Protein AF-A0A8H7P934-F1 (afdb_monomer)

Organism: NCBI:txid104341

pLDDT: mean 78.45, std 16.66, range [23.8, 97.62]

InterPro domains:
  IPR001025 Bromo adjacent homology (BAH) domain [PF01426] (246-354)
  IPR001025 Bromo adjacent homology (BAH) domain [PS51038] (231-356)
  IPR001025 Bromo adjacent homology (BAH) domain [PS51038] (382-522)
  IPR001025 Bromo adjacent homology (BAH) domain [SM00439] (231-356)
  IPR001025 Bromo adjacent homology (BAH) domain [SM00439] (382-523)
  IPR001525 C-5 cytosine methyltransferase [PF00145] (662-718)
  IPR001525 C-5 cytosine methyltransferase [PF00145] (911-978)
  IPR029063 S-adenosyl-L-methionine-dependent methyltransferase superfamily [G3DSA:3.40.50.150] (537-647)
  IPR029063 S-adenosyl-L-methionine-dependent methyltransferase superfamily [G3DSA:3.40.50.150] (651-765)
  IPR029063 S-adenosyl-L-methionine-dependent methyltransferase superfamily [SSF53335] (556-977)
  IPR031303 DNA methylase, C-5 cytosine-specific, conserved site [PS00095] (959-977)
  IPR043151 Bromo adjacent homology (BAH) domain superfamily [G3DSA:2.30.30.490] (206-373)
  IPR043151 Bromo adjacent homology (BAH) domain superfamily [G3DSA:2.30.30.490] (374-521)
  IPR050390 DNA Cytosine-5 Methyltransferase [PTHR10629] (658-986)

Structure (mmCIF, N/CA/C/O backbone):
data_AF-A0A8H7P934-F1
#
_entry.id   AF-A0A8H7P934-F1
#
loop_
_atom_site.group_PDB
_atom_site.id
_atom_site.type_symbol
_atom_site.label_atom_id
_atom_site.label_alt_id
_atom_site.label_comp_id
_atom_site.label_asym_id
_atom_site.label_entity_id
_atom_site.label_seq_id
_atom_site.pdbx_PDB_ins_code
_atom_site.Cartn_x
_atom_site.Cartn_y
_atom_site.Cartn_z
_atom_site.occupancy
_atom_site.B_iso_or_equiv
_atom_site.auth_seq_id
_atom_site.auth_comp_id
_atom_site.auth_asym_id
_atom_site.auth_atom_id
_atom_site.pdbx_PDB_model_num
ATOM 1 N N . MET A 1 1 ? 6.318 -33.810 -23.248 1.00 28.17 1 MET A N 1
ATOM 2 C CA . MET A 1 1 ? 6.642 -35.016 -24.042 1.00 28.17 1 MET A CA 1
ATOM 3 C C . MET A 1 1 ? 5.684 -35.023 -25.215 1.00 28.17 1 MET A C 1
ATOM 5 O O . MET A 1 1 ? 4.488 -34.927 -24.981 1.00 28.17 1 MET A O 1
ATOM 9 N N . VAL A 1 2 ? 6.210 -35.033 -26.439 1.00 37.25 2 VAL A N 1
ATOM 10 C CA . VAL A 1 2 ? 5.444 -35.041 -27.696 1.00 37.25 2 VAL A CA 1
ATOM 11 C C . VAL A 1 2 ? 4.522 -36.267 -27.716 1.00 37.25 2 VAL A C 1
ATOM 13 O O . VAL A 1 2 ? 4.937 -37.351 -27.306 1.00 37.25 2 VAL A O 1
ATOM 16 N N . SER A 1 3 ? 3.264 -36.100 -28.128 1.00 50.22 3 SER A N 1
ATOM 17 C CA . SER A 1 3 ? 2.286 -37.188 -28.241 1.00 50.22 3 SER A CA 1
ATOM 18 C C . SER A 1 3 ? 2.658 -38.105 -29.410 1.00 50.22 3 SER A C 1
ATOM 20 O O . SER A 1 3 ? 2.125 -37.976 -30.510 1.00 50.22 3 SER A O 1
ATOM 22 N N . ASN A 1 4 ? 3.627 -38.986 -29.189 1.00 62.03 4 ASN A N 1
ATOM 23 C CA . ASN A 1 4 ? 4.003 -40.010 -30.149 1.00 62.03 4 ASN A CA 1
ATOM 24 C C . ASN A 1 4 ? 2.803 -40.936 -30.406 1.00 62.03 4 ASN A C 1
ATOM 26 O O . ASN A 1 4 ? 2.186 -41.420 -29.456 1.00 62.03 4 ASN A O 1
ATOM 30 N N . ILE A 1 5 ? 2.478 -41.193 -31.674 1.00 67.19 5 ILE A N 1
ATOM 31 C CA . ILE A 1 5 ? 1.472 -42.195 -32.047 1.00 67.19 5 ILE A CA 1
ATOM 32 C C . ILE A 1 5 ? 2.174 -43.548 -32.109 1.00 67.19 5 ILE A C 1
ATOM 34 O O . ILE A 1 5 ? 3.213 -43.683 -32.755 1.00 67.19 5 ILE A O 1
ATOM 38 N N . TYR A 1 6 ? 1.606 -44.550 -31.441 1.00 76.50 6 TYR A N 1
ATOM 39 C CA . TYR A 1 6 ? 2.177 -45.890 -31.388 1.00 76.50 6 TYR A CA 1
ATOM 40 C C . TYR A 1 6 ? 1.323 -46.875 -32.185 1.00 76.50 6 TYR A C 1
ATOM 42 O O . TYR A 1 6 ? 0.117 -46.963 -31.968 1.00 76.50 6 TYR A O 1
ATOM 50 N N . ILE A 1 7 ? 1.950 -47.668 -33.054 1.00 78.62 7 ILE A N 1
ATOM 51 C CA . ILE A 1 7 ? 1.313 -48.840 -33.664 1.00 78.62 7 ILE A CA 1
ATOM 52 C C . ILE A 1 7 ? 1.815 -50.083 -32.947 1.00 78.62 7 ILE A C 1
ATOM 54 O O . ILE A 1 7 ? 3.015 -50.353 -32.916 1.00 78.62 7 ILE A O 1
ATOM 58 N N . ARG A 1 8 ? 0.889 -50.875 -32.408 1.00 81.06 8 ARG A N 1
ATOM 59 C CA . ARG A 1 8 ? 1.196 -52.205 -31.886 1.00 81.06 8 ARG A CA 1
ATOM 60 C C . ARG A 1 8 ? 0.871 -53.252 -32.939 1.00 81.06 8 ARG A C 1
ATOM 62 O O . ARG A 1 8 ? -0.267 -53.367 -33.379 1.00 81.06 8 ARG A O 1
ATOM 69 N N . THR A 1 9 ? 1.862 -54.056 -33.287 1.00 87.44 9 THR A N 1
ATOM 70 C CA . THR A 1 9 ? 1.672 -55.282 -34.070 1.00 87.44 9 THR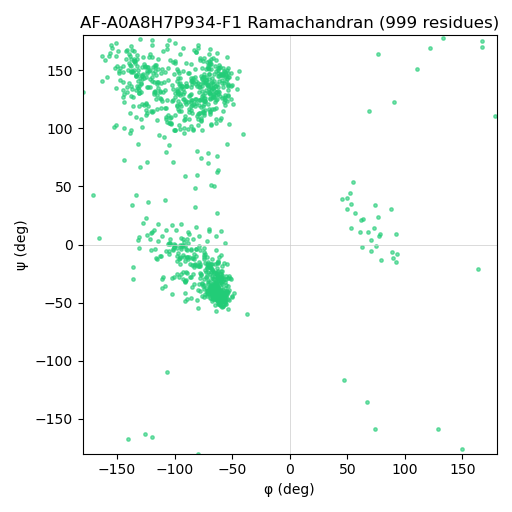 A CA 1
ATOM 71 C C . THR A 1 9 ? 1.795 -56.501 -33.159 1.00 87.44 9 THR A C 1
ATOM 73 O O . THR A 1 9 ? 2.134 -56.379 -31.981 1.00 87.44 9 THR A O 1
ATOM 76 N N . GLN A 1 10 ? 1.562 -57.696 -33.704 1.00 82.50 10 GLN A N 1
ATOM 77 C CA . GLN A 1 10 ? 1.815 -58.947 -32.981 1.00 82.50 10 GLN A CA 1
ATOM 78 C C . GLN A 1 10 ? 3.288 -59.095 -32.548 1.00 82.50 10 GLN A C 1
ATOM 80 O O . GLN A 1 10 ? 3.557 -59.783 -31.569 1.00 82.50 10 GLN A O 1
ATOM 85 N N . ASN A 1 11 ? 4.222 -58.409 -33.224 1.00 83.31 11 ASN A N 1
ATOM 86 C CA . ASN A 1 11 ? 5.663 -58.602 -33.044 1.00 83.31 11 ASN A CA 1
ATOM 87 C C . ASN A 1 11 ? 6.374 -57.430 -32.350 1.00 83.31 11 ASN A C 1
ATOM 89 O O . ASN A 1 11 ? 7.423 -57.632 -31.744 1.00 83.31 11 ASN A O 1
ATOM 93 N N . SER A 1 12 ? 5.876 -56.194 -32.464 1.00 88.00 12 SER A N 1
ATOM 94 C CA . SER A 1 12 ? 6.582 -54.991 -31.983 1.00 88.00 12 SER A CA 1
ATOM 95 C C . SER A 1 12 ? 5.675 -53.766 -31.845 1.00 88.00 12 SER A C 1
ATOM 97 O O . SER A 1 12 ? 4.592 -53.704 -32.435 1.00 88.00 12 SER A O 1
ATOM 99 N N . TRP A 1 13 ? 6.162 -52.781 -31.087 1.00 81.38 13 TRP A N 1
ATOM 100 C CA . TRP A 1 13 ? 5.625 -51.423 -31.031 1.00 81.38 13 TRP A CA 1
ATOM 101 C C . TRP A 1 13 ? 6.431 -50.508 -31.954 1.00 81.38 13 TRP A C 1
ATOM 103 O O . TRP A 1 13 ? 7.658 -50.499 -31.896 1.00 81.38 13 TRP A O 1
ATOM 113 N N . TYR A 1 14 ? 5.740 -49.719 -32.767 1.00 77.88 14 TYR A N 1
ATOM 114 C CA . TYR A 1 14 ? 6.329 -48.723 -33.654 1.00 77.88 14 TYR A CA 1
ATOM 115 C C . TYR A 1 14 ? 5.928 -47.336 -33.178 1.00 77.88 14 TYR A C 1
ATOM 117 O O . TYR A 1 14 ? 4.750 -47.096 -32.928 1.00 77.88 14 TYR A O 1
ATOM 125 N N . ILE A 1 15 ? 6.899 -46.436 -33.069 1.00 80.69 15 ILE A N 1
ATOM 126 C CA . ILE A 1 15 ? 6.669 -45.020 -32.784 1.00 80.69 15 ILE A CA 1
ATOM 127 C C . ILE A 1 15 ? 6.630 -44.304 -34.131 1.00 80.69 15 ILE A C 1
ATOM 129 O O . ILE A 1 15 ? 7.625 -44.318 -34.853 1.00 80.69 15 ILE A O 1
ATOM 133 N N . LEU A 1 16 ? 5.480 -43.743 -34.495 1.00 72.56 16 LEU A N 1
ATOM 134 C CA . LEU A 1 16 ? 5.329 -43.021 -35.754 1.00 72.56 16 LEU A CA 1
ATOM 135 C C . LEU A 1 16 ? 5.943 -41.624 -35.643 1.00 72.56 16 LEU A C 1
ATOM 137 O O . LEU A 1 16 ? 5.705 -40.922 -34.660 1.00 72.56 16 LEU A O 1
ATOM 141 N N . ASP A 1 17 ? 6.697 -41.242 -36.672 1.00 73.44 17 ASP A N 1
ATOM 142 C CA . ASP A 1 17 ? 7.262 -39.901 -36.833 1.00 73.44 17 ASP A CA 1
ATOM 143 C C . ASP A 1 17 ? 6.498 -39.144 -37.936 1.00 73.44 17 ASP A C 1
ATOM 145 O O . ASP A 1 17 ? 5.324 -38.818 -37.750 1.00 73.44 17 ASP A O 1
ATOM 149 N N . GLN A 1 18 ? 7.101 -38.898 -39.103 1.00 72.44 18 GLN A N 1
ATOM 150 C CA . GLN A 1 18 ? 6.441 -38.180 -40.196 1.00 72.44 18 GLN A CA 1
ATOM 151 C C . GLN A 1 18 ? 5.680 -39.118 -41.150 1.00 72.44 18 GLN A C 1
ATOM 153 O O . GLN A 1 18 ? 6.216 -40.159 -41.543 1.00 72.44 18 GLN A O 1
ATOM 158 N N . PRO A 1 19 ? 4.445 -38.765 -41.559 1.00 80.75 19 PRO A N 1
ATOM 159 C CA . PRO A 1 19 ? 3.729 -39.496 -42.598 1.00 80.75 19 PRO A CA 1
ATOM 160 C C . PRO A 1 19 ? 4.378 -39.267 -43.973 1.00 80.75 19 PRO A C 1
ATOM 162 O O . PRO A 1 19 ? 4.864 -38.178 -44.266 1.00 80.75 19 PRO A O 1
ATOM 165 N N . LEU A 1 20 ? 4.337 -40.283 -44.838 1.00 80.94 20 LEU A N 1
ATOM 166 C CA . LEU A 1 20 ? 4.658 -40.138 -46.264 1.00 80.94 20 LEU A CA 1
ATOM 167 C C . LEU A 1 20 ? 3.676 -39.172 -46.943 1.00 80.94 20 LEU A C 1
ATOM 169 O O . LEU A 1 20 ? 2.490 -39.196 -46.620 1.00 80.94 20 LEU A O 1
ATOM 173 N N . ASP A 1 21 ? 4.130 -38.418 -47.948 1.00 78.88 21 ASP A N 1
ATOM 174 C CA . ASP A 1 21 ? 3.297 -37.453 -48.692 1.00 78.88 21 ASP A CA 1
ATOM 175 C C . ASP A 1 21 ? 2.014 -38.079 -49.260 1.00 78.88 21 ASP A C 1
ATOM 177 O O . ASP A 1 21 ? 0.948 -37.467 -49.246 1.00 78.88 21 ASP A O 1
ATOM 181 N N . SER A 1 22 ? 2.087 -39.338 -49.702 1.00 85.19 22 SER A N 1
ATOM 182 C CA . SER A 1 22 ? 0.932 -40.091 -50.206 1.00 85.19 22 SER A CA 1
ATOM 183 C C . SER A 1 22 ? -0.086 -40.462 -49.121 1.00 85.19 22 SER A C 1
ATOM 185 O O . SER A 1 22 ? -1.262 -40.649 -49.426 1.00 85.19 22 SER A O 1
ATOM 187 N N . TYR A 1 23 ? 0.345 -40.565 -47.861 1.00 83.88 23 TYR A N 1
ATOM 188 C CA . TYR A 1 23 ? -0.508 -40.866 -46.708 1.0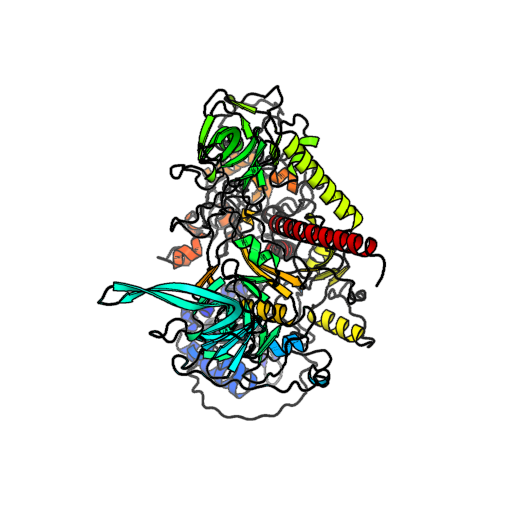0 83.88 23 TYR A CA 1
ATOM 189 C C . TYR A 1 23 ? -0.930 -39.608 -45.933 1.00 83.88 23 TYR A C 1
ATOM 191 O O . TYR A 1 23 ? -1.868 -39.648 -45.137 1.00 83.88 23 TYR A O 1
ATOM 199 N N . TYR A 1 24 ? -0.267 -38.479 -46.189 1.00 81.81 24 TYR A N 1
ATOM 200 C CA . TYR A 1 24 ? -0.495 -37.201 -45.523 1.00 81.81 24 TYR A CA 1
ATOM 201 C C . TYR A 1 24 ? -1.974 -36.771 -45.479 1.00 81.81 24 TYR A C 1
ATOM 203 O O . TYR A 1 24 ? -2.438 -36.417 -44.393 1.00 81.81 24 TYR A O 1
ATOM 211 N N . PRO A 1 25 ? -2.762 -36.868 -46.576 1.00 80.81 25 PRO A N 1
ATOM 212 C CA . PRO A 1 25 ? -4.171 -36.463 -46.560 1.00 80.81 25 PRO A CA 1
ATOM 213 C C . PRO A 1 25 ? -5.052 -37.322 -45.641 1.00 80.81 25 PRO A C 1
ATOM 215 O O . PRO A 1 25 ? -6.055 -36.840 -45.130 1.00 80.81 25 PRO A O 1
ATOM 218 N N . PHE A 1 26 ? -4.677 -38.582 -45.408 1.00 81.56 26 PHE A N 1
ATOM 219 C CA . PHE A 1 26 ? -5.401 -39.488 -44.512 1.00 81.56 26 PHE A CA 1
ATOM 220 C C . PHE A 1 26 ? -4.962 -39.305 -43.056 1.00 81.56 26 PHE A C 1
ATOM 222 O O . PHE A 1 26 ? -5.773 -39.386 -42.135 1.00 81.56 26 PHE A O 1
ATOM 229 N N . PHE A 1 27 ? -3.672 -39.035 -42.841 1.00 83.31 27 PHE A N 1
ATOM 230 C CA . PHE A 1 27 ? -3.119 -38.788 -41.513 1.00 83.31 27 PHE A CA 1
ATOM 231 C C . PHE A 1 27 ? -3.628 -37.480 -40.904 1.00 83.31 27 PHE A C 1
ATOM 233 O O . PHE A 1 27 ? -3.909 -37.441 -39.708 1.00 83.31 27 PHE A O 1
ATOM 240 N N . ILE A 1 28 ? -3.745 -36.417 -41.708 1.00 84.38 28 ILE A N 1
ATOM 241 C CA . ILE A 1 28 ? -4.070 -35.084 -41.193 1.00 84.38 28 ILE A CA 1
ATOM 242 C C . ILE A 1 28 ? -5.469 -35.023 -40.575 1.00 84.38 28 ILE A C 1
ATOM 244 O O . ILE A 1 28 ? -5.639 -34.441 -39.506 1.00 84.38 28 ILE A O 1
ATOM 248 N N . ASP A 1 29 ? -6.438 -35.692 -41.199 1.00 83.94 29 ASP A N 1
ATOM 249 C CA . ASP A 1 29 ? -7.815 -35.770 -40.714 1.00 83.94 29 ASP A CA 1
ATOM 250 C C . ASP A 1 29 ? -7.890 -36.492 -39.358 1.00 83.94 29 ASP A C 1
ATOM 252 O O . ASP A 1 29 ? -8.440 -35.975 -38.383 1.00 83.94 29 ASP A O 1
ATOM 256 N N . PHE A 1 30 ? -7.223 -37.646 -39.246 1.00 86.00 30 PHE A N 1
ATOM 257 C CA . PHE A 1 30 ? -7.081 -38.359 -37.976 1.00 86.00 30 PHE A CA 1
ATOM 258 C C . PHE A 1 30 ? -6.385 -37.502 -36.906 1.00 86.00 30 PHE A C 1
ATOM 260 O O . PHE A 1 30 ? -6.827 -37.450 -35.755 1.00 86.00 30 PHE A O 1
ATOM 267 N N . TRP A 1 31 ? -5.296 -36.825 -37.276 1.00 84.88 31 TRP A N 1
ATOM 268 C CA . TRP A 1 31 ? -4.484 -36.045 -36.348 1.00 84.88 31 TRP A CA 1
ATOM 269 C C . TRP A 1 31 ? -5.262 -34.872 -35.740 1.00 84.88 31 TRP A C 1
ATOM 271 O O . TRP A 1 31 ? -5.191 -34.680 -34.525 1.00 84.88 31 TRP A O 1
ATOM 281 N N . ILE A 1 32 ? -6.040 -34.131 -36.542 1.00 85.94 32 ILE A N 1
ATOM 282 C CA . ILE A 1 32 ? -6.879 -33.016 -36.063 1.00 85.94 32 ILE A CA 1
ATOM 283 C C . ILE A 1 32 ? -7.857 -33.512 -34.994 1.00 85.94 32 ILE A C 1
ATOM 285 O O . ILE A 1 32 ? -7.874 -32.991 -33.875 1.00 85.94 32 ILE A O 1
ATOM 289 N N . LYS A 1 33 ? -8.614 -34.568 -35.315 1.00 89.50 33 LYS A N 1
ATOM 290 C CA . LYS A 1 33 ? -9.627 -35.164 -34.433 1.00 89.50 33 LYS A CA 1
ATOM 291 C C . LYS A 1 33 ? -9.016 -35.636 -33.116 1.00 89.50 33 LYS A C 1
ATOM 293 O O . LYS A 1 33 ? -9.496 -35.298 -32.032 1.00 89.50 33 LYS A O 1
ATOM 298 N N . HIS A 1 34 ? -7.905 -36.365 -33.198 1.00 85.31 34 HIS A N 1
ATOM 299 C CA . HIS A 1 34 ? -7.230 -36.917 -32.028 1.00 85.31 34 HIS A CA 1
ATOM 300 C C . HIS A 1 34 ? -6.564 -35.838 -31.161 1.00 85.31 34 HIS A C 1
ATOM 302 O O . HIS A 1 34 ? -6.584 -35.913 -29.929 1.00 85.31 34 HIS A O 1
ATOM 308 N N . ARG A 1 35 ? -6.006 -34.791 -31.780 1.00 82.94 35 ARG A N 1
ATOM 309 C CA . ARG A 1 35 ? -5.394 -33.675 -31.054 1.00 82.94 35 ARG A CA 1
ATOM 310 C C . ARG A 1 35 ? -6.441 -32.829 -30.335 1.00 82.94 35 ARG A C 1
ATOM 312 O O . ARG A 1 35 ? -6.218 -32.480 -29.176 1.00 82.94 35 ARG A O 1
ATOM 319 N N . LEU A 1 36 ? -7.569 -32.529 -30.980 1.00 87.06 36 LEU A N 1
ATOM 320 C CA . LEU A 1 36 ? -8.668 -31.787 -30.357 1.00 87.06 36 LEU A CA 1
ATOM 321 C C . LEU A 1 36 ? -9.284 -32.557 -29.189 1.00 87.06 36 LEU A C 1
ATOM 323 O O . LEU A 1 36 ? -9.526 -31.953 -28.146 1.00 87.06 36 LEU A O 1
ATOM 327 N N . LEU A 1 37 ? -9.442 -33.880 -29.299 1.00 87.81 37 LEU A N 1
ATOM 328 C CA . LEU A 1 37 ? -9.846 -34.736 -28.178 1.00 87.81 37 LEU A CA 1
ATOM 329 C C . LEU A 1 37 ? -8.895 -34.592 -26.980 1.00 87.81 37 LEU A C 1
ATOM 331 O O . LEU A 1 37 ? -9.336 -34.332 -25.860 1.00 87.81 37 LEU A O 1
ATOM 335 N N . HIS A 1 38 ? -7.585 -34.725 -27.214 1.00 83.06 38 HIS A N 1
ATOM 336 C CA . HIS A 1 38 ? -6.583 -34.599 -26.155 1.00 83.06 38 HIS A CA 1
ATOM 337 C C . HIS A 1 38 ? -6.629 -33.218 -25.491 1.00 83.06 38 HIS A C 1
ATOM 339 O O . HIS A 1 38 ? -6.643 -33.125 -24.264 1.00 83.06 38 HIS A O 1
ATOM 345 N N . LEU A 1 39 ? -6.670 -32.145 -26.289 1.00 83.06 39 LEU A N 1
ATOM 346 C CA . LEU A 1 39 ? -6.760 -30.777 -25.779 1.00 83.06 39 LEU A CA 1
ATOM 347 C C . LEU A 1 39 ? -8.034 -30.585 -24.954 1.00 83.06 39 LEU A C 1
ATOM 349 O O . LEU A 1 39 ? -7.942 -30.135 -23.819 1.00 83.06 39 LEU A O 1
ATOM 353 N N . THR A 1 40 ? -9.179 -31.040 -25.459 1.00 85.94 40 THR A N 1
ATOM 354 C CA . THR A 1 40 ? -10.476 -30.956 -24.773 1.00 85.94 40 THR A CA 1
ATOM 355 C C . THR A 1 40 ? -10.430 -31.616 -23.394 1.00 85.94 40 THR A C 1
ATOM 357 O O . THR A 1 40 ? -10.803 -30.990 -22.401 1.00 85.94 40 THR A O 1
ATOM 360 N N . ILE A 1 41 ? -9.920 -32.850 -23.297 1.00 84.31 41 ILE A N 1
ATOM 361 C CA . ILE A 1 41 ? -9.810 -33.570 -22.018 1.00 84.31 41 ILE A CA 1
ATOM 362 C C . ILE A 1 41 ? -8.797 -32.885 -21.096 1.00 84.31 41 ILE A C 1
ATOM 364 O O . ILE A 1 41 ? -9.090 -32.649 -19.927 1.00 84.31 41 ILE A O 1
ATOM 368 N N . SER A 1 42 ? -7.616 -32.536 -21.610 1.00 79.19 42 SER A N 1
ATOM 369 C CA . SER A 1 42 ? -6.556 -31.919 -20.805 1.00 79.19 42 SER A CA 1
ATOM 370 C C . SER A 1 42 ? -6.964 -30.554 -20.239 1.00 79.19 42 SER A C 1
ATOM 372 O O . SER A 1 42 ? -6.759 -30.313 -19.051 1.00 79.19 42 SER A O 1
ATOM 374 N N . SER A 1 43 ? -7.619 -29.705 -21.038 1.00 77.81 43 SER A N 1
ATOM 375 C CA . SER A 1 43 ? -8.171 -28.421 -20.600 1.00 77.81 43 SER A CA 1
ATOM 376 C C . SER A 1 43 ? -9.292 -28.611 -19.583 1.00 77.81 43 SER A C 1
ATOM 378 O O . SER A 1 43 ? -9.285 -27.941 -18.558 1.00 77.81 43 SER A O 1
ATOM 380 N N . SER A 1 44 ? -10.186 -29.579 -19.802 1.00 82.75 44 SER A N 1
ATOM 381 C CA . SER A 1 44 ? -11.279 -29.891 -18.866 1.00 82.75 44 SER A CA 1
ATOM 382 C C . SER A 1 44 ? -10.780 -30.394 -17.508 1.00 82.75 44 SER A C 1
ATOM 384 O O . SER A 1 44 ? -11.366 -30.084 -16.475 1.00 82.75 44 SER A O 1
ATOM 386 N N . LEU A 1 45 ? -9.691 -31.169 -17.491 1.00 78.88 45 LEU A N 1
ATOM 387 C CA . LEU A 1 45 ? -9.068 -31.644 -16.253 1.00 78.88 45 LEU A CA 1
ATOM 388 C C . LEU A 1 45 ? -8.251 -30.552 -15.551 1.00 78.88 45 LEU A C 1
ATOM 390 O O . LEU A 1 45 ? -8.185 -30.536 -14.322 1.00 78.88 45 LEU A O 1
ATOM 394 N N . ALA A 1 46 ? -7.625 -29.653 -16.312 1.00 71.44 46 ALA A N 1
ATOM 395 C CA . ALA A 1 46 ? -6.864 -28.532 -15.768 1.00 71.44 46 ALA A CA 1
ATOM 396 C C . ALA A 1 46 ? -7.779 -27.452 -15.163 1.00 71.44 46 ALA A C 1
ATOM 398 O O . ALA A 1 46 ? -7.480 -26.918 -14.091 1.00 71.44 46 ALA A O 1
ATOM 399 N N . ASP A 1 47 ? -8.900 -27.162 -15.825 1.00 74.56 47 ASP A N 1
ATOM 400 C CA . ASP A 1 47 ? -9.921 -26.220 -15.381 1.00 74.56 47 ASP A CA 1
ATOM 401 C C . ASP A 1 47 ? -11.341 -26.780 -15.620 1.00 74.56 47 ASP A C 1
ATOM 403 O O . ASP A 1 47 ? -11.909 -26.640 -16.707 1.00 74.56 47 ASP A O 1
ATOM 407 N N . PRO A 1 48 ? -11.970 -27.349 -14.573 1.00 80.12 48 PRO A N 1
ATOM 408 C CA . PRO A 1 48 ? -13.328 -27.889 -14.651 1.00 80.12 48 PRO A CA 1
ATOM 409 C C . PRO A 1 48 ? -14.427 -26.854 -14.935 1.00 80.12 48 PRO A C 1
ATOM 411 O O . PRO A 1 48 ? -15.588 -27.229 -15.079 1.00 80.12 48 PRO A O 1
ATOM 414 N N . THR A 1 49 ? -14.098 -25.559 -14.985 1.00 70.62 49 THR A N 1
ATOM 415 C CA . THR A 1 49 ? -15.045 -24.481 -15.313 1.00 70.62 49 THR A CA 1
ATOM 416 C C . THR A 1 49 ? -14.938 -23.996 -16.757 1.00 70.62 49 THR A C 1
ATOM 418 O O . THR A 1 49 ? -15.736 -23.153 -17.167 1.00 70.62 49 THR A O 1
ATOM 421 N N . THR A 1 50 ? -13.996 -24.542 -17.537 1.00 76.94 50 THR A N 1
ATOM 422 C CA . THR A 1 50 ? -13.774 -24.140 -18.927 1.00 76.94 50 THR A CA 1
ATOM 423 C C . THR A 1 50 ? -15.054 -24.282 -19.753 1.00 76.94 50 THR A C 1
ATOM 425 O O . THR A 1 50 ? -15.701 -25.331 -19.778 1.00 76.94 50 THR A O 1
ATOM 428 N N . THR A 1 51 ? -15.401 -23.200 -20.444 1.00 83.25 51 THR A N 1
ATOM 429 C CA . THR A 1 51 ? -16.500 -23.119 -21.418 1.00 83.25 51 THR A CA 1
ATOM 430 C C . THR A 1 51 ? -15.994 -23.335 -22.844 1.00 83.25 51 THR A C 1
ATOM 432 O O . THR A 1 51 ? -14.796 -23.225 -23.111 1.00 83.25 51 THR A O 1
ATOM 435 N N . THR A 1 52 ? -16.901 -23.610 -23.784 1.00 78.94 52 THR A N 1
ATOM 436 C CA . THR A 1 52 ? -16.584 -23.763 -25.215 1.00 78.94 52 THR A CA 1
ATOM 437 C C . THR A 1 52 ? -15.877 -22.532 -25.775 1.00 78.94 52 THR A C 1
ATOM 439 O O . THR A 1 52 ? -14.838 -22.670 -26.412 1.00 78.94 52 THR A O 1
ATOM 442 N N . ASP A 1 53 ? -16.362 -21.333 -25.448 1.00 75.94 53 ASP A N 1
ATOM 443 C CA . ASP A 1 53 ? -15.778 -20.071 -25.917 1.00 75.94 53 ASP A CA 1
ATOM 444 C C . ASP A 1 53 ? -14.352 -19.867 -25.386 1.00 75.94 53 ASP A C 1
ATOM 446 O O . ASP A 1 53 ? -13.443 -19.506 -26.134 1.00 75.94 53 ASP A O 1
ATOM 450 N N . GLN A 1 54 ? -14.121 -20.157 -24.100 1.00 72.56 54 GLN A N 1
ATOM 451 C CA . GLN A 1 54 ? -12.784 -20.091 -23.498 1.00 72.56 54 GLN A CA 1
ATOM 452 C C . GLN A 1 54 ? -11.832 -21.123 -24.105 1.00 72.56 54 GLN A C 1
ATOM 454 O O . GLN A 1 54 ? -10.656 -20.829 -24.316 1.00 72.56 54 GLN A O 1
ATOM 459 N N . PHE A 1 55 ? -12.330 -22.320 -24.410 1.00 82.75 55 PHE A N 1
ATOM 460 C CA . PHE A 1 55 ? -11.544 -23.356 -25.068 1.00 82.75 55 PHE A CA 1
ATOM 461 C C . PHE A 1 55 ? -11.182 -22.972 -26.507 1.00 82.75 55 PHE A C 1
ATOM 463 O O . PHE A 1 55 ? -10.035 -23.135 -26.916 1.00 82.75 55 PHE A O 1
ATOM 470 N N . VAL A 1 56 ? -12.111 -22.380 -27.257 1.00 79.19 56 VAL A N 1
ATOM 471 C CA . VAL A 1 56 ? -11.842 -21.832 -28.594 1.00 79.19 56 VAL A CA 1
ATOM 472 C C . VAL A 1 56 ? -10.821 -20.688 -28.533 1.00 79.19 56 VAL A C 1
ATOM 474 O O . VAL A 1 56 ? -9.940 -20.609 -29.393 1.00 79.19 56 VAL A O 1
ATOM 477 N N . GLU A 1 57 ? -10.873 -19.831 -27.506 1.00 68.56 57 GLU A N 1
ATOM 478 C CA . GLU A 1 57 ? -9.824 -18.831 -27.262 1.00 68.56 57 GLU A CA 1
ATOM 479 C C . GLU A 1 57 ? -8.464 -19.487 -26.974 1.00 68.56 57 GLU A C 1
ATOM 481 O O . GLU A 1 57 ? -7.450 -19.022 -27.495 1.00 68.56 57 GLU A O 1
ATOM 486 N N . LEU A 1 58 ? -8.425 -20.581 -26.204 1.00 69.56 58 LEU A N 1
ATOM 487 C CA . LEU A 1 58 ? -7.197 -21.339 -25.941 1.00 69.56 58 LEU A CA 1
ATOM 488 C C . LEU A 1 58 ? -6.612 -21.940 -27.224 1.00 69.56 58 LEU A C 1
ATOM 490 O O . LEU A 1 58 ? -5.408 -21.821 -27.438 1.00 69.56 58 LEU A O 1
ATOM 494 N N . LEU A 1 59 ? -7.441 -22.494 -28.117 1.00 70.38 59 LEU A N 1
ATOM 495 C CA . LEU A 1 59 ? -6.990 -23.012 -29.420 1.00 70.38 59 LEU A CA 1
ATOM 496 C C . LEU A 1 59 ? -6.295 -21.935 -30.273 1.00 70.38 59 LEU A C 1
ATOM 498 O O . LEU A 1 59 ? -5.363 -22.243 -31.012 1.00 70.38 59 LEU A O 1
ATOM 502 N N . ALA A 1 60 ? -6.713 -20.673 -30.131 1.00 56.03 60 ALA A N 1
ATOM 503 C CA . ALA A 1 60 ? -6.155 -19.529 -30.851 1.00 56.03 60 ALA A CA 1
ATOM 504 C C . ALA A 1 60 ? -4.969 -18.841 -30.139 1.00 56.03 60 ALA A C 1
ATOM 506 O O . ALA A 1 60 ? -4.346 -17.947 -30.714 1.00 56.03 60 ALA A O 1
ATOM 507 N N . VAL A 1 61 ? -4.686 -19.174 -28.870 1.00 48.19 61 VAL A N 1
ATOM 508 C CA . VAL A 1 61 ? -3.718 -18.453 -28.018 1.00 48.19 61 VAL A CA 1
ATOM 509 C C . VAL A 1 61 ? -2.830 -19.410 -27.214 1.00 48.19 61 VAL A C 1
ATOM 511 O O . VAL A 1 61 ? -2.415 -19.080 -26.113 1.00 48.19 61 VAL A O 1
ATOM 514 N N . THR A 1 62 ? -2.457 -20.584 -27.723 1.00 41.12 62 THR A N 1
ATOM 515 C CA . THR A 1 62 ? -1.444 -21.424 -27.049 1.00 41.12 62 THR A CA 1
ATOM 516 C C . THR A 1 62 ? -0.010 -21.037 -27.443 1.00 41.12 62 THR A C 1
ATOM 518 O O . THR A 1 62 ? 0.442 -21.470 -28.499 1.00 41.12 62 THR A O 1
ATOM 521 N N . PRO A 1 63 ? 0.755 -20.296 -26.607 1.00 43.28 63 PRO A N 1
ATOM 522 C CA . PRO A 1 63 ? 2.217 -20.317 -26.652 1.00 43.28 63 PRO A CA 1
ATOM 523 C C . PRO A 1 63 ? 2.840 -20.714 -25.299 1.00 43.28 63 PRO A C 1
ATOM 525 O O . PRO A 1 63 ? 3.862 -20.152 -24.911 1.00 43.28 63 PRO A O 1
ATOM 528 N N . GLU A 1 64 ? 2.235 -21.640 -24.548 1.00 38.62 64 GLU A N 1
ATOM 529 C CA . GLU A 1 64 ? 2.726 -21.977 -23.197 1.00 38.62 64 GLU A CA 1
ATOM 530 C C . GLU A 1 64 ? 3.715 -23.146 -23.139 1.00 38.62 64 GLU A C 1
ATOM 532 O O . GLU A 1 64 ? 4.398 -23.320 -22.130 1.00 38.62 64 GLU A O 1
ATOM 537 N N . SER A 1 65 ? 3.925 -23.876 -24.235 1.00 40.81 65 SER A N 1
ATOM 538 C CA . SER A 1 65 ? 5.107 -24.723 -24.366 1.00 40.81 65 SER A CA 1
ATOM 539 C C . SER A 1 65 ? 5.785 -24.471 -25.710 1.00 40.81 65 SER A C 1
ATOM 541 O O . SER A 1 65 ? 5.156 -24.456 -26.770 1.00 40.81 65 SER A O 1
ATOM 543 N N . SER A 1 66 ? 7.099 -24.240 -25.667 1.00 40.88 66 SER A N 1
ATOM 544 C CA . SER A 1 66 ? 7.943 -24.047 -26.855 1.00 40.88 66 SER A CA 1
ATOM 545 C C . SER A 1 66 ? 7.885 -25.228 -27.832 1.00 40.88 66 SER A C 1
ATOM 547 O O . SER A 1 66 ? 8.263 -25.069 -28.988 1.00 40.88 66 SER A O 1
ATOM 549 N N . ASP A 1 67 ? 7.386 -26.383 -27.380 1.00 46.16 67 ASP A N 1
ATOM 550 C CA . ASP A 1 67 ? 7.275 -27.609 -28.166 1.00 46.16 67 ASP A CA 1
ATOM 551 C C . ASP A 1 67 ? 5.910 -27.761 -28.872 1.00 46.16 67 ASP A C 1
ATOM 553 O O . ASP A 1 67 ? 5.836 -28.454 -29.883 1.00 46.16 67 ASP A O 1
ATOM 557 N N . GLU A 1 68 ? 4.825 -27.125 -28.403 1.00 47.41 68 GLU A N 1
ATOM 558 C CA . GLU A 1 68 ? 3.464 -27.388 -28.920 1.00 47.41 68 GLU A CA 1
ATOM 559 C C . GLU A 1 68 ? 3.039 -26.480 -30.078 1.00 47.41 68 GLU A C 1
ATOM 561 O O . GLU A 1 68 ? 2.347 -26.942 -30.989 1.00 47.41 68 GLU A O 1
ATOM 566 N N . VAL A 1 69 ? 3.526 -25.234 -30.112 1.00 42.62 69 VAL A N 1
ATOM 567 C CA . VAL A 1 69 ? 3.320 -24.299 -31.240 1.00 42.62 69 VAL A CA 1
ATOM 568 C C . VAL A 1 69 ? 3.885 -24.875 -32.543 1.00 42.62 69 VAL A C 1
ATOM 570 O O . VAL A 1 69 ? 3.316 -24.684 -33.617 1.00 42.62 69 VAL A O 1
ATOM 573 N N . GLY A 1 70 ? 4.974 -25.643 -32.453 1.00 51.38 70 GLY A N 1
ATOM 574 C CA . GLY A 1 70 ? 5.614 -26.262 -33.609 1.00 51.38 70 GLY A CA 1
ATOM 575 C C . GLY A 1 70 ? 4.775 -27.349 -34.280 1.00 51.38 70 GLY A C 1
ATOM 576 O O . GLY A 1 70 ? 4.926 -27.552 -35.476 1.00 51.38 70 GLY A O 1
ATOM 577 N N . ILE A 1 71 ? 3.878 -28.040 -33.568 1.00 58.22 71 ILE A N 1
ATOM 578 C CA . ILE A 1 71 ? 3.249 -29.263 -34.093 1.00 58.22 71 ILE A CA 1
ATOM 579 C C . ILE A 1 71 ? 2.086 -28.934 -35.042 1.00 58.22 71 ILE A C 1
ATOM 581 O O . ILE A 1 71 ? 2.052 -29.451 -36.155 1.00 58.22 71 ILE A O 1
ATOM 585 N N . ALA A 1 72 ? 1.174 -28.034 -34.659 1.00 57.78 72 ALA A N 1
ATOM 586 C CA . ALA A 1 72 ? 0.069 -27.628 -35.538 1.00 57.78 72 ALA A CA 1
ATOM 587 C C . ALA A 1 72 ? 0.575 -26.858 -36.770 1.00 57.78 72 ALA A C 1
ATOM 589 O O . ALA A 1 72 ? 0.157 -27.145 -37.889 1.00 57.78 72 ALA A O 1
ATOM 590 N N . LEU A 1 73 ? 1.554 -25.959 -36.596 1.00 56.19 73 LEU A N 1
ATOM 591 C CA . LEU A 1 73 ? 2.198 -25.264 -37.717 1.00 56.19 73 LEU A CA 1
ATOM 592 C C . LEU A 1 73 ? 2.951 -26.229 -38.648 1.00 56.19 73 LEU A C 1
ATOM 594 O O . LEU A 1 73 ? 2.919 -26.029 -39.859 1.00 56.19 73 LEU A O 1
ATOM 598 N N . ARG A 1 74 ? 3.573 -27.295 -38.120 1.00 62.06 74 ARG A N 1
ATOM 599 C CA . ARG A 1 74 ? 4.277 -28.317 -38.919 1.00 62.06 74 ARG A CA 1
ATOM 600 C C . ARG A 1 74 ? 3.335 -29.159 -39.783 1.00 62.06 74 ARG A C 1
ATOM 602 O O . ARG A 1 74 ? 3.742 -29.536 -40.874 1.00 62.06 74 ARG A O 1
ATOM 609 N N . PHE A 1 75 ? 2.113 -29.439 -39.323 1.00 67.50 75 PHE A N 1
ATOM 610 C CA . PHE A 1 75 ? 1.157 -30.291 -40.047 1.00 67.50 75 PHE A CA 1
ATOM 611 C C . PHE A 1 75 ? 0.069 -29.524 -40.825 1.00 67.50 75 PHE A C 1
ATOM 613 O O . PHE A 1 75 ? -0.438 -30.007 -41.833 1.00 67.50 75 PHE A O 1
ATOM 620 N N . LEU A 1 76 ? -0.318 -28.323 -40.402 1.00 68.75 76 LEU A N 1
ATOM 621 C CA . LEU A 1 76 ? -1.409 -27.575 -41.042 1.00 68.75 76 LEU A CA 1
ATOM 622 C C . LEU A 1 76 ? -0.944 -26.277 -41.695 1.00 68.75 76 LEU A C 1
ATOM 624 O O . LEU A 1 76 ? -1.712 -25.667 -42.433 1.00 68.75 76 LEU A O 1
ATOM 628 N N . SER A 1 77 ? 0.284 -25.819 -41.414 1.00 67.31 77 SER A N 1
ATOM 629 C CA . SER A 1 77 ? 0.748 -24.465 -41.769 1.00 67.31 77 SER A CA 1
ATOM 630 C C . SER A 1 77 ? -0.188 -23.339 -41.273 1.00 67.31 77 SER A C 1
ATOM 632 O O . SER A 1 77 ? -0.063 -22.191 -41.691 1.00 67.31 77 SER A O 1
ATOM 634 N N . ARG A 1 78 ? -1.117 -23.662 -40.359 1.00 76.00 78 ARG A N 1
ATOM 635 C CA . ARG A 1 78 ? -2.084 -22.785 -39.684 1.00 76.00 78 ARG A CA 1
ATOM 636 C C . ARG A 1 78 ? -2.379 -23.324 -38.280 1.00 76.00 78 ARG A C 1
ATOM 638 O O . ARG A 1 78 ? -2.055 -24.468 -37.970 1.00 76.00 78 ARG A O 1
ATOM 645 N N . GLU A 1 79 ? -3.005 -22.506 -37.443 1.00 71.31 79 GLU A N 1
ATOM 646 C CA . GLU A 1 79 ? -3.476 -22.910 -36.112 1.00 71.31 79 GLU A CA 1
ATOM 647 C C . GLU A 1 79 ? -4.786 -23.716 -36.199 1.00 71.31 79 GLU A C 1
ATOM 649 O O . GLU A 1 79 ? -5.517 -23.631 -37.196 1.00 71.31 79 GLU A O 1
ATOM 654 N N . LEU A 1 80 ? -5.072 -24.491 -35.147 1.00 79.12 80 LEU A N 1
ATOM 655 C CA . LEU A 1 80 ? -6.386 -25.105 -34.946 1.00 79.12 80 LEU A CA 1
ATOM 656 C C . LEU A 1 80 ? -7.388 -24.016 -34.560 1.00 79.12 80 LEU A C 1
ATOM 658 O O . LEU A 1 80 ? -7.084 -23.128 -33.764 1.00 79.12 80 LEU A O 1
ATOM 662 N N . GLY A 1 81 ? -8.581 -24.078 -35.134 1.00 79.75 81 GLY A N 1
ATOM 663 C CA . GLY A 1 81 ? -9.619 -23.083 -34.916 1.00 79.75 81 GLY A CA 1
ATOM 664 C C . GLY A 1 81 ? -10.961 -23.690 -34.545 1.00 79.75 81 GLY A C 1
ATOM 665 O O . GLY A 1 81 ? -11.162 -24.901 -34.546 1.00 79.75 81 GLY A O 1
ATOM 666 N N . GLU A 1 82 ? -11.913 -22.803 -34.282 1.00 82.62 82 GLU A N 1
ATOM 667 C CA . GLU A 1 82 ? -13.306 -23.155 -34.008 1.00 82.62 82 GLU A CA 1
ATOM 668 C C . GLU A 1 82 ? -13.933 -24.009 -35.121 1.00 82.62 82 GLU A C 1
ATOM 670 O O . GLU A 1 82 ? -14.705 -24.918 -34.844 1.00 82.62 82 GLU A O 1
ATOM 675 N N . GLN A 1 83 ? -13.553 -23.759 -36.378 1.00 82.31 83 GLN A N 1
ATOM 676 C CA . GLN A 1 83 ? -14.023 -24.526 -37.535 1.00 82.31 83 GLN A CA 1
ATOM 677 C C . GLN A 1 83 ? -13.612 -26.002 -37.465 1.00 82.31 83 GLN A C 1
ATOM 679 O O . GLN A 1 83 ? -14.399 -26.862 -37.844 1.00 82.31 83 GLN A O 1
ATOM 684 N N . ASP A 1 84 ? -12.415 -26.300 -36.947 1.00 86.81 84 ASP A N 1
ATOM 685 C CA . ASP A 1 84 ? -11.932 -27.677 -36.805 1.00 86.81 84 ASP A CA 1
ATOM 686 C C . ASP A 1 84 ? -12.681 -28.406 -35.676 1.00 86.81 84 ASP A C 1
ATOM 688 O O . ASP A 1 84 ? -13.010 -29.583 -35.808 1.00 86.81 84 ASP A O 1
ATOM 692 N N . LEU A 1 85 ? -12.988 -27.693 -34.582 1.00 86.06 85 LEU A N 1
ATOM 693 C CA . LEU A 1 85 ? -13.763 -28.213 -33.449 1.00 86.06 85 LEU A CA 1
ATOM 694 C C . LEU A 1 85 ? -15.232 -28.460 -33.812 1.00 86.06 85 LEU A C 1
ATOM 696 O O . LEU A 1 85 ? -15.821 -29.430 -33.342 1.00 86.06 85 LEU A O 1
ATOM 700 N N . ASN A 1 86 ? -15.817 -27.586 -34.633 1.00 83.12 86 ASN A N 1
ATOM 701 C CA . ASN A 1 86 ? -17.228 -27.635 -35.010 1.00 83.12 86 ASN A CA 1
ATOM 702 C C . ASN A 1 86 ? -17.521 -28.498 -36.245 1.00 83.12 86 ASN A C 1
ATOM 704 O O . ASN A 1 86 ? -18.682 -28.587 -36.632 1.00 83.12 86 ASN A O 1
ATOM 708 N N . ALA A 1 87 ? -16.520 -29.138 -36.852 1.00 87.62 87 ALA A N 1
ATOM 709 C CA . ALA A 1 87 ? -16.756 -30.108 -37.916 1.00 87.62 87 ALA A CA 1
ATOM 710 C C . ALA A 1 87 ? -17.542 -31.322 -37.375 1.00 87.62 87 ALA A C 1
ATOM 712 O O . ALA A 1 87 ? -17.191 -31.875 -36.328 1.00 87.62 87 ALA A O 1
ATOM 713 N N . ASP A 1 88 ? -18.609 -31.724 -38.075 1.00 82.56 88 ASP A N 1
ATOM 714 C CA . ASP A 1 88 ? -19.559 -32.754 -37.617 1.00 82.56 88 ASP A CA 1
ATOM 715 C C . ASP A 1 88 ? -18.871 -34.091 -37.296 1.00 82.56 88 ASP A C 1
ATOM 717 O O . ASP A 1 88 ? -19.152 -34.738 -36.285 1.00 82.56 88 ASP A O 1
ATOM 721 N N . ASP A 1 89 ? -17.917 -34.488 -38.134 1.00 85.81 89 ASP A N 1
ATOM 722 C CA . ASP A 1 89 ? -17.128 -35.705 -37.977 1.00 85.81 89 ASP A CA 1
ATOM 723 C C . ASP A 1 89 ? -16.128 -35.619 -36.812 1.00 85.81 89 ASP A C 1
ATOM 725 O O . ASP A 1 89 ? -15.893 -36.615 -36.124 1.00 85.81 89 ASP A O 1
ATOM 729 N N . THR A 1 90 ? -15.577 -34.434 -36.543 1.00 88.25 90 THR A N 1
ATOM 730 C CA . THR A 1 90 ? -14.734 -34.175 -35.370 1.00 88.25 90 THR A CA 1
ATOM 731 C C . THR A 1 90 ? -15.532 -34.235 -34.075 1.00 88.25 90 THR A C 1
ATOM 733 O O . THR A 1 90 ? -15.091 -34.897 -33.132 1.00 88.25 90 THR A O 1
ATOM 736 N N . ARG A 1 91 ? -16.712 -33.601 -34.010 1.00 87.50 91 ARG A N 1
ATOM 737 C CA . ARG A 1 91 ? -17.567 -33.657 -32.810 1.00 87.50 91 ARG A CA 1
ATOM 738 C C . ARG A 1 91 ? -17.998 -35.087 -32.515 1.00 87.50 91 ARG A C 1
ATOM 740 O O . ARG A 1 91 ? -17.805 -35.540 -31.392 1.00 87.50 91 ARG A O 1
ATOM 747 N N . ALA A 1 92 ? -18.463 -35.821 -33.527 1.00 85.31 92 ALA A N 1
ATOM 748 C CA . ALA A 1 92 ? -18.840 -37.226 -33.377 1.00 85.31 92 ALA A CA 1
ATOM 749 C C . ALA A 1 92 ? -17.663 -38.102 -32.902 1.00 85.31 92 ALA A C 1
ATOM 751 O O . ALA A 1 92 ? -17.823 -38.964 -32.032 1.00 85.31 92 ALA A O 1
ATOM 752 N N . TYR A 1 93 ? -16.452 -37.864 -33.424 1.00 90.06 93 TYR A N 1
ATOM 753 C CA . TYR A 1 93 ? -15.250 -38.559 -32.962 1.00 90.06 93 TYR A CA 1
ATOM 754 C C . TYR A 1 93 ? -14.953 -38.260 -31.486 1.00 90.06 93 TYR A C 1
ATOM 756 O O . TYR A 1 93 ? -14.771 -39.191 -30.702 1.00 90.06 93 TYR A O 1
ATOM 764 N N . ILE A 1 94 ? -14.944 -36.982 -31.091 1.00 89.94 94 ILE A N 1
ATOM 765 C CA . ILE A 1 94 ? -14.682 -36.563 -29.707 1.00 89.94 94 ILE A CA 1
ATOM 766 C C . ILE A 1 94 ? -15.724 -37.158 -28.757 1.00 89.94 94 ILE A C 1
ATOM 768 O O . ILE A 1 94 ? -15.361 -37.726 -27.728 1.00 89.94 94 ILE A O 1
ATOM 772 N N . GLU A 1 95 ? -17.000 -37.083 -29.127 1.00 87.62 95 GLU A N 1
ATOM 773 C CA . GLU A 1 95 ? -18.113 -37.618 -28.351 1.00 87.62 95 GLU A CA 1
ATOM 774 C C . GLU A 1 95 ? -17.951 -39.122 -28.096 1.00 87.62 95 GLU A C 1
ATOM 776 O O . GLU A 1 95 ? -17.938 -39.566 -26.945 1.00 87.62 95 GLU A O 1
ATOM 781 N N . SER A 1 96 ? -17.740 -39.900 -29.164 1.00 87.25 96 SER A N 1
ATOM 782 C CA . SER A 1 96 ? -17.592 -41.357 -29.074 1.00 87.25 96 SER A CA 1
ATOM 783 C C . SER A 1 96 ? -16.382 -41.777 -28.232 1.00 87.25 96 SER A C 1
ATOM 785 O O . SER A 1 96 ? -16.469 -42.715 -27.436 1.00 87.25 96 SER A O 1
ATOM 787 N N . MET A 1 97 ? -15.257 -41.064 -28.355 1.00 89.69 97 MET A N 1
ATOM 788 C CA . MET A 1 97 ? -14.046 -41.356 -27.590 1.00 89.69 97 MET A CA 1
ATOM 789 C C . MET A 1 97 ? -14.194 -40.979 -26.119 1.00 89.69 97 MET A C 1
ATOM 791 O O . MET A 1 97 ? -13.757 -41.739 -25.260 1.00 89.69 97 MET A O 1
ATOM 795 N N . ILE A 1 98 ? -14.836 -39.852 -25.798 1.00 87.69 98 ILE A N 1
ATOM 796 C CA . ILE A 1 98 ? -15.112 -39.478 -24.405 1.00 87.69 98 ILE A CA 1
ATOM 797 C C . ILE A 1 98 ? -16.042 -40.504 -23.760 1.00 87.69 98 ILE A C 1
ATOM 799 O O . ILE A 1 98 ? -15.769 -40.946 -22.647 1.00 87.69 98 ILE A O 1
ATOM 803 N N . GLN A 1 99 ? -17.100 -40.933 -24.454 1.00 85.25 99 GLN A N 1
ATOM 804 C CA . GLN A 1 99 ? -18.002 -41.970 -23.947 1.00 85.25 99 GLN A CA 1
ATOM 805 C C . GLN A 1 99 ? -17.261 -43.288 -23.678 1.00 85.25 99 GLN A C 1
ATOM 807 O O . GLN A 1 99 ? -17.443 -43.871 -22.610 1.00 85.25 99 GLN A O 1
ATOM 812 N N . MET A 1 100 ? -16.385 -43.719 -24.594 1.00 86.06 100 MET A N 1
ATOM 813 C CA . MET A 1 100 ? -15.542 -44.908 -24.416 1.00 86.06 100 MET A CA 1
ATOM 814 C C . MET A 1 100 ? -14.606 -44.765 -23.207 1.00 86.06 100 MET A C 1
ATOM 816 O O . MET A 1 100 ? -14.606 -45.612 -22.318 1.00 86.06 100 MET A O 1
ATOM 820 N N . LEU A 1 101 ? -13.865 -43.657 -23.119 1.00 84.06 101 LEU A N 1
ATOM 821 C CA . LEU A 1 101 ? -12.929 -43.399 -22.020 1.00 84.06 101 LEU A CA 1
ATOM 822 C C . LEU A 1 101 ? -13.642 -43.304 -20.662 1.00 84.06 101 LEU A C 1
ATOM 824 O O . LEU A 1 101 ? -13.138 -43.799 -19.658 1.00 84.06 101 LEU A O 1
ATOM 828 N N . CYS A 1 102 ? -14.830 -42.696 -20.613 1.00 84.06 102 CYS A N 1
ATOM 829 C CA . CYS A 1 102 ? -15.651 -42.618 -19.404 1.00 84.06 102 CYS A CA 1
ATOM 830 C C . CYS A 1 102 ? -16.322 -43.949 -19.028 1.00 84.06 102 CYS A C 1
ATOM 832 O O . CYS A 1 102 ? -16.716 -44.112 -17.870 1.00 84.06 102 CYS A O 1
ATOM 834 N N . ALA A 1 103 ? -16.497 -44.875 -19.976 1.00 80.94 103 ALA A N 1
ATOM 835 C CA . ALA A 1 103 ? -16.954 -46.233 -19.689 1.00 80.94 103 ALA A CA 1
ATOM 836 C C . ALA A 1 103 ? -15.837 -47.067 -19.042 1.00 80.94 103 ALA A C 1
ATOM 838 O O . ALA A 1 103 ? -16.107 -47.805 -18.093 1.00 80.94 103 ALA A O 1
ATOM 839 N N . ASP A 1 104 ? -14.597 -46.885 -19.501 1.00 79.19 104 ASP A N 1
ATOM 840 C CA . ASP A 1 104 ? -13.419 -47.586 -18.983 1.00 79.19 104 ASP A CA 1
ATOM 841 C C . ASP A 1 104 ? -12.908 -47.004 -17.645 1.00 79.19 104 ASP A C 1
ATOM 843 O O . ASP A 1 104 ? -12.363 -47.744 -16.823 1.00 79.19 104 ASP A O 1
ATOM 847 N N . ASP A 1 105 ? -13.114 -45.702 -17.385 1.00 80.75 105 ASP A N 1
ATOM 848 C CA . ASP A 1 105 ? -12.683 -45.015 -16.156 1.00 80.75 105 ASP A CA 1
ATOM 849 C C . ASP A 1 105 ? -13.824 -44.216 -15.470 1.00 80.75 105 ASP A C 1
ATOM 851 O O . ASP A 1 105 ? -14.132 -43.070 -15.835 1.00 80.75 105 ASP A O 1
ATOM 855 N N . PRO A 1 106 ? -14.426 -44.769 -14.394 1.00 77.69 106 PRO A N 1
ATOM 856 C CA . PRO A 1 106 ? -15.467 -44.094 -13.618 1.00 77.69 106 PRO A CA 1
ATOM 857 C C . PRO A 1 106 ? -15.015 -42.805 -12.906 1.00 77.69 106 PRO A C 1
ATOM 859 O O . PRO A 1 106 ? -15.861 -41.963 -12.585 1.00 77.69 106 PRO A O 1
ATOM 862 N N . GLN A 1 107 ? -13.719 -42.636 -12.613 1.00 71.31 107 GLN A N 1
ATOM 863 C CA . GLN A 1 107 ? -13.194 -41.412 -11.994 1.00 71.31 107 GLN A CA 1
ATOM 864 C C . GLN A 1 107 ? -13.106 -40.291 -13.023 1.00 71.31 107 GLN A C 1
ATOM 866 O O . GLN A 1 107 ? -13.561 -39.178 -12.749 1.00 71.31 107 GLN A O 1
ATOM 871 N N . LEU A 1 108 ? -12.607 -40.607 -14.221 1.00 79.00 108 LEU A N 1
ATOM 872 C CA . LEU A 1 108 ? -12.594 -39.682 -15.350 1.00 79.00 108 LEU A CA 1
ATOM 873 C C . LEU A 1 108 ? -14.017 -39.225 -15.696 1.00 79.00 108 LEU A C 1
ATOM 875 O O . LEU A 1 108 ? -14.257 -38.033 -15.880 1.00 79.00 108 LEU A O 1
ATOM 879 N N . ARG A 1 109 ? -14.989 -40.148 -15.671 1.00 81.75 109 ARG A N 1
ATOM 880 C CA . ARG A 1 109 ? -16.410 -39.821 -15.855 1.00 81.75 109 ARG A CA 1
ATOM 881 C C . ARG A 1 109 ? -16.913 -38.784 -14.852 1.00 81.75 109 ARG A C 1
ATOM 883 O O . ARG A 1 109 ? -17.543 -37.815 -15.262 1.00 81.75 109 ARG A O 1
ATOM 890 N N . ARG A 1 110 ? -16.633 -38.947 -13.551 1.00 75.94 110 ARG A N 1
ATOM 891 C CA . ARG A 1 110 ? -17.034 -37.947 -12.538 1.00 75.94 110 ARG A CA 1
ATOM 892 C C . ARG A 1 110 ? -16.355 -36.602 -12.767 1.00 75.94 110 ARG A C 1
ATOM 894 O O . ARG A 1 110 ? -17.025 -35.579 -12.674 1.00 75.94 110 ARG A O 1
ATOM 901 N N . ALA A 1 111 ? -15.060 -36.609 -13.082 1.00 76.81 111 ALA A N 1
ATOM 902 C CA . ALA A 1 111 ? -14.291 -35.390 -13.303 1.00 76.81 111 ALA A CA 1
ATOM 903 C C . ALA A 1 111 ? -14.811 -34.576 -14.500 1.00 76.81 111 ALA A C 1
ATOM 905 O O . ALA A 1 111 ? -14.875 -33.355 -14.413 1.00 76.81 111 ALA A O 1
ATOM 906 N N . LEU A 1 112 ? -15.220 -35.242 -15.585 1.00 83.00 112 LEU A N 1
ATOM 907 C CA . LEU A 1 112 ? -15.664 -34.584 -16.818 1.00 83.00 112 LEU A CA 1
ATOM 908 C C . LEU A 1 112 ? -17.172 -34.271 -16.852 1.00 83.00 112 LEU A C 1
ATOM 910 O O . LEU A 1 112 ? -17.576 -33.335 -17.534 1.00 83.00 112 LEU A O 1
ATOM 914 N N . SER A 1 113 ? -18.003 -35.001 -16.096 1.00 78.06 113 SER A N 1
ATOM 915 C CA . SER A 1 113 ? -19.479 -34.918 -16.163 1.00 78.06 113 SER A CA 1
ATOM 916 C C . SER A 1 113 ? -20.109 -33.568 -15.798 1.00 78.06 113 SER A C 1
ATOM 918 O O . SER A 1 113 ? -21.281 -33.349 -16.091 1.00 78.06 113 SER A O 1
ATOM 920 N N . HIS A 1 114 ? -19.360 -32.675 -15.151 1.00 75.56 114 HIS A N 1
ATOM 921 C CA . HIS A 1 114 ? -19.838 -31.352 -14.738 1.00 75.56 114 HIS A CA 1
ATOM 922 C C . HIS A 1 114 ? -19.121 -30.203 -15.457 1.00 75.56 114 HIS A C 1
ATOM 924 O O . HIS A 1 114 ? -19.382 -29.042 -15.149 1.00 75.56 114 HIS A O 1
ATOM 930 N N . VAL A 1 115 ? -18.217 -30.509 -16.394 1.00 81.56 115 VAL A N 1
ATOM 931 C CA . VAL A 1 115 ? -17.417 -29.494 -17.084 1.00 81.56 115 VAL A CA 1
ATOM 932 C C . VAL A 1 115 ? -18.239 -28.878 -18.220 1.00 81.56 115 VAL A C 1
ATOM 934 O O . VAL A 1 115 ? -18.637 -29.617 -19.124 1.00 81.56 115 VAL A O 1
ATOM 937 N N . PRO A 1 116 ? -18.465 -27.548 -18.244 1.00 81.12 116 PRO A N 1
ATOM 938 C CA . PRO A 1 116 ? -19.296 -26.897 -19.260 1.00 81.12 116 PRO A CA 1
ATOM 939 C C . PRO A 1 116 ? -18.861 -27.191 -20.703 1.00 81.12 116 PRO A C 1
ATOM 941 O O . PRO A 1 116 ? -19.711 -27.459 -21.549 1.00 81.12 116 PRO A O 1
ATOM 944 N N . LEU A 1 117 ? -17.550 -27.210 -20.977 1.00 84.50 117 LEU A N 1
ATOM 945 C CA . LEU A 1 117 ? -16.987 -27.602 -22.273 1.00 84.50 117 LEU A CA 1
ATOM 946 C C . LEU A 1 117 ? -17.435 -29.009 -22.692 1.00 84.50 117 LEU A C 1
ATOM 948 O O . LEU A 1 117 ? -17.932 -29.183 -23.801 1.00 84.50 117 LEU A O 1
ATOM 952 N N . ILE A 1 118 ? -17.312 -30.001 -21.806 1.00 87.06 118 ILE A N 1
ATOM 953 C CA . ILE A 1 118 ? -17.699 -31.387 -22.101 1.00 87.06 118 ILE A CA 1
ATOM 954 C C . ILE A 1 118 ? -19.209 -31.497 -22.282 1.00 87.06 118 ILE A C 1
ATOM 956 O O . ILE A 1 118 ? -19.652 -32.083 -23.262 1.00 87.06 118 ILE A O 1
ATOM 960 N N . CYS A 1 119 ? -19.994 -30.876 -21.401 1.00 80.69 119 CYS A N 1
ATOM 961 C CA . CYS A 1 119 ? -21.454 -30.866 -21.504 1.00 80.69 119 CYS A CA 1
ATOM 962 C C . CYS A 1 119 ? -21.953 -30.192 -22.792 1.00 80.69 119 CYS A C 1
ATOM 964 O O . CYS A 1 119 ? -23.005 -30.554 -23.303 1.00 80.69 119 CYS A O 1
ATOM 966 N N . SER A 1 120 ? -21.211 -29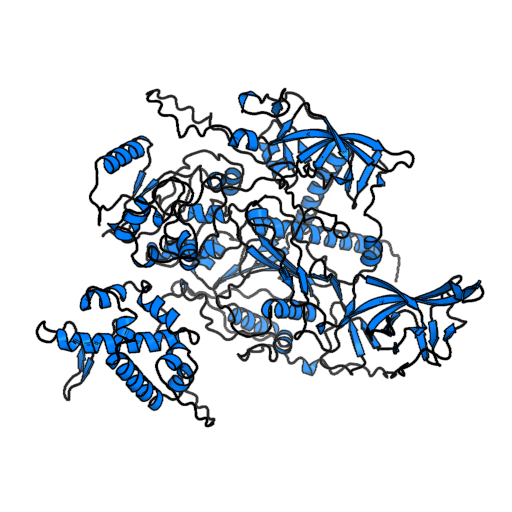.219 -23.331 1.00 79.44 120 SER A N 1
ATOM 967 C CA . SER A 1 120 ? -21.533 -28.586 -24.618 1.00 79.44 120 SER A CA 1
ATOM 968 C C . SER A 1 120 ? -21.172 -29.447 -25.835 1.00 79.44 120 SER A C 1
ATOM 970 O O . SER A 1 120 ? -21.732 -29.268 -26.917 1.00 79.44 120 SER A O 1
ATOM 972 N N . LEU A 1 121 ? -20.197 -30.346 -25.677 1.00 76.19 121 LEU A N 1
ATOM 973 C CA . LEU A 1 121 ? -19.679 -31.202 -26.744 1.00 76.19 121 LEU A CA 1
ATOM 974 C C . LEU A 1 121 ? -20.355 -32.575 -26.768 1.00 76.19 121 LEU A C 1
ATOM 976 O O . LEU A 1 121 ? -20.391 -33.197 -27.823 1.00 76.19 121 LEU A O 1
ATOM 980 N N . VAL A 1 122 ? -20.877 -33.031 -25.629 1.00 71.75 122 VAL A N 1
ATOM 981 C CA . VAL A 1 122 ? -21.468 -34.355 -25.433 1.00 71.75 122 VAL A CA 1
ATOM 982 C C . VAL A 1 122 ? -22.821 -34.175 -24.746 1.00 71.75 122 VAL A C 1
ATOM 984 O O . VAL A 1 122 ? -22.876 -33.687 -23.617 1.00 71.75 122 VAL A O 1
ATOM 987 N N . GLU A 1 123 ? -23.912 -34.605 -25.386 1.00 54.72 123 GLU A N 1
ATOM 988 C CA . GLU A 1 123 ? -25.245 -34.675 -24.767 1.00 54.72 123 GLU A CA 1
ATOM 989 C C . GLU A 1 123 ? -25.284 -35.806 -23.717 1.00 54.72 123 GLU A C 1
ATOM 991 O O . GLU A 1 123 ? -25.883 -36.866 -23.898 1.00 54.72 123 GLU A O 1
ATOM 996 N N . LEU A 1 124 ? -24.585 -35.626 -22.593 1.00 47.25 124 LEU A N 1
ATOM 997 C CA . LEU A 1 124 ? -24.561 -36.612 -21.515 1.00 47.25 124 LEU A CA 1
ATOM 998 C C . LEU A 1 124 ? -25.869 -36.551 -20.721 1.00 47.25 124 LEU A C 1
ATOM 1000 O O . LEU A 1 124 ? -26.022 -35.751 -19.799 1.00 47.25 124 LEU A O 1
ATOM 1004 N N . ASN A 1 125 ? -26.800 -37.453 -21.032 1.00 33.31 125 ASN A N 1
ATOM 1005 C CA . ASN A 1 125 ? -27.954 -37.740 -20.181 1.00 33.31 125 ASN A CA 1
ATOM 1006 C C . ASN A 1 125 ? -27.486 -38.228 -18.795 1.00 33.31 125 ASN A C 1
ATOM 1008 O O . ASN A 1 125 ? -26.973 -39.339 -18.634 1.00 33.31 125 ASN A O 1
ATOM 1012 N N . VAL A 1 126 ? -27.661 -37.387 -17.773 1.00 31.72 126 VAL A N 1
ATOM 1013 C CA . VAL A 1 126 ? -27.316 -37.698 -16.380 1.00 31.72 126 VAL A CA 1
ATOM 1014 C C . VAL A 1 126 ? -28.461 -38.478 -15.732 1.00 31.72 126 VAL A C 1
ATOM 1016 O O . VAL A 1 126 ? -29.428 -37.896 -15.252 1.00 31.72 126 VAL A O 1
ATOM 1019 N N . SER A 1 127 ? -28.334 -39.804 -15.656 1.00 27.80 127 SER A N 1
ATOM 1020 C CA . SER A 1 127 ? -29.078 -40.615 -14.686 1.00 27.80 127 SER A CA 1
ATOM 1021 C C . SER A 1 127 ? -28.138 -41.111 -13.587 1.00 27.80 127 SER A C 1
ATOM 1023 O O . SER A 1 127 ? -27.181 -41.846 -13.838 1.00 27.80 127 SER A O 1
ATOM 1025 N N . SER A 1 128 ? -28.438 -40.678 -12.366 1.00 29.78 128 SER A N 1
ATOM 1026 C CA . SER A 1 128 ? -27.874 -41.089 -11.079 1.00 29.78 128 SER A CA 1
ATOM 1027 C C . SER A 1 128 ? -27.750 -42.606 -10.914 1.00 29.78 128 SER A C 1
ATOM 1029 O O . SER A 1 128 ? -28.697 -43.299 -11.261 1.00 29.78 128 SER A O 1
ATOM 1031 N N . GLN A 1 129 ? -26.690 -43.092 -10.254 1.00 26.67 129 GLN A N 1
ATOM 1032 C CA . GLN A 1 129 ? -26.807 -44.023 -9.120 1.00 26.67 129 GLN A CA 1
ATOM 1033 C C . GLN A 1 129 ? -25.506 -44.103 -8.295 1.00 26.67 129 GLN A C 1
ATOM 1035 O O . GLN A 1 129 ? -24.385 -44.045 -8.796 1.00 26.67 129 GLN A O 1
ATOM 1040 N N . SER A 1 130 ? -25.725 -44.183 -6.987 1.00 27.44 130 SER A N 1
ATOM 1041 C CA . SER A 1 130 ? -24.803 -44.227 -5.854 1.00 27.44 130 SER A CA 1
ATOM 1042 C C . SER A 1 130 ? -24.019 -45.536 -5.718 1.00 27.44 130 SER A C 1
ATOM 1044 O O . SER A 1 130 ? -24.558 -46.605 -5.986 1.00 27.44 130 SER A O 1
ATOM 1046 N N . GLY A 1 131 ? -22.819 -45.476 -5.128 1.00 23.80 131 GLY A N 1
ATOM 1047 C CA . GLY A 1 131 ? -22.146 -46.659 -4.579 1.00 23.80 131 GLY A CA 1
ATOM 1048 C C . GLY A 1 131 ? -20.762 -46.362 -3.997 1.00 23.80 131 GLY A C 1
ATOM 1049 O O . GLY A 1 131 ? -19.829 -46.045 -4.730 1.00 23.80 131 GLY A O 1
ATOM 1050 N N . LYS A 1 132 ? -20.638 -46.452 -2.668 1.00 25.14 132 LYS A N 1
ATOM 1051 C CA . LYS A 1 132 ? -19.382 -46.378 -1.900 1.00 25.14 132 LYS A CA 1
ATOM 1052 C C . LYS A 1 132 ? -18.554 -47.662 -2.077 1.00 25.14 132 LYS A C 1
ATOM 1054 O O . LYS A 1 132 ? -19.124 -48.744 -1.978 1.00 25.14 132 LYS A O 1
ATOM 1059 N N . LYS A 1 133 ? -17.223 -47.534 -2.169 1.00 24.20 133 LYS A N 1
ATOM 1060 C CA . LYS A 1 133 ? -16.227 -48.166 -1.270 1.00 24.20 133 LYS A CA 1
ATOM 1061 C C . LYS A 1 133 ? -14.803 -47.784 -1.689 1.00 24.20 133 LYS A C 1
ATOM 1063 O O . LYS A 1 133 ? -14.449 -47.856 -2.860 1.00 24.20 133 LYS A O 1
ATOM 1068 N N . GLU A 1 134 ? -14.019 -47.357 -0.705 1.00 25.17 134 GLU A N 1
ATOM 1069 C CA . GLU A 1 134 ? -12.590 -47.070 -0.811 1.00 25.17 134 GLU A CA 1
ATOM 1070 C C . GLU A 1 134 ? -11.770 -48.363 -0.887 1.00 25.17 134 GLU A C 1
ATOM 1072 O O . GLU A 1 134 ? -12.090 -49.359 -0.236 1.00 25.17 134 GLU A O 1
ATOM 1077 N N . SER A 1 135 ? -10.662 -48.315 -1.624 1.00 24.36 135 SER A N 1
ATOM 1078 C CA . SER A 1 135 ? -9.519 -49.202 -1.424 1.00 24.36 135 SER A CA 1
ATOM 1079 C C . SER A 1 135 ? -8.236 -48.423 -1.719 1.00 24.36 135 SER A C 1
ATOM 1081 O O . SER A 1 135 ? -8.090 -47.744 -2.737 1.00 24.36 135 SER A O 1
ATOM 1083 N N . ALA A 1 136 ? -7.339 -48.476 -0.741 1.00 30.64 136 ALA A N 1
ATOM 1084 C CA . ALA A 1 136 ? -6.036 -47.849 -0.720 1.00 30.64 136 ALA A CA 1
ATOM 1085 C C . ALA A 1 136 ? -5.059 -48.584 -1.646 1.00 30.64 136 ALA A C 1
ATOM 1087 O O . ALA A 1 136 ? -4.824 -49.760 -1.422 1.00 30.64 136 ALA A O 1
ATOM 1088 N N . THR A 1 137 ? -4.457 -47.877 -2.612 1.00 27.25 137 THR A N 1
ATOM 1089 C CA . THR A 1 137 ? -3.155 -48.241 -3.237 1.00 27.25 137 THR A CA 1
ATOM 1090 C C . THR A 1 137 ? -2.508 -47.110 -4.064 1.00 27.25 137 THR A C 1
ATOM 1092 O O . THR A 1 137 ? -1.471 -47.313 -4.686 1.00 27.25 137 THR A O 1
ATOM 1095 N N . HIS A 1 138 ? -3.050 -45.885 -4.092 1.00 31.69 138 HIS A N 1
ATOM 1096 C CA . HIS A 1 138 ? -2.595 -44.850 -5.040 1.00 31.69 138 HIS A CA 1
ATOM 1097 C C . HIS A 1 138 ? -1.527 -43.871 -4.506 1.00 31.69 138 HIS A C 1
ATOM 1099 O O . HIS A 1 138 ? -1.328 -42.801 -5.077 1.00 31.69 138 HIS A O 1
ATOM 1105 N N . LYS A 1 139 ? -0.829 -44.206 -3.409 1.00 26.92 139 LYS A N 1
ATOM 1106 C CA . LYS A 1 139 ? 0.158 -43.303 -2.780 1.00 26.92 139 LYS A CA 1
ATOM 1107 C C . LYS A 1 139 ? 1.585 -43.391 -3.337 1.00 26.92 139 LYS A C 1
ATOM 1109 O O . LYS A 1 139 ? 2.378 -42.502 -3.051 1.00 26.92 139 LYS A O 1
ATOM 1114 N N . GLU A 1 140 ? 1.924 -44.377 -4.170 1.00 27.47 140 GLU A N 1
ATOM 1115 C CA . GLU A 1 140 ? 3.328 -44.576 -4.587 1.00 27.47 140 GLU A CA 1
ATOM 1116 C C . GLU A 1 140 ? 3.673 -44.135 -6.017 1.00 27.47 140 GLU A C 1
ATOM 1118 O O . GLU A 1 140 ? 4.850 -44.064 -6.363 1.00 27.47 140 GLU A O 1
ATOM 1123 N N . ARG A 1 141 ? 2.698 -43.755 -6.854 1.00 25.95 141 ARG A N 1
ATOM 1124 C CA . ARG A 1 141 ? 2.953 -43.519 -8.291 1.00 25.95 141 ARG A CA 1
ATOM 1125 C C . ARG A 1 141 ? 3.081 -42.052 -8.732 1.00 25.95 141 ARG A C 1
ATOM 1127 O O . ARG A 1 141 ? 3.423 -41.811 -9.884 1.00 25.95 141 ARG A O 1
ATOM 1134 N N . ILE A 1 142 ? 2.888 -41.078 -7.834 1.00 27.56 142 ILE A N 1
ATOM 1135 C CA . ILE A 1 142 ? 2.869 -39.627 -8.156 1.00 27.56 142 ILE A CA 1
ATOM 1136 C C . ILE A 1 142 ? 4.235 -38.931 -7.937 1.00 27.56 142 ILE A C 1
ATOM 1138 O O . ILE A 1 142 ? 4.407 -37.752 -8.225 1.00 27.56 142 ILE A O 1
ATOM 1142 N N . LYS A 1 143 ? 5.276 -39.645 -7.493 1.00 28.22 143 LYS A N 1
ATOM 1143 C CA . LYS A 1 143 ? 6.563 -39.025 -7.111 1.00 28.22 143 LYS A CA 1
ATOM 1144 C C . LYS A 1 143 ? 7.522 -38.638 -8.255 1.00 28.22 143 LYS A C 1
ATOM 1146 O O . LYS A 1 143 ? 8.649 -38.267 -7.954 1.00 28.22 143 LYS A O 1
ATOM 1151 N N . LYS A 1 144 ? 7.153 -38.710 -9.544 1.00 29.59 144 LYS A N 1
ATOM 1152 C CA . LYS A 1 144 ? 8.154 -38.590 -10.636 1.00 29.59 144 LYS A CA 1
ATOM 1153 C C . LYS A 1 144 ? 7.924 -37.568 -11.756 1.00 29.59 144 LYS A C 1
ATOM 1155 O O . LYS A 1 144 ? 8.625 -37.644 -12.762 1.00 29.59 144 LYS A O 1
ATOM 1160 N N . THR A 1 145 ? 7.068 -36.557 -11.579 1.00 35.06 145 THR A N 1
ATOM 1161 C CA . THR A 1 145 ? 6.890 -35.538 -12.636 1.00 35.06 145 THR A CA 1
ATOM 1162 C C . THR A 1 145 ? 6.652 -34.120 -12.105 1.00 35.06 145 THR A C 1
ATOM 1164 O O . THR A 1 145 ? 5.555 -33.597 -12.235 1.00 35.06 145 THR A O 1
ATOM 1167 N N . PHE A 1 146 ? 7.668 -33.446 -11.554 1.00 43.25 146 PHE A N 1
ATOM 1168 C CA . PHE A 1 146 ? 7.576 -32.001 -11.280 1.00 43.25 146 PHE A CA 1
ATOM 1169 C C . PHE A 1 146 ? 8.890 -31.305 -11.645 1.00 43.25 146 PHE A C 1
ATOM 1171 O O . PHE A 1 146 ? 9.841 -31.332 -10.880 1.00 43.25 146 PHE A O 1
ATOM 1178 N N . LYS A 1 147 ? 8.959 -30.730 -12.854 1.00 45.78 147 LYS A N 1
ATOM 1179 C CA . LYS A 1 147 ? 10.211 -30.219 -13.446 1.00 45.78 147 LYS A CA 1
ATOM 1180 C C . LYS A 1 147 ? 10.487 -28.722 -13.224 1.00 45.78 147 LYS A C 1
ATOM 1182 O O . LYS A 1 147 ? 11.537 -28.266 -13.649 1.00 45.78 147 LYS A O 1
ATOM 1187 N N . ASP A 1 148 ? 9.579 -27.964 -12.603 1.00 58.16 148 ASP A N 1
ATOM 1188 C CA . ASP A 1 148 ? 9.778 -26.524 -12.355 1.00 58.16 148 ASP A CA 1
ATOM 1189 C C . ASP A 1 148 ? 8.992 -26.077 -11.105 1.00 58.16 148 ASP A C 1
ATOM 1191 O O . ASP A 1 148 ? 7.765 -25.962 -11.132 1.00 58.16 148 ASP A O 1
ATOM 1195 N N . ILE A 1 149 ? 9.670 -25.923 -9.963 1.00 65.12 149 ILE A N 1
ATOM 1196 C CA . ILE A 1 149 ? 9.041 -25.538 -8.684 1.00 65.12 149 ILE A CA 1
ATOM 1197 C C . ILE A 1 149 ? 8.596 -24.064 -8.719 1.00 65.12 149 ILE A C 1
ATOM 1199 O O . ILE A 1 149 ? 7.531 -23.746 -8.187 1.00 65.12 149 ILE A O 1
ATOM 1203 N N . GLU A 1 150 ? 9.319 -23.205 -9.445 1.00 68.94 150 GLU A N 1
ATOM 1204 C CA . GLU A 1 150 ? 9.076 -21.756 -9.551 1.00 68.94 150 GLU A CA 1
ATOM 1205 C C . GLU A 1 150 ? 7.732 -21.413 -10.203 1.00 68.94 150 GLU A C 1
ATOM 1207 O O . GLU A 1 150 ? 7.069 -20.432 -9.859 1.00 68.94 150 GLU A O 1
ATOM 1212 N N . LYS A 1 151 ? 7.274 -22.246 -11.142 1.00 57.06 151 LYS A N 1
ATOM 1213 C CA . LYS A 1 151 ? 5.995 -22.033 -11.845 1.00 57.06 151 LYS A CA 1
ATOM 1214 C C . LYS A 1 151 ? 4.783 -22.569 -11.082 1.00 57.06 151 LYS A C 1
ATOM 1216 O O . LYS A 1 151 ? 3.652 -22.242 -11.431 1.00 57.06 151 LYS A O 1
ATOM 1221 N N . ASN A 1 152 ? 5.006 -23.348 -10.024 1.00 61.22 152 ASN A N 1
ATOM 1222 C CA . ASN A 1 152 ? 3.969 -24.114 -9.334 1.00 61.22 152 ASN A CA 1
ATOM 1223 C C . ASN A 1 152 ? 3.585 -23.560 -7.953 1.00 61.22 152 ASN A C 1
ATOM 1225 O O . ASN A 1 152 ? 2.861 -24.235 -7.227 1.00 61.22 152 ASN A O 1
ATOM 1229 N N . VAL A 1 153 ? 4.002 -22.334 -7.611 1.00 55.56 153 VAL A N 1
ATOM 1230 C CA . VAL A 1 153 ? 3.705 -21.661 -6.324 1.00 55.56 153 VAL A CA 1
ATOM 1231 C C . VAL A 1 153 ? 2.199 -21.620 -6.004 1.00 55.56 153 VAL A C 1
ATOM 1233 O O . VAL A 1 153 ? 1.796 -21.634 -4.845 1.00 55.56 153 VAL A O 1
ATOM 1236 N N . LEU A 1 154 ? 1.336 -21.606 -7.028 1.00 49.19 154 LEU A N 1
ATOM 1237 C CA . LEU A 1 154 ? -0.123 -21.537 -6.862 1.00 49.19 154 LEU A CA 1
ATOM 1238 C C . LEU A 1 154 ? -0.816 -22.909 -6.790 1.00 49.19 154 LEU A C 1
ATOM 1240 O O . LEU A 1 154 ? -1.979 -22.986 -6.380 1.00 49.19 154 LEU A O 1
ATOM 1244 N N . LEU A 1 155 ? -0.137 -23.995 -7.168 1.00 52.03 155 LEU A N 1
ATOM 1245 C CA . LEU A 1 155 ? -0.702 -25.342 -7.109 1.00 52.03 155 LEU A CA 1
ATOM 1246 C C . LEU A 1 155 ? -0.612 -25.838 -5.666 1.00 52.03 155 LEU A C 1
ATOM 1248 O O . LEU A 1 155 ? 0.459 -26.206 -5.197 1.00 52.03 155 LEU A O 1
ATOM 1252 N N . HIS A 1 156 ? -1.736 -25.815 -4.949 1.00 49.44 156 HIS A N 1
ATOM 1253 C CA . HIS A 1 156 ? -1.806 -26.282 -3.564 1.00 49.44 156 HIS A CA 1
ATOM 1254 C C . HIS A 1 156 ? -1.506 -27.782 -3.535 1.00 49.44 156 HIS A C 1
ATOM 1256 O O . HIS A 1 156 ? -2.315 -28.583 -4.007 1.00 49.44 156 HIS A O 1
ATOM 1262 N N . ARG A 1 157 ? -0.325 -28.150 -3.032 1.00 55.56 157 ARG A N 1
ATOM 1263 C CA . ARG A 1 157 ? 0.122 -29.548 -2.979 1.00 55.56 157 ARG A CA 1
ATOM 1264 C C . ARG A 1 157 ? -0.437 -30.269 -1.754 1.00 55.56 157 ARG A C 1
ATOM 1266 O O . ARG A 1 157 ? -0.783 -31.441 -1.854 1.00 55.56 157 ARG A O 1
ATOM 1273 N N . GLU A 1 158 ? -0.597 -29.546 -0.645 1.00 64.00 158 GLU A N 1
ATOM 1274 C CA . GLU A 1 158 ? -1.144 -30.051 0.615 1.00 64.00 158 GLU A CA 1
ATOM 1275 C C . GLU A 1 158 ? -2.524 -29.451 0.927 1.00 64.00 158 GLU A C 1
ATOM 1277 O O . GLU A 1 158 ? -2.851 -28.328 0.530 1.00 64.00 158 GLU A O 1
ATOM 1282 N N . ARG A 1 159 ? -3.361 -30.212 1.646 1.00 68.25 159 ARG A N 1
ATOM 1283 C CA . ARG A 1 159 ? -4.642 -29.694 2.156 1.00 68.25 159 ARG A CA 1
ATOM 1284 C C . ARG A 1 159 ? -4.376 -28.631 3.219 1.00 68.25 159 ARG A C 1
ATOM 1286 O O . ARG A 1 159 ? -3.516 -28.833 4.072 1.00 68.25 159 ARG A O 1
ATOM 1293 N N . THR A 1 160 ? -5.160 -27.552 3.204 1.00 75.81 160 THR A N 1
ATOM 1294 C CA . THR A 1 160 ? -5.062 -26.480 4.200 1.00 75.81 160 THR A CA 1
ATOM 1295 C C . THR A 1 160 ? -5.229 -27.030 5.614 1.00 75.81 160 THR A C 1
ATOM 1297 O O . THR A 1 160 ? -6.209 -27.725 5.907 1.00 75.81 160 THR A O 1
ATOM 1300 N N . ILE A 1 161 ? -4.255 -26.713 6.468 1.00 77.81 161 ILE A N 1
ATOM 1301 C CA . ILE A 1 161 ? -4.239 -27.082 7.882 1.00 77.81 161 ILE A CA 1
ATOM 1302 C C . ILE A 1 161 ? -4.748 -25.899 8.704 1.00 77.81 161 ILE A C 1
ATOM 1304 O O . ILE A 1 161 ? -4.319 -24.767 8.498 1.00 77.81 161 ILE A O 1
ATOM 1308 N N . VAL A 1 162 ? -5.677 -26.164 9.619 1.00 80.88 162 VAL A N 1
ATOM 1309 C CA . VAL A 1 162 ? -6.313 -25.154 10.473 1.00 80.88 162 VAL A CA 1
ATOM 1310 C C . VAL A 1 162 ? -6.364 -25.614 11.928 1.00 80.88 162 VAL A C 1
ATOM 1312 O O . VAL A 1 162 ? -6.353 -26.814 12.214 1.00 80.88 162 VAL A O 1
ATOM 1315 N N . THR A 1 163 ? -6.453 -24.652 12.845 1.00 81.44 163 THR A N 1
ATOM 1316 C CA . THR A 1 163 ? -6.734 -24.916 14.261 1.00 81.44 163 THR A CA 1
ATOM 1317 C C . THR A 1 163 ? -8.215 -25.278 14.463 1.00 81.44 163 THR A C 1
ATOM 1319 O O . THR A 1 163 ? -9.045 -24.932 13.613 1.00 81.44 163 THR A O 1
ATOM 1322 N N . PRO A 1 164 ? -8.590 -25.920 15.584 1.00 79.25 164 PRO A N 1
ATOM 1323 C CA . PRO A 1 164 ? -9.978 -26.281 15.889 1.00 79.25 164 PRO A CA 1
ATOM 1324 C C . PRO A 1 164 ? -10.944 -25.087 15.861 1.00 79.25 164 PRO A C 1
ATOM 1326 O O . PRO A 1 164 ? -12.030 -25.179 15.291 1.00 79.25 164 PRO A O 1
ATOM 1329 N N . THR A 1 165 ? -10.526 -23.928 16.380 1.00 77.31 165 THR A N 1
ATOM 1330 C CA . THR A 1 165 ? -11.335 -22.697 16.370 1.00 77.31 165 THR A CA 1
ATOM 1331 C C . THR A 1 165 ? -11.649 -22.230 14.951 1.00 77.31 165 THR A C 1
ATOM 1333 O O . THR A 1 165 ? -12.800 -21.930 14.637 1.00 77.31 165 THR A O 1
ATOM 1336 N N . VAL A 1 166 ? -10.644 -22.201 14.070 1.00 81.81 166 VAL A N 1
ATOM 1337 C CA . VAL A 1 166 ? -10.826 -21.795 12.668 1.00 81.81 166 VAL A CA 1
ATOM 1338 C C . VAL A 1 166 ? -11.634 -22.843 11.903 1.00 81.81 166 VAL A C 1
ATOM 1340 O O . VAL A 1 166 ? -12.480 -22.478 11.090 1.00 81.81 166 VAL A O 1
ATOM 1343 N N . ALA A 1 167 ? -11.427 -24.131 12.189 1.00 79.88 167 ALA A N 1
ATOM 1344 C CA . ALA A 1 167 ? -12.201 -25.223 11.604 1.00 79.88 167 ALA A CA 1
ATOM 1345 C C . ALA A 1 167 ? -13.696 -25.112 11.927 1.00 79.88 167 ALA A C 1
ATOM 1347 O O . ALA A 1 167 ? -14.517 -25.267 11.027 1.00 79.88 167 ALA A O 1
ATOM 1348 N N . ARG A 1 168 ? -14.042 -24.778 13.179 1.00 77.31 168 ARG A N 1
ATOM 1349 C CA . ARG A 1 168 ? -15.426 -24.544 13.617 1.00 77.31 168 ARG A CA 1
ATOM 1350 C C . ARG A 1 168 ? -16.084 -23.419 12.821 1.00 77.31 168 ARG A C 1
ATOM 1352 O O . ARG A 1 168 ? -17.182 -23.588 12.313 1.00 77.31 168 ARG A O 1
ATOM 1359 N N . ILE A 1 169 ? -15.393 -22.288 12.675 1.00 75.44 169 ILE A N 1
ATOM 1360 C CA . ILE A 1 169 ? -15.897 -21.130 11.916 1.00 75.44 169 ILE A CA 1
ATOM 1361 C C . ILE A 1 169 ? -16.040 -21.465 10.430 1.00 75.44 169 ILE A C 1
ATOM 1363 O O . ILE A 1 169 ? -16.959 -20.992 9.771 1.00 75.44 169 ILE A O 1
ATOM 1367 N N . ALA A 1 170 ? -15.114 -22.258 9.897 1.00 74.50 170 ALA A N 1
ATOM 1368 C CA . ALA A 1 170 ? -15.125 -22.703 8.513 1.00 74.50 170 ALA A CA 1
ATOM 1369 C C . ALA A 1 170 ? -16.182 -23.786 8.224 1.00 74.50 170 ALA A C 1
ATOM 1371 O O . ALA A 1 170 ? -16.394 -24.094 7.048 1.00 74.50 170 ALA A O 1
ATOM 1372 N N . GLY A 1 171 ? -16.813 -24.359 9.258 1.00 62.91 171 GLY A N 1
ATOM 1373 C CA . GLY A 1 171 ? -17.837 -25.397 9.144 1.00 62.91 171 GLY A CA 1
ATOM 1374 C C . GLY A 1 171 ? -18.934 -24.985 8.164 1.00 62.91 171 GLY A C 1
ATOM 1375 O O . GLY A 1 171 ? -19.480 -23.892 8.265 1.00 62.91 171 GLY A O 1
ATOM 1376 N N . ASP A 1 172 ? -19.177 -25.833 7.163 1.00 60.75 172 ASP A N 1
ATOM 1377 C CA . ASP A 1 172 ? -20.120 -25.647 6.048 1.00 60.75 172 ASP A CA 1
ATOM 1378 C C . ASP A 1 172 ? -19.849 -24.470 5.080 1.00 60.75 172 ASP A C 1
ATOM 1380 O O . ASP A 1 172 ? -20.531 -24.344 4.061 1.00 60.75 172 ASP A O 1
ATOM 1384 N N . LEU A 1 173 ? -18.811 -23.650 5.306 1.00 67.69 173 LEU A N 1
ATOM 1385 C CA . LEU A 1 173 ? -18.440 -22.539 4.409 1.00 67.69 173 LEU A CA 1
ATOM 1386 C C . LEU A 1 173 ? -17.583 -22.971 3.206 1.00 67.69 173 LEU A C 1
ATOM 1388 O O . LEU A 1 173 ? -17.491 -22.236 2.218 1.00 67.69 173 LEU A O 1
ATOM 1392 N N . PHE A 1 174 ? -16.942 -24.143 3.270 1.00 65.81 174 PHE A N 1
ATOM 1393 C CA . PHE A 1 174 ? -16.031 -24.638 2.235 1.00 65.81 174 PHE A CA 1
ATOM 1394 C C . PHE A 1 174 ? -16.455 -26.010 1.701 1.00 65.81 174 PHE A C 1
ATOM 1396 O O . PHE A 1 174 ? -16.728 -26.935 2.456 1.00 65.81 174 PHE A O 1
ATOM 1403 N N . VAL A 1 175 ? -16.422 -26.165 0.371 1.00 58.41 175 VAL A N 1
ATOM 1404 C CA . VAL A 1 175 ? -16.728 -27.436 -0.320 1.00 58.41 175 VAL A CA 1
ATOM 1405 C C . VAL A 1 175 ? -15.691 -28.524 -0.003 1.00 58.41 175 VAL A C 1
ATOM 1407 O O . VAL A 1 175 ? -15.999 -29.713 -0.017 1.00 58.41 175 VAL A O 1
ATOM 1410 N N . GLN A 1 176 ? -14.442 -28.131 0.262 1.00 60.25 176 GLN A N 1
ATOM 1411 C CA . GLN A 1 176 ? -13.367 -29.057 0.612 1.00 60.25 176 GLN A CA 1
ATOM 1412 C C . GLN A 1 176 ? -13.235 -29.200 2.126 1.00 60.25 176 GLN A C 1
ATOM 1414 O O . GLN A 1 176 ? -13.207 -28.213 2.855 1.00 60.25 176 GLN A O 1
ATOM 1419 N N . THR A 1 177 ? -13.059 -30.438 2.584 1.00 60.72 177 THR A N 1
ATOM 1420 C CA . THR A 1 177 ? -12.813 -30.742 3.995 1.00 60.72 177 THR A CA 1
ATOM 1421 C C . THR A 1 177 ? -11.417 -30.266 4.410 1.00 60.72 177 THR A C 1
ATOM 1423 O O . THR A 1 177 ? -10.407 -30.762 3.894 1.00 60.72 177 THR A O 1
ATOM 1426 N N . LEU A 1 178 ? -11.365 -29.313 5.345 1.00 73.44 178 LEU A N 1
ATOM 1427 C CA . LEU A 1 178 ? -10.130 -28.800 5.945 1.00 73.44 178 LEU A CA 1
ATOM 1428 C C . LEU A 1 178 ? -9.519 -29.828 6.905 1.00 73.44 178 LEU A C 1
ATOM 1430 O O . LEU A 1 178 ? -10.233 -30.641 7.494 1.00 73.44 178 LEU A O 1
ATOM 1434 N N . LYS A 1 179 ? -8.191 -29.804 7.069 1.00 71.50 179 LYS A N 1
ATOM 1435 C CA . LYS A 1 179 ? -7.506 -30.677 8.027 1.00 71.50 179 LYS A CA 1
ATOM 1436 C C . LYS A 1 179 ? -7.306 -29.941 9.351 1.00 71.50 179 LYS A C 1
ATOM 1438 O O . LYS A 1 179 ? -6.607 -28.934 9.392 1.00 71.50 179 LYS A O 1
ATOM 1443 N N . VAL A 1 180 ? -7.883 -30.472 10.422 1.00 73.88 180 VAL A N 1
ATOM 1444 C CA . VAL A 1 180 ? -7.770 -29.903 11.772 1.00 73.88 180 VAL A CA 1
ATOM 1445 C C . VAL A 1 180 ? -6.554 -30.494 12.488 1.00 73.88 180 VAL A C 1
ATOM 1447 O O . VAL A 1 180 ? -6.305 -31.694 12.375 1.00 73.88 180 VAL A O 1
ATOM 1450 N N . THR A 1 181 ? -5.776 -29.654 13.174 1.00 62.62 181 THR A N 1
ATOM 1451 C CA . THR A 1 181 ? -4.643 -30.064 14.031 1.00 62.62 181 THR A CA 1
ATOM 1452 C C . THR A 1 181 ? -4.728 -29.320 15.369 1.00 62.62 181 THR A C 1
ATOM 1454 O O . THR A 1 181 ? -4.938 -28.108 15.343 1.00 62.62 181 THR A O 1
ATOM 1457 N N . GLY A 1 182 ? -4.575 -30.023 16.498 1.00 60.88 182 GLY A N 1
ATOM 1458 C CA . GLY A 1 182 ? -4.703 -29.500 17.871 1.00 60.88 182 GLY A CA 1
ATOM 1459 C C . GLY A 1 182 ? -5.777 -30.222 18.706 1.00 60.88 182 GLY A C 1
ATOM 1460 O O . GLY A 1 182 ? -6.569 -30.989 18.153 1.00 60.88 182 GLY A O 1
ATOM 1461 N N . GLU A 1 183 ? -5.811 -29.969 20.021 1.00 57.84 183 GLU A N 1
ATOM 1462 C CA . GLU A 1 183 ? -6.792 -30.536 20.973 1.00 57.84 183 GLU A CA 1
ATOM 1463 C C . GLU A 1 183 ? -8.248 -30.137 20.656 1.00 57.84 183 GLU A C 1
ATOM 1465 O O . GLU A 1 183 ? -8.519 -29.016 20.220 1.00 57.84 183 GLU A O 1
ATOM 1470 N N . SER A 1 184 ? -9.210 -31.040 20.893 1.00 54.69 184 SER A N 1
ATOM 1471 C CA . SER A 1 184 ? -10.639 -30.757 20.683 1.00 54.69 184 SER A CA 1
ATOM 1472 C C . SER A 1 184 ? -11.136 -29.689 21.661 1.00 54.69 184 SER A C 1
ATOM 1474 O O . SER A 1 184 ? -10.905 -29.776 22.864 1.00 54.69 184 SER A O 1
ATOM 1476 N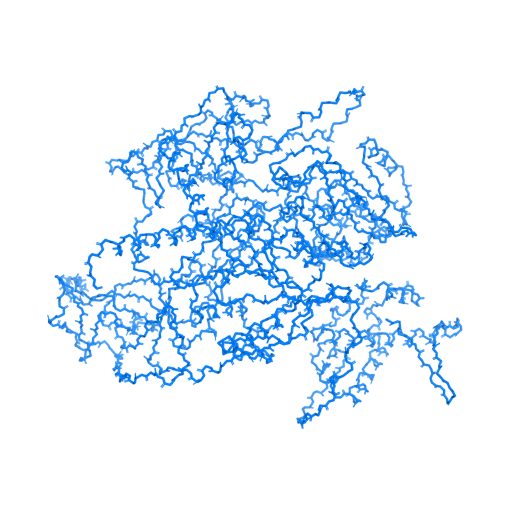 N . LEU A 1 185 ? -11.877 -28.693 21.160 1.00 53.75 185 LEU A N 1
ATOM 1477 C CA . LEU A 1 185 ? -12.489 -27.649 21.999 1.00 53.75 185 LEU A CA 1
ATOM 1478 C C . LEU A 1 185 ? -13.560 -28.204 22.954 1.00 53.75 185 LEU A C 1
ATOM 1480 O O . LEU A 1 185 ? -13.907 -27.538 23.926 1.00 53.75 185 LEU A O 1
ATOM 1484 N N . GLU A 1 186 ? -14.059 -29.416 22.698 1.00 48.50 186 GLU A N 1
ATOM 1485 C CA . GLU A 1 186 ? -15.078 -30.088 23.512 1.00 48.50 186 GLU A CA 1
ATOM 1486 C C . GLU A 1 186 ? -14.570 -30.432 24.925 1.00 48.50 186 GLU A C 1
ATOM 1488 O O . GLU A 1 186 ? -15.368 -30.501 25.855 1.00 48.50 186 GLU A O 1
ATOM 1493 N N . GLU A 1 187 ? -13.252 -30.565 25.128 1.00 41.94 187 GLU A N 1
ATOM 1494 C CA . GLU A 1 187 ? -12.667 -30.932 26.429 1.00 41.94 187 GLU A CA 1
ATOM 1495 C C . GLU A 1 187 ? -12.494 -29.743 27.397 1.00 41.94 187 GLU A C 1
ATOM 1497 O O . GLU A 1 187 ? -12.289 -29.955 28.588 1.00 41.94 187 GLU A O 1
ATOM 1502 N N . LYS A 1 188 ? -12.628 -28.487 26.934 1.00 42.78 188 LYS A N 1
ATOM 1503 C CA . LYS A 1 188 ? -12.519 -27.277 27.786 1.00 42.78 188 LYS A CA 1
ATOM 1504 C C . LYS A 1 188 ? -13.863 -26.703 28.246 1.00 42.78 188 LYS A C 1
ATOM 1506 O O . LYS A 1 188 ? -13.879 -25.735 29.000 1.00 42.78 188 LYS A O 1
ATOM 1511 N N . ALA A 1 189 ? -14.981 -27.276 27.803 1.00 42.97 189 ALA A N 1
ATOM 1512 C CA . ALA A 1 189 ? -16.326 -26.758 28.064 1.00 42.97 189 ALA A CA 1
ATOM 1513 C C . ALA A 1 189 ? -16.960 -27.263 29.380 1.00 42.97 189 ALA A C 1
ATOM 1515 O O . ALA A 1 189 ? -18.149 -27.043 29.597 1.00 42.97 189 ALA A O 1
ATOM 1516 N N . SER A 1 190 ? -16.215 -27.961 30.248 1.00 35.66 190 SER A N 1
ATOM 1517 C CA . SER A 1 190 ? -16.806 -28.670 31.395 1.00 35.66 190 SER A CA 1
ATOM 1518 C C . SER A 1 190 ? -16.925 -27.878 32.700 1.00 35.66 190 SER A C 1
ATOM 1520 O O . SER A 1 190 ? -17.524 -28.404 33.631 1.00 35.66 190 SER A O 1
ATOM 1522 N N . ASP A 1 191 ? -16.437 -26.638 32.776 1.00 40.84 191 ASP A N 1
ATOM 1523 C CA . ASP A 1 191 ? -16.532 -25.814 33.990 1.00 40.84 191 ASP A CA 1
ATOM 1524 C C . ASP A 1 191 ? -17.233 -24.474 33.696 1.00 40.84 191 ASP A C 1
ATOM 1526 O O . ASP A 1 191 ? -16.600 -23.421 33.707 1.00 40.84 191 ASP A O 1
ATOM 1530 N N . ASP A 1 192 ? -18.548 -24.480 33.443 1.00 42.97 192 ASP A N 1
ATOM 1531 C CA . ASP A 1 192 ? -19.357 -23.273 33.677 1.00 42.97 192 ASP A CA 1
ATOM 1532 C C . ASP A 1 192 ? -20.445 -23.585 34.710 1.00 42.97 192 ASP A C 1
ATOM 1534 O O . ASP A 1 192 ? -21.322 -24.433 34.519 1.00 42.97 192 ASP A O 1
ATOM 1538 N N . ASN A 1 193 ? -20.316 -22.938 35.868 1.00 41.97 193 ASN A N 1
ATOM 1539 C CA . ASN A 1 193 ? -21.245 -23.050 36.981 1.00 41.97 193 ASN A CA 1
ATOM 1540 C C . ASN A 1 193 ? -22.610 -22.521 36.535 1.00 41.97 193 ASN A C 1
ATOM 1542 O O . ASN A 1 193 ? -22.723 -21.375 36.106 1.00 41.97 193 ASN A O 1
ATOM 1546 N N . GLY A 1 194 ? -23.651 -23.342 36.678 1.00 43.25 194 GLY A N 1
ATOM 1547 C CA . GLY A 1 194 ? -25.019 -22.983 36.317 1.00 43.25 194 GLY A CA 1
ATOM 1548 C C . GLY A 1 194 ? -25.479 -21.672 36.962 1.00 43.25 194 GLY A C 1
ATOM 1549 O O . GLY A 1 194 ? -25.826 -21.642 38.142 1.00 43.25 194 GLY A O 1
ATOM 1550 N N . MET A 1 195 ? -25.523 -20.594 36.177 1.00 44.84 195 MET A N 1
ATOM 1551 C CA . MET A 1 195 ? -26.359 -19.438 36.485 1.00 44.84 195 MET A CA 1
ATOM 1552 C C . MET A 1 195 ? -27.815 -19.805 36.177 1.00 44.84 195 MET A C 1
ATOM 1554 O O . MET A 1 195 ? -28.141 -20.195 35.058 1.00 44.84 195 MET A O 1
ATOM 1558 N N . GLU A 1 196 ? -28.707 -19.679 37.162 1.00 46.41 196 GLU A N 1
ATOM 1559 C CA . GLU A 1 196 ? -30.152 -19.759 36.929 1.00 46.41 196 GLU A CA 1
ATOM 1560 C C . GLU A 1 196 ? -30.591 -18.597 36.024 1.00 46.41 196 GLU A C 1
ATOM 1562 O O . GLU A 1 196 ? -30.460 -17.424 36.381 1.00 46.41 196 GLU A O 1
ATOM 1567 N N . PHE A 1 197 ? -31.109 -18.917 34.835 1.00 54.34 197 PHE A N 1
ATOM 1568 C CA . PHE A 1 197 ? -31.597 -17.923 33.881 1.00 54.34 197 PHE A CA 1
ATOM 1569 C C . PHE A 1 197 ? -33.080 -17.631 34.106 1.00 54.34 197 PHE A C 1
ATOM 1571 O O . PHE A 1 197 ? -33.932 -18.515 34.036 1.00 54.34 197 PHE A O 1
ATOM 1578 N N . ASP A 1 198 ? -33.391 -16.360 34.334 1.00 55.03 198 ASP A N 1
ATOM 1579 C CA . ASP A 1 198 ? -34.736 -15.888 34.643 1.00 55.03 198 ASP A CA 1
ATOM 1580 C C . ASP A 1 198 ? -35.421 -15.378 33.359 1.00 55.03 198 ASP A C 1
ATOM 1582 O O . ASP A 1 198 ? -35.096 -14.297 32.847 1.00 55.03 198 ASP A O 1
ATOM 1586 N N . VAL A 1 199 ? -36.333 -16.187 32.802 1.00 58.28 199 VAL A N 1
ATOM 1587 C CA . VAL A 1 199 ? -37.075 -15.887 31.563 1.00 58.28 199 VAL A CA 1
ATOM 1588 C C . VAL A 1 199 ? -38.042 -14.734 31.826 1.00 58.28 199 VAL A C 1
ATOM 1590 O O . VAL A 1 199 ? -39.085 -14.901 32.457 1.00 58.28 199 VAL A O 1
ATOM 1593 N N . ALA A 1 200 ? -37.695 -13.539 31.348 1.00 65.94 200 ALA A N 1
ATOM 1594 C CA . ALA A 1 200 ? -38.539 -12.366 31.528 1.00 65.94 200 ALA A CA 1
ATOM 1595 C C . ALA A 1 200 ? -39.792 -12.434 30.633 1.00 65.94 200 ALA A C 1
ATOM 1597 O O . ALA A 1 200 ? -39.695 -12.833 29.467 1.00 65.94 200 ALA A O 1
ATOM 1598 N N . PRO A 1 201 ? -40.969 -12.023 31.137 1.00 67.38 201 PRO A N 1
ATOM 1599 C CA . PRO A 1 201 ? -42.194 -12.021 30.351 1.00 67.38 201 PRO A CA 1
ATOM 1600 C C . PRO A 1 201 ? -42.155 -10.948 29.252 1.00 67.38 201 PRO A C 1
ATOM 1602 O O . PRO A 1 201 ? -41.428 -9.957 29.334 1.00 67.38 201 PRO A O 1
ATOM 1605 N N . VAL A 1 202 ? -42.943 -11.175 28.201 1.00 76.44 202 VAL A N 1
ATOM 1606 C CA . VAL A 1 202 ? -43.018 -10.320 27.010 1.00 76.44 202 VAL A CA 1
ATOM 1607 C C . VAL A 1 202 ? -44.170 -9.322 27.141 1.00 76.44 202 VAL A C 1
ATOM 1609 O O . VAL A 1 202 ? -45.304 -9.720 27.411 1.00 76.44 202 VAL A O 1
ATOM 1612 N N . HIS A 1 203 ? -43.899 -8.041 26.891 1.00 77.19 203 HIS A N 1
ATOM 1613 C CA . HIS A 1 203 ? -44.897 -6.972 26.842 1.00 77.19 203 HIS A CA 1
ATOM 1614 C C . HIS A 1 203 ? -45.407 -6.803 25.398 1.00 77.19 203 HIS A C 1
ATOM 1616 O O . HIS A 1 203 ? -44.788 -6.139 24.571 1.00 77.19 203 HIS A O 1
ATOM 1622 N N . TYR A 1 204 ? -46.540 -7.437 25.073 1.00 67.00 204 TYR A N 1
ATOM 1623 C CA . TYR A 1 204 ? -47.155 -7.372 23.733 1.00 67.00 204 TYR A CA 1
ATOM 1624 C C . TYR A 1 204 ? -47.942 -6.076 23.468 1.00 67.00 204 TYR A C 1
ATOM 1626 O O . TYR A 1 204 ? -48.289 -5.788 22.323 1.00 67.00 204 TYR A O 1
ATOM 1634 N N . THR A 1 205 ? -48.256 -5.321 24.519 1.00 65.56 205 THR A N 1
ATOM 1635 C CA . THR A 1 205 ? -49.041 -4.078 24.501 1.00 65.56 205 THR A CA 1
ATOM 1636 C C . THR A 1 205 ? -48.369 -3.033 25.383 1.00 65.56 205 THR A C 1
ATOM 1638 O O . THR A 1 205 ? -47.521 -3.392 26.201 1.00 65.56 205 THR A O 1
ATOM 1641 N N . ASP A 1 206 ? -48.786 -1.769 25.266 1.00 72.25 206 ASP A N 1
ATOM 1642 C CA . ASP A 1 206 ? -48.309 -0.696 26.145 1.00 72.25 206 ASP A CA 1
ATOM 1643 C C . ASP A 1 206 ? -48.431 -1.104 27.625 1.00 72.25 206 ASP A C 1
ATOM 1645 O O . ASP A 1 206 ? -49.461 -1.677 28.012 1.00 72.25 206 ASP A O 1
ATOM 1649 N N . PRO A 1 207 ? -47.415 -0.823 28.462 1.00 80.31 207 PRO A N 1
ATOM 1650 C CA . PRO A 1 207 ? -47.438 -1.262 29.847 1.00 80.31 207 PRO A CA 1
ATOM 1651 C C . PRO A 1 207 ? -48.601 -0.657 30.626 1.00 80.31 207 PRO A C 1
ATOM 1653 O O . PRO A 1 207 ? -48.840 0.553 30.580 1.00 80.31 207 PRO A O 1
ATOM 1656 N N . ALA A 1 208 ? -49.290 -1.481 31.412 1.00 79.44 208 ALA A N 1
ATOM 1657 C CA . ALA A 1 208 ? -50.393 -1.028 32.254 1.00 79.44 208 ALA A CA 1
ATOM 1658 C C . ALA A 1 208 ? -49.890 -0.246 33.479 1.00 79.44 208 ALA A C 1
ATOM 1660 O O . ALA A 1 208 ? -50.592 0.632 33.992 1.00 79.44 208 ALA A O 1
ATOM 1661 N N . ARG A 1 209 ? -48.683 -0.562 33.973 1.00 84.62 209 ARG A N 1
ATOM 1662 C CA . ARG A 1 209 ? -48.114 0.052 35.179 1.00 84.62 209 ARG A CA 1
ATOM 1663 C C . ARG A 1 209 ? -46.600 0.239 35.074 1.00 84.62 209 ARG A C 1
ATOM 1665 O O . ARG A 1 209 ? -45.859 -0.728 34.928 1.00 84.62 209 ARG A O 1
ATOM 1672 N N . ILE A 1 210 ? -46.139 1.485 35.233 1.00 88.44 210 ILE A N 1
ATOM 1673 C CA . ILE A 1 210 ? -44.713 1.854 35.236 1.00 88.44 210 ILE A CA 1
ATOM 1674 C C . ILE A 1 210 ? -44.378 2.603 36.530 1.00 88.44 210 ILE A C 1
ATOM 1676 O O . ILE A 1 210 ? -44.837 3.728 36.746 1.00 88.44 210 ILE A O 1
ATOM 1680 N N . GLU A 1 211 ? -43.525 2.036 37.382 1.00 91.12 211 GLU A N 1
ATOM 1681 C CA . GLU A 1 211 ? -43.186 2.571 38.710 1.00 91.12 211 GLU A CA 1
ATOM 1682 C C . GLU A 1 211 ? -41.677 2.629 38.932 1.00 91.12 211 GLU A C 1
ATOM 1684 O O . GLU A 1 211 ? -40.959 1.693 38.607 1.00 91.12 211 GLU A O 1
ATOM 1689 N N . TRP A 1 212 ? -41.167 3.726 39.497 1.00 90.31 212 TRP A N 1
ATOM 1690 C CA . TRP A 1 212 ? -39.753 3.765 39.880 1.00 90.31 212 TRP A CA 1
ATOM 1691 C C . TRP A 1 212 ? -39.522 2.897 41.101 1.00 90.31 212 TRP A C 1
ATOM 1693 O O . TRP A 1 212 ? -40.343 2.888 42.017 1.00 90.31 212 TRP A O 1
ATOM 1703 N N . VAL A 1 213 ? -38.367 2.237 41.158 1.00 87.94 213 VAL A N 1
ATOM 1704 C CA . VAL A 1 213 ? -37.933 1.591 42.395 1.00 87.94 213 VAL A CA 1
ATOM 1705 C C . VAL A 1 213 ? -37.488 2.699 43.360 1.00 87.94 213 VAL A C 1
ATOM 1707 O O . VAL A 1 213 ? -36.502 3.379 43.056 1.00 87.94 213 VAL A O 1
ATOM 1710 N N . PRO A 1 214 ? -38.154 2.910 44.514 1.00 76.75 214 PRO A N 1
ATOM 1711 C CA . PRO A 1 214 ? -37.905 4.081 45.364 1.00 76.75 214 PRO A CA 1
ATOM 1712 C C . PRO A 1 214 ? -36.459 4.192 45.869 1.00 76.75 214 PRO A C 1
ATOM 1714 O O . PRO A 1 214 ? -35.924 5.290 45.990 1.00 76.75 214 PRO A O 1
ATOM 1717 N N . THR A 1 215 ? -35.796 3.056 46.100 1.00 80.19 215 THR A N 1
ATOM 1718 C CA . THR A 1 215 ? -34.397 2.966 46.553 1.00 80.19 215 THR A CA 1
ATOM 1719 C C . THR A 1 215 ? -33.362 3.176 45.441 1.00 80.19 215 THR A C 1
ATOM 1721 O O . THR A 1 215 ? -32.166 3.137 45.708 1.00 80.19 215 THR A O 1
ATOM 1724 N N . SER A 1 216 ? -33.790 3.387 44.192 1.00 79.81 216 SER A N 1
ATOM 1725 C CA . SER A 1 216 ? -32.902 3.448 43.021 1.00 79.81 216 SER A CA 1
ATOM 1726 C C . SER A 1 216 ? -32.576 4.867 42.542 1.00 79.81 216 SER A C 1
ATOM 1728 O O . SER A 1 216 ? -31.863 5.024 41.552 1.00 79.81 216 SER A O 1
ATOM 1730 N N . ARG A 1 217 ? -33.093 5.907 43.208 1.00 81.56 217 ARG A N 1
ATOM 1731 C CA . ARG A 1 217 ? -32.865 7.305 42.818 1.00 81.56 217 ARG A CA 1
ATOM 1732 C C . ARG A 1 217 ? -31.397 7.687 43.016 1.00 81.56 217 ARG A C 1
ATOM 1734 O O . ARG A 1 217 ? -30.864 7.532 44.109 1.00 81.56 217 ARG A O 1
ATOM 1741 N N . ILE A 1 218 ? -30.770 8.209 41.966 1.00 74.31 218 ILE A N 1
ATOM 1742 C CA . ILE A 1 218 ? -29.345 8.590 41.954 1.00 74.31 218 ILE A CA 1
ATOM 1743 C C . ILE A 1 218 ? -29.126 10.098 41.870 1.00 74.31 218 ILE A C 1
ATOM 1745 O O . ILE A 1 218 ? -28.146 10.601 42.404 1.00 74.31 218 ILE A O 1
ATOM 1749 N N . ALA A 1 219 ? -30.046 10.826 41.242 1.00 74.50 219 ALA A N 1
ATOM 1750 C CA . ALA A 1 219 ? -30.026 12.282 41.166 1.00 74.50 219 ALA A CA 1
ATOM 1751 C C . ALA A 1 219 ? -31.472 12.812 41.064 1.00 74.50 219 ALA A C 1
ATOM 1753 O O . ALA A 1 219 ? -32.423 12.020 40.972 1.00 74.50 219 ALA A O 1
ATOM 1754 N N . PRO A 1 220 ? -31.708 14.135 41.115 1.00 75.56 220 PRO A N 1
ATOM 1755 C CA . PRO A 1 220 ? -33.030 14.686 40.848 1.00 75.56 220 PRO A CA 1
ATOM 1756 C C . PRO A 1 220 ? -33.525 14.239 39.470 1.00 75.56 220 PRO A C 1
ATOM 1758 O O . PRO A 1 220 ? -32.875 14.529 38.477 1.00 75.56 220 PRO A O 1
ATOM 1761 N N . TYR A 1 221 ? -34.657 13.530 39.428 1.00 79.50 221 TYR A N 1
ATOM 1762 C CA . TYR A 1 221 ? -35.259 12.971 38.210 1.00 79.50 221 TYR A CA 1
ATOM 1763 C C . TYR A 1 221 ? -34.518 11.796 37.551 1.00 79.50 221 TYR A C 1
ATOM 1765 O O . TYR A 1 221 ? -35.007 11.329 36.532 1.00 79.50 221 TYR A O 1
ATOM 1773 N N . TYR A 1 222 ? -33.427 11.269 38.128 1.00 80.94 222 TYR A N 1
ATOM 1774 C CA . TYR A 1 222 ? -32.690 10.109 37.594 1.00 80.94 222 TYR A CA 1
ATOM 1775 C C . TYR A 1 222 ? -32.744 8.894 38.525 1.00 80.94 222 TYR A C 1
ATOM 1777 O O . TYR A 1 222 ? -32.581 9.012 39.747 1.00 80.94 222 TYR A O 1
ATOM 1785 N N . TYR A 1 223 ? -32.895 7.711 37.933 1.00 83.81 223 TYR A N 1
ATOM 1786 C CA . TYR A 1 223 ? -33.104 6.442 38.627 1.00 83.81 223 TYR A CA 1
ATOM 1787 C C . TYR A 1 223 ? -32.257 5.319 38.008 1.00 83.81 223 TYR A C 1
ATOM 1789 O O . TYR A 1 223 ? -31.989 5.309 36.808 1.00 83.81 223 TYR A O 1
ATOM 1797 N N . LYS A 1 224 ? -31.848 4.349 38.833 1.00 79.25 224 LYS A N 1
ATOM 1798 C CA . LYS A 1 224 ? -31.150 3.129 38.394 1.00 79.25 224 LYS A CA 1
ATOM 1799 C C . LYS A 1 224 ? -32.100 2.029 37.925 1.00 79.25 224 LYS A C 1
ATOM 1801 O O . LYS A 1 224 ? -31.661 1.171 37.163 1.00 79.25 224 LYS A O 1
ATOM 1806 N N . SER A 1 225 ? -33.350 2.005 38.399 1.00 87.62 225 SER A N 1
ATOM 1807 C CA . SER A 1 225 ? -34.282 0.909 38.112 1.00 87.62 225 SER A CA 1
ATOM 1808 C C . SER A 1 225 ? -35.746 1.347 38.034 1.00 87.62 225 SER A C 1
ATOM 1810 O O . SER A 1 225 ? -36.202 2.200 38.797 1.00 87.62 225 SER A O 1
ATOM 1812 N N . VAL A 1 226 ? -36.511 0.663 37.183 1.00 91.12 226 VAL A N 1
ATOM 1813 C CA . VAL A 1 226 ? -37.958 0.828 36.988 1.00 91.12 226 VAL A CA 1
ATOM 1814 C C . VAL A 1 226 ? -38.652 -0.533 37.018 1.00 91.12 226 VAL A C 1
ATOM 1816 O O . VAL A 1 226 ? -38.057 -1.546 36.664 1.00 91.12 226 VAL A O 1
ATOM 1819 N N . ILE A 1 227 ? -39.901 -0.569 37.465 1.00 89.94 227 ILE A N 1
ATOM 1820 C CA . ILE A 1 227 ? -40.781 -1.734 37.410 1.00 89.94 227 ILE A CA 1
ATOM 1821 C C . ILE A 1 227 ? -41.826 -1.479 36.324 1.00 89.94 227 ILE A C 1
ATOM 1823 O O . ILE A 1 227 ? -42.529 -0.470 36.379 1.00 89.94 227 ILE A O 1
ATOM 1827 N N . VAL A 1 228 ? -41.926 -2.393 35.361 1.00 88.25 228 VAL A N 1
ATOM 1828 C CA . VAL A 1 228 ? -42.890 -2.366 34.251 1.00 88.25 228 VAL A CA 1
ATOM 1829 C C . VAL A 1 228 ? -43.731 -3.637 34.340 1.00 88.25 228 VAL A C 1
ATOM 1831 O O . VAL A 1 228 ? -43.185 -4.734 34.275 1.00 88.25 228 VAL A O 1
ATOM 1834 N N . ASP A 1 229 ? -45.034 -3.499 34.594 1.00 86.81 229 ASP A N 1
ATOM 1835 C CA . ASP A 1 229 ? -45.986 -4.603 34.830 1.00 86.81 229 ASP A CA 1
ATOM 1836 C C . ASP A 1 229 ? -45.475 -5.694 35.795 1.00 86.81 229 ASP A C 1
ATOM 1838 O O . ASP A 1 229 ? -45.690 -6.888 35.605 1.00 86.81 229 ASP A O 1
ATOM 1842 N N . GLY A 1 230 ? -44.777 -5.280 36.858 1.00 82.81 230 GLY A N 1
ATOM 1843 C CA . GLY A 1 230 ? -44.221 -6.183 37.875 1.00 82.81 230 GLY A CA 1
ATOM 1844 C C . GLY A 1 230 ? -42.810 -6.707 37.583 1.00 82.81 230 GLY A C 1
ATOM 1845 O O . GLY A 1 230 ? -42.203 -7.306 38.468 1.00 82.81 230 GLY A O 1
ATOM 1846 N N . VAL A 1 231 ? -42.241 -6.429 36.406 1.00 85.62 231 VAL A N 1
ATOM 1847 C CA . VAL A 1 231 ? -40.872 -6.816 36.031 1.00 85.62 231 VAL A CA 1
ATOM 1848 C C . VAL A 1 231 ? -39.900 -5.677 36.304 1.00 85.62 231 VAL A C 1
ATOM 1850 O O . VAL A 1 231 ? -40.110 -4.549 35.863 1.00 85.62 231 VAL A O 1
ATOM 1853 N N . LYS A 1 232 ? -38.803 -5.963 37.012 1.00 88.06 232 LYS A N 1
ATOM 1854 C CA . LYS A 1 232 ? -37.756 -4.976 37.301 1.00 88.06 232 LYS A CA 1
ATOM 1855 C C . LYS A 1 232 ? -36.744 -4.881 36.155 1.00 88.06 232 LYS A C 1
ATOM 1857 O O . LYS A 1 232 ? -36.057 -5.850 35.839 1.00 88.06 232 LYS A O 1
ATOM 1862 N N . TYR A 1 233 ? -36.562 -3.671 35.643 1.00 88.19 233 TYR A N 1
ATOM 1863 C CA . TYR A 1 233 ? -35.510 -3.278 34.710 1.00 88.19 233 TYR A CA 1
ATOM 1864 C C . TYR A 1 233 ? -34.506 -2.380 35.431 1.00 88.19 233 TYR A C 1
ATOM 1866 O O . TYR A 1 233 ? -34.893 -1.539 36.243 1.00 88.19 233 TYR A O 1
ATOM 1874 N N . SER A 1 234 ? -33.213 -2.555 35.161 1.00 84.06 234 SER A N 1
ATOM 1875 C CA . SER A 1 234 ? -32.142 -1.753 35.768 1.00 84.06 234 SER A CA 1
ATOM 1876 C C . SER A 1 234 ? -31.149 -1.268 34.718 1.00 84.06 234 SER A C 1
ATOM 1878 O O . SER A 1 234 ? -31.097 -1.810 33.616 1.00 84.06 234 SER A O 1
ATOM 1880 N N . ALA A 1 235 ? -30.349 -0.262 35.068 1.00 77.44 235 ALA A N 1
ATOM 1881 C CA . ALA A 1 235 ? -29.179 0.118 34.285 1.00 77.44 235 ALA A CA 1
ATOM 1882 C C . ALA A 1 235 ? -28.293 -1.110 33.985 1.00 77.44 235 ALA A C 1
ATOM 1884 O O . ALA A 1 235 ? -28.229 -2.055 34.775 1.00 77.44 235 ALA A O 1
ATOM 1885 N N . CYS A 1 236 ? -27.643 -1.084 32.825 1.00 75.12 236 CYS A N 1
ATOM 1886 C CA . CYS A 1 236 ? -26.857 -2.149 32.202 1.00 75.12 236 CYS A CA 1
ATOM 1887 C C . CYS A 1 236 ? -27.650 -3.356 31.670 1.00 75.12 236 CYS A C 1
ATOM 1889 O O . CYS A 1 236 ? -27.053 -4.210 31.012 1.00 75.12 236 CYS A O 1
ATOM 1891 N N . TYR A 1 237 ? -28.970 -3.442 31.886 1.00 81.94 237 TYR A N 1
ATOM 1892 C CA . TYR A 1 237 ? -29.766 -4.551 31.348 1.00 81.94 237 TYR A CA 1
ATOM 1893 C C . TYR A 1 237 ? -29.925 -4.439 29.832 1.00 81.94 237 TYR A C 1
ATOM 1895 O O . TYR A 1 237 ? -30.242 -3.368 29.302 1.00 81.94 237 TYR A O 1
ATOM 1903 N N . LEU A 1 238 ? -29.761 -5.572 29.146 1.00 85.19 238 LEU A N 1
ATOM 1904 C CA . LEU A 1 238 ? -30.113 -5.711 27.741 1.00 85.19 238 LEU A CA 1
ATOM 1905 C C . LEU A 1 238 ? -31.630 -5.817 27.613 1.00 85.19 238 LEU A C 1
ATOM 1907 O O . LEU A 1 238 ? -32.291 -6.627 28.264 1.00 85.19 238 LEU A O 1
ATOM 1911 N N . THR A 1 239 ? -32.175 -4.980 26.750 1.00 86.75 239 THR A N 1
ATOM 1912 C CA . THR A 1 239 ? -33.606 -4.830 26.548 1.00 86.75 239 THR A CA 1
ATOM 1913 C C . THR A 1 239 ? -33.886 -4.864 25.058 1.00 86.75 239 THR A C 1
ATOM 1915 O O . THR A 1 239 ? -33.181 -4.245 24.264 1.00 86.75 239 THR A O 1
ATOM 1918 N N . PHE A 1 240 ? -34.905 -5.615 24.669 1.00 86.81 240 PHE A N 1
ATOM 1919 C CA . PHE A 1 240 ? -35.442 -5.570 23.320 1.00 86.81 240 PHE A CA 1
ATOM 1920 C C . PHE A 1 240 ? -36.588 -4.567 23.314 1.00 86.81 240 PHE A C 1
ATOM 1922 O O . PHE A 1 240 ? -37.454 -4.621 24.193 1.00 86.81 240 PHE A O 1
ATOM 1929 N N . VAL A 1 241 ? -36.576 -3.635 22.368 1.00 86.44 241 VAL A N 1
ATOM 1930 C CA . VAL A 1 241 ? -37.540 -2.531 22.311 1.00 86.44 241 VAL A CA 1
ATOM 1931 C C . VAL A 1 241 ? -38.266 -2.507 20.978 1.00 86.44 241 VAL A C 1
ATOM 1933 O O . VAL A 1 241 ? -37.714 -2.927 19.963 1.00 86.44 241 VAL A O 1
ATOM 1936 N N . ASN A 1 242 ? -39.487 -1.978 20.985 1.00 83.44 242 ASN A N 1
ATOM 1937 C CA . ASN A 1 242 ? -40.242 -1.630 19.786 1.00 83.44 242 ASN A CA 1
ATOM 1938 C C . ASN A 1 242 ? -40.409 -0.104 19.738 1.00 83.44 242 ASN A C 1
ATOM 1940 O O . ASN A 1 242 ? -41.303 0.456 20.369 1.00 83.44 242 ASN A O 1
ATOM 1944 N N . TYR A 1 243 ? -39.506 0.579 19.032 1.00 67.56 243 TYR A N 1
ATOM 1945 C CA . TYR A 1 243 ? -39.398 2.043 19.085 1.00 67.56 243 TYR A CA 1
ATOM 1946 C C . TYR A 1 243 ? -40.392 2.775 18.164 1.00 67.56 243 TYR A C 1
ATOM 1948 O O . TYR A 1 243 ? -40.679 3.953 18.356 1.00 67.56 243 TYR A O 1
ATOM 1956 N N . MET A 1 244 ? -40.971 2.080 17.180 1.00 59.19 244 MET A N 1
ATOM 1957 C CA . MET A 1 244 ? -41.933 2.648 16.229 1.00 59.19 244 MET A CA 1
ATOM 1958 C C . MET A 1 244 ? -43.145 1.721 16.125 1.00 59.19 244 MET A C 1
ATOM 1960 O O . MET A 1 244 ? -43.209 0.867 15.240 1.00 59.19 244 MET A O 1
ATOM 1964 N N . ILE A 1 245 ? -44.115 1.914 17.027 1.00 47.28 245 ILE A N 1
ATOM 1965 C CA . ILE A 1 245 ? -45.308 1.059 17.214 1.00 47.28 245 ILE A CA 1
ATOM 1966 C C . ILE A 1 245 ? -46.066 0.801 15.894 1.00 47.28 245 ILE A C 1
ATOM 1968 O O . ILE A 1 245 ? -46.641 -0.268 15.713 1.00 47.28 245 ILE A O 1
ATOM 1972 N N . GLN A 1 246 ? -46.024 1.733 14.933 1.00 40.41 246 GLN A N 1
ATOM 1973 C CA . GLN A 1 246 ? -46.709 1.596 13.640 1.00 40.41 246 GLN A CA 1
ATOM 1974 C C . GLN A 1 246 ? -45.954 0.766 12.583 1.00 40.41 246 GLN A C 1
ATOM 1976 O O . GLN A 1 246 ? -46.589 0.324 11.631 1.00 40.41 246 GLN A O 1
ATOM 1981 N N . ASN A 1 247 ? -44.645 0.518 12.744 1.00 45.22 247 ASN A N 1
ATOM 1982 C CA . ASN A 1 247 ? -43.805 -0.149 11.733 1.00 45.22 247 ASN A CA 1
ATOM 1983 C C . ASN A 1 247 ? -43.114 -1.444 12.210 1.00 45.22 247 ASN A C 1
ATOM 1985 O O . ASN A 1 247 ? -42.345 -2.015 11.444 1.00 45.22 247 ASN A O 1
ATOM 1989 N N . ALA A 1 248 ? -43.376 -1.922 13.436 1.00 54.84 248 ALA A N 1
ATOM 1990 C CA . ALA A 1 248 ? -42.778 -3.152 13.983 1.00 54.84 248 ALA A CA 1
ATOM 1991 C C . ALA A 1 248 ? -41.232 -3.188 13.901 1.00 54.84 248 ALA A C 1
ATOM 1993 O O . ALA A 1 248 ? -40.633 -4.198 13.529 1.00 54.84 248 ALA A O 1
ATOM 1994 N N . ASN A 1 249 ? -40.580 -2.075 14.254 1.00 66.62 249 ASN A N 1
ATOM 1995 C CA . ASN A 1 249 ? -39.119 -1.978 14.279 1.00 66.62 249 ASN A CA 1
ATOM 1996 C C . ASN A 1 249 ? -38.584 -2.409 15.647 1.00 66.62 249 ASN A C 1
ATOM 1998 O O . ASN A 1 249 ? -38.585 -1.622 16.598 1.00 66.62 249 ASN A O 1
ATOM 2002 N N . PHE A 1 250 ? -38.121 -3.657 15.726 1.00 81.50 250 PHE A N 1
ATOM 2003 C CA . PHE A 1 250 ? -37.519 -4.215 16.931 1.00 81.50 250 PHE A CA 1
ATOM 2004 C C . PHE A 1 250 ? -35.994 -4.112 16.923 1.00 81.50 250 PHE A C 1
ATOM 2006 O O . PHE A 1 250 ? -35.355 -4.437 15.920 1.00 81.50 250 PHE A O 1
ATOM 2013 N N . GLN A 1 251 ? -35.407 -3.726 18.055 1.00 87.00 251 GLN A N 1
ATOM 2014 C CA . GLN A 1 251 ? -33.957 -3.594 18.185 1.00 87.00 251 GLN A CA 1
ATOM 2015 C C . GLN A 1 251 ? -33.483 -3.874 19.614 1.00 87.00 251 GLN A C 1
ATOM 2017 O O . GLN A 1 251 ? -34.232 -3.723 20.582 1.00 87.00 251 GLN A O 1
ATOM 2022 N N . PHE A 1 252 ? -32.231 -4.311 19.744 1.00 90.62 252 PHE A N 1
ATOM 2023 C CA . PHE A 1 252 ? -31.581 -4.509 21.034 1.00 90.62 252 PHE A CA 1
ATOM 2024 C C . PHE A 1 252 ? -30.968 -3.199 21.525 1.00 90.62 252 PHE A C 1
ATOM 2026 O O . PHE A 1 252 ? -30.271 -2.515 20.779 1.00 90.62 252 PHE A O 1
ATOM 2033 N N . CYS A 1 253 ? -31.160 -2.878 22.797 1.00 88.75 253 CYS A N 1
ATOM 2034 C CA . CYS A 1 253 ? -30.456 -1.790 23.456 1.00 88.75 253 CYS A CA 1
ATOM 2035 C C . CYS A 1 253 ? -30.059 -2.160 24.881 1.00 88.75 253 CYS A C 1
ATOM 2037 O O . CYS A 1 253 ? -30.758 -2.906 25.566 1.00 88.75 253 CYS A O 1
ATOM 2039 N N . GLN A 1 254 ? -28.963 -1.591 25.361 1.00 87.44 254 GLN A N 1
ATOM 2040 C CA . GLN A 1 254 ? -28.615 -1.605 26.771 1.00 87.44 254 GLN A CA 1
ATOM 2041 C C . GLN A 1 254 ? -29.116 -0.321 27.430 1.00 87.44 254 GLN A C 1
ATOM 2043 O O . GLN A 1 254 ? -28.926 0.775 26.899 1.00 87.44 254 GLN A O 1
ATOM 2048 N N . ILE A 1 255 ? -29.738 -0.449 28.600 1.00 82.62 255 ILE A N 1
ATOM 2049 C CA . ILE A 1 255 ? -30.171 0.714 29.374 1.00 82.62 255 ILE A CA 1
ATOM 2050 C C . ILE A 1 255 ? -28.948 1.354 30.033 1.00 82.62 255 ILE A C 1
ATOM 2052 O O . ILE A 1 255 ? -28.342 0.742 30.907 1.00 82.62 255 ILE A O 1
ATOM 2056 N N . ALA A 1 256 ? -28.598 2.583 29.660 1.00 78.31 256 ALA A N 1
ATOM 2057 C CA . ALA A 1 256 ? -27.490 3.305 30.287 1.00 78.31 256 ALA A CA 1
ATOM 2058 C C . ALA A 1 256 ? -27.918 3.919 31.631 1.00 78.31 256 ALA A C 1
ATOM 2060 O O . ALA A 1 256 ? -27.325 3.650 32.674 1.00 78.31 256 ALA A O 1
ATOM 2061 N N . TYR A 1 257 ? -28.989 4.711 31.614 1.00 78.88 257 TYR A N 1
ATOM 2062 C CA . TYR A 1 257 ? -29.593 5.336 32.793 1.00 78.88 257 TYR A CA 1
ATOM 2063 C C . TYR A 1 257 ? -31.069 5.655 32.529 1.00 78.88 257 TYR A C 1
ATOM 2065 O O . TYR A 1 257 ? -31.517 5.637 31.383 1.00 78.88 257 TYR A O 1
ATOM 2073 N N . MET A 1 258 ? -31.842 5.933 33.583 1.00 84.00 258 MET A N 1
ATOM 2074 C CA . MET A 1 258 ? -33.281 6.207 33.486 1.00 84.00 258 MET A CA 1
ATOM 2075 C C . MET A 1 258 ? -33.632 7.556 34.105 1.00 84.00 258 MET A C 1
ATOM 2077 O O . MET A 1 258 ? -32.998 7.968 35.080 1.00 84.00 258 MET A O 1
ATOM 2081 N N . PHE A 1 259 ? -34.643 8.238 33.563 1.00 86.06 259 PHE A N 1
ATOM 2082 C CA . PHE A 1 259 ? -35.023 9.572 34.016 1.00 86.06 259 PHE A CA 1
ATOM 2083 C C . PHE A 1 259 ? -36.490 9.946 33.755 1.00 86.06 259 PHE A C 1
ATOM 2085 O O . PHE A 1 259 ? -37.223 9.259 33.047 1.00 86.06 259 PHE A O 1
ATOM 2092 N N . GLU A 1 260 ? -36.933 11.055 34.345 1.00 89.38 260 GLU A N 1
ATOM 2093 C CA . GLU A 1 260 ? -38.231 11.679 34.075 1.00 89.38 260 GLU A CA 1
ATOM 2094 C C . GLU A 1 260 ? -38.061 13.022 33.369 1.00 89.38 260 GLU A C 1
ATOM 2096 O O . GLU A 1 260 ? -37.207 13.828 33.740 1.00 89.38 260 GLU A O 1
ATOM 2101 N N . ARG A 1 261 ? -38.920 13.297 32.384 1.00 84.19 261 ARG A N 1
ATOM 2102 C CA . ARG A 1 261 ? -38.963 14.577 31.669 1.00 84.19 261 ARG A CA 1
ATOM 2103 C C . ARG A 1 261 ? -40.392 15.110 31.642 1.00 84.19 261 ARG A C 1
ATOM 2105 O O . ARG A 1 261 ? -41.341 14.351 31.450 1.00 84.19 261 ARG A O 1
ATOM 2112 N N . GLN A 1 262 ? -40.553 16.420 31.834 1.00 82.12 262 GLN A N 1
ATOM 2113 C CA . GLN A 1 262 ? -41.834 17.085 31.597 1.00 82.12 262 GLN A CA 1
ATOM 2114 C C . GLN A 1 262 ? -42.037 17.302 30.099 1.00 82.12 262 GLN A C 1
ATOM 2116 O O . GLN A 1 262 ? -41.220 17.935 29.432 1.00 82.12 262 GLN A O 1
ATOM 2121 N N . GLU A 1 263 ? -43.154 16.807 29.586 1.00 79.06 263 GLU A N 1
ATOM 2122 C CA . GLU A 1 263 ? -43.582 16.975 28.204 1.00 79.06 263 GLU A CA 1
ATOM 2123 C C . GLU A 1 263 ? -44.878 17.762 28.133 1.00 79.06 263 GLU A C 1
ATOM 2125 O O . GLU A 1 263 ? -45.680 17.772 29.063 1.00 79.06 263 GLU A O 1
ATOM 2130 N N . THR A 1 264 ? -45.104 18.428 27.005 1.00 75.38 264 THR A N 1
ATOM 2131 C CA . THR A 1 264 ? -46.342 19.169 26.771 1.00 75.38 264 THR A CA 1
ATOM 2132 C C . THR A 1 264 ? -47.241 18.368 25.841 1.00 75.38 264 THR A C 1
ATOM 2134 O O . THR A 1 264 ? -47.030 18.335 24.630 1.00 75.38 264 THR A O 1
ATOM 2137 N N . LEU A 1 265 ? -48.271 17.737 26.400 1.00 70.25 265 LEU A N 1
ATOM 2138 C CA . LEU A 1 265 ? -49.277 17.015 25.630 1.00 70.25 265 LEU A CA 1
ATOM 2139 C C . LEU A 1 265 ? -50.259 18.020 25.018 1.00 70.25 265 LEU A C 1
ATOM 2141 O O . LEU A 1 265 ? -51.017 18.685 25.730 1.00 70.25 265 LEU A O 1
ATOM 2145 N N . LYS A 1 266 ? -50.241 18.137 23.685 1.00 62.84 266 LYS A N 1
ATOM 2146 C CA . LYS A 1 266 ? -51.242 18.898 22.928 1.00 62.84 266 LYS A CA 1
ATOM 2147 C C . LYS A 1 266 ? -52.524 18.076 22.846 1.00 62.84 266 LYS A C 1
ATOM 2149 O O . LYS A 1 266 ? -52.572 17.082 22.127 1.00 62.84 266 LYS A O 1
ATOM 2154 N N . CYS A 1 267 ? -53.570 18.493 23.552 1.00 67.06 267 CYS A N 1
ATOM 2155 C CA . CYS A 1 267 ? -54.904 17.923 23.388 1.00 67.06 267 CYS A CA 1
ATOM 2156 C C . CYS A 1 267 ? -55.852 18.936 22.733 1.00 67.06 267 CYS A C 1
ATOM 2158 O O . CYS A 1 267 ? -55.560 20.130 22.654 1.00 67.06 267 CYS A O 1
ATOM 2160 N N . LYS A 1 268 ? -57.016 18.462 22.268 1.00 64.75 268 LYS A N 1
ATOM 2161 C CA . LYS A 1 268 ? -58.046 19.293 21.609 1.00 64.75 268 LYS A CA 1
ATOM 2162 C C . LYS A 1 268 ? -58.505 20.513 22.432 1.00 64.75 268 LYS A C 1
ATOM 2164 O O . LYS A 1 268 ? -59.107 21.411 21.859 1.00 64.75 268 LYS A O 1
ATOM 2169 N N . TYR A 1 269 ? -58.224 20.549 23.739 1.00 63.12 269 TYR A N 1
ATOM 2170 C CA . TYR A 1 269 ? -58.670 21.581 24.682 1.00 63.12 269 TYR A CA 1
ATOM 2171 C C . TYR A 1 269 ? -57.518 22.371 25.338 1.00 63.12 269 TYR A C 1
ATOM 2173 O O . TYR A 1 269 ? -57.753 23.083 26.311 1.00 63.12 269 TYR A O 1
ATOM 2181 N N . GLY A 1 270 ? -56.281 22.247 24.840 1.00 64.19 270 GLY A N 1
ATOM 2182 C CA . GLY A 1 270 ? -55.113 22.980 25.342 1.00 64.19 270 GLY A CA 1
ATOM 2183 C C . GLY A 1 270 ? -53.876 22.106 25.568 1.00 64.19 270 GLY A C 1
ATOM 2184 O O . GLY A 1 270 ? -53.892 20.893 25.376 1.00 64.19 270 GLY A O 1
ATOM 2185 N N . SER A 1 271 ? -52.780 22.739 25.971 1.00 71.56 271 SER A N 1
ATOM 2186 C CA . SER A 1 271 ? -51.511 22.080 26.288 1.00 71.56 271 SER A CA 1
ATOM 2187 C C . SER A 1 271 ? -51.462 21.722 27.775 1.00 71.56 271 SER A C 1
ATOM 2189 O O . SER A 1 271 ? -51.583 22.621 28.607 1.00 71.56 271 SER A O 1
ATOM 2191 N N . LYS A 1 272 ? -51.275 20.446 28.135 1.00 75.25 272 LYS A N 1
ATOM 2192 C CA . LYS A 1 272 ? -51.067 20.029 29.537 1.00 75.25 272 LYS A CA 1
ATOM 2193 C C . LYS A 1 272 ? -49.643 19.501 29.745 1.00 75.25 272 LYS A C 1
ATOM 2195 O O . LYS A 1 272 ? -49.218 18.655 28.957 1.00 75.25 272 LYS A O 1
ATOM 2200 N N . PRO A 1 273 ? -48.919 19.954 30.786 1.00 73.00 273 PRO A N 1
ATOM 2201 C CA . PRO A 1 273 ? -47.655 19.341 31.163 1.00 73.00 273 PRO A CA 1
ATOM 2202 C C . PRO A 1 273 ? -47.914 17.946 31.745 1.00 73.00 273 PRO A C 1
ATOM 2204 O O . PRO A 1 273 ? -48.764 17.779 32.620 1.00 73.00 273 PRO A O 1
ATOM 2207 N N . VAL A 1 274 ? -47.196 16.945 31.249 1.00 81.50 274 VAL A N 1
ATOM 2208 C CA . VAL A 1 274 ? -47.242 15.555 31.706 1.00 81.50 274 VAL A CA 1
ATOM 2209 C C . VAL A 1 274 ? -45.815 15.087 31.933 1.00 81.50 274 VAL A C 1
ATOM 2211 O O . VAL A 1 274 ? -44.953 15.273 31.082 1.00 81.50 274 VAL A O 1
ATOM 2214 N N . THR A 1 275 ? -45.552 14.488 33.089 1.00 82.56 275 THR A N 1
ATOM 2215 C CA . THR A 1 275 ? -44.258 13.862 33.367 1.00 82.56 275 THR A CA 1
ATOM 2216 C C . THR A 1 275 ? -44.249 12.468 32.754 1.00 82.56 275 THR A C 1
ATOM 2218 O O . THR A 1 275 ? -45.070 11.630 33.130 1.00 82.56 275 THR A O 1
ATOM 2221 N N . ARG A 1 276 ? -43.327 12.214 31.824 1.00 87.62 276 ARG A N 1
ATOM 2222 C CA . ARG A 1 276 ? -43.148 10.905 31.184 1.00 87.62 276 ARG A CA 1
ATOM 2223 C C . ARG A 1 276 ? -41.796 10.311 31.568 1.00 87.62 276 ARG A C 1
ATOM 2225 O O . ARG A 1 276 ? -40.851 11.036 31.890 1.00 87.62 276 ARG A O 1
ATOM 2232 N N . LYS A 1 277 ? -41.738 8.980 31.593 1.00 91.75 277 LYS A N 1
ATOM 2233 C CA . LYS A 1 277 ? -40.580 8.202 32.043 1.00 91.75 277 LYS A CA 1
ATOM 2234 C C . LYS A 1 277 ? -39.776 7.727 30.842 1.00 91.75 277 LYS A C 1
ATOM 2236 O O . LYS A 1 277 ? -40.337 7.139 29.919 1.00 91.75 277 LYS A O 1
ATOM 2241 N N . TYR A 1 278 ? -38.476 7.962 30.902 1.00 90.00 278 TYR A N 1
ATOM 2242 C CA . TYR A 1 278 ? -37.518 7.715 29.840 1.00 90.00 278 TYR A CA 1
ATOM 2243 C C . TYR A 1 278 ? -36.346 6.874 30.335 1.00 90.00 278 TYR A C 1
ATOM 2245 O O . TYR A 1 278 ? -36.060 6.795 31.534 1.00 90.00 278 TYR A O 1
ATOM 2253 N N . PHE A 1 279 ? -35.639 6.275 29.391 1.00 87.75 279 PHE A N 1
ATOM 2254 C CA . PHE A 1 279 ? -34.306 5.747 29.600 1.00 87.75 279 PHE A CA 1
ATOM 2255 C C . PHE A 1 279 ? -33.420 6.077 28.406 1.00 87.75 279 PHE A C 1
ATOM 2257 O O . PHE A 1 279 ? -33.897 6.181 27.281 1.00 87.75 279 PHE A O 1
ATOM 2264 N N . HIS A 1 280 ? -32.129 6.240 28.662 1.00 82.44 280 HIS A N 1
ATOM 2265 C CA . HIS A 1 280 ? -31.142 6.405 27.610 1.00 82.44 280 HIS A CA 1
ATOM 2266 C C . HIS A 1 280 ? -30.705 5.025 27.119 1.00 82.44 280 HIS A C 1
ATOM 2268 O O . HIS A 1 280 ? -30.220 4.198 27.902 1.00 82.44 280 HIS A O 1
ATOM 2274 N N . ALA A 1 281 ? -30.924 4.761 25.838 1.00 82.62 281 ALA A N 1
ATOM 2275 C CA . ALA A 1 281 ? -30.685 3.489 25.185 1.00 82.62 281 ALA A CA 1
ATOM 2276 C C . ALA A 1 281 ? -29.376 3.537 24.403 1.00 82.62 281 ALA A C 1
ATOM 2278 O O . ALA A 1 281 ? -29.203 4.369 23.516 1.00 82.62 281 ALA A O 1
ATOM 2279 N N . ARG A 1 282 ? -28.470 2.605 24.695 1.00 83.62 282 ARG A N 1
ATOM 2280 C CA . ARG A 1 282 ? -27.293 2.346 23.863 1.00 83.62 282 ARG A CA 1
ATOM 2281 C C . ARG A 1 282 ? -27.613 1.207 22.911 1.00 83.62 282 ARG A C 1
ATOM 2283 O O . ARG A 1 282 ? -27.944 0.118 23.376 1.00 83.62 282 ARG A O 1
ATOM 2290 N N . TRP A 1 283 ? -27.526 1.433 21.606 1.00 87.25 283 TRP A N 1
ATOM 2291 C CA . TRP A 1 283 ? -27.965 0.440 20.630 1.00 87.25 283 TRP A CA 1
ATOM 2292 C C . TRP A 1 283 ? -26.979 -0.721 20.474 1.00 87.25 283 TRP A C 1
ATOM 2294 O O . TRP A 1 283 ? -25.759 -0.540 20.495 1.00 87.25 283 TRP A O 1
ATOM 2304 N N . LEU A 1 284 ? -27.528 -1.923 20.298 1.00 89.38 284 LEU A N 1
ATOM 2305 C CA . LEU A 1 284 ? -26.804 -3.121 19.892 1.00 89.38 284 LEU A CA 1
ATOM 2306 C C . LEU A 1 284 ? -27.438 -3.699 18.627 1.00 89.38 284 LEU A C 1
ATOM 2308 O O . LEU A 1 284 ? -28.650 -3.615 18.417 1.00 89.38 284 LEU A O 1
ATOM 2312 N N . GLN A 1 285 ? -26.616 -4.337 17.802 1.00 88.25 285 GLN A N 1
ATOM 2313 C CA . GLN A 1 285 ? -27.059 -5.010 16.592 1.00 88.25 285 GLN A CA 1
ATOM 2314 C C . GLN A 1 285 ? -26.545 -6.443 16.533 1.00 88.25 285 GLN A C 1
ATOM 2316 O O . GLN A 1 285 ? -25.423 -6.747 16.936 1.00 88.25 285 GLN A O 1
ATOM 2321 N N . HIS A 1 286 ? -27.392 -7.336 16.030 1.00 90.38 286 HIS A N 1
ATOM 2322 C CA . HIS A 1 286 ? -27.011 -8.717 15.787 1.00 90.38 286 HIS A CA 1
ATOM 2323 C C . HIS A 1 286 ? -26.097 -8.816 14.562 1.00 90.38 286 HIS A C 1
ATOM 2325 O O . HIS A 1 286 ? -26.370 -8.196 13.531 1.00 90.38 286 HIS A O 1
ATOM 2331 N N . GLY A 1 287 ? -25.052 -9.648 14.638 1.00 87.81 287 GLY A N 1
ATOM 2332 C CA . GLY A 1 287 ? -24.045 -9.763 13.576 1.00 87.81 287 GLY A CA 1
ATOM 2333 C C . GLY A 1 287 ? -24.608 -10.092 12.185 1.00 87.81 287 GLY A C 1
ATOM 2334 O O . GLY A 1 287 ? -24.026 -9.690 11.174 1.00 87.81 287 GLY A O 1
ATOM 2335 N N . SER A 1 288 ? -25.762 -10.767 12.110 1.00 87.19 288 SER A N 1
ATOM 2336 C CA . SER A 1 288 ? -26.418 -11.090 10.832 1.00 87.19 288 SER A CA 1
ATOM 2337 C C . SER A 1 288 ? -26.998 -9.882 10.091 1.00 87.19 288 SER A C 1
ATOM 2339 O O . SER A 1 288 ? -27.215 -9.949 8.883 1.00 87.19 288 SER A O 1
ATOM 2341 N N . GLN A 1 289 ? -27.226 -8.769 10.787 1.00 84.44 289 GLN A N 1
ATOM 2342 C CA . GLN A 1 289 ? -27.702 -7.519 10.190 1.00 84.44 289 GLN A CA 1
ATOM 2343 C C . GLN A 1 289 ? -26.552 -6.576 9.807 1.00 84.44 289 GLN A C 1
ATOM 2345 O O . GLN A 1 289 ? -26.783 -5.459 9.357 1.00 84.44 289 GLN A O 1
ATOM 2350 N N . MET A 1 290 ? -25.311 -7.032 9.972 1.00 84.50 290 MET A N 1
ATOM 2351 C CA . MET A 1 290 ? -24.091 -6.261 9.748 1.00 84.50 290 MET A CA 1
ATOM 2352 C C . MET A 1 290 ? -23.249 -6.937 8.660 1.00 84.50 290 MET A C 1
ATOM 2354 O O . MET A 1 290 ? -23.726 -7.822 7.951 1.00 84.50 290 MET A O 1
ATOM 2358 N N . LEU A 1 291 ? -21.977 -6.553 8.510 1.00 85.12 291 LEU A N 1
ATOM 2359 C CA . LEU A 1 291 ? -21.094 -7.105 7.477 1.00 85.12 291 LEU A CA 1
ATOM 2360 C C . LEU A 1 291 ? -20.956 -8.639 7.527 1.00 85.12 291 LEU A C 1
ATOM 2362 O O . LEU A 1 291 ? -20.793 -9.259 6.475 1.00 85.12 291 LEU A O 1
ATOM 2366 N N . LEU A 1 292 ? -21.026 -9.247 8.718 1.00 86.19 292 LEU A N 1
ATOM 2367 C CA . LEU A 1 292 ? -20.857 -10.692 8.906 1.00 86.19 292 LEU A CA 1
ATOM 2368 C C . LEU A 1 292 ? -21.997 -11.508 8.276 1.00 86.19 292 LEU A C 1
ATOM 2370 O O . LEU A 1 292 ? -21.732 -12.562 7.704 1.00 86.19 292 LEU A O 1
ATOM 2374 N N . GLN A 1 293 ? -23.238 -11.012 8.317 1.00 86.38 293 GLN A N 1
ATOM 2375 C CA . GLN A 1 293 ? -24.411 -11.689 7.750 1.00 86.38 293 GLN A CA 1
ATOM 2376 C C . GLN A 1 293 ? -24.474 -13.176 8.159 1.00 86.38 293 GLN A C 1
ATOM 2378 O O . GLN A 1 293 ? -24.577 -13.492 9.342 1.00 86.38 293 GLN A O 1
ATOM 2383 N N . GLU A 1 294 ? -24.378 -14.092 7.199 1.00 85.00 294 GLU A N 1
ATOM 2384 C CA . GLU A 1 294 ? -24.512 -15.535 7.399 1.00 85.00 294 GLU A CA 1
ATOM 2385 C C . GLU A 1 294 ? -23.348 -16.149 8.192 1.00 85.00 294 GLU A C 1
ATOM 2387 O O . GLU A 1 294 ? -23.480 -17.256 8.699 1.00 85.00 294 GLU A O 1
ATOM 2392 N N . THR A 1 295 ? -22.212 -15.451 8.322 1.00 85.06 295 THR A N 1
ATOM 2393 C CA . THR A 1 295 ? -21.054 -15.942 9.091 1.00 85.06 295 THR A CA 1
ATOM 2394 C C . THR A 1 295 ? -21.081 -15.508 10.559 1.00 85.06 295 THR A C 1
ATOM 2396 O O . THR A 1 295 ? -20.138 -15.794 11.298 1.00 85.06 295 THR A O 1
ATOM 2399 N N . ALA A 1 296 ? -22.089 -14.739 10.982 1.00 86.75 296 ALA A N 1
ATOM 2400 C CA . ALA A 1 296 ? -22.205 -14.248 12.352 1.00 86.75 296 ALA A CA 1
ATOM 2401 C C . ALA A 1 296 ? -22.546 -15.371 13.342 1.00 86.75 296 ALA A C 1
ATOM 2403 O O . ALA A 1 296 ? -23.209 -16.343 12.992 1.00 86.75 296 ALA A O 1
ATOM 2404 N N . HIS A 1 297 ? -22.131 -15.209 14.600 1.00 87.12 297 HIS A N 1
ATOM 2405 C CA . HIS A 1 297 ? -22.605 -16.083 15.670 1.00 87.12 297 HIS A CA 1
ATOM 2406 C C . HIS A 1 297 ? -24.107 -15.834 15.933 1.00 87.12 297 HIS A C 1
ATOM 2408 O O . HIS A 1 297 ? -24.474 -14.662 16.032 1.00 87.12 297 HIS A O 1
ATOM 2414 N N . PRO A 1 298 ? -24.960 -16.867 16.103 1.00 86.12 298 PRO A N 1
ATOM 2415 C CA . PRO A 1 298 ? -26.413 -16.708 16.302 1.00 86.12 298 PRO A CA 1
ATOM 2416 C C . PRO A 1 298 ? -26.839 -15.884 17.529 1.00 86.12 298 PRO A C 1
ATOM 2418 O O . PRO A 1 298 ? -27.923 -15.310 17.552 1.00 86.12 298 PRO A O 1
ATOM 2421 N N . ASN A 1 299 ? -25.985 -15.834 18.552 1.00 88.25 299 ASN A N 1
ATOM 2422 C CA . ASN A 1 299 ? -26.212 -15.088 19.798 1.00 88.25 299 ASN A CA 1
ATOM 2423 C C . ASN A 1 299 ? -25.269 -13.873 19.944 1.00 88.25 299 ASN A C 1
ATOM 2425 O O . ASN A 1 299 ? -25.217 -13.245 21.003 1.00 88.25 299 ASN A O 1
ATOM 2429 N N . GLY A 1 300 ? -24.494 -13.553 18.900 1.00 89.69 300 GLY A N 1
ATOM 2430 C CA . GLY A 1 300 ? -23.478 -12.499 18.934 1.00 89.69 300 GLY A CA 1
ATOM 2431 C C . GLY A 1 300 ? -24.054 -11.116 18.627 1.00 89.69 300 GLY A C 1
ATOM 2432 O O . GLY A 1 300 ? -24.493 -10.846 17.504 1.00 89.69 300 GLY A O 1
ATOM 2433 N N . LEU A 1 301 ? -24.005 -10.223 19.615 1.00 90.62 301 LEU A N 1
ATOM 2434 C CA . LEU A 1 301 ? -24.378 -8.815 19.501 1.00 90.62 301 LEU A CA 1
ATOM 2435 C C . LEU A 1 301 ? -23.142 -7.905 19.486 1.00 90.62 301 LEU A C 1
ATOM 2437 O O . LEU A 1 301 ? -22.102 -8.203 20.074 1.00 90.62 301 LEU A O 1
ATOM 2441 N N . PHE A 1 302 ? -23.283 -6.752 18.840 1.00 89.75 302 PHE A N 1
ATOM 2442 C CA . PHE A 1 302 ? -22.256 -5.718 18.748 1.00 89.75 302 PHE A CA 1
ATOM 2443 C C . PHE A 1 302 ? -22.845 -4.373 19.151 1.00 89.75 302 PHE A C 1
ATOM 2445 O O . PHE A 1 302 ? -23.962 -4.045 18.756 1.00 89.75 302 PHE A O 1
ATOM 2452 N N . TYR A 1 303 ? -22.100 -3.590 19.926 1.00 86.19 303 TYR A N 1
ATOM 2453 C CA . TYR A 1 303 ? -22.500 -2.226 20.267 1.00 86.19 303 TYR A CA 1
ATOM 2454 C C . TYR A 1 303 ? -22.413 -1.318 19.038 1.00 86.19 303 TYR A C 1
ATOM 2456 O O . TYR A 1 303 ? -21.528 -1.488 18.201 1.00 86.19 303 TYR A O 1
ATOM 2464 N N . LEU A 1 304 ? -23.301 -0.333 18.946 1.00 83.12 304 LEU A N 1
ATOM 2465 C CA . LEU A 1 304 ? -23.236 0.727 17.942 1.00 83.12 304 LEU A CA 1
ATOM 2466 C C . LEU A 1 304 ? -22.727 2.031 18.570 1.00 83.12 304 LEU A C 1
ATOM 2468 O O . LEU A 1 304 ? -22.844 2.241 19.780 1.00 83.12 304 LEU A O 1
ATOM 2472 N N . ASN A 1 305 ? -22.215 2.934 17.732 1.00 72.31 305 ASN A N 1
ATOM 2473 C CA . ASN A 1 305 ? -21.856 4.309 18.111 1.00 72.31 305 ASN A CA 1
ATOM 2474 C C . ASN A 1 305 ? -23.074 5.254 18.116 1.00 72.31 305 ASN A C 1
ATOM 2476 O O . ASN A 1 305 ? -22.965 6.431 17.779 1.00 72.31 305 ASN A O 1
ATOM 2480 N N . GLU A 1 306 ? -24.247 4.722 18.455 1.00 75.00 306 GLU A N 1
ATOM 2481 C CA . GLU A 1 306 ? -25.530 5.418 18.420 1.00 75.00 306 GLU A CA 1
ATOM 2482 C C . GLU A 1 306 ? -26.266 5.192 19.745 1.00 75.00 306 GLU A C 1
ATOM 2484 O O . GLU A 1 306 ? -26.249 4.090 20.310 1.00 75.00 306 GLU A O 1
ATOM 2489 N N . CYS A 1 307 ? -26.921 6.238 20.239 1.00 78.19 307 CYS A N 1
ATOM 2490 C CA . CYS A 1 307 ? -27.756 6.192 21.427 1.00 78.19 307 CYS A CA 1
ATOM 2491 C C . CYS A 1 307 ? -28.925 7.168 21.304 1.00 78.19 307 CYS A C 1
ATOM 2493 O O . CYS A 1 307 ? -28.812 8.190 20.631 1.00 78.19 307 CYS A O 1
ATOM 2495 N N . ASP A 1 308 ? -30.031 6.853 21.973 1.00 81.25 308 ASP A N 1
ATOM 2496 C CA . ASP A 1 308 ? -31.259 7.646 21.935 1.00 81.25 308 ASP A CA 1
ATOM 2497 C C . ASP A 1 308 ? -31.971 7.631 23.289 1.00 81.25 308 ASP A C 1
ATOM 2499 O O . ASP A 1 308 ? -31.869 6.674 24.057 1.00 81.25 308 ASP A O 1
ATOM 2503 N N . ASP A 1 309 ? -32.751 8.674 23.567 1.00 83.50 309 ASP A N 1
ATOM 2504 C CA . ASP A 1 309 ? -33.665 8.692 24.709 1.00 83.50 309 ASP A CA 1
ATOM 2505 C C . ASP A 1 309 ? -35.004 8.054 24.325 1.00 83.50 309 ASP A C 1
ATOM 2507 O O . ASP A 1 309 ? -35.719 8.538 23.443 1.00 83.50 309 ASP A O 1
ATOM 2511 N N . LEU A 1 310 ? -35.367 6.973 25.016 1.00 86.88 310 LEU A N 1
ATOM 2512 C CA . LEU A 1 310 ? -36.537 6.155 24.717 1.00 86.88 310 LEU A CA 1
ATOM 2513 C C . LEU A 1 310 ? -37.580 6.206 25.837 1.00 86.88 310 LEU A C 1
ATOM 2515 O O . LEU A 1 310 ? -37.222 6.109 27.015 1.00 86.88 310 LEU A O 1
ATOM 2519 N N . PRO A 1 311 ? -38.879 6.306 25.509 1.00 90.06 311 PRO A N 1
ATOM 2520 C CA . PRO A 1 311 ? -39.941 6.089 26.481 1.00 90.06 311 PRO A CA 1
ATOM 2521 C C . PRO A 1 311 ? -39.866 4.677 27.083 1.00 90.06 311 PRO A C 1
ATOM 2523 O O . PRO A 1 311 ? -39.678 3.697 26.362 1.00 90.06 311 PRO A O 1
ATOM 2526 N N . VAL A 1 312 ? -40.081 4.542 28.397 1.00 89.25 312 VAL A N 1
ATOM 2527 C CA . VAL A 1 312 ? -40.078 3.226 29.083 1.00 89.25 312 VAL A CA 1
ATOM 2528 C C . VAL A 1 312 ? -41.165 2.281 28.543 1.00 89.25 312 VAL A C 1
ATOM 2530 O O . VAL A 1 312 ? -41.013 1.066 28.580 1.00 89.25 312 VAL A O 1
ATOM 2533 N N . GLU A 1 313 ? -42.243 2.830 27.990 1.00 87.19 313 GLU A N 1
ATOM 2534 C CA . GLU A 1 313 ? -43.322 2.085 27.324 1.00 87.19 313 GLU A CA 1
ATOM 2535 C C . GLU A 1 313 ? -42.881 1.307 26.073 1.00 87.19 313 GLU A C 1
ATOM 2537 O O . GLU A 1 313 ? -43.536 0.338 25.709 1.00 87.19 313 GLU A O 1
ATOM 2542 N N . CYS A 1 314 ? -41.752 1.659 25.447 1.00 87.50 314 CYS A N 1
ATOM 2543 C CA . CYS A 1 314 ? -41.231 0.934 24.283 1.00 87.50 314 CYS A CA 1
ATOM 2544 C C . CYS A 1 314 ? -40.527 -0.387 24.647 1.00 87.50 314 CYS A C 1
ATOM 2546 O O . CYS A 1 314 ? -40.088 -1.110 23.747 1.00 87.50 314 CYS A O 1
ATOM 2548 N N . ILE A 1 315 ? -40.366 -0.697 25.940 1.00 88.06 315 ILE A N 1
ATOM 2549 C CA . ILE A 1 315 ? -39.730 -1.931 26.411 1.00 88.06 315 ILE A CA 1
ATOM 2550 C C . ILE A 1 315 ? -40.610 -3.131 26.055 1.00 88.06 315 ILE A C 1
ATOM 2552 O O . ILE A 1 315 ? -41.713 -3.279 26.569 1.00 88.06 315 ILE A O 1
ATOM 2556 N N . TYR A 1 316 ? -40.089 -4.016 25.204 1.00 85.44 316 TYR A N 1
ATOM 2557 C CA . TYR A 1 316 ? -40.783 -5.235 24.799 1.00 85.44 316 TYR A CA 1
ATOM 2558 C C . TYR A 1 316 ? -40.437 -6.417 25.710 1.00 85.44 316 TYR A C 1
ATOM 2560 O O . TYR A 1 316 ? -41.331 -7.116 26.178 1.00 85.44 316 TYR A O 1
ATOM 2568 N N . ARG A 1 317 ? -39.146 -6.654 25.986 1.00 85.50 317 ARG A N 1
ATOM 2569 C CA . ARG A 1 317 ? -38.699 -7.672 26.959 1.00 85.50 317 ARG A CA 1
ATOM 2570 C C . ARG A 1 317 ? -37.272 -7.433 27.451 1.00 85.50 317 ARG A C 1
ATOM 2572 O O . ARG A 1 317 ? -36.466 -6.821 26.748 1.00 85.50 317 ARG A O 1
ATOM 2579 N N . ARG A 1 318 ? -36.929 -8.001 28.612 1.00 84.81 318 ARG A N 1
ATOM 2580 C CA . ARG A 1 318 ? -35.535 -8.151 29.075 1.00 84.81 318 ARG A CA 1
ATOM 2581 C C . ARG A 1 318 ? -34.880 -9.351 28.383 1.00 84.81 318 ARG A C 1
ATOM 2583 O O . ARG A 1 318 ? -35.499 -10.405 28.270 1.00 84.81 318 ARG A O 1
ATOM 2590 N N . CYS A 1 319 ? -33.624 -9.197 27.981 1.00 84.50 319 CYS A N 1
ATOM 2591 C CA . CYS A 1 319 ? -32.760 -10.275 27.495 1.00 84.50 319 CYS A CA 1
ATOM 2592 C C . CYS A 1 319 ? -31.520 -10.380 28.397 1.00 84.50 319 CYS A C 1
ATOM 2594 O O . CYS A 1 319 ? -31.179 -9.421 29.093 1.00 84.50 319 CYS A O 1
ATOM 2596 N N . ASN A 1 320 ? -30.822 -11.516 28.367 1.00 81.50 320 ASN A N 1
ATOM 2597 C CA . ASN A 1 320 ? -29.570 -11.672 29.105 1.00 81.50 320 ASN A CA 1
ATOM 2598 C C . ASN A 1 320 ? -28.385 -11.329 28.197 1.00 81.50 320 ASN A C 1
ATOM 2600 O O . ASN A 1 320 ? -28.362 -11.731 27.034 1.00 81.50 320 ASN A O 1
ATOM 2604 N N . LEU A 1 321 ? -27.421 -10.570 28.723 1.00 83.12 321 LEU A N 1
ATOM 2605 C CA . LEU A 1 321 ? -26.205 -10.187 28.008 1.00 83.12 321 LEU A CA 1
ATOM 2606 C C . LEU A 1 321 ? -24.969 -10.523 28.837 1.00 83.12 321 LEU A C 1
ATOM 2608 O O . LEU A 1 321 ? -24.787 -9.967 29.919 1.00 83.12 321 LEU A O 1
ATOM 2612 N N . ARG A 1 322 ? -24.096 -11.363 28.284 1.00 84.69 322 ARG A N 1
ATOM 2613 C CA . ARG A 1 322 ? -22.739 -11.606 28.779 1.00 84.69 322 ARG A CA 1
ATOM 2614 C C . ARG A 1 322 ? -21.763 -10.724 28.001 1.00 84.69 322 ARG A C 1
ATOM 2616 O O . ARG A 1 322 ? -21.620 -10.863 26.787 1.00 84.69 322 ARG A O 1
ATOM 2623 N N . VAL A 1 323 ? -21.111 -9.781 28.675 1.00 81.12 323 VAL A N 1
ATOM 2624 C CA . VAL A 1 323 ? -20.024 -9.011 28.054 1.00 81.12 323 VAL A CA 1
ATOM 2625 C C . VAL A 1 323 ? -18.747 -9.819 28.210 1.00 81.12 323 VAL A C 1
ATOM 2627 O O . VAL A 1 323 ? -18.301 -10.031 29.333 1.00 81.12 323 VAL A O 1
ATOM 2630 N N . LEU A 1 324 ? -18.204 -10.302 27.095 1.00 81.88 324 LEU A N 1
ATOM 2631 C CA . LEU A 1 324 ? -17.035 -11.178 27.117 1.00 81.88 324 LEU A CA 1
ATOM 2632 C C . LEU A 1 324 ? -15.759 -10.367 27.343 1.00 81.88 324 LEU A C 1
ATOM 2634 O O . LEU A 1 324 ? -15.576 -9.316 26.723 1.00 81.88 324 LEU A O 1
ATOM 2638 N N . GLY A 1 325 ? -14.866 -10.886 28.184 1.00 73.69 325 GLY A N 1
ATOM 2639 C CA . GLY A 1 325 ? -13.528 -10.330 28.375 1.00 73.69 325 GLY A CA 1
ATOM 2640 C C . GLY A 1 325 ? -12.611 -10.508 27.147 1.00 73.69 325 GLY A C 1
ATOM 2641 O O . GLY A 1 325 ? -12.928 -11.291 26.247 1.00 73.69 325 GLY A O 1
ATOM 2642 N N . PRO A 1 326 ? -11.445 -9.826 27.115 1.00 71.69 326 PRO A N 1
ATOM 2643 C CA . PRO A 1 326 ? -10.487 -9.873 26.001 1.00 71.69 326 PRO A CA 1
ATOM 2644 C C . PRO A 1 326 ? -10.013 -11.268 25.582 1.00 71.69 326 PRO A C 1
ATOM 2646 O O . PRO A 1 326 ? -9.935 -11.557 24.388 1.00 71.69 326 PRO A O 1
ATOM 2649 N N . ASP A 1 327 ? -9.712 -12.123 26.560 1.00 74.50 327 ASP A N 1
ATOM 2650 C CA . ASP A 1 327 ? -9.185 -13.478 26.351 1.00 74.50 327 ASP A CA 1
ATOM 2651 C C . ASP A 1 327 ? -10.244 -14.571 26.579 1.00 74.50 327 ASP A C 1
ATOM 2653 O O . ASP A 1 327 ? -9.958 -15.762 26.462 1.00 74.50 327 ASP A O 1
ATOM 2657 N N . GLU A 1 328 ? -11.477 -14.182 26.911 1.00 80.12 328 GLU A N 1
ATOM 2658 C CA . GLU A 1 328 ? -12.571 -15.130 27.099 1.00 80.12 328 GLU A CA 1
ATOM 2659 C C . GLU A 1 328 ? -12.954 -15.726 25.733 1.00 80.12 328 GLU A C 1
ATOM 2661 O O . GLU A 1 328 ? -13.107 -14.977 24.767 1.00 80.12 328 GLU A O 1
ATOM 2666 N N . PRO A 1 329 ? -13.086 -17.051 25.567 1.00 78.25 329 PRO A N 1
ATOM 2667 C CA . PRO A 1 329 ? -13.507 -17.627 24.294 1.00 78.25 329 PRO A CA 1
ATOM 2668 C C . PRO A 1 329 ? -14.976 -17.301 23.997 1.00 78.25 329 PRO A C 1
ATOM 2670 O O . PRO A 1 329 ? -15.772 -17.036 24.894 1.00 78.25 329 PRO A O 1
ATOM 2673 N N . GLU A 1 330 ? -15.351 -17.304 22.717 1.00 80.94 330 GLU A N 1
ATOM 2674 C CA . GLU A 1 330 ? -16.774 -17.296 22.374 1.00 80.94 330 GLU A CA 1
ATOM 2675 C C . GLU A 1 330 ? -17.415 -18.633 22.774 1.00 80.94 330 GLU A C 1
ATOM 2677 O O . GLU A 1 330 ? -16.813 -19.683 22.518 1.00 80.94 330 GLU A O 1
ATOM 2682 N N . PRO A 1 331 ? -18.635 -18.614 23.330 1.00 80.00 331 PRO A N 1
ATOM 2683 C CA . PRO A 1 331 ? -19.346 -19.836 23.671 1.00 80.00 331 PRO A CA 1
ATOM 2684 C C . PRO A 1 331 ? -19.685 -20.655 22.411 1.00 80.00 331 PRO A C 1
ATOM 2686 O O . PRO A 1 331 ? -19.752 -20.132 21.292 1.00 80.00 331 PRO A O 1
ATOM 2689 N N . ILE A 1 332 ? -19.831 -21.972 22.583 1.00 70.88 332 ILE A N 1
ATOM 2690 C CA . ILE A 1 332 ? -20.100 -22.917 21.484 1.00 70.88 332 ILE A CA 1
ATOM 2691 C C . ILE A 1 332 ? -21.608 -23.073 21.269 1.00 70.88 332 ILE A C 1
ATOM 2693 O O . ILE A 1 332 ? -22.070 -22.979 20.134 1.00 70.88 332 ILE A O 1
ATOM 2697 N N . GLU A 1 333 ? -22.358 -23.258 22.354 1.00 66.19 333 GLU A N 1
ATOM 2698 C CA . GLU A 1 333 ? -23.818 -23.292 22.385 1.00 66.19 333 GLU A CA 1
ATOM 2699 C C . GLU A 1 333 ? -24.299 -22.400 23.529 1.00 66.19 333 GLU A C 1
ATOM 2701 O O . GLU A 1 333 ? -23.738 -22.437 24.621 1.00 66.19 333 GLU A O 1
ATOM 2706 N N . GLU A 1 334 ? -25.325 -21.591 23.272 1.00 65.44 334 GLU A N 1
ATOM 2707 C CA . GLU A 1 334 ? -25.962 -20.736 24.274 1.00 65.44 334 GLU A CA 1
ATOM 2708 C C . GLU A 1 334 ? -27.483 -20.912 24.195 1.00 65.44 334 GLU A C 1
ATOM 2710 O O . GLU A 1 334 ? -28.023 -21.084 23.093 1.00 65.44 334 GLU A O 1
ATOM 2715 N N . PRO A 1 335 ? -28.213 -20.828 25.321 1.00 69.06 335 PRO A N 1
ATOM 2716 C CA . PRO A 1 335 ? -29.665 -20.718 25.299 1.00 69.06 335 PRO A CA 1
ATOM 2717 C C . PRO A 1 335 ? -30.114 -19.553 24.405 1.00 69.06 335 PRO A C 1
ATOM 2719 O O . PRO A 1 335 ? -29.465 -18.510 24.351 1.00 69.06 335 PRO A O 1
ATOM 2722 N N . SER A 1 336 ? -31.271 -19.676 23.749 1.00 67.31 336 SER A N 1
ATOM 2723 C CA . SER A 1 336 ? -31.772 -18.670 22.792 1.00 67.31 336 SER A CA 1
ATOM 2724 C C . SER A 1 336 ? -31.968 -17.259 23.367 1.00 67.31 336 SER A C 1
ATOM 2726 O O . SER A 1 336 ? -32.076 -16.300 22.606 1.00 67.31 336 SER A O 1
ATOM 2728 N N . ASP A 1 337 ? -32.041 -17.122 24.693 1.00 71.56 337 ASP A N 1
ATOM 2729 C CA . ASP A 1 337 ? -32.236 -15.844 25.388 1.00 71.56 337 ASP A CA 1
ATOM 2730 C C . ASP A 1 337 ? -30.957 -15.283 26.045 1.00 71.56 337 ASP A C 1
ATOM 2732 O O . ASP A 1 337 ? -31.012 -14.212 26.663 1.00 71.56 337 ASP A O 1
ATOM 2736 N N . LEU A 1 338 ? -29.814 -15.971 25.908 1.00 82.06 338 LEU A N 1
ATOM 2737 C CA . LEU A 1 338 ? -28.507 -15.493 26.356 1.00 82.06 338 LEU A CA 1
ATOM 2738 C C . LEU A 1 338 ? -27.688 -15.004 25.162 1.00 82.06 338 LEU A C 1
ATOM 2740 O O . LEU A 1 338 ? -27.236 -15.775 24.319 1.00 82.06 338 LEU A O 1
ATOM 2744 N N . PHE A 1 339 ? -27.507 -13.692 25.098 1.00 88.38 339 PHE A N 1
ATOM 2745 C CA . PHE A 1 339 ? -26.674 -13.039 24.103 1.00 88.38 339 PHE A CA 1
ATOM 2746 C C . PHE A 1 339 ? -25.317 -12.706 24.699 1.00 88.38 339 PHE A C 1
ATOM 2748 O O . PHE A 1 339 ? -25.179 -12.520 25.909 1.00 88.38 339 PHE A O 1
ATOM 2755 N N . PHE A 1 340 ? -24.322 -12.540 23.838 1.00 89.00 340 PHE A N 1
ATOM 2756 C CA . PHE A 1 340 ? -23.042 -11.993 24.252 1.00 89.00 340 PHE A CA 1
ATOM 2757 C C . PHE A 1 340 ? -22.617 -10.841 23.357 1.00 89.00 340 PHE A C 1
ATOM 2759 O O . PHE A 1 340 ? -22.984 -10.772 22.186 1.00 89.00 340 PHE A O 1
ATOM 2766 N N . ALA A 1 341 ? -21.827 -9.933 23.916 1.00 86.31 341 ALA A N 1
ATOM 2767 C CA . ALA A 1 341 ? -21.219 -8.841 23.173 1.00 86.31 341 ALA A CA 1
ATOM 2768 C C . ALA A 1 341 ? -19.770 -8.656 23.603 1.00 86.31 341 ALA A C 1
ATOM 2770 O O . ALA A 1 341 ? -19.415 -8.887 24.758 1.00 86.31 341 ALA A O 1
ATOM 2771 N N . ARG A 1 342 ? -18.933 -8.221 22.662 1.00 82.75 342 ARG A N 1
ATOM 2772 C CA . ARG A 1 342 ? -17.508 -7.968 22.920 1.00 82.75 342 ARG A CA 1
ATOM 2773 C C . ARG A 1 342 ? -16.992 -6.670 22.304 1.00 82.75 342 ARG A C 1
ATOM 2775 O O . ARG A 1 342 ? -16.056 -6.076 22.822 1.00 82.75 342 ARG A O 1
ATOM 2782 N N . MET A 1 343 ? -17.565 -6.236 21.183 1.00 86.31 343 MET A N 1
ATOM 2783 C CA . MET A 1 343 ? -17.007 -5.158 20.363 1.00 86.31 343 MET A CA 1
ATOM 2784 C C . MET A 1 343 ? -18.062 -4.150 19.923 1.00 86.31 343 MET A C 1
ATOM 2786 O O . MET A 1 343 ? -19.261 -4.445 19.900 1.00 86.31 343 MET A O 1
ATOM 2790 N N . ILE A 1 344 ? -17.580 -2.967 19.552 1.00 85.00 344 ILE A N 1
ATOM 2791 C CA . ILE A 1 344 ? -18.332 -1.931 18.852 1.00 85.00 344 ILE A CA 1
ATOM 2792 C C . ILE A 1 344 ? -18.180 -2.148 17.348 1.00 85.00 344 ILE A C 1
ATOM 2794 O O . ILE A 1 344 ? -17.083 -2.422 16.861 1.00 85.00 344 ILE A O 1
ATOM 2798 N N . TRP A 1 345 ? -19.267 -1.976 16.607 1.00 85.44 345 TRP A N 1
ATOM 2799 C CA . TRP A 1 345 ? -19.248 -1.833 15.160 1.00 85.44 345 TRP A CA 1
ATOM 2800 C C . TRP A 1 345 ? -19.301 -0.373 14.744 1.00 85.44 345 TRP A C 1
ATOM 2802 O O . TRP A 1 345 ? -20.274 0.335 15.004 1.00 85.44 345 TRP A O 1
ATOM 2812 N N . ASP A 1 346 ? -18.259 0.047 14.036 1.00 79.06 346 ASP A N 1
ATOM 2813 C CA . ASP A 1 346 ? -18.223 1.315 13.328 1.00 79.06 346 ASP A CA 1
ATOM 2814 C C . ASP A 1 346 ? -18.513 1.071 11.842 1.00 79.06 346 ASP A C 1
ATOM 2816 O O . ASP A 1 346 ? -17.628 0.707 11.057 1.00 79.06 346 ASP A O 1
ATOM 2820 N N . SER A 1 347 ? -19.764 1.305 11.446 1.00 72.31 347 SER A N 1
ATOM 2821 C CA . SER A 1 347 ? -20.219 1.201 10.056 1.00 72.31 347 SER A CA 1
ATOM 2822 C C . SER A 1 347 ? -19.539 2.204 9.119 1.00 72.31 347 SER A C 1
ATOM 2824 O O . SER A 1 347 ? -19.401 1.945 7.921 1.00 72.31 347 SER A O 1
ATOM 2826 N N . THR A 1 348 ? -19.066 3.343 9.634 1.00 68.31 348 THR A N 1
ATOM 2827 C CA . THR A 1 348 ? -18.429 4.385 8.816 1.00 68.31 348 THR A CA 1
ATOM 2828 C C . THR A 1 348 ? -17.020 3.987 8.389 1.00 68.31 348 THR A C 1
ATOM 2830 O O . THR A 1 348 ? -16.592 4.279 7.264 1.00 68.31 348 THR A O 1
ATOM 2833 N N . GLN A 1 349 ? -16.313 3.273 9.265 1.00 71.62 349 GLN A N 1
ATOM 2834 C CA . GLN A 1 349 ? -14.975 2.757 9.002 1.00 71.62 349 GLN A CA 1
ATOM 2835 C C . GLN A 1 349 ? -14.982 1.307 8.506 1.00 71.62 349 GLN A C 1
ATOM 2837 O O . GLN A 1 349 ? -14.018 0.901 7.861 1.00 71.62 349 GLN A O 1
ATOM 2842 N N . ALA A 1 350 ? -16.089 0.580 8.693 1.00 77.12 350 ALA A N 1
ATOM 2843 C CA . ALA A 1 350 ? -16.166 -0.876 8.586 1.00 77.12 350 ALA A CA 1
ATOM 2844 C C . ALA A 1 350 ? -15.135 -1.555 9.497 1.00 77.12 350 ALA A C 1
ATOM 2846 O O . ALA A 1 350 ? -14.303 -2.357 9.058 1.00 77.12 350 ALA A O 1
ATOM 2847 N N . ALA A 1 351 ? -15.188 -1.176 10.773 1.00 84.38 351 ALA A N 1
ATOM 2848 C CA . ALA A 1 351 ? -14.283 -1.643 11.808 1.00 84.38 351 ALA A CA 1
ATOM 2849 C C . ALA A 1 351 ? -15.057 -2.256 12.982 1.00 84.38 351 ALA A C 1
ATOM 2851 O O . ALA A 1 351 ? -16.132 -1.785 13.352 1.00 84.38 351 ALA A O 1
ATOM 2852 N N . LEU A 1 352 ? -14.484 -3.305 13.565 1.00 85.56 352 LEU A N 1
ATOM 2853 C CA . LEU A 1 352 ? -14.877 -3.874 14.847 1.00 85.56 352 LEU A CA 1
ATOM 2854 C C . LEU A 1 352 ? -13.794 -3.516 15.858 1.00 85.56 352 LEU A C 1
ATOM 2856 O O . LEU A 1 352 ? -12.665 -3.998 15.754 1.00 85.56 352 LEU A O 1
ATOM 2860 N N . VAL A 1 353 ? -14.132 -2.633 16.790 1.00 84.81 353 VAL A N 1
ATOM 2861 C CA . VAL A 1 353 ? -13.190 -2.034 17.743 1.00 84.81 353 VAL A CA 1
ATOM 2862 C C . VAL A 1 353 ? -13.604 -2.332 19.177 1.00 84.81 353 VAL A C 1
ATOM 2864 O O . VAL A 1 353 ? -14.731 -2.761 19.445 1.00 84.81 353 VAL A O 1
ATOM 2867 N N . ASN A 1 354 ? -12.678 -2.133 20.108 1.00 79.00 354 ASN A N 1
ATOM 2868 C CA . ASN A 1 354 ? -12.961 -2.299 21.524 1.00 79.00 354 ASN A CA 1
ATOM 2869 C C . ASN A 1 354 ? -14.031 -1.327 22.023 1.00 79.00 354 ASN A C 1
ATOM 2871 O O . ASN A 1 354 ? -14.185 -0.217 21.524 1.00 79.00 354 ASN A O 1
ATOM 2875 N N . VAL A 1 355 ? -14.752 -1.758 23.055 1.00 65.00 355 VAL A N 1
ATOM 2876 C CA . VAL A 1 355 ? -15.617 -0.875 23.832 1.00 65.00 355 VAL A CA 1
ATOM 2877 C C . VAL A 1 355 ? -14.721 -0.102 24.802 1.00 65.00 355 VAL A C 1
ATOM 2879 O O . VAL A 1 355 ? -14.220 -0.703 25.749 1.00 65.00 355 VAL A O 1
ATOM 2882 N N . THR A 1 356 ? -14.491 1.196 24.586 1.00 61.22 356 THR A N 1
ATOM 2883 C CA . THR A 1 356 ? -13.891 2.062 25.619 1.00 61.22 356 THR A CA 1
ATOM 2884 C C . THR A 1 356 ? -14.902 3.093 26.123 1.00 61.22 356 THR A C 1
ATOM 2886 O O . THR A 1 356 ? -15.773 3.545 25.376 1.00 61.22 356 THR A O 1
ATOM 2889 N N . ASP A 1 357 ? -14.795 3.469 27.401 1.00 44.03 357 ASP A N 1
ATOM 2890 C CA . ASP A 1 357 ? -15.645 4.502 28.012 1.00 44.03 357 ASP A CA 1
ATOM 2891 C C . ASP A 1 357 ? -15.298 5.922 27.514 1.00 44.03 357 ASP A C 1
ATOM 2893 O O . ASP A 1 357 ? -16.133 6.825 27.571 1.00 44.03 357 ASP A O 1
ATOM 2897 N N . GLN A 1 358 ? -14.091 6.123 26.966 1.00 45.94 358 GLN A N 1
ATOM 2898 C CA . GLN A 1 358 ? -13.635 7.400 26.400 1.00 45.94 358 GLN A CA 1
ATOM 2899 C C . GLN A 1 358 ? -14.192 7.663 24.991 1.00 45.94 358 GLN A C 1
ATOM 2901 O O . GLN A 1 358 ? -14.526 8.808 24.674 1.00 45.94 358 GLN A O 1
ATOM 2906 N N . ASP A 1 359 ? -14.380 6.621 24.172 1.00 47.06 359 ASP A N 1
ATOM 2907 C CA . ASP A 1 359 ? -14.934 6.749 22.811 1.00 47.06 359 ASP A CA 1
ATOM 2908 C C . ASP A 1 359 ? -16.377 7.288 22.812 1.00 47.06 359 ASP A C 1
ATOM 2910 O O . ASP A 1 359 ? -16.806 7.964 21.875 1.00 47.06 359 ASP A O 1
ATOM 2914 N N . ILE A 1 360 ? -17.110 7.057 23.906 1.00 41.50 360 ILE A N 1
ATOM 2915 C CA . ILE A 1 360 ? -18.482 7.537 24.124 1.00 41.50 360 ILE A CA 1
ATOM 2916 C C . ILE A 1 360 ? -18.513 9.058 24.354 1.00 41.50 360 ILE A C 1
ATOM 2918 O O . ILE A 1 360 ? -19.477 9.720 23.974 1.00 41.50 360 ILE A O 1
ATOM 2922 N N . GLN A 1 361 ? -17.458 9.633 24.942 1.00 38.78 361 GLN A N 1
ATOM 2923 C CA . GLN A 1 361 ? -17.378 11.071 25.233 1.00 38.78 361 GLN A CA 1
ATOM 2924 C C . GLN A 1 361 ? -16.733 11.878 24.097 1.00 38.78 361 GLN A C 1
ATOM 2926 O O . GLN A 1 361 ? -17.124 13.020 23.847 1.00 38.78 361 GLN A O 1
ATOM 2931 N N . ALA A 1 362 ? -15.780 11.292 23.367 1.00 41.66 362 ALA A N 1
ATOM 2932 C CA . ALA A 1 362 ? -15.028 11.990 22.322 1.00 41.66 362 ALA A CA 1
ATOM 2933 C C . ALA A 1 362 ? -15.856 12.301 21.056 1.00 41.66 362 ALA A C 1
ATOM 2935 O O . ALA A 1 362 ? -15.547 13.247 20.329 1.00 41.66 362 ALA A O 1
ATOM 2936 N N . ALA A 1 363 ? -16.935 11.553 20.800 1.00 37.00 363 ALA A N 1
ATOM 2937 C CA . ALA A 1 363 ? -17.735 11.679 19.579 1.00 37.00 363 ALA A CA 1
ATOM 2938 C C . ALA A 1 363 ? -18.647 12.926 19.521 1.00 37.00 363 ALA A C 1
ATOM 2940 O O . ALA A 1 363 ? -19.217 13.206 18.467 1.00 37.00 363 ALA A O 1
ATOM 2941 N N . ILE A 1 364 ? -18.789 13.685 20.617 1.00 37.25 364 ILE A N 1
ATOM 2942 C CA . ILE A 1 364 ? -19.793 14.763 20.729 1.00 37.25 364 ILE A CA 1
ATOM 2943 C C . ILE A 1 364 ? -19.163 16.169 20.904 1.00 37.25 364 ILE A C 1
ATOM 2945 O O . ILE A 1 364 ? -19.875 17.166 20.849 1.00 37.25 364 ILE A O 1
ATOM 2949 N N . GLY A 1 365 ? -17.830 16.309 21.012 1.00 41.34 365 GLY A N 1
ATOM 2950 C CA . GLY A 1 365 ? -17.214 17.565 21.492 1.00 41.34 365 GLY A CA 1
ATOM 2951 C C . GLY A 1 365 ? -16.228 18.350 20.606 1.00 41.34 365 GLY A C 1
ATOM 2952 O O . GLY A 1 365 ? -15.800 19.410 21.043 1.00 41.34 365 GLY A O 1
ATOM 2953 N N . GLN A 1 366 ? -15.811 17.896 19.414 1.00 49.38 366 GLN A N 1
ATOM 2954 C CA . GLN A 1 366 ? -14.593 18.450 18.761 1.00 49.38 366 GLN A CA 1
ATOM 2955 C C . GLN A 1 366 ? -14.769 19.106 17.375 1.00 49.38 366 GLN A C 1
ATOM 2957 O O . GLN A 1 366 ? -13.781 19.393 16.698 1.00 49.38 366 GLN A O 1
ATOM 2962 N N . ALA A 1 367 ? -15.998 19.348 16.912 1.00 51.12 367 ALA A N 1
ATOM 2963 C CA . ALA A 1 367 ? -16.227 19.856 15.550 1.00 51.12 367 ALA A CA 1
ATOM 2964 C C . ALA A 1 367 ? -16.004 21.376 15.379 1.00 51.12 367 ALA A C 1
ATOM 2966 O O . ALA A 1 367 ? -15.829 21.843 14.245 1.00 51.12 367 ALA A O 1
ATOM 2967 N N . THR A 1 368 ? -16.000 22.132 16.478 1.00 62.97 368 THR A N 1
ATOM 2968 C CA . THR A 1 368 ? -15.900 23.598 16.512 1.00 62.97 368 THR A CA 1
ATOM 2969 C C . THR A 1 368 ? -14.488 24.064 16.855 1.00 62.97 368 THR A C 1
ATOM 2971 O O . THR A 1 368 ? -13.788 23.414 17.626 1.00 62.97 368 THR A O 1
ATOM 2974 N N . TRP A 1 369 ? -14.075 25.199 16.288 1.00 74.06 369 TRP A N 1
ATOM 2975 C CA . TRP A 1 369 ? -12.815 25.856 16.638 1.00 74.06 369 TRP A CA 1
ATOM 2976 C C . TRP A 1 369 ? -12.860 26.377 18.077 1.00 74.06 369 TRP A C 1
ATOM 2978 O O . TRP A 1 369 ? -13.841 27.013 18.462 1.00 74.06 369 TRP A O 1
ATOM 2988 N N . THR A 1 370 ? -11.800 26.145 18.849 1.00 73.81 370 THR A N 1
ATOM 2989 C CA . THR A 1 370 ? -11.670 26.636 20.231 1.00 73.81 370 THR A CA 1
ATOM 2990 C C . THR A 1 370 ? -10.363 27.406 20.416 1.00 73.81 370 THR A C 1
ATOM 2992 O O . THR A 1 370 ? -9.357 26.993 19.847 1.00 73.81 370 THR A O 1
ATOM 2995 N N . PRO A 1 371 ? -10.307 28.487 21.209 1.00 72.81 371 PRO A N 1
ATOM 2996 C CA . PRO A 1 371 ? -9.040 29.142 21.536 1.00 72.81 371 PRO A CA 1
ATOM 2997 C C . PRO A 1 371 ? -8.079 28.199 22.281 1.00 72.81 371 PRO A C 1
ATOM 2999 O O . PRO A 1 371 ? -8.509 27.435 23.146 1.00 72.81 371 PRO A O 1
ATOM 3002 N N . CYS A 1 372 ? -6.784 28.264 21.971 1.00 72.44 372 CYS A N 1
ATOM 3003 C CA . CYS A 1 372 ? -5.726 27.578 22.724 1.00 72.44 372 CYS A CA 1
ATOM 3004 C C . CYS A 1 372 ? -5.259 28.443 23.905 1.00 72.44 372 CYS A C 1
ATOM 3006 O O . CYS A 1 372 ? -5.318 29.672 23.835 1.00 72.44 372 CYS A O 1
ATOM 3008 N N . SER A 1 373 ? -4.712 27.819 24.954 1.00 68.88 373 SER A N 1
ATOM 3009 C CA . SER A 1 373 ? -4.147 28.527 26.118 1.00 68.88 373 SER A CA 1
ATOM 3010 C C . SER A 1 373 ? -3.015 29.496 25.760 1.00 68.88 373 SER A C 1
ATOM 3012 O O . SER A 1 373 ? -2.849 30.515 26.427 1.00 68.88 373 SER A O 1
ATOM 3014 N N . ASP A 1 374 ? -2.285 29.210 24.679 1.00 75.12 374 ASP A N 1
ATOM 3015 C CA . ASP A 1 374 ? -1.029 29.883 24.329 1.00 75.12 374 ASP A CA 1
ATOM 3016 C C . ASP A 1 374 ? -1.201 30.939 23.214 1.00 75.12 374 ASP A C 1
ATOM 3018 O O . ASP A 1 374 ? -0.229 31.392 22.611 1.00 75.12 374 ASP A O 1
ATOM 3022 N N . GLY A 1 375 ? -2.442 31.368 22.941 1.00 73.94 375 GLY A N 1
ATOM 3023 C CA . GLY A 1 375 ? -2.733 32.436 21.971 1.00 73.94 375 GLY A CA 1
ATOM 3024 C C . GLY A 1 375 ? -2.923 31.965 20.522 1.00 73.94 375 GLY A C 1
ATOM 3025 O O . GLY A 1 375 ? -2.622 32.707 19.586 1.00 73.94 375 GLY A O 1
ATOM 3026 N N . GLY A 1 376 ? -3.425 30.742 20.337 1.00 83.25 376 GLY A N 1
ATOM 3027 C CA . GLY A 1 376 ? -3.762 30.133 19.045 1.00 83.25 376 GLY A CA 1
ATOM 3028 C C . GLY A 1 376 ? -5.202 29.625 18.979 1.00 83.25 376 GLY A C 1
ATOM 3029 O O . GLY A 1 376 ? -6.049 29.994 19.795 1.00 83.25 376 GLY A O 1
ATOM 3030 N N . ILE A 1 377 ? -5.482 28.771 17.996 1.00 84.19 377 ILE A N 1
ATOM 3031 C CA . ILE A 1 377 ? -6.797 28.152 17.777 1.00 84.19 377 ILE A CA 1
ATOM 3032 C C . ILE A 1 377 ? -6.644 26.644 17.615 1.00 84.19 377 ILE A C 1
ATOM 3034 O O . ILE A 1 377 ? -5.693 26.191 16.994 1.00 84.19 377 ILE A O 1
ATOM 3038 N N . SER A 1 378 ? -7.579 25.861 18.132 1.00 78.56 378 SER A N 1
ATOM 3039 C CA . SER A 1 378 ? -7.541 24.404 18.110 1.00 78.56 378 SER A CA 1
ATOM 3040 C C . SER A 1 378 ? -8.732 23.844 17.360 1.00 78.56 378 SER A C 1
ATOM 3042 O O . SER A 1 378 ? -9.846 24.371 17.444 1.00 78.56 378 SER A O 1
ATOM 3044 N N . ARG A 1 379 ? -8.507 22.743 16.647 1.00 74.88 379 ARG A N 1
ATOM 3045 C CA . ARG A 1 379 ? -9.580 21.917 16.094 1.00 74.88 379 ARG A CA 1
ATOM 3046 C C . ARG A 1 379 ? -9.132 20.471 15.996 1.00 74.88 379 ARG A C 1
ATOM 3048 O O . ARG A 1 379 ? -8.037 20.198 15.514 1.00 74.88 379 ARG A O 1
ATOM 3055 N N . PHE A 1 380 ? -9.990 19.541 16.422 1.00 68.50 380 PHE A N 1
ATOM 3056 C CA . PHE A 1 380 ? -9.687 18.102 16.430 1.00 68.50 380 PHE A CA 1
ATOM 3057 C C . PHE A 1 380 ? -8.369 17.757 17.153 1.00 68.50 380 PHE A C 1
ATOM 3059 O O . PHE A 1 380 ? -7.642 16.861 16.729 1.00 68.50 380 PHE A O 1
ATOM 3066 N N . GLY A 1 381 ? -8.050 18.503 18.219 1.00 70.94 381 GLY A N 1
ATOM 3067 C CA . GLY A 1 381 ? -6.822 18.330 19.001 1.00 70.94 381 GLY A CA 1
ATOM 3068 C C . GLY A 1 381 ? -5.543 18.817 18.311 1.00 70.94 381 GLY A C 1
ATOM 3069 O O . GLY A 1 381 ? -4.456 18.455 18.746 1.00 70.94 381 GLY A O 1
ATOM 3070 N N . ILE A 1 382 ? -5.652 19.598 17.231 1.00 77.94 382 ILE A N 1
ATOM 3071 C CA . ILE A 1 382 ? -4.516 20.250 16.576 1.00 77.94 382 ILE A CA 1
ATOM 3072 C C . ILE A 1 382 ? -4.597 21.742 16.869 1.00 77.94 382 ILE A C 1
ATOM 3074 O O . ILE A 1 382 ? -5.542 22.400 16.438 1.00 77.94 382 ILE A O 1
ATOM 3078 N N . ASP A 1 383 ? -3.587 22.265 17.552 1.00 85.50 383 ASP A N 1
ATOM 3079 C CA . ASP A 1 383 ? -3.439 23.696 17.817 1.00 85.50 383 ASP A CA 1
ATOM 3080 C C . ASP A 1 383 ? -2.755 24.377 16.641 1.00 85.50 383 ASP A C 1
ATOM 3082 O O . ASP A 1 383 ? -1.814 23.817 16.097 1.00 85.50 383 ASP A O 1
ATOM 3086 N N . TYR A 1 384 ? -3.175 25.579 16.266 1.00 88.50 384 TYR A N 1
ATOM 3087 C CA . TYR A 1 384 ? -2.669 26.383 15.157 1.00 88.50 384 TYR A CA 1
ATOM 3088 C C . TYR A 1 384 ? -2.354 27.796 15.649 1.00 88.50 384 TYR A C 1
ATOM 3090 O O . TYR A 1 384 ? -3.192 28.451 16.269 1.00 88.50 384 TYR A O 1
ATOM 3098 N N . HIS A 1 385 ? -1.165 28.290 15.319 1.00 90.81 385 HIS A N 1
ATOM 3099 C CA . HIS A 1 385 ? -0.692 29.615 15.706 1.00 90.81 385 HIS A CA 1
ATOM 3100 C C . HIS A 1 385 ? -0.329 30.461 14.488 1.00 90.81 385 HIS A C 1
ATOM 3102 O O . HIS A 1 385 ? -0.069 29.958 13.393 1.00 90.81 385 HIS A O 1
ATOM 3108 N N . VAL A 1 386 ? -0.260 31.778 14.685 1.00 92.00 386 VAL A N 1
ATOM 3109 C CA . VAL A 1 386 ? 0.316 32.681 13.684 1.00 92.00 386 VAL A CA 1
ATOM 3110 C C . VAL A 1 386 ? 1.726 32.198 13.321 1.00 92.00 386 VAL A C 1
ATOM 3112 O O . VAL A 1 386 ? 2.503 31.787 14.180 1.00 92.00 386 VAL A O 1
ATOM 3115 N N . HIS A 1 387 ? 2.035 32.237 12.027 1.00 94.00 387 HIS A N 1
ATOM 3116 C CA . HIS A 1 387 ? 3.231 31.700 11.375 1.00 94.00 387 HIS A CA 1
ATOM 3117 C C . HIS A 1 387 ? 3.304 30.177 11.203 1.00 94.00 387 HIS A C 1
ATOM 3119 O O . HIS A 1 387 ? 4.261 29.715 10.572 1.00 94.00 387 HIS A O 1
ATOM 3125 N N . ASP A 1 388 ? 2.309 29.409 11.658 1.00 94.12 388 ASP A N 1
ATOM 3126 C CA . ASP A 1 388 ? 2.169 28.010 11.243 1.00 94.12 388 ASP A CA 1
ATOM 3127 C C . ASP A 1 388 ? 1.793 27.907 9.764 1.00 94.12 388 ASP A C 1
ATOM 3129 O O . ASP A 1 388 ? 1.128 28.777 9.194 1.00 94.12 388 ASP A O 1
ATOM 3133 N N . PHE A 1 389 ? 2.205 26.806 9.144 1.00 96.12 389 PHE A N 1
ATOM 3134 C CA . PHE A 1 389 ? 1.812 26.463 7.787 1.00 96.12 389 PHE A CA 1
ATOM 3135 C C . PHE A 1 389 ? 0.660 25.466 7.815 1.00 96.12 389 PHE A C 1
ATOM 3137 O O . PHE A 1 389 ? 0.616 24.548 8.637 1.00 96.12 389 PHE A O 1
ATOM 3144 N N . VAL A 1 390 ? -0.289 25.649 6.906 1.00 93.62 390 VAL A N 1
ATOM 3145 C CA . VAL A 1 390 ? -1.538 24.892 6.871 1.00 93.62 390 VAL A CA 1
ATOM 3146 C C . VAL A 1 390 ? -1.854 24.399 5.467 1.00 93.62 390 VAL A C 1
ATOM 3148 O O . VAL A 1 390 ? -1.577 25.072 4.471 1.00 93.62 390 VAL A O 1
ATOM 3151 N N . TYR A 1 391 ? -2.473 23.221 5.402 1.00 92.56 391 TYR A N 1
ATOM 3152 C CA . TYR A 1 391 ? -3.133 22.739 4.195 1.00 92.56 391 TYR A CA 1
ATOM 3153 C C . TYR A 1 391 ? -4.517 23.367 4.086 1.00 92.56 391 TYR A C 1
ATOM 3155 O O . TYR A 1 391 ? -5.339 23.233 4.998 1.00 92.56 391 TYR A O 1
ATOM 3163 N N . VAL A 1 392 ? -4.783 24.005 2.952 1.00 89.56 392 VAL A N 1
ATOM 3164 C CA . VAL A 1 392 ? -6.042 24.690 2.669 1.00 89.56 392 VAL A CA 1
ATOM 3165 C C . VAL A 1 392 ? -6.739 24.025 1.486 1.00 89.56 392 VAL A C 1
ATOM 3167 O O . VAL A 1 392 ? -6.130 23.773 0.444 1.00 89.56 392 VAL A O 1
ATOM 3170 N N . MET A 1 393 ? -8.033 23.738 1.642 1.00 85.75 393 MET A N 1
ATOM 3171 C CA . MET A 1 393 ? -8.880 23.268 0.543 1.00 85.75 393 MET A CA 1
ATOM 3172 C C . MET A 1 393 ? -8.969 24.334 -0.562 1.00 85.75 393 MET A C 1
ATOM 3174 O O . MET A 1 393 ? -9.313 25.481 -0.250 1.00 85.75 393 MET A O 1
ATOM 3178 N N . PRO A 1 394 ? -8.732 23.981 -1.838 1.00 80.81 394 PRO A N 1
ATOM 3179 C CA . PRO A 1 394 ? -8.849 24.917 -2.949 1.00 80.81 394 PRO A CA 1
ATOM 3180 C C . PRO A 1 394 ? -10.311 25.329 -3.192 1.00 80.81 394 PRO A C 1
ATOM 3182 O O . PRO A 1 394 ? -11.250 24.629 -2.804 1.00 80.81 394 PRO A O 1
ATOM 3185 N N . HIS A 1 395 ? -10.518 26.461 -3.868 1.00 72.25 395 HIS A N 1
ATOM 3186 C CA . HIS A 1 395 ? -11.852 26.875 -4.312 1.00 72.25 395 HIS A CA 1
ATOM 3187 C C . HIS A 1 395 ? -12.418 25.908 -5.368 1.00 72.25 395 HIS A C 1
ATOM 3189 O O . HIS A 1 395 ? -11.683 25.383 -6.211 1.00 72.25 395 HIS A O 1
ATOM 3195 N N . SER A 1 396 ? -13.744 25.721 -5.359 1.00 57.75 396 SER A N 1
ATOM 3196 C CA . SER A 1 396 ? -14.491 24.810 -6.246 1.00 57.75 396 SER A CA 1
ATOM 3197 C C . SER A 1 396 ? -14.349 25.102 -7.752 1.00 57.75 396 SER A C 1
ATOM 3199 O O . SER A 1 396 ? -14.775 24.288 -8.566 1.00 57.75 396 SER A O 1
ATOM 3201 N N . SER A 1 397 ? -13.737 26.228 -8.134 1.00 46.62 397 SER A N 1
ATOM 3202 C CA . SER A 1 397 ? -13.468 26.658 -9.513 1.00 46.62 397 SER A CA 1
ATOM 3203 C C . SER A 1 397 ? -12.036 26.388 -10.009 1.00 46.62 397 SER A C 1
ATOM 3205 O O . SER A 1 397 ? -11.721 26.725 -11.150 1.00 46.62 397 SER A O 1
ATOM 3207 N N . SER A 1 398 ? -11.151 25.804 -9.191 1.00 49.59 398 SER A N 1
ATOM 3208 C CA . SER A 1 398 ? -9.750 25.566 -9.576 1.00 49.59 398 SER A CA 1
ATOM 3209 C C . SER A 1 398 ? -9.574 24.318 -10.459 1.00 49.59 398 SER A C 1
ATOM 3211 O O . SER A 1 398 ? -10.124 23.253 -10.184 1.00 49.59 398 SER A O 1
ATOM 3213 N N . SER A 1 399 ? -8.766 24.422 -11.520 1.00 44.59 399 SER A N 1
ATOM 3214 C CA . SER A 1 399 ? -8.472 23.315 -12.451 1.00 44.59 399 SER A CA 1
ATOM 3215 C C . SER A 1 399 ? -7.645 22.176 -11.829 1.00 44.59 399 SER A C 1
ATOM 3217 O O . SER A 1 399 ? -7.650 21.071 -12.360 1.00 44.59 399 SER A O 1
ATOM 3219 N N . ASN A 1 400 ? -6.992 22.429 -10.684 1.00 51.31 400 ASN A N 1
ATOM 3220 C CA . ASN A 1 400 ? -6.194 21.475 -9.898 1.00 51.31 400 ASN A CA 1
ATOM 3221 C C . ASN A 1 400 ? -6.899 21.074 -8.586 1.00 51.31 400 ASN A C 1
ATOM 3223 O O . ASN A 1 400 ? -6.249 20.926 -7.551 1.00 51.31 400 ASN A O 1
ATOM 3227 N N . ALA A 1 401 ? -8.226 20.902 -8.614 1.00 54.66 401 ALA A N 1
ATOM 3228 C CA . ALA A 1 401 ? -9.095 20.675 -7.447 1.00 54.66 401 ALA A CA 1
ATOM 3229 C C . ALA A 1 401 ? -8.742 19.468 -6.538 1.00 54.66 401 ALA A C 1
ATOM 3231 O O . ALA A 1 401 ? -9.452 19.205 -5.568 1.00 54.66 401 ALA A O 1
ATOM 3232 N N . ALA A 1 402 ? -7.673 18.724 -6.828 1.00 70.94 402 ALA A N 1
ATOM 3233 C CA . ALA A 1 402 ? -7.200 17.577 -6.062 1.00 70.94 402 ALA A CA 1
ATOM 3234 C C . ALA A 1 402 ? -5.944 17.847 -5.207 1.00 70.94 402 ALA A C 1
ATOM 3236 O O . ALA A 1 402 ? -5.572 16.984 -4.417 1.00 70.94 402 ALA A O 1
ATOM 3237 N N . LEU A 1 403 ? -5.308 19.023 -5.286 1.00 85.94 403 LEU A N 1
ATOM 3238 C CA . LEU A 1 403 ? -4.165 19.369 -4.427 1.00 85.94 403 LEU A CA 1
ATOM 3239 C C . LEU A 1 403 ? -4.544 20.375 -3.342 1.00 85.94 403 LEU A C 1
ATOM 3241 O O . LEU A 1 403 ? -5.270 21.333 -3.599 1.00 85.94 403 LEU A O 1
ATOM 3245 N N . PHE A 1 404 ? -3.990 20.195 -2.142 1.00 89.38 404 PHE A N 1
ATOM 3246 C CA . PHE A 1 404 ? -4.031 21.242 -1.125 1.00 89.38 404 PHE A CA 1
ATOM 3247 C C . PHE A 1 404 ? -3.207 22.453 -1.554 1.00 89.38 404 PHE A C 1
ATOM 3249 O O . PHE A 1 404 ? -2.074 22.315 -2.038 1.00 89.38 404 PHE A O 1
ATOM 3256 N N . GLU A 1 405 ? -3.757 23.638 -1.309 1.00 91.88 405 GLU A N 1
ATOM 3257 C CA . GLU A 1 405 ? -2.981 24.871 -1.275 1.00 91.88 405 GLU A CA 1
ATOM 3258 C C . GLU A 1 405 ? -2.214 24.933 0.052 1.00 91.88 405 GLU A C 1
ATOM 3260 O O . GLU A 1 405 ? -2.697 24.448 1.078 1.00 91.88 405 GLU A O 1
ATOM 3265 N N . ILE A 1 406 ? -1.005 25.496 0.038 1.00 94.88 406 ILE A N 1
ATOM 3266 C CA . ILE A 1 406 ? -0.180 25.642 1.241 1.00 94.88 406 ILE A CA 1
ATOM 3267 C C . ILE A 1 406 ? -0.090 27.127 1.569 1.00 94.88 406 ILE A C 1
ATOM 3269 O O . ILE A 1 406 ? 0.418 27.925 0.779 1.00 94.88 406 ILE A O 1
ATOM 3273 N N . GLY A 1 407 ? -0.611 27.490 2.737 1.00 95.06 407 GLY A N 1
ATOM 3274 C CA . GLY A 1 407 ? -0.616 28.859 3.238 1.00 95.06 407 GLY A CA 1
ATOM 3275 C C . GLY A 1 407 ? 0.093 28.955 4.581 1.00 95.06 407 GLY A C 1
ATOM 3276 O O . GLY A 1 407 ? 0.070 28.013 5.369 1.00 95.06 407 GLY A O 1
ATOM 3277 N N . GLN A 1 408 ? 0.715 30.097 4.849 1.00 96.62 408 GLN A N 1
ATOM 3278 C CA . GLN A 1 408 ? 1.196 30.458 6.176 1.00 96.62 408 GLN A CA 1
ATOM 3279 C C . GLN A 1 408 ? 0.165 31.352 6.861 1.00 96.62 408 GLN A C 1
ATOM 3281 O O . GLN A 1 408 ? -0.229 32.362 6.280 1.00 96.62 408 GLN A O 1
ATOM 3286 N N . LEU A 1 409 ? -0.222 31.030 8.095 1.00 94.12 409 LEU A N 1
ATOM 3287 C CA . LEU A 1 409 ? -1.099 31.873 8.904 1.00 94.12 409 LEU A CA 1
ATOM 3288 C C . LEU A 1 409 ? -0.392 33.189 9.246 1.00 94.12 409 LEU A C 1
ATOM 3290 O O . LEU A 1 409 ? 0.725 33.196 9.767 1.00 94.12 409 LEU A O 1
ATOM 3294 N N . VAL A 1 410 ? -1.038 34.312 8.951 1.00 94.44 410 VAL A N 1
ATOM 3295 C CA . VAL A 1 410 ? -0.514 35.659 9.226 1.00 94.44 410 VAL A CA 1
ATOM 3296 C C . VAL A 1 410 ? -1.319 36.333 10.323 1.00 94.44 410 VAL A C 1
ATOM 3298 O O . VAL A 1 410 ? -0.740 37.014 11.164 1.00 94.44 410 VAL A O 1
ATOM 3301 N N . ASN A 1 411 ? -2.631 36.109 10.337 1.00 90.62 411 ASN A N 1
ATOM 3302 C CA . ASN A 1 411 ? -3.526 36.686 11.325 1.00 90.62 411 ASN A CA 1
ATOM 3303 C C . ASN A 1 411 ? -4.754 35.792 11.552 1.00 90.62 411 ASN A C 1
ATOM 3305 O O . ASN A 1 411 ? -5.179 35.071 10.646 1.00 90.62 411 ASN A O 1
ATOM 3309 N N . LEU A 1 412 ? -5.324 35.858 12.754 1.00 88.06 412 LEU A N 1
ATOM 3310 C CA . LEU A 1 412 ? -6.538 35.142 13.149 1.00 88.06 412 LEU A CA 1
ATOM 3311 C C . LEU A 1 412 ? -7.650 36.168 13.392 1.00 88.06 412 LEU A C 1
ATOM 3313 O O . LEU A 1 412 ? -7.462 37.104 14.167 1.00 88.06 412 LEU A O 1
ATOM 3317 N N . ILE A 1 413 ? -8.796 36.006 12.727 1.00 85.19 413 ILE A N 1
ATOM 3318 C CA . ILE A 1 413 ? -9.924 36.939 12.814 1.00 85.19 413 ILE A CA 1
ATOM 3319 C C . ILE A 1 413 ? -11.041 36.270 13.620 1.00 85.19 413 ILE A C 1
ATOM 3321 O O . ILE A 1 413 ? -11.688 35.320 13.166 1.00 85.19 413 ILE A O 1
ATOM 3325 N N . LEU A 1 414 ? -11.232 36.769 14.841 1.00 79.88 414 LEU A N 1
ATOM 3326 C CA . LEU A 1 414 ? -12.224 36.278 15.797 1.00 79.88 414 LEU A CA 1
ATOM 3327 C C . LEU A 1 414 ? -13.504 37.119 15.737 1.00 79.88 414 LEU A C 1
ATOM 3329 O O . LEU A 1 414 ? -13.449 38.327 15.495 1.00 79.88 414 LEU A O 1
ATOM 3333 N N . ASP A 1 415 ? -14.649 36.487 15.980 1.00 72.62 415 ASP A N 1
ATOM 3334 C CA . ASP A 1 415 ? -15.922 37.176 16.172 1.00 72.62 415 ASP A CA 1
ATOM 3335 C C . ASP A 1 415 ? -16.071 37.760 17.589 1.00 72.62 415 ASP A C 1
ATOM 3337 O O . ASP A 1 415 ? -15.178 37.662 18.435 1.00 72.62 415 ASP A O 1
ATOM 3341 N N . ALA A 1 416 ? -17.212 38.407 17.847 1.00 67.56 416 ALA A N 1
ATOM 3342 C CA . ALA A 1 416 ? -17.506 39.054 19.128 1.00 67.56 416 ALA A CA 1
ATOM 3343 C C . ALA A 1 416 ? -17.543 38.076 20.320 1.00 67.56 416 ALA A C 1
ATOM 3345 O O . ALA A 1 416 ? -17.308 38.500 21.452 1.00 67.56 416 ALA A O 1
ATOM 3346 N N . ASP A 1 417 ? -17.786 36.789 20.060 1.00 65.69 417 ASP A N 1
ATOM 3347 C CA . ASP A 1 417 ? -17.833 35.711 21.050 1.00 65.69 417 ASP A CA 1
ATOM 3348 C C . ASP A 1 417 ? -16.513 34.913 21.093 1.00 65.69 417 ASP A C 1
ATOM 3350 O O . ASP A 1 417 ? -16.437 33.857 21.718 1.00 65.69 417 ASP A O 1
ATOM 3354 N N . SER A 1 418 ? -15.447 35.431 20.466 1.00 64.00 418 SER A N 1
ATOM 3355 C CA . SER A 1 418 ? -14.121 34.802 20.370 1.00 64.00 418 SER A CA 1
ATOM 3356 C C . SER A 1 418 ? -14.084 33.475 19.596 1.00 64.00 418 SER A C 1
ATOM 3358 O O . SER A 1 418 ? -13.138 32.698 19.752 1.00 64.00 418 SER A O 1
ATO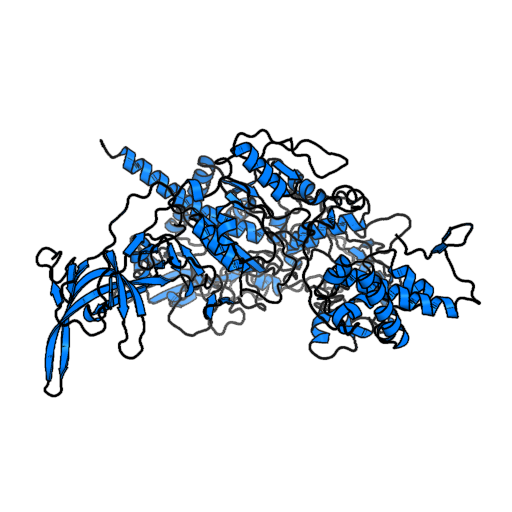M 3360 N N . HIS A 1 419 ? -15.061 33.216 18.723 1.00 65.50 419 HIS A N 1
ATOM 3361 C CA . HIS A 1 419 ? -14.992 32.117 17.763 1.00 65.50 419 HIS A CA 1
ATOM 3362 C C . HIS A 1 419 ? -14.230 32.551 16.513 1.00 65.50 419 HIS A C 1
ATOM 3364 O O . HIS A 1 419 ? -14.356 33.672 16.022 1.00 65.50 419 HIS A O 1
ATOM 3370 N N . VAL A 1 420 ? -13.432 31.640 15.966 1.00 63.66 420 VAL A N 1
ATOM 3371 C CA . VAL A 1 420 ? -12.694 31.887 14.727 1.00 63.66 420 VAL A CA 1
ATOM 3372 C C . VAL A 1 420 ? -13.638 31.734 13.545 1.00 63.66 420 VAL A C 1
ATOM 3374 O O . VAL A 1 420 ? -14.164 30.644 13.315 1.00 63.66 420 VAL A O 1
ATOM 3377 N N . LEU A 1 421 ? -13.807 32.798 12.761 1.00 69.12 421 LEU A N 1
ATOM 3378 C CA . LEU A 1 421 ? -14.551 32.737 11.500 1.00 69.12 421 LEU A CA 1
ATOM 3379 C C . LEU A 1 421 ? -13.604 32.694 10.299 1.00 69.12 421 LEU A C 1
ATOM 3381 O O . LEU A 1 421 ? -13.800 31.905 9.369 1.00 69.12 421 LEU A O 1
ATOM 3385 N N . GLU A 1 422 ? -12.551 33.511 10.330 1.00 86.94 422 GLU A N 1
ATOM 3386 C CA . GLU A 1 422 ? -11.652 33.716 9.199 1.00 86.94 422 GLU A CA 1
ATOM 3387 C C . GLU A 1 422 ? -10.188 33.796 9.641 1.00 86.94 422 GLU A C 1
ATOM 3389 O O . GLU A 1 422 ? -9.860 34.121 10.782 1.00 86.94 422 GLU A O 1
ATOM 3394 N N . VAL A 1 423 ? -9.287 33.487 8.714 1.00 90.69 423 VAL A N 1
ATOM 3395 C CA . VAL A 1 423 ? -7.842 33.611 8.899 1.00 90.69 423 VAL A CA 1
ATOM 3396 C C . VAL A 1 423 ? -7.232 34.297 7.685 1.00 90.69 423 VAL A C 1
ATOM 3398 O O . VAL A 1 423 ? -7.673 34.091 6.555 1.00 90.69 423 VAL A O 1
ATOM 3401 N N . GLU A 1 424 ? -6.198 35.099 7.907 1.00 94.81 424 GLU A N 1
ATOM 3402 C CA . GLU A 1 424 ? -5.391 35.659 6.826 1.00 94.81 424 GLU A CA 1
ATOM 3403 C C . GLU A 1 424 ? -4.214 34.724 6.541 1.00 94.81 424 GLU A C 1
ATOM 3405 O O . GLU A 1 424 ? -3.439 34.390 7.445 1.00 94.81 424 GLU A O 1
ATOM 3410 N N . VAL A 1 425 ? -4.071 34.310 5.284 1.00 95.38 425 VAL A N 1
ATOM 3411 C CA . VAL A 1 425 ? -3.008 33.409 4.834 1.00 95.38 425 VAL A CA 1
ATOM 3412 C C . VAL A 1 425 ? -2.111 34.077 3.806 1.00 95.38 425 VAL A C 1
ATOM 3414 O O . VAL A 1 425 ? -2.587 34.761 2.907 1.00 95.38 425 VAL A O 1
ATOM 3417 N N . ARG A 1 426 ? -0.802 33.833 3.902 1.00 95.31 426 ARG A N 1
ATOM 3418 C CA . ARG A 1 426 ? 0.168 34.117 2.836 1.00 95.31 426 ARG A CA 1
ATOM 3419 C C . ARG A 1 426 ? 0.428 32.852 2.031 1.00 95.31 426 ARG A C 1
ATOM 3421 O O . ARG A 1 426 ? 0.780 31.823 2.610 1.00 95.31 426 ARG A O 1
ATOM 3428 N N . TRP A 1 427 ? 0.353 32.930 0.708 1.00 95.38 427 TRP A N 1
ATOM 3429 C CA . TRP A 1 427 ? 0.465 31.746 -0.143 1.00 95.38 427 TRP A CA 1
ATOM 3430 C C . TRP A 1 427 ? 1.903 31.317 -0.457 1.00 95.38 427 TRP A C 1
ATOM 3432 O O . TRP A 1 427 ? 2.778 32.132 -0.773 1.00 95.38 427 TRP A O 1
ATOM 3442 N N . TYR A 1 428 ? 2.111 30.000 -0.443 1.00 95.44 428 TYR A N 1
ATOM 3443 C CA . TYR A 1 428 ? 3.289 29.317 -0.968 1.00 95.44 428 TYR A CA 1
ATOM 3444 C C . TYR A 1 428 ? 2.852 28.401 -2.108 1.00 95.44 428 TYR A C 1
ATOM 3446 O O . TYR A 1 428 ? 1.881 27.650 -1.992 1.00 95.44 428 TYR A O 1
ATOM 3454 N N . LYS A 1 429 ? 3.550 28.484 -3.238 1.00 94.19 429 LYS A N 1
ATOM 3455 C CA . LYS A 1 429 ? 3.194 27.753 -4.457 1.00 94.19 429 LYS A CA 1
ATOM 3456 C C . LYS A 1 429 ? 4.283 26.729 -4.788 1.00 94.19 429 LYS A C 1
ATOM 3458 O O . LYS A 1 429 ? 5.391 26.777 -4.257 1.00 94.19 429 LYS A O 1
ATOM 3463 N N . ARG A 1 430 ? 3.920 25.733 -5.595 1.00 92.81 430 ARG A N 1
ATOM 3464 C CA . ARG A 1 430 ? 4.719 24.519 -5.819 1.00 92.81 430 ARG A CA 1
ATOM 3465 C C . ARG A 1 430 ? 5.735 24.743 -6.924 1.00 92.81 430 ARG A C 1
ATOM 3467 O O . ARG A 1 430 ? 5.350 25.148 -8.016 1.00 92.81 430 ARG A O 1
ATOM 3474 N N . TYR A 1 431 ? 6.992 24.427 -6.641 1.00 92.62 431 TYR A N 1
ATOM 3475 C CA . TYR A 1 431 ? 8.080 24.517 -7.609 1.00 92.62 431 TYR A CA 1
ATOM 3476 C C . TYR A 1 431 ? 7.847 23.611 -8.828 1.00 92.62 431 TYR A C 1
ATOM 3478 O O . TYR A 1 431 ? 7.947 24.073 -9.959 1.00 92.62 431 TYR A O 1
ATOM 3486 N N . ASP A 1 432 ? 7.404 22.372 -8.613 1.00 88.81 432 ASP A N 1
ATOM 3487 C CA . ASP A 1 432 ? 7.220 21.395 -9.697 1.00 88.81 432 ASP A CA 1
ATOM 3488 C C . ASP A 1 432 ? 6.161 21.787 -10.735 1.00 88.81 432 ASP A C 1
ATOM 3490 O O . ASP A 1 432 ? 6.269 21.404 -11.894 1.00 88.81 432 ASP A O 1
ATOM 3494 N N . LEU A 1 433 ? 5.178 22.618 -10.372 1.00 88.25 433 LEU A N 1
ATOM 3495 C CA . LEU A 1 433 ? 4.210 23.151 -11.342 1.00 88.25 433 LEU A CA 1
ATOM 3496 C C . LEU A 1 433 ? 4.821 24.198 -12.289 1.00 88.25 433 LEU A C 1
ATOM 3498 O O . LEU A 1 433 ? 4.209 24.524 -13.305 1.00 88.25 433 LEU A O 1
ATOM 3502 N N . VAL A 1 434 ? 5.981 24.756 -11.933 1.00 88.62 434 VAL A N 1
ATOM 3503 C CA . VAL A 1 434 ? 6.783 25.631 -12.798 1.00 88.62 434 VAL A CA 1
ATOM 3504 C C . VAL A 1 434 ? 7.688 24.772 -13.673 1.00 88.62 434 VAL A C 1
ATOM 3506 O O . VAL A 1 434 ? 7.697 24.962 -14.882 1.00 88.62 434 VAL A O 1
ATOM 3509 N N . VAL A 1 435 ? 8.360 23.775 -13.081 1.00 85.06 435 VAL A N 1
ATOM 3510 C CA . VAL A 1 435 ? 9.226 22.826 -13.806 1.00 85.06 435 VAL A CA 1
ATOM 3511 C C . VAL A 1 435 ? 8.461 22.100 -14.914 1.00 85.06 435 VAL A C 1
ATOM 3513 O O . VAL A 1 435 ? 8.938 22.045 -16.034 1.00 85.06 435 VAL A O 1
ATOM 3516 N N . GLN A 1 436 ? 7.235 21.633 -14.652 1.00 77.50 436 GLN A N 1
ATOM 3517 C CA . GLN A 1 436 ? 6.388 20.962 -15.654 1.00 77.50 436 GLN A CA 1
ATOM 3518 C C . GLN A 1 436 ? 5.992 21.840 -16.855 1.00 77.50 436 GLN A C 1
ATOM 3520 O O . GLN A 1 436 ? 5.458 21.326 -17.835 1.00 77.50 436 GLN A O 1
ATOM 3525 N N . LYS A 1 437 ? 6.164 23.164 -16.767 1.00 77.62 437 LYS A N 1
ATOM 3526 C CA . LYS A 1 437 ? 5.902 24.096 -17.874 1.00 77.62 437 LYS A CA 1
ATOM 3527 C C . LYS A 1 437 ? 7.163 24.440 -18.661 1.00 77.62 437 LYS A C 1
ATOM 3529 O O . LYS A 1 437 ? 7.042 25.068 -19.711 1.00 77.62 437 LYS A O 1
ATOM 3534 N N . CYS A 1 438 ? 8.340 24.093 -18.146 1.00 69.81 438 CYS A N 1
ATOM 3535 C CA . CYS A 1 438 ? 9.580 24.242 -18.886 1.00 69.81 438 CYS A CA 1
ATOM 3536 C C . CYS A 1 438 ? 9.585 23.215 -20.025 1.00 69.81 438 CYS A C 1
ATOM 3538 O O . CYS A 1 438 ? 9.219 22.064 -19.783 1.00 69.81 438 CYS A O 1
ATOM 3540 N N . PRO A 1 439 ? 9.942 23.617 -21.256 1.00 56.06 439 PRO A N 1
ATOM 3541 C CA . PRO A 1 439 ? 10.221 22.661 -22.316 1.00 56.06 439 PRO A CA 1
ATOM 3542 C C . PRO A 1 439 ? 11.266 21.660 -21.815 1.00 56.06 439 PRO A C 1
ATOM 3544 O O . PRO A 1 439 ? 12.227 22.060 -21.160 1.00 56.06 439 PRO A O 1
ATOM 3547 N N . ASP A 1 440 ? 11.070 20.371 -22.084 1.00 54.12 440 ASP A N 1
ATOM 3548 C CA . ASP A 1 440 ? 12.185 19.437 -21.999 1.00 54.12 440 ASP A CA 1
ATOM 3549 C C . ASP A 1 440 ? 13.177 19.859 -23.093 1.00 54.12 440 ASP A C 1
ATOM 3551 O O . ASP A 1 440 ? 12.808 19.838 -24.267 1.00 54.12 440 ASP A O 1
ATOM 3555 N N . ASP A 1 441 ? 14.429 20.168 -22.747 1.00 46.78 441 ASP A N 1
ATOM 3556 C CA . ASP A 1 441 ? 15.529 20.417 -23.707 1.00 46.78 441 ASP A CA 1
ATOM 3557 C C . ASP A 1 441 ? 15.816 19.197 -24.636 1.00 46.78 441 ASP A C 1
ATOM 3559 O O . ASP A 1 441 ? 16.836 19.122 -25.313 1.00 46.78 441 ASP A O 1
ATOM 3563 N N . ASP A 1 442 ? 14.948 18.175 -24.658 1.00 47.97 442 ASP A N 1
ATOM 3564 C CA . ASP A 1 442 ? 15.046 16.990 -25.518 1.00 47.97 442 ASP A CA 1
ATOM 3565 C C . ASP A 1 442 ? 14.514 17.258 -26.960 1.00 47.97 442 ASP A C 1
ATOM 3567 O O . ASP A 1 442 ? 14.720 16.393 -27.830 1.00 47.97 442 ASP A O 1
ATOM 3571 N N . ASP A 1 443 ? 13.863 18.410 -27.211 1.00 41.16 443 ASP A N 1
ATOM 3572 C CA . ASP A 1 443 ? 13.280 18.824 -28.509 1.00 41.16 443 ASP A CA 1
ATOM 3573 C C . ASP A 1 443 ? 14.081 19.901 -29.284 1.00 41.16 443 ASP A C 1
ATOM 3575 O O . ASP A 1 443 ? 13.664 20.252 -30.390 1.00 41.16 443 ASP A O 1
ATOM 3579 N N . ASP A 1 444 ? 15.229 20.382 -28.790 1.00 42.38 444 ASP A N 1
ATOM 3580 C CA . ASP A 1 444 ? 16.026 21.358 -29.550 1.00 42.38 444 ASP A CA 1
ATOM 3581 C C . ASP A 1 444 ? 16.869 20.678 -30.650 1.00 42.38 444 ASP A C 1
ATOM 3583 O O . ASP A 1 444 ? 17.796 19.899 -30.409 1.00 42.38 444 ASP A O 1
ATOM 3587 N N . ASP A 1 445 ? 16.475 20.977 -31.891 1.00 41.91 445 ASP A N 1
ATOM 3588 C CA . ASP A 1 445 ? 17.190 20.785 -33.156 1.00 41.91 445 ASP A CA 1
ATOM 3589 C C . ASP A 1 445 ? 18.420 21.724 -33.255 1.00 41.91 445 ASP A C 1
ATOM 3591 O O . ASP A 1 445 ? 18.574 22.423 -34.257 1.00 41.91 445 ASP A O 1
ATOM 3595 N N . ASP A 1 446 ? 19.304 21.765 -32.254 1.00 42.62 446 ASP A N 1
ATOM 3596 C CA . ASP A 1 446 ? 20.490 22.630 -32.325 1.00 42.62 446 ASP A CA 1
ATOM 3597 C C . ASP A 1 446 ? 21.754 21.844 -32.714 1.00 42.62 446 ASP A C 1
ATOM 3599 O O . ASP A 1 446 ? 22.411 21.166 -31.922 1.00 42.62 446 ASP A O 1
ATOM 3603 N N . ASP A 1 447 ? 22.041 21.946 -34.016 1.00 41.75 447 ASP A N 1
ATOM 3604 C CA . ASP A 1 447 ? 23.299 21.665 -34.710 1.00 41.75 447 ASP A CA 1
ATOM 3605 C C . ASP A 1 447 ? 24.441 22.588 -34.221 1.00 41.75 447 ASP A C 1
ATOM 3607 O O . ASP A 1 447 ? 24.969 23.364 -35.016 1.00 41.75 447 ASP A O 1
ATOM 3611 N N . ASP A 1 448 ? 24.873 22.515 -32.960 1.00 40.38 448 ASP A N 1
ATOM 3612 C CA . ASP A 1 448 ? 26.126 23.173 -32.558 1.00 40.38 448 ASP A CA 1
ATOM 3613 C C . ASP A 1 448 ? 27.070 22.218 -31.808 1.00 40.38 448 ASP A C 1
ATOM 3615 O O . ASP A 1 448 ? 26.852 21.797 -30.670 1.00 40.38 448 ASP A O 1
ATOM 3619 N N . ASP A 1 449 ? 28.141 21.865 -32.526 1.00 43.09 449 ASP A N 1
ATOM 3620 C CA . ASP A 1 449 ? 29.357 21.196 -32.070 1.00 43.09 449 ASP A CA 1
ATOM 3621 C C . ASP A 1 449 ? 30.109 22.072 -31.043 1.00 43.09 449 ASP A C 1
ATOM 3623 O O . ASP A 1 449 ? 31.142 22.654 -31.377 1.00 43.09 449 ASP A O 1
ATOM 3627 N N . ASP A 1 450 ? 29.646 22.148 -29.794 1.00 39.47 450 ASP A N 1
ATOM 3628 C CA . ASP A 1 450 ? 30.477 22.647 -28.689 1.00 39.47 450 ASP A CA 1
ATOM 3629 C C . ASP A 1 450 ? 30.553 21.627 -27.536 1.00 39.47 450 ASP A C 1
ATOM 3631 O O . ASP A 1 450 ? 29.588 21.333 -26.829 1.00 39.47 450 ASP A O 1
ATOM 3635 N N . ASP A 1 451 ? 31.763 21.078 -27.376 1.00 42.03 451 ASP A N 1
ATOM 3636 C CA . ASP A 1 451 ? 32.247 20.150 -26.344 1.00 42.03 451 ASP A CA 1
ATOM 3637 C C . ASP A 1 451 ? 32.270 20.778 -24.923 1.00 42.03 451 ASP A C 1
ATOM 3639 O O . ASP A 1 451 ? 33.284 20.696 -24.225 1.00 42.03 451 ASP A O 1
ATOM 3643 N N . ASP A 1 452 ? 31.180 21.392 -24.451 1.00 38.38 452 ASP A N 1
ATOM 3644 C CA . ASP A 1 452 ? 31.069 21.812 -23.045 1.00 38.38 452 ASP A CA 1
ATOM 3645 C C . ASP A 1 452 ? 30.238 20.808 -22.224 1.00 38.38 452 ASP A C 1
ATOM 3647 O O . ASP A 1 452 ? 29.007 20.799 -22.188 1.00 38.38 452 ASP A O 1
ATOM 3651 N N . ASP A 1 453 ? 30.981 19.939 -21.533 1.00 39.50 453 ASP A N 1
ATOM 3652 C CA . ASP A 1 453 ? 30.570 19.018 -20.468 1.00 39.50 453 ASP A CA 1
ATOM 3653 C C . ASP A 1 453 ? 30.043 19.778 -19.231 1.00 39.50 453 ASP A C 1
ATOM 3655 O O . ASP A 1 453 ? 30.613 19.696 -18.143 1.00 39.50 453 ASP A O 1
ATOM 3659 N N . ASP A 1 454 ? 28.948 20.534 -19.370 1.00 37.56 454 ASP A N 1
ATOM 3660 C CA . ASP A 1 454 ? 28.202 21.064 -18.224 1.00 37.56 454 ASP A CA 1
ATOM 3661 C C . ASP A 1 454 ? 26.941 20.233 -17.967 1.00 37.56 454 ASP A C 1
ATOM 3663 O O . ASP A 1 454 ? 25.795 20.642 -18.150 1.00 37.56 454 ASP A O 1
ATOM 3667 N N . THR A 1 455 ? 27.161 19.016 -17.471 1.00 40.22 455 THR A N 1
ATOM 3668 C CA . THR A 1 455 ? 26.112 18.143 -16.924 1.00 40.22 455 THR A CA 1
ATOM 3669 C C . THR A 1 455 ? 25.428 18.713 -15.659 1.00 40.22 455 THR A C 1
ATOM 3671 O O . THR A 1 455 ? 24.619 18.013 -15.040 1.00 40.22 455 THR A O 1
ATOM 3674 N N . SER A 1 456 ? 25.707 19.967 -15.255 1.00 39.00 456 SER A N 1
ATOM 3675 C CA . SER A 1 456 ? 25.201 20.587 -14.020 1.00 39.00 456 SER A CA 1
ATOM 3676 C C . SER A 1 456 ? 23.889 21.378 -14.148 1.00 39.00 456 SER A C 1
ATOM 3678 O O . SER A 1 456 ? 23.287 21.699 -13.121 1.00 39.00 456 SER A O 1
ATOM 3680 N N . SER A 1 457 ? 23.386 21.650 -15.358 1.00 47.59 457 SER A N 1
ATOM 3681 C CA . SER A 1 457 ? 22.256 22.579 -15.561 1.00 47.59 457 SER A CA 1
ATOM 3682 C C . SER A 1 457 ? 20.857 21.942 -15.609 1.00 47.59 457 SER A C 1
ATOM 3684 O O . SER A 1 457 ? 19.862 22.659 -15.731 1.00 47.59 457 SER A O 1
ATOM 3686 N N . ARG A 1 458 ? 20.724 20.612 -15.484 1.00 61.44 458 ARG A N 1
ATOM 3687 C CA . ARG A 1 458 ? 19.417 19.945 -15.644 1.00 61.44 458 ARG A CA 1
ATOM 3688 C C . ARG A 1 458 ? 18.505 20.161 -14.431 1.00 61.44 458 ARG A C 1
ATOM 3690 O O . ARG A 1 458 ? 18.866 19.857 -13.292 1.00 61.44 458 ARG A O 1
ATOM 3697 N N . VAL A 1 459 ? 17.297 20.665 -14.682 1.00 71.62 459 VAL A N 1
ATOM 3698 C CA . VAL A 1 459 ? 16.317 21.039 -13.650 1.00 71.62 459 VAL A CA 1
ATOM 3699 C C . VAL A 1 459 ? 15.832 19.801 -12.884 1.00 71.62 459 VAL A C 1
ATOM 3701 O O . VAL A 1 459 ? 15.210 18.905 -13.449 1.00 71.62 459 VAL A O 1
ATOM 3704 N N . VAL A 1 460 ? 16.107 19.745 -11.577 1.00 81.06 460 VAL A N 1
ATOM 3705 C CA . VAL A 1 460 ? 15.684 18.642 -10.695 1.00 81.06 460 VAL A CA 1
ATOM 3706 C C . VAL A 1 460 ? 14.270 18.898 -10.184 1.00 81.06 460 VAL A C 1
ATOM 3708 O O . VAL A 1 460 ? 14.044 19.899 -9.507 1.00 81.06 460 VAL A O 1
ATOM 3711 N N . SER A 1 461 ? 13.336 17.978 -10.432 1.00 85.00 461 SER A N 1
ATOM 3712 C CA . SER A 1 461 ? 11.990 18.031 -9.842 1.00 85.00 461 SER A CA 1
ATOM 3713 C C . SER A 1 461 ? 12.029 17.673 -8.350 1.00 85.00 461 SER A C 1
ATOM 3715 O O . SER A 1 461 ? 12.631 16.677 -7.929 1.00 85.00 461 SER A O 1
ATOM 3717 N N . ASP A 1 462 ? 11.353 18.484 -7.535 1.00 89.56 462 ASP A N 1
ATOM 3718 C CA . ASP A 1 462 ? 11.148 18.237 -6.113 1.00 89.56 462 ASP A CA 1
ATOM 3719 C C . ASP A 1 462 ? 9.763 18.710 -5.641 1.00 89.56 462 ASP A C 1
ATOM 3721 O O . ASP A 1 462 ? 9.531 19.870 -5.281 1.00 89.56 462 ASP A O 1
ATOM 3725 N N . ASN A 1 463 ? 8.857 17.740 -5.517 1.00 89.38 463 ASN A N 1
ATOM 3726 C CA . ASN A 1 463 ? 7.481 17.929 -5.064 1.00 89.38 463 ASN A CA 1
ATOM 3727 C C . ASN A 1 463 ? 7.349 18.480 -3.627 1.00 89.38 463 ASN A C 1
ATOM 3729 O O . ASN A 1 463 ? 6.244 18.848 -3.210 1.00 89.38 463 ASN A O 1
ATOM 3733 N N . ARG A 1 464 ? 8.445 18.526 -2.852 1.00 92.94 464 ARG A N 1
ATOM 3734 C CA . ARG A 1 464 ? 8.519 19.105 -1.498 1.00 92.94 464 ARG A CA 1
ATOM 3735 C C . ARG A 1 464 ? 9.048 20.542 -1.480 1.00 92.94 464 ARG A C 1
ATOM 3737 O O . ARG A 1 464 ? 9.018 21.173 -0.418 1.00 92.94 464 ARG A O 1
ATOM 3744 N N . ARG A 1 465 ? 9.512 21.065 -2.619 1.00 93.75 465 ARG A N 1
ATOM 3745 C CA . ARG A 1 465 ? 10.029 22.429 -2.754 1.00 93.75 465 ARG A CA 1
ATOM 3746 C C . ARG A 1 465 ? 8.907 23.418 -3.057 1.00 93.75 465 ARG A C 1
ATOM 3748 O O . ARG A 1 465 ? 8.128 23.265 -4.001 1.00 93.75 465 ARG A O 1
ATOM 3755 N N . LEU A 1 466 ? 8.840 24.473 -2.258 1.00 95.06 466 LEU A N 1
ATOM 3756 C CA . LEU A 1 466 ? 7.882 25.564 -2.407 1.00 95.06 466 LEU A CA 1
ATOM 3757 C C . LEU A 1 466 ? 8.601 26.879 -2.682 1.00 95.06 466 LEU A C 1
ATOM 3759 O O . LEU A 1 466 ? 9.711 27.111 -2.199 1.00 95.06 466 LEU A O 1
ATOM 3763 N N . TYR A 1 467 ? 7.922 27.787 -3.373 1.00 94.62 467 TYR A N 1
ATOM 3764 C CA . TYR A 1 467 ? 8.343 29.176 -3.483 1.00 94.62 467 TYR A CA 1
ATOM 3765 C C . TYR A 1 467 ? 7.332 30.100 -2.805 1.00 94.62 467 TYR A C 1
ATOM 3767 O O . TYR A 1 467 ? 6.111 29.917 -2.873 1.00 94.62 467 TYR A O 1
ATOM 3775 N N . ARG A 1 468 ? 7.863 31.102 -2.112 1.00 94.38 468 ARG A N 1
ATOM 3776 C CA . ARG A 1 468 ? 7.081 32.114 -1.406 1.00 94.38 468 ARG A CA 1
ATOM 3777 C C . ARG A 1 468 ? 6.498 33.129 -2.390 1.00 94.38 468 ARG A C 1
ATOM 3779 O O . ARG A 1 468 ? 7.215 33.628 -3.255 1.00 94.38 468 ARG A O 1
ATOM 3786 N N . THR A 1 469 ? 5.231 33.498 -2.207 1.00 93.56 469 THR A N 1
ATOM 3787 C CA . THR A 1 469 ? 4.584 34.574 -2.979 1.00 93.56 469 THR A CA 1
ATOM 3788 C C . THR A 1 469 ? 4.390 35.846 -2.143 1.00 93.56 469 THR A C 1
ATOM 3790 O O . THR A 1 469 ? 4.608 35.865 -0.921 1.00 93.56 469 THR A O 1
ATOM 3793 N N . ARG A 1 470 ? 3.970 36.927 -2.812 1.00 88.19 470 ARG A N 1
ATOM 3794 C CA . ARG A 1 470 ? 3.499 38.169 -2.176 1.00 88.19 470 ARG A CA 1
ATOM 3795 C C . ARG A 1 470 ? 1.982 38.190 -1.955 1.00 88.19 470 ARG A C 1
ATOM 3797 O O . ARG A 1 470 ? 1.476 39.199 -1.476 1.00 88.19 470 ARG A O 1
ATOM 3804 N N . GLU A 1 471 ? 1.277 37.116 -2.303 1.00 90.94 471 GLU A N 1
ATOM 3805 C CA . GLU A 1 471 ? -0.178 37.051 -2.212 1.00 90.94 471 GLU A CA 1
ATOM 3806 C C . GLU A 1 471 ? -0.641 36.741 -0.790 1.00 90.94 471 GLU A C 1
ATOM 3808 O O . GLU A 1 471 ? -0.080 35.875 -0.107 1.00 90.94 471 GLU A O 1
ATOM 3813 N N . TYR A 1 472 ? -1.694 37.446 -0.386 1.00 93.12 472 TYR A N 1
ATOM 3814 C CA . TYR A 1 472 ? -2.412 37.238 0.860 1.00 93.12 472 TYR A CA 1
ATOM 3815 C C . TYR A 1 472 ? -3.896 37.115 0.557 1.00 93.12 472 TYR A C 1
ATOM 3817 O O . TYR A 1 472 ? -4.407 37.779 -0.345 1.00 93.12 472 TYR A O 1
ATOM 3825 N N . GLU A 1 473 ? -4.580 36.281 1.322 1.00 93.81 473 GLU A N 1
ATOM 3826 C CA . GLU A 1 473 ? -6.013 36.072 1.185 1.00 93.81 473 GLU A CA 1
ATOM 3827 C C . GLU A 1 473 ? -6.626 35.830 2.560 1.00 93.81 473 GLU A C 1
ATOM 3829 O O . GLU A 1 473 ? -6.058 35.117 3.389 1.00 93.81 473 GLU A O 1
ATOM 3834 N N . THR A 1 474 ? -7.799 36.406 2.798 1.00 93.94 474 THR A N 1
ATOM 3835 C CA . THR A 1 474 ? -8.622 36.057 3.954 1.00 93.94 474 THR A CA 1
ATOM 3836 C C . THR A 1 474 ? -9.527 34.899 3.570 1.00 93.94 474 THR A C 1
ATOM 3838 O O . THR A 1 474 ? -10.293 34.987 2.612 1.00 93.94 474 THR A O 1
ATOM 3841 N N . ILE A 1 475 ? -9.427 33.798 4.308 1.00 91.06 475 ILE A N 1
ATOM 3842 C CA . ILE A 1 475 ? -10.172 32.570 4.042 1.00 91.06 475 ILE A CA 1
ATOM 3843 C C . ILE A 1 475 ? -10.989 32.175 5.265 1.00 91.06 475 ILE A C 1
ATOM 3845 O O . ILE A 1 475 ? -10.595 32.427 6.402 1.00 91.06 475 ILE A O 1
ATOM 3849 N N . ASN A 1 476 ? -12.100 31.474 5.045 1.00 86.88 476 ASN A N 1
ATOM 3850 C CA . ASN A 1 476 ? -12.820 30.839 6.142 1.00 86.88 476 ASN A CA 1
ATOM 3851 C C . ASN A 1 476 ? -11.936 29.763 6.802 1.00 86.88 476 ASN A C 1
ATOM 3853 O O . ASN A 1 476 ? -11.379 28.909 6.099 1.00 86.88 476 ASN A O 1
ATOM 3857 N N . ALA A 1 477 ? -11.844 29.780 8.135 1.00 83.88 477 ALA A N 1
ATOM 3858 C CA . ALA A 1 477 ? -10.993 28.863 8.896 1.00 83.88 477 ALA A CA 1
ATOM 3859 C C . ALA A 1 477 ? -11.323 27.384 8.621 1.00 83.88 477 ALA A C 1
ATOM 3861 O O . ALA A 1 477 ? -10.428 26.544 8.597 1.00 83.88 477 ALA A O 1
ATOM 3862 N N . ASP A 1 478 ? -12.574 27.046 8.292 1.00 81.25 478 ASP A N 1
ATOM 3863 C CA . ASP A 1 478 ? -12.981 25.679 7.947 1.00 81.25 478 ASP A CA 1
ATOM 3864 C C . ASP A 1 478 ? -12.321 25.100 6.694 1.00 81.25 478 ASP A C 1
ATOM 3866 O O . ASP A 1 478 ? -12.358 23.882 6.491 1.00 81.25 478 ASP A O 1
ATOM 3870 N N . ARG A 1 479 ? -11.711 25.934 5.844 1.00 84.44 479 ARG A N 1
ATOM 3871 C CA . ARG A 1 479 ? -10.924 25.440 4.707 1.00 84.44 479 ARG A CA 1
ATOM 3872 C C . ARG A 1 479 ? -9.609 24.795 5.152 1.00 84.44 479 ARG A C 1
ATOM 3874 O O . ARG A 1 479 ? -9.050 24.025 4.370 1.00 84.44 479 ARG A O 1
ATOM 3881 N N . ILE A 1 480 ? -9.134 25.052 6.373 1.00 85.56 480 ILE A N 1
ATOM 3882 C CA . ILE A 1 480 ? -7.941 24.415 6.947 1.00 85.56 480 ILE A CA 1
ATOM 3883 C C . ILE A 1 480 ? -8.234 22.936 7.225 1.00 85.56 480 ILE A C 1
ATOM 3885 O O . ILE A 1 480 ? -9.200 22.610 7.910 1.00 85.56 480 ILE A O 1
ATOM 3889 N N . GLN A 1 481 ? -7.395 22.035 6.706 1.00 82.81 481 GLN A N 1
ATOM 3890 C CA . GLN A 1 481 ? -7.538 20.580 6.905 1.00 82.81 481 GLN A CA 1
ATOM 3891 C C . GLN A 1 481 ? -6.429 19.957 7.760 1.00 82.81 481 GLN A C 1
ATOM 3893 O O . GLN A 1 481 ? -6.514 18.784 8.124 1.00 82.81 481 GLN A O 1
ATOM 3898 N N . GLY A 1 482 ? -5.371 20.706 8.068 1.00 85.81 482 GLY A N 1
ATOM 3899 C CA . GLY A 1 482 ? -4.220 20.191 8.803 1.00 85.81 482 GLY A CA 1
ATOM 3900 C C . GLY A 1 482 ? -3.028 21.136 8.754 1.00 85.81 482 GLY A C 1
ATOM 3901 O O . GLY A 1 482 ? -3.065 22.159 8.068 1.00 85.81 482 GLY A O 1
ATOM 3902 N N . LYS A 1 483 ? -1.973 20.775 9.484 1.00 89.88 483 LYS A N 1
ATOM 3903 C CA . LYS A 1 483 ? -0.685 21.469 9.457 1.00 89.88 483 LYS A CA 1
ATOM 3904 C C . LYS A 1 483 ? 0.230 20.926 8.369 1.00 89.88 483 LYS A C 1
ATOM 3906 O O . LYS A 1 483 ? 0.218 19.733 8.076 1.00 89.88 483 LYS A O 1
ATOM 3911 N N . ALA A 1 484 ? 1.045 21.819 7.829 1.00 92.88 484 ALA A N 1
ATOM 3912 C CA . ALA A 1 484 ? 2.246 21.505 7.074 1.00 92.88 484 ALA A CA 1
ATOM 3913 C C . ALA A 1 484 ? 3.451 22.080 7.831 1.00 92.88 484 ALA A C 1
ATOM 3915 O O . ALA A 1 484 ? 3.314 23.060 8.563 1.00 92.88 484 ALA A O 1
ATOM 3916 N N . TYR A 1 485 ? 4.637 21.508 7.642 1.00 93.31 485 TYR A N 1
ATOM 3917 C CA . TYR A 1 485 ? 5.863 22.013 8.259 1.00 93.31 485 TYR A CA 1
ATOM 3918 C C . TYR A 1 485 ? 6.808 22.495 7.166 1.00 93.31 485 TYR A C 1
ATOM 3920 O O . TYR A 1 485 ? 7.368 21.694 6.426 1.00 93.31 485 TYR A O 1
ATOM 3928 N N . VAL A 1 486 ? 6.973 23.813 7.031 1.00 93.94 486 VAL A N 1
ATOM 3929 C CA . VAL A 1 486 ? 7.811 24.413 5.982 1.00 93.94 486 VAL A CA 1
ATOM 3930 C C . VAL A 1 486 ? 9.034 25.070 6.605 1.00 93.94 486 VAL A C 1
ATOM 3932 O O . VAL A 1 486 ? 8.898 25.945 7.463 1.00 93.94 486 VAL A O 1
ATOM 3935 N N . ALA A 1 487 ? 10.225 24.688 6.147 1.00 90.94 487 ALA A N 1
ATOM 3936 C CA . ALA A 1 487 ? 11.487 25.251 6.616 1.00 90.94 487 ALA A CA 1
ATOM 3937 C C . ALA A 1 487 ? 12.288 25.944 5.506 1.00 90.94 487 ALA A C 1
ATOM 3939 O O . ALA A 1 487 ? 12.272 25.534 4.348 1.00 90.94 487 ALA A O 1
ATOM 3940 N N . PHE A 1 488 ? 13.023 26.991 5.880 1.00 89.94 488 PHE A N 1
ATOM 3941 C CA . PHE A 1 488 ? 14.107 27.524 5.059 1.00 89.94 488 PHE A CA 1
ATOM 3942 C C . PHE A 1 488 ? 15.386 26.755 5.399 1.00 89.94 488 PHE A C 1
ATOM 3944 O O . PHE A 1 488 ? 15.847 26.816 6.540 1.00 89.94 488 PHE A O 1
ATOM 3951 N N . ILE A 1 489 ? 15.917 25.990 4.440 1.00 81.44 489 ILE A N 1
ATOM 3952 C CA . ILE A 1 489 ? 17.084 25.121 4.644 1.00 81.44 489 ILE A CA 1
ATOM 3953 C C . ILE A 1 489 ? 18.083 25.308 3.497 1.00 81.44 489 ILE A C 1
ATOM 3955 O O . ILE A 1 489 ? 17.841 24.877 2.365 1.00 81.44 489 ILE A O 1
ATOM 3959 N N . GLU A 1 490 ? 19.222 25.924 3.822 1.00 73.38 490 GLU A N 1
ATOM 3960 C CA . GLU A 1 490 ? 20.322 26.188 2.882 1.00 73.38 490 GLU A CA 1
ATOM 3961 C C . GLU A 1 490 ? 21.174 24.936 2.612 1.00 73.38 490 GLU A C 1
ATOM 3963 O O . GLU A 1 490 ? 21.560 24.676 1.477 1.00 73.38 490 GLU A O 1
ATOM 3968 N N . SER A 1 491 ? 21.444 24.134 3.647 1.00 78.81 491 SER A N 1
ATOM 3969 C CA . SER A 1 491 ? 22.26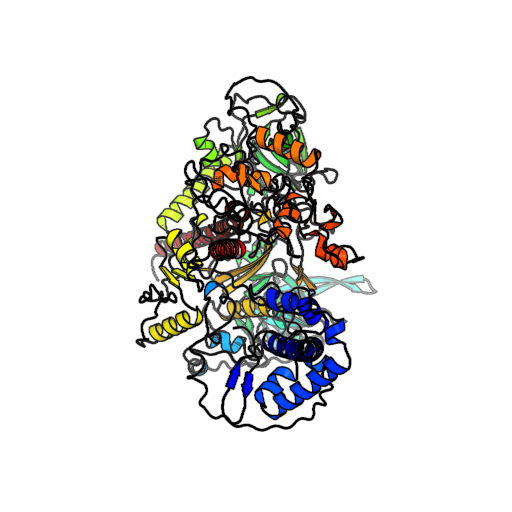4 22.918 3.547 1.00 78.81 491 SER A CA 1
ATOM 3970 C C . SER A 1 491 ? 21.476 21.742 2.962 1.00 78.81 491 SER A C 1
ATOM 3972 O O . SER A 1 491 ? 20.355 21.464 3.390 1.00 78.81 491 SER A O 1
ATOM 3974 N N . ARG A 1 492 ? 22.089 21.007 2.026 1.00 74.06 492 ARG A N 1
ATOM 3975 C CA . ARG A 1 492 ? 21.500 19.799 1.428 1.00 74.06 492 ARG A CA 1
ATOM 3976 C C . ARG A 1 492 ? 21.293 18.675 2.451 1.00 74.06 492 ARG A C 1
ATOM 3978 O O . ARG A 1 492 ? 20.209 18.109 2.490 1.00 74.06 492 ARG A O 1
ATOM 3985 N N . ASP A 1 493 ? 22.268 18.408 3.316 1.00 75.12 493 ASP A N 1
ATOM 3986 C CA . ASP A 1 493 ? 22.185 17.290 4.272 1.00 75.12 493 ASP A CA 1
ATOM 3987 C C . ASP A 1 493 ? 21.043 17.486 5.277 1.00 75.12 493 ASP A C 1
ATOM 3989 O O . ASP A 1 493 ? 20.200 16.610 5.463 1.00 75.12 493 ASP A O 1
ATOM 3993 N N . ARG A 1 494 ? 20.934 18.697 5.839 1.00 82.75 494 ARG A N 1
ATOM 3994 C CA . ARG A 1 494 ? 19.827 19.062 6.741 1.00 82.75 494 ARG A CA 1
ATOM 3995 C C . ARG A 1 494 ? 18.466 19.012 6.050 1.00 82.75 494 ARG A C 1
ATOM 3997 O O . ARG A 1 494 ? 17.446 18.813 6.703 1.00 82.75 494 ARG A O 1
ATOM 4004 N N . ARG A 1 495 ? 18.431 19.241 4.734 1.00 86.75 495 ARG A N 1
ATOM 4005 C CA . ARG A 1 495 ? 17.200 19.183 3.940 1.00 86.75 495 ARG A CA 1
ATOM 4006 C C . ARG A 1 495 ? 16.732 17.744 3.785 1.00 86.75 495 ARG A C 1
ATOM 4008 O O . ARG A 1 495 ? 15.543 17.488 3.939 1.00 86.75 495 ARG A O 1
ATOM 4015 N N . ASP A 1 496 ? 17.640 16.820 3.495 1.00 84.38 496 ASP A N 1
ATOM 4016 C CA . ASP A 1 496 ? 17.278 15.415 3.330 1.00 84.38 496 ASP A CA 1
ATOM 4017 C C . ASP A 1 496 ? 16.831 14.774 4.647 1.00 84.38 496 ASP A C 1
ATOM 4019 O O . ASP A 1 496 ? 15.861 14.019 4.633 1.00 84.38 496 ASP A O 1
ATOM 4023 N N . GLU A 1 497 ? 17.444 15.147 5.773 1.00 85.88 497 GLU A N 1
ATOM 4024 C CA . GLU A 1 497 ? 16.983 14.791 7.123 1.00 85.88 497 GLU A CA 1
ATOM 4025 C C . GLU A 1 497 ? 15.575 15.339 7.413 1.00 85.88 497 GLU A C 1
ATOM 4027 O O . GLU A 1 497 ? 14.660 14.580 7.727 1.00 85.88 497 GLU A O 1
ATOM 4032 N N . TRP A 1 498 ? 15.358 16.643 7.204 1.00 88.81 498 TRP A N 1
ATOM 4033 C CA . TRP A 1 498 ? 14.060 17.298 7.416 1.00 88.81 498 TRP A CA 1
ATOM 4034 C C . TRP A 1 498 ? 12.918 16.657 6.613 1.00 88.81 498 TRP A C 1
ATOM 4036 O O . TRP A 1 498 ? 11.787 16.543 7.081 1.00 88.81 498 TRP A O 1
ATOM 4046 N N . LEU A 1 499 ? 13.201 16.227 5.386 1.00 89.56 499 LEU A N 1
ATOM 4047 C CA . LEU A 1 499 ? 12.207 15.694 4.458 1.00 89.56 499 LEU A CA 1
ATOM 4048 C C . LEU A 1 499 ? 11.969 14.178 4.594 1.00 89.56 499 LEU A C 1
ATOM 4050 O O . LEU A 1 499 ? 11.300 13.601 3.733 1.00 89.56 499 LEU A O 1
ATOM 4054 N N . GLN A 1 500 ? 12.481 13.523 5.644 1.00 84.25 500 GLN A N 1
ATOM 4055 C CA . GLN A 1 500 ? 12.109 12.137 5.976 1.00 84.25 500 GLN A CA 1
ATOM 4056 C C . GLN A 1 500 ? 10.645 12.019 6.447 1.00 84.25 500 GLN A C 1
ATOM 4058 O O . GLN A 1 500 ? 10.035 10.945 6.370 1.00 84.25 500 GLN A O 1
ATOM 4063 N N . HIS A 1 501 ? 10.054 13.129 6.897 1.00 87.19 501 HIS A N 1
ATOM 4064 C CA . HIS A 1 501 ? 8.689 13.189 7.411 1.00 87.19 501 HIS A CA 1
ATOM 4065 C C . HIS A 1 501 ? 7.675 13.632 6.344 1.00 87.19 501 HIS A C 1
ATOM 4067 O O . HIS A 1 501 ? 7.895 14.561 5.564 1.00 87.19 501 HIS A O 1
ATOM 4073 N N . ASP A 1 502 ? 6.512 12.971 6.318 1.00 86.00 502 ASP A N 1
ATOM 4074 C CA . ASP A 1 502 ? 5.573 13.068 5.193 1.00 86.00 502 ASP A CA 1
ATOM 4075 C C . ASP A 1 502 ? 4.857 14.421 5.085 1.00 86.00 502 ASP A C 1
ATOM 4077 O O . ASP A 1 502 ? 4.315 14.743 4.033 1.00 86.00 502 ASP A O 1
ATOM 4081 N N . ASP A 1 503 ? 4.864 15.232 6.131 1.00 88.81 503 ASP A N 1
ATOM 4082 C CA . ASP A 1 503 ? 4.228 16.548 6.251 1.00 88.81 503 ASP A CA 1
ATOM 4083 C C . ASP A 1 503 ? 5.224 17.720 6.150 1.00 88.81 503 ASP A C 1
ATOM 4085 O O . ASP A 1 503 ? 4.835 18.881 6.304 1.00 88.81 503 ASP A O 1
ATOM 4089 N N . HIS A 1 504 ? 6.497 17.421 5.867 1.00 92.94 504 HIS A N 1
ATOM 4090 C CA . HIS A 1 504 ? 7.577 18.399 5.792 1.00 92.94 504 HIS A CA 1
ATOM 4091 C C . HIS A 1 504 ? 7.825 18.878 4.353 1.00 92.94 504 HIS A C 1
ATOM 4093 O O . HIS A 1 504 ? 7.796 18.110 3.389 1.00 92.94 504 HIS A O 1
ATOM 4099 N N . PHE A 1 505 ? 8.065 20.177 4.211 1.00 95.12 505 PHE A N 1
ATOM 4100 C CA . PHE A 1 505 ? 8.378 20.889 2.974 1.00 95.12 505 PHE A CA 1
ATOM 4101 C C . PHE A 1 505 ? 9.507 21.872 3.244 1.00 95.12 505 PHE A C 1
ATOM 4103 O O . PHE A 1 505 ? 9.822 22.195 4.395 1.00 95.12 505 PHE A O 1
ATOM 4110 N N . TYR A 1 506 ? 10.083 22.413 2.180 1.00 94.38 506 TYR A N 1
ATOM 4111 C CA . TYR A 1 506 ? 11.056 23.481 2.311 1.00 94.38 506 TYR A CA 1
ATOM 4112 C C . TYR A 1 506 ? 10.857 24.562 1.260 1.00 94.38 506 TYR A C 1
ATOM 4114 O O . TYR A 1 506 ? 10.189 24.375 0.243 1.00 94.38 506 TYR A O 1
ATOM 4122 N N . THR A 1 507 ? 11.439 25.720 1.528 1.00 93.31 507 THR A N 1
ATOM 4123 C CA . THR A 1 507 ? 11.438 26.850 0.609 1.00 93.31 507 THR A CA 1
ATOM 4124 C C . THR A 1 507 ? 12.762 27.578 0.710 1.00 93.31 507 THR A C 1
ATOM 4126 O O . THR A 1 507 ? 13.228 27.902 1.795 1.00 93.31 507 THR A O 1
ATOM 4129 N N . ASP A 1 508 ? 13.377 27.811 -0.435 1.00 91.62 508 ASP A N 1
ATOM 4130 C CA . ASP A 1 508 ? 14.586 28.608 -0.627 1.00 91.62 508 ASP A CA 1
ATOM 4131 C C . ASP A 1 508 ? 14.395 29.620 -1.771 1.00 91.62 508 ASP A C 1
ATOM 4133 O O . ASP A 1 508 ? 15.325 30.332 -2.136 1.00 91.62 508 ASP A O 1
ATOM 4137 N N . LEU A 1 509 ? 13.172 29.713 -2.307 1.00 93.12 509 LEU A N 1
ATOM 4138 C CA . LEU A 1 509 ? 12.810 30.555 -3.441 1.00 93.12 509 LEU A CA 1
ATOM 4139 C C . LEU A 1 509 ? 11.638 31.481 -3.105 1.00 93.12 509 LEU A C 1
ATOM 4141 O O . LEU A 1 509 ? 10.765 31.169 -2.289 1.00 93.12 509 LEU A O 1
ATOM 4145 N N . TYR A 1 510 ? 11.575 32.611 -3.795 1.00 94.12 510 TYR A N 1
ATOM 4146 C CA . TYR A 1 510 ? 10.415 33.490 -3.833 1.00 94.12 510 TYR A CA 1
ATOM 4147 C C . TYR A 1 510 ? 10.186 34.017 -5.247 1.00 94.12 510 TYR A C 1
ATOM 4149 O O . TYR A 1 510 ? 11.080 33.975 -6.086 1.00 94.12 510 TYR A O 1
ATOM 4157 N N . THR A 1 511 ? 8.995 34.547 -5.496 1.00 94.38 511 THR A N 1
ATOM 4158 C CA . THR A 1 511 ? 8.701 35.297 -6.720 1.00 94.38 511 THR A CA 1
ATOM 4159 C C . THR A 1 511 ? 8.137 36.675 -6.384 1.00 94.38 511 THR A C 1
ATOM 4161 O O . THR A 1 511 ? 7.541 36.889 -5.321 1.00 94.38 511 THR A O 1
ATOM 4164 N N . ASN A 1 512 ? 8.347 37.627 -7.290 1.00 88.81 512 ASN A N 1
ATOM 4165 C CA . ASN A 1 512 ? 7.712 38.943 -7.233 1.00 88.81 512 ASN A CA 1
ATOM 4166 C C . ASN A 1 512 ? 6.334 38.956 -7.906 1.00 88.81 512 ASN A C 1
ATOM 4168 O O . ASN A 1 512 ? 5.551 39.871 -7.648 1.00 88.81 512 ASN A O 1
ATOM 4172 N N . ASN A 1 513 ? 6.044 37.941 -8.721 1.00 86.94 513 ASN A N 1
ATOM 4173 C CA . ASN A 1 513 ? 4.771 37.767 -9.402 1.00 86.94 513 ASN A CA 1
ATOM 4174 C C . ASN A 1 513 ? 3.735 37.131 -8.462 1.00 86.94 513 ASN A C 1
ATOM 4176 O O . ASN A 1 513 ? 4.065 36.571 -7.416 1.00 86.94 513 ASN A O 1
ATOM 4180 N N . SER A 1 514 ? 2.464 37.181 -8.856 1.00 83.88 514 SER A N 1
ATOM 4181 C CA . SER A 1 514 ? 1.396 36.404 -8.212 1.00 83.88 514 SER A CA 1
ATOM 4182 C C . SER A 1 514 ? 1.698 34.901 -8.241 1.00 83.88 514 SER A C 1
ATOM 4184 O O . SER A 1 514 ? 1.670 34.210 -7.224 1.00 83.88 514 SER A O 1
ATOM 4186 N N . ILE A 1 515 ? 2.066 34.402 -9.423 1.00 87.00 515 ILE A N 1
ATOM 4187 C CA . ILE A 1 515 ? 2.455 33.018 -9.695 1.00 87.00 515 ILE A CA 1
ATOM 4188 C C . ILE A 1 515 ? 3.619 33.058 -10.691 1.00 87.00 515 ILE A C 1
ATOM 4190 O O . ILE A 1 515 ? 3.552 33.803 -11.669 1.00 87.00 515 ILE A O 1
ATOM 4194 N N . ALA A 1 516 ? 4.658 32.256 -10.454 1.00 89.06 516 ALA A N 1
ATOM 4195 C CA . ALA A 1 516 ? 5.743 32.053 -11.408 1.00 89.06 516 ALA A CA 1
ATOM 4196 C C . ALA A 1 516 ? 5.229 31.269 -12.627 1.00 89.06 516 ALA A C 1
ATOM 4198 O O . ALA A 1 516 ? 4.558 30.242 -12.477 1.00 89.06 516 ALA A O 1
ATOM 4199 N N . GLN A 1 517 ? 5.505 31.768 -13.829 1.00 87.62 517 GLN A N 1
ATOM 4200 C CA . GLN A 1 517 ? 5.179 31.092 -15.086 1.00 87.62 517 GLN A CA 1
ATOM 4201 C C . GLN A 1 517 ? 6.380 30.338 -15.653 1.00 87.62 517 GLN A C 1
ATOM 4203 O O . GLN A 1 517 ? 6.174 29.352 -16.353 1.00 87.62 517 GLN A O 1
ATOM 4208 N N . SER A 1 518 ? 7.596 30.768 -15.314 1.00 88.94 518 SER A N 1
ATOM 4209 C CA . SER A 1 518 ? 8.858 30.137 -15.709 1.00 88.94 518 SER A CA 1
ATOM 4210 C C . SER A 1 518 ? 9.850 30.095 -14.539 1.00 88.94 518 SER A C 1
ATOM 4212 O O . SER A 1 518 ? 9.612 30.705 -13.492 1.00 88.94 518 SER A O 1
ATOM 4214 N N . LEU A 1 519 ? 10.964 29.377 -14.707 1.00 88.62 519 LEU A N 1
ATOM 4215 C CA . LEU A 1 519 ? 12.044 29.338 -13.714 1.00 88.62 519 LEU A CA 1
ATOM 4216 C C . LEU A 1 519 ? 12.708 30.709 -13.508 1.00 88.62 519 LEU A C 1
ATOM 4218 O O . LEU A 1 519 ? 13.122 30.999 -12.388 1.00 88.62 519 LEU A O 1
ATOM 4222 N N . ASP A 1 520 ? 12.718 31.574 -14.525 1.00 88.69 520 ASP A N 1
ATOM 4223 C CA . ASP A 1 520 ? 13.296 32.926 -14.454 1.00 88.69 520 ASP A CA 1
ATOM 4224 C C . ASP A 1 520 ? 12.538 33.860 -13.495 1.00 88.69 520 ASP A C 1
ATOM 4226 O O . ASP A 1 520 ? 13.095 34.823 -12.964 1.00 88.69 520 ASP A O 1
ATOM 4230 N N . ASP A 1 521 ? 11.266 33.555 -13.218 1.00 90.50 521 ASP A N 1
ATOM 4231 C CA . ASP A 1 521 ? 10.442 34.291 -12.252 1.00 90.50 521 ASP A CA 1
ATOM 4232 C C . ASP A 1 521 ? 10.802 33.982 -10.786 1.00 90.50 521 ASP A C 1
ATOM 4234 O O . ASP A 1 521 ? 10.218 34.571 -9.862 1.00 90.50 521 ASP A O 1
ATOM 4238 N N . LEU A 1 522 ? 11.692 33.010 -10.553 1.00 92.44 522 LEU A N 1
ATOM 4239 C CA . LEU A 1 522 ? 12.075 32.529 -9.232 1.00 92.44 522 LEU A CA 1
ATOM 4240 C C . LEU A 1 522 ? 13.423 33.115 -8.807 1.00 92.44 522 LEU A C 1
ATOM 4242 O O . LEU A 1 522 ? 14.408 33.121 -9.538 1.00 92.44 522 LEU A O 1
ATOM 4246 N N . HIS A 1 523 ? 13.477 33.587 -7.568 1.00 93.12 523 HIS A N 1
ATOM 4247 C CA . HIS A 1 523 ? 14.657 34.209 -6.983 1.00 93.12 523 HIS A CA 1
ATOM 4248 C C . HIS A 1 523 ? 15.006 33.554 -5.649 1.00 93.12 523 HIS A C 1
ATOM 4250 O O . HIS A 1 523 ? 14.120 33.165 -4.888 1.00 93.12 523 HIS A O 1
ATOM 4256 N N . THR A 1 524 ? 16.296 33.483 -5.324 1.00 91.31 524 THR A N 1
ATOM 4257 C CA . THR A 1 524 ? 16.775 32.877 -4.074 1.00 91.31 524 THR A CA 1
ATOM 4258 C C . THR A 1 524 ? 16.429 33.727 -2.858 1.00 91.31 524 THR A C 1
ATOM 4260 O O . THR A 1 524 ? 16.695 34.930 -2.806 1.00 91.31 524 THR A O 1
ATOM 4263 N N . LEU A 1 525 ? 15.854 33.090 -1.844 1.00 88.38 525 LEU A N 1
ATOM 4264 C CA . LEU A 1 525 ? 15.562 33.700 -0.557 1.00 88.38 525 LEU A CA 1
ATOM 4265 C C . LEU A 1 525 ? 16.855 33.816 0.270 1.00 88.38 525 LEU A C 1
ATOM 4267 O O . LEU A 1 525 ? 17.553 32.831 0.471 1.00 88.38 525 LEU A O 1
ATOM 4271 N N . THR A 1 526 ? 17.163 35.011 0.778 1.00 81.12 526 THR A N 1
ATOM 4272 C CA . THR A 1 526 ? 18.401 35.289 1.542 1.00 81.12 526 THR A CA 1
ATOM 4273 C C . THR A 1 526 ? 18.182 35.451 3.047 1.00 81.12 526 THR A C 1
ATOM 4275 O O . THR A 1 526 ? 19.112 35.755 3.790 1.00 81.12 526 THR A O 1
ATOM 4278 N N . LYS A 1 527 ? 16.936 35.318 3.514 1.00 79.06 527 LYS A N 1
ATOM 4279 C CA . LYS A 1 527 ? 16.542 35.485 4.919 1.00 79.06 527 LYS A CA 1
ATOM 4280 C C . LYS A 1 527 ? 15.598 34.367 5.327 1.00 79.06 527 LYS A C 1
ATOM 4282 O O . LYS A 1 527 ? 14.802 33.910 4.510 1.00 79.06 527 LYS A O 1
ATOM 4287 N N . SER A 1 528 ? 15.631 34.004 6.607 1.00 83.50 528 SER A N 1
ATOM 4288 C CA . SER A 1 528 ? 14.683 33.050 7.176 1.00 83.50 528 SER A CA 1
ATOM 4289 C C . SER A 1 528 ? 13.233 33.520 7.011 1.00 83.50 528 SER A C 1
ATOM 4291 O O . SER A 1 528 ? 12.922 34.715 6.935 1.00 83.50 528 SER A O 1
ATOM 4293 N N . ILE A 1 529 ? 12.328 32.549 6.939 1.00 89.62 529 ILE A N 1
ATOM 4294 C CA . ILE A 1 529 ? 10.883 32.782 6.943 1.00 89.62 529 ILE A CA 1
ATOM 4295 C C . ILE A 1 529 ? 10.371 32.819 8.393 1.00 89.62 529 ILE A C 1
ATOM 4297 O O . ILE A 1 529 ? 10.919 32.105 9.235 1.00 89.62 529 ILE A O 1
ATOM 4301 N N . PRO A 1 530 ? 9.330 33.616 8.706 1.00 90.50 530 PRO A N 1
ATOM 4302 C CA . PRO A 1 530 ? 8.675 33.558 10.012 1.00 90.50 530 PRO A CA 1
ATOM 4303 C C . PRO A 1 530 ? 8.174 32.141 10.298 1.00 90.50 530 PRO A C 1
ATOM 4305 O O . PRO A 1 530 ? 7.728 31.464 9.375 1.00 90.50 530 PRO A O 1
ATOM 4308 N N . GLN A 1 531 ? 8.236 31.698 11.550 1.00 89.12 531 GLN A N 1
ATOM 4309 C CA . GLN A 1 531 ? 7.722 30.401 11.999 1.00 89.12 531 GLN A CA 1
ATOM 4310 C C . GLN A 1 531 ? 7.236 30.527 13.442 1.00 89.12 531 GLN A C 1
ATOM 4312 O O . GLN A 1 531 ? 7.800 31.304 14.216 1.00 89.12 531 GLN A O 1
ATOM 4317 N N . CYS A 1 532 ? 6.230 29.740 13.822 1.00 88.81 532 CYS A N 1
ATOM 4318 C CA . CYS A 1 532 ? 5.887 29.590 15.229 1.00 88.81 532 CYS A CA 1
ATOM 4319 C C . CYS A 1 532 ? 6.943 28.710 15.909 1.00 88.81 532 CYS A C 1
ATOM 4321 O O . CYS A 1 532 ? 7.045 27.516 15.627 1.00 88.81 532 CYS A O 1
ATOM 4323 N N . LEU A 1 533 ? 7.744 29.301 16.798 1.00 86.00 533 LEU A N 1
ATOM 4324 C CA . LEU A 1 533 ? 8.808 28.573 17.494 1.00 86.00 533 LEU A CA 1
ATOM 4325 C C . LEU A 1 533 ? 8.250 27.512 18.446 1.00 86.00 533 LEU A C 1
ATOM 4327 O O . LEU A 1 533 ? 8.834 26.441 18.542 1.00 86.00 533 LEU A O 1
ATOM 4331 N N . VAL A 1 534 ? 7.105 27.779 19.083 1.00 87.31 534 VAL A N 1
ATOM 4332 C CA . VAL A 1 534 ? 6.450 26.842 20.007 1.00 87.31 534 VAL A CA 1
ATOM 4333 C C . VAL A 1 534 ? 6.013 25.581 19.265 1.00 87.31 534 VAL A C 1
ATOM 4335 O O . VAL A 1 534 ? 6.482 24.494 19.580 1.00 87.31 534 VAL A O 1
ATOM 4338 N N . CYS A 1 535 ? 5.192 25.718 18.219 1.00 86.81 535 CYS A N 1
ATOM 4339 C CA . CYS A 1 535 ? 4.715 24.562 17.456 1.00 86.81 535 CYS A CA 1
ATOM 4340 C C . CYS A 1 535 ? 5.828 23.827 16.714 1.00 86.81 535 CYS A C 1
ATOM 4342 O O . CYS A 1 535 ? 5.758 22.608 16.550 1.00 86.81 535 CYS A O 1
ATOM 4344 N N . ARG A 1 536 ? 6.853 24.550 16.254 1.00 86.19 536 ARG A N 1
ATOM 4345 C CA . ARG A 1 536 ? 8.023 23.922 15.644 1.00 86.19 536 ARG A CA 1
ATOM 4346 C C . ARG A 1 536 ? 8.804 23.101 16.663 1.00 86.19 536 ARG A C 1
ATOM 4348 O O . ARG A 1 536 ? 9.148 21.968 16.348 1.00 86.19 536 ARG A O 1
ATOM 4355 N N . GLN A 1 537 ? 9.071 23.651 17.847 1.00 87.31 537 GLN A N 1
ATOM 4356 C CA . GLN A 1 537 ? 9.805 22.939 18.889 1.00 87.31 537 GLN A CA 1
ATOM 4357 C C . GLN A 1 537 ? 9.014 21.728 19.380 1.00 87.31 537 GLN A C 1
ATOM 4359 O O . GLN A 1 537 ? 9.554 20.636 19.369 1.00 87.31 537 GLN A O 1
ATOM 4364 N N . GLN A 1 538 ? 7.712 21.876 19.642 1.00 87.44 538 GLN A N 1
ATOM 4365 C CA . GLN A 1 538 ? 6.833 20.754 19.996 1.00 87.44 538 GLN A CA 1
ATOM 4366 C C . GLN A 1 538 ? 6.886 19.618 18.969 1.00 87.44 538 GLN A C 1
ATOM 4368 O O . GLN A 1 538 ? 6.895 18.450 19.343 1.00 87.44 538 GLN A O 1
ATOM 4373 N N . ARG A 1 539 ? 6.926 19.939 17.668 1.00 88.69 539 ARG A N 1
ATOM 4374 C CA . ARG A 1 539 ? 7.054 18.919 16.621 1.00 88.69 539 ARG A CA 1
ATOM 4375 C C . ARG A 1 539 ? 8.417 18.233 16.654 1.00 88.69 539 ARG A C 1
ATOM 4377 O O . ARG A 1 539 ? 8.462 17.022 16.483 1.00 88.69 539 ARG A O 1
ATOM 4384 N N . ILE A 1 540 ? 9.498 18.989 16.836 1.00 87.94 540 ILE A N 1
ATOM 4385 C CA . ILE A 1 540 ? 10.852 18.431 16.946 1.00 87.94 540 ILE A CA 1
ATOM 4386 C C . ILE A 1 540 ? 10.937 17.520 18.172 1.00 87.94 540 ILE A C 1
ATOM 4388 O O . ILE A 1 540 ? 11.281 16.356 18.015 1.00 87.94 540 ILE A O 1
ATOM 4392 N N . ASP A 1 541 ? 10.513 18.004 19.341 1.00 88.88 541 ASP A N 1
ATOM 4393 C CA . ASP A 1 541 ? 10.497 17.242 20.593 1.00 88.88 541 ASP A CA 1
ATOM 4394 C C . ASP A 1 541 ? 9.673 15.955 20.443 1.00 88.88 541 ASP A C 1
ATOM 4396 O O . ASP A 1 541 ? 10.086 14.886 20.885 1.00 88.88 541 ASP A O 1
ATOM 4400 N N . GLN A 1 542 ? 8.521 16.032 19.764 1.00 86.62 542 GLN A N 1
ATOM 4401 C CA . GLN A 1 542 ? 7.707 14.857 19.468 1.00 86.62 542 GLN A CA 1
ATOM 4402 C C . GLN A 1 542 ? 8.485 13.839 18.620 1.00 86.62 542 GLN A C 1
ATOM 4404 O O . GLN A 1 542 ? 8.525 12.663 18.968 1.00 86.62 542 GLN A O 1
ATOM 4409 N N . LEU A 1 543 ? 9.109 14.273 17.522 1.00 87.75 543 LEU A N 1
ATOM 4410 C CA . LEU A 1 543 ? 9.864 13.389 16.629 1.00 87.75 543 LEU A CA 1
ATOM 4411 C C . LEU A 1 543 ? 11.083 12.768 17.327 1.00 87.75 543 LEU A C 1
ATOM 4413 O O . LEU A 1 543 ? 11.326 11.574 17.173 1.00 87.75 543 LEU A O 1
ATOM 4417 N N . GLU A 1 544 ? 11.813 13.550 18.122 1.00 88.44 544 GLU A N 1
ATOM 4418 C CA . GLU A 1 544 ? 12.941 13.065 18.924 1.00 88.44 544 GLU A CA 1
ATOM 4419 C C . GLU A 1 544 ? 12.477 12.040 19.968 1.00 88.44 544 GLU A C 1
ATOM 4421 O O . GLU A 1 544 ? 13.093 10.983 20.105 1.00 88.44 544 GLU A O 1
ATOM 4426 N N . SER A 1 545 ? 11.342 12.289 20.633 1.00 86.62 545 SER A N 1
ATOM 4427 C CA . SER A 1 545 ? 10.766 11.344 21.598 1.00 86.62 545 SER A CA 1
ATOM 4428 C C . SER A 1 545 ? 10.325 10.028 20.948 1.00 86.62 545 SER A C 1
ATOM 4430 O O . SER A 1 545 ? 10.547 8.961 21.517 1.00 86.62 545 SER A O 1
ATOM 4432 N N . GLU A 1 546 ? 9.756 10.073 19.736 1.00 85.94 546 GLU A N 1
ATOM 4433 C CA . GLU A 1 546 ? 9.358 8.873 18.988 1.00 85.94 546 GLU A CA 1
ATOM 4434 C C . GLU A 1 546 ? 10.583 7.995 18.672 1.00 85.94 546 GLU A C 1
ATOM 4436 O O . GLU A 1 546 ? 10.518 6.771 18.812 1.00 85.94 546 GLU A O 1
ATOM 4441 N N . VAL A 1 547 ? 11.710 8.612 18.296 1.00 86.62 547 VAL A N 1
ATOM 4442 C CA . VAL A 1 547 ? 12.978 7.909 18.042 1.00 86.62 547 VAL A CA 1
ATOM 4443 C C . VAL A 1 547 ? 13.550 7.326 19.335 1.00 86.62 547 VAL A C 1
ATOM 4445 O O . VAL A 1 547 ? 13.862 6.139 19.371 1.00 86.62 547 VAL A O 1
ATOM 4448 N N . GLU A 1 548 ? 13.622 8.108 20.416 1.00 87.75 548 GLU A N 1
ATOM 4449 C CA . GLU A 1 548 ? 14.158 7.644 21.704 1.00 87.75 548 GLU A CA 1
ATOM 4450 C C . GLU A 1 548 ? 13.358 6.458 22.265 1.00 87.75 548 GLU A C 1
ATOM 4452 O O . GLU A 1 548 ? 13.923 5.471 22.751 1.00 87.75 548 GLU A O 1
ATOM 4457 N N . VAL A 1 549 ? 12.026 6.527 22.188 1.00 87.50 549 VAL A N 1
ATOM 4458 C CA . VAL A 1 549 ? 11.153 5.442 22.645 1.00 87.50 549 VAL A CA 1
ATOM 4459 C C . VAL A 1 549 ? 11.354 4.193 21.790 1.00 87.50 549 VAL A C 1
ATOM 4461 O O . VAL A 1 549 ? 11.430 3.094 22.348 1.00 87.50 549 VAL A O 1
ATOM 4464 N N . LEU A 1 550 ? 11.477 4.338 20.467 1.00 87.88 550 LEU A N 1
ATOM 4465 C CA . LEU A 1 550 ? 11.742 3.214 19.572 1.00 87.88 550 LEU A CA 1
ATOM 4466 C C . LEU A 1 550 ? 13.114 2.580 19.843 1.00 87.88 550 LEU A C 1
ATOM 4468 O O . LEU A 1 550 ? 13.198 1.356 19.914 1.00 87.88 550 LEU A O 1
ATOM 4472 N N . ASP A 1 551 ? 14.155 3.379 20.073 1.00 88.12 551 ASP A N 1
ATOM 4473 C CA . ASP A 1 551 ? 15.492 2.888 20.430 1.00 88.12 551 ASP A CA 1
ATOM 4474 C C . ASP A 1 551 ? 15.482 2.139 21.772 1.00 88.12 551 ASP A C 1
ATOM 4476 O O . ASP A 1 551 ? 16.152 1.115 21.933 1.00 88.12 551 ASP A O 1
ATOM 4480 N N . ARG A 1 552 ? 14.678 2.607 22.737 1.00 89.94 552 ARG A N 1
ATOM 4481 C CA . ARG A 1 552 ? 14.533 1.983 24.061 1.00 89.94 552 ARG A CA 1
ATOM 4482 C C . ARG A 1 552 ? 13.715 0.690 24.035 1.00 89.94 552 ARG A C 1
ATOM 4484 O O . ARG A 1 552 ? 14.071 -0.263 24.728 1.00 89.94 552 ARG A O 1
ATOM 4491 N N . LYS A 1 553 ? 12.577 0.669 23.330 1.00 89.56 553 LYS A N 1
ATOM 4492 C CA . LYS A 1 553 ? 11.620 -0.459 23.330 1.00 89.56 553 LYS A CA 1
ATOM 4493 C C . LYS A 1 553 ? 11.926 -1.488 22.231 1.00 89.56 553 LYS A C 1
ATOM 4495 O O . LYS A 1 553 ? 11.574 -2.655 22.392 1.00 89.56 553 LYS A O 1
ATOM 4500 N N . GLY A 1 554 ? 12.611 -1.078 21.165 1.00 90.19 554 GLY A N 1
ATOM 4501 C CA . GLY A 1 554 ? 12.929 -1.891 19.995 1.00 90.19 554 GLY A CA 1
ATOM 4502 C C . GLY A 1 554 ? 11.743 -2.098 19.036 1.00 90.19 554 GLY A C 1
ATOM 4503 O O . GLY A 1 554 ? 10.585 -1.871 19.400 1.00 90.19 554 GLY A O 1
ATOM 4504 N N . PRO A 1 555 ? 12.010 -2.539 17.792 1.00 92.62 555 PRO A N 1
ATOM 4505 C CA . PRO A 1 555 ? 10.971 -2.869 16.818 1.00 92.62 555 PRO A CA 1
ATOM 4506 C C . PRO A 1 555 ? 10.234 -4.168 17.174 1.00 92.62 555 PRO A C 1
ATOM 4508 O O . PRO A 1 555 ? 10.787 -5.059 17.820 1.00 92.62 555 PRO A O 1
ATOM 4511 N N . LEU A 1 556 ? 9.009 -4.328 16.662 1.00 93.31 556 LEU A N 1
ATOM 4512 C CA . LEU A 1 556 ? 8.269 -5.589 16.772 1.00 93.31 556 LEU A CA 1
ATOM 4513 C C . LEU A 1 556 ? 8.979 -6.714 16.014 1.00 93.31 556 LEU A C 1
ATOM 4515 O O . LEU A 1 556 ? 9.373 -6.537 14.856 1.00 93.31 556 LEU A O 1
ATOM 4519 N N . ARG A 1 557 ? 9.065 -7.902 16.621 1.00 94.81 557 ARG A N 1
ATOM 4520 C CA . ARG A 1 557 ? 9.597 -9.104 15.966 1.00 94.81 557 ARG A CA 1
ATOM 4521 C C . ARG A 1 557 ? 8.540 -9.680 15.025 1.00 94.81 557 ARG A C 1
ATOM 4523 O O . ARG A 1 557 ? 7.532 -10.247 15.456 1.00 94.81 557 ARG A O 1
ATOM 4530 N N . GLY A 1 558 ? 8.775 -9.493 13.733 1.00 92.88 558 GLY A N 1
ATOM 4531 C CA . GLY A 1 558 ? 7.873 -9.849 12.648 1.00 92.88 558 GLY A CA 1
ATOM 4532 C C . GLY A 1 558 ? 8.063 -11.274 12.127 1.00 92.88 558 GLY A C 1
ATOM 4533 O O . GLY A 1 558 ? 9.194 -11.700 11.878 1.00 92.88 558 GLY A O 1
ATOM 4534 N N . LEU A 1 559 ? 6.949 -11.976 11.903 1.00 92.56 559 LEU A N 1
ATOM 4535 C CA . LEU A 1 559 ? 6.864 -13.150 11.032 1.00 92.56 559 LEU A CA 1
ATOM 4536 C C . LEU A 1 559 ? 6.185 -12.734 9.724 1.00 92.56 559 LEU A C 1
ATOM 4538 O O . LEU A 1 559 ? 4.963 -12.545 9.664 1.00 92.56 559 LEU A O 1
ATOM 4542 N N . GLU A 1 560 ? 6.991 -12.592 8.679 1.00 88.56 560 GLU A N 1
ATOM 4543 C CA . GLU A 1 560 ? 6.517 -12.274 7.346 1.00 88.56 560 GLU A CA 1
ATOM 4544 C C . GLU A 1 560 ? 6.034 -13.533 6.641 1.00 88.56 560 GLU A C 1
ATOM 4546 O O . GLU A 1 560 ? 6.744 -14.524 6.470 1.00 88.56 560 GLU A O 1
ATOM 4551 N N . LEU A 1 561 ? 4.800 -13.461 6.176 1.00 70.69 561 LEU A N 1
ATOM 4552 C CA . LEU A 1 561 ? 4.279 -14.420 5.245 1.00 70.69 561 LEU A CA 1
ATOM 4553 C C . LEU A 1 561 ? 4.520 -13.944 3.812 1.00 70.69 561 LEU A C 1
ATOM 4555 O O . LEU A 1 561 ? 4.946 -14.809 3.085 1.00 70.69 561 LEU A O 1
ATOM 4559 N N . PHE A 1 562 ? 4.352 -12.665 3.392 1.00 56.84 562 PHE A N 1
ATOM 4560 C CA . PHE A 1 562 ? 4.603 -12.213 1.985 1.00 56.84 562 PHE A CA 1
ATOM 4561 C C . PHE A 1 562 ? 4.576 -10.651 1.740 1.00 56.84 562 PHE A C 1
ATOM 4563 O O . PHE A 1 562 ? 3.911 -10.210 0.793 1.00 56.84 562 PHE A O 1
ATOM 4570 N N . ALA A 1 563 ? 5.147 -9.758 2.572 1.00 52.12 563 ALA A N 1
ATOM 4571 C CA . ALA A 1 563 ? 5.093 -8.280 2.378 1.00 52.12 563 ALA A CA 1
ATOM 4572 C C . ALA A 1 563 ? 6.186 -7.423 3.088 1.00 52.12 563 ALA A C 1
ATOM 4574 O O . ALA A 1 563 ? 6.440 -7.631 4.255 1.00 52.12 563 ALA A O 1
ATOM 4575 N N . GLY A 1 564 ? 6.685 -6.324 2.488 1.00 59.59 564 GLY A N 1
ATOM 4576 C CA . GLY A 1 564 ? 7.727 -5.459 3.096 1.00 59.59 564 GLY A CA 1
ATOM 4577 C C . GLY A 1 564 ? 7.235 -4.261 3.939 1.00 59.59 564 GLY A C 1
ATOM 4578 O O . GLY A 1 564 ? 6.793 -3.254 3.381 1.00 59.59 564 GLY A O 1
ATOM 4579 N N . LEU A 1 565 ? 7.366 -4.341 5.273 1.00 81.00 565 LEU A N 1
ATOM 4580 C CA . LEU A 1 565 ? 7.021 -3.281 6.251 1.00 81.00 565 LEU A CA 1
ATOM 45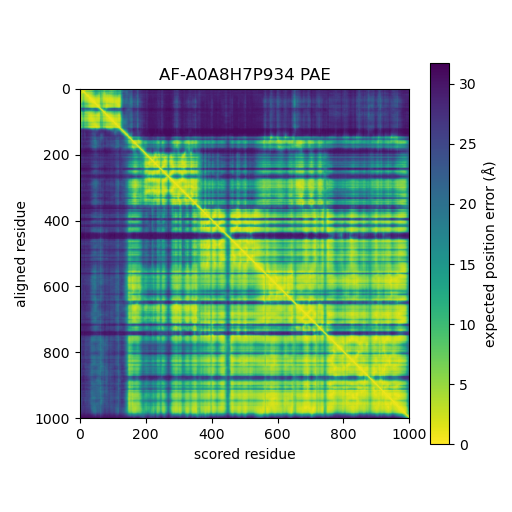81 C C . LEU A 1 565 ? 8.230 -2.669 6.990 1.00 81.00 565 LEU A C 1
ATOM 4583 O O . LEU A 1 565 ? 8.079 -1.652 7.661 1.00 81.00 565 LEU A O 1
ATOM 4587 N N . GLU A 1 566 ? 9.421 -3.254 6.859 1.00 82.81 566 GLU A N 1
ATOM 4588 C CA . GLU A 1 566 ? 10.587 -2.936 7.704 1.00 82.81 566 GLU A CA 1
ATOM 4589 C C . GLU A 1 566 ? 11.103 -1.500 7.599 1.00 82.81 566 GLU A C 1
ATOM 4591 O O . GLU A 1 566 ? 11.646 -0.966 8.562 1.00 82.81 566 GLU A O 1
ATOM 4596 N N . LEU A 1 567 ? 10.922 -0.847 6.446 1.00 84.19 567 LEU A N 1
ATOM 4597 C CA . LEU A 1 567 ? 11.434 0.511 6.225 1.00 84.19 567 LEU A CA 1
ATOM 4598 C C . LEU A 1 567 ? 10.828 1.557 7.169 1.00 84.19 567 LEU A C 1
ATOM 4600 O O . LEU A 1 567 ? 11.348 2.666 7.237 1.00 84.19 567 LEU A O 1
ATOM 4604 N N . SER A 1 568 ? 9.736 1.244 7.875 1.00 86.38 568 SER A N 1
ATOM 4605 C CA . SER A 1 568 ? 9.189 2.149 8.887 1.00 86.38 568 SER A CA 1
ATOM 4606 C C . SER A 1 568 ? 10.019 2.205 10.170 1.00 86.38 568 SER A C 1
ATOM 4608 O O . SER A 1 568 ? 9.794 3.105 10.969 1.00 86.38 568 SER A O 1
ATOM 4610 N N . GLY A 1 569 ? 10.919 1.242 10.399 1.00 87.81 569 GLY A N 1
ATOM 4611 C CA . GLY A 1 569 ? 11.688 1.103 11.639 1.00 87.81 569 GLY A CA 1
ATOM 4612 C C . GLY A 1 569 ? 10.921 0.454 12.797 1.00 87.81 569 GLY A C 1
ATOM 4613 O O . GLY A 1 569 ? 11.538 0.023 13.761 1.00 87.81 569 GLY A O 1
ATOM 4614 N N . PHE A 1 570 ? 9.595 0.311 12.703 1.00 90.25 570 PHE A N 1
ATOM 4615 C CA . PHE A 1 570 ? 8.755 -0.236 13.782 1.00 90.25 570 PHE A CA 1
ATOM 4616 C C . PHE A 1 570 ? 8.606 -1.761 13.757 1.00 90.25 570 PHE A C 1
ATOM 4618 O O . PHE A 1 570 ? 8.100 -2.353 14.711 1.00 90.25 570 PHE A O 1
ATOM 4625 N N . VAL A 1 571 ? 9.017 -2.406 12.666 1.00 91.31 571 VAL A N 1
ATOM 4626 C CA . VAL A 1 571 ? 8.940 -3.859 12.483 1.00 91.31 571 VAL A CA 1
ATOM 4627 C C . VAL A 1 571 ? 10.288 -4.357 11.995 1.00 91.31 571 VAL A C 1
ATOM 4629 O O . VAL A 1 571 ? 10.847 -3.813 11.047 1.00 91.31 571 VAL A O 1
ATOM 4632 N N . GLN A 1 572 ? 10.780 -5.419 12.616 1.00 92.56 572 GLN A N 1
ATOM 4633 C CA . GLN A 1 572 ? 11.947 -6.157 12.164 1.00 92.56 572 GLN A CA 1
ATOM 4634 C C . GLN A 1 572 ? 11.512 -7.569 11.779 1.00 92.56 572 GLN A C 1
ATOM 4636 O O . GLN A 1 572 ? 11.083 -8.328 12.651 1.00 92.56 572 GLN A O 1
ATOM 4641 N N . THR A 1 573 ? 11.651 -7.959 10.510 1.00 92.62 573 THR A N 1
ATOM 4642 C CA . THR A 1 573 ? 11.377 -9.344 10.106 1.00 92.62 573 THR A CA 1
ATOM 4643 C C . THR A 1 573 ? 12.452 -10.237 10.704 1.00 92.62 573 THR A C 1
ATOM 4645 O O . THR A 1 573 ? 13.633 -10.133 10.379 1.00 92.62 573 THR A O 1
ATOM 4648 N N . LYS A 1 574 ? 12.046 -11.121 11.611 1.00 94.19 574 LYS A N 1
ATOM 4649 C CA . LYS A 1 574 ? 12.918 -12.157 12.179 1.00 94.19 574 LYS A CA 1
ATOM 4650 C C . LYS A 1 574 ? 12.754 -13.480 11.447 1.00 94.19 574 LYS A C 1
ATOM 4652 O O . LYS A 1 574 ? 13.703 -14.256 11.366 1.00 94.19 574 LYS A O 1
ATOM 4657 N N . TRP A 1 575 ? 11.572 -13.711 10.885 1.00 94.50 575 TRP A N 1
ATOM 4658 C CA . TRP A 1 575 ? 11.220 -14.946 10.202 1.00 94.50 575 TRP A CA 1
ATOM 4659 C C . TRP A 1 575 ? 10.413 -14.639 8.948 1.00 94.50 575 TRP A C 1
ATOM 4661 O O . TRP A 1 575 ? 9.518 -13.798 8.991 1.00 94.50 575 TRP A O 1
ATOM 4671 N N . ALA A 1 576 ? 10.688 -15.354 7.863 1.00 93.00 576 ALA A N 1
ATOM 4672 C CA . ALA A 1 576 ? 9.916 -15.282 6.630 1.00 93.00 576 ALA A CA 1
ATOM 4673 C C . ALA A 1 576 ? 9.602 -16.684 6.100 1.00 93.00 576 ALA A C 1
ATOM 4675 O O . ALA A 1 576 ? 10.416 -17.597 6.230 1.00 93.00 576 ALA A O 1
ATOM 4676 N N . VAL A 1 577 ? 8.431 -16.869 5.491 1.00 91.50 577 VAL A N 1
ATOM 4677 C CA . VAL A 1 577 ? 8.027 -18.145 4.877 1.00 91.50 577 VAL A CA 1
ATOM 4678 C C . VAL A 1 577 ? 7.802 -17.944 3.386 1.00 91.50 577 VAL A C 1
ATOM 4680 O O . VAL A 1 577 ? 6.859 -17.269 2.994 1.00 91.50 577 VAL A O 1
ATOM 4683 N N . GLU A 1 578 ? 8.619 -18.576 2.544 1.00 88.75 578 GLU A N 1
ATOM 4684 C CA . GLU A 1 578 ? 8.522 -18.429 1.087 1.00 88.75 578 GLU A CA 1
ATOM 4685 C C . GLU A 1 578 ? 8.653 -19.783 0.385 1.00 88.75 578 GLU A C 1
ATOM 4687 O O . GLU A 1 578 ? 9.602 -20.532 0.583 1.00 88.75 578 GLU A O 1
ATOM 4692 N N . PHE A 1 579 ? 7.698 -20.113 -0.478 1.00 86.94 579 PHE A N 1
ATOM 4693 C CA . PHE A 1 579 ? 7.671 -21.397 -1.171 1.00 86.94 579 PHE A CA 1
ATOM 4694 C C . PHE A 1 579 ? 8.622 -21.438 -2.378 1.00 86.94 579 PHE A C 1
ATOM 4696 O O . PHE A 1 579 ? 9.252 -22.466 -2.629 1.00 86.94 579 PHE A O 1
ATOM 4703 N N . SER A 1 580 ? 8.725 -20.346 -3.142 1.00 86.62 580 SER A N 1
ATOM 4704 C CA . SER A 1 580 ? 9.612 -20.236 -4.309 1.00 86.62 580 SER A CA 1
ATOM 4705 C C . SER A 1 580 ? 11.079 -20.175 -3.856 1.00 86.62 580 SER A C 1
ATOM 4707 O O . SER A 1 580 ? 11.443 -19.254 -3.128 1.00 86.62 580 SER A O 1
ATOM 4709 N N . PRO A 1 581 ? 11.949 -21.112 -4.281 1.00 89.25 581 PRO A N 1
ATOM 4710 C CA . PRO A 1 581 ? 13.366 -21.075 -3.920 1.00 89.25 581 PRO A CA 1
ATOM 4711 C C . PRO A 1 581 ? 14.070 -19.777 -4.342 1.00 89.25 581 PRO A C 1
ATOM 4713 O O . PRO A 1 581 ? 14.822 -19.207 -3.559 1.00 89.25 581 PRO A O 1
ATOM 4716 N N . GLY A 1 582 ? 13.808 -19.274 -5.551 1.00 90.06 582 GLY A N 1
ATOM 4717 C CA . GLY A 1 582 ? 14.368 -18.022 -6.052 1.00 90.06 582 GLY A CA 1
ATOM 4718 C C . GLY A 1 582 ? 13.910 -16.809 -5.246 1.00 90.06 582 GLY A C 1
ATOM 4719 O O . GLY A 1 582 ? 14.734 -15.969 -4.901 1.00 90.06 582 GLY A O 1
ATOM 4720 N N . ALA A 1 583 ? 12.624 -16.740 -4.887 1.00 90.69 583 ALA A N 1
ATOM 4721 C CA . ALA A 1 583 ? 12.110 -15.672 -4.032 1.00 90.69 583 ALA A CA 1
ATOM 4722 C C . ALA A 1 583 ? 12.641 -15.772 -2.591 1.00 90.69 583 ALA A C 1
ATOM 4724 O O . ALA A 1 583 ? 12.939 -14.746 -1.987 1.00 90.69 583 ALA A O 1
ATOM 4725 N N . ALA A 1 584 ? 12.819 -16.985 -2.059 1.00 91.00 584 ALA A N 1
ATOM 4726 C CA . ALA A 1 584 ? 13.406 -17.199 -0.739 1.00 91.00 584 ALA A CA 1
ATOM 4727 C C . ALA A 1 584 ? 14.871 -16.736 -0.691 1.00 91.00 584 ALA A C 1
ATOM 4729 O O . ALA A 1 584 ? 15.266 -16.068 0.260 1.00 91.00 584 ALA A O 1
ATOM 4730 N N . LEU A 1 585 ? 15.655 -17.022 -1.739 1.00 91.69 585 LEU A N 1
ATOM 4731 C CA . LEU A 1 585 ? 17.023 -16.509 -1.886 1.00 91.69 585 LEU A CA 1
ATOM 4732 C C . LEU A 1 585 ? 17.043 -14.982 -1.982 1.00 91.69 585 LEU A C 1
ATOM 4734 O O . LEU A 1 585 ? 17.808 -14.341 -1.270 1.00 91.69 585 LEU A O 1
ATOM 4738 N N . THR A 1 586 ? 16.166 -14.404 -2.810 1.00 93.38 586 THR A N 1
ATOM 4739 C CA . THR A 1 586 ? 15.975 -12.949 -2.880 1.00 93.38 586 THR A CA 1
ATOM 4740 C C . THR A 1 586 ? 15.701 -12.359 -1.502 1.00 93.38 586 THR A C 1
ATOM 4742 O O . THR A 1 586 ? 16.331 -11.380 -1.116 1.00 93.38 586 THR A O 1
ATOM 4745 N N . PHE A 1 587 ? 14.788 -12.955 -0.738 1.00 92.00 587 PHE A N 1
ATOM 4746 C CA . PHE A 1 587 ? 14.466 -12.460 0.592 1.00 92.00 587 PHE A CA 1
ATOM 4747 C C . PHE A 1 587 ? 15.669 -12.568 1.539 1.00 92.00 587 PHE A C 1
ATOM 4749 O O . PHE A 1 587 ? 16.014 -11.598 2.206 1.00 92.00 587 PHE A O 1
ATOM 4756 N N . GLN A 1 588 ? 16.341 -13.720 1.565 1.00 91.56 588 GLN A N 1
ATOM 4757 C CA . GLN A 1 588 ? 17.466 -13.974 2.467 1.00 91.56 588 GLN A CA 1
ATOM 4758 C C . GLN A 1 588 ? 18.646 -13.020 2.229 1.00 91.56 588 GLN A C 1
ATOM 4760 O O . GLN A 1 588 ? 19.252 -12.569 3.200 1.00 91.56 588 GLN A O 1
ATOM 4765 N N . GLU A 1 589 ? 18.948 -12.700 0.967 1.00 92.38 589 GLU A N 1
ATOM 4766 C CA . GLU A 1 589 ? 20.034 -11.781 0.597 1.00 92.38 589 GLU A CA 1
ATOM 4767 C C . GLU A 1 589 ? 19.743 -10.349 1.064 1.00 92.38 589 GLU A C 1
ATOM 4769 O O . GLU A 1 589 ? 20.603 -9.670 1.623 1.00 92.38 589 GLU A O 1
ATOM 4774 N N . ASN A 1 590 ? 18.501 -9.891 0.881 1.00 92.06 590 ASN A N 1
ATOM 4775 C CA . ASN A 1 590 ? 18.110 -8.528 1.237 1.00 92.06 590 ASN A CA 1
ATOM 4776 C C . ASN A 1 590 ? 17.792 -8.362 2.737 1.00 92.06 590 ASN A C 1
ATOM 4778 O O . ASN A 1 590 ? 17.801 -7.238 3.240 1.00 92.06 590 ASN A O 1
ATOM 4782 N N . HIS A 1 591 ? 17.540 -9.461 3.458 1.00 90.38 591 HIS A N 1
ATOM 4783 C CA . HIS A 1 591 ? 17.165 -9.485 4.875 1.00 90.38 591 HIS A CA 1
ATOM 4784 C C . HIS A 1 591 ? 18.047 -10.471 5.660 1.00 90.38 591 HIS A C 1
ATOM 4786 O O . HIS A 1 591 ? 17.583 -11.479 6.189 1.00 90.38 591 HIS A O 1
ATOM 4792 N N . THR A 1 592 ? 19.341 -10.164 5.774 1.00 88.50 592 THR A N 1
ATOM 4793 C CA . THR A 1 592 ? 20.366 -11.056 6.360 1.00 88.50 592 THR A CA 1
ATOM 4794 C C . THR A 1 592 ? 20.121 -11.464 7.816 1.00 88.50 592 THR A C 1
ATOM 4796 O O . THR A 1 592 ? 20.621 -12.493 8.261 1.00 88.50 592 THR A O 1
ATOM 4799 N N . ASN A 1 593 ? 19.341 -10.679 8.563 1.00 89.25 593 ASN A N 1
ATOM 4800 C CA . ASN A 1 593 ? 18.979 -10.961 9.955 1.00 89.25 593 ASN A CA 1
ATOM 4801 C C . ASN A 1 593 ? 17.705 -11.812 10.102 1.00 89.25 593 ASN A C 1
ATOM 4803 O O . ASN A 1 593 ? 17.337 -12.151 11.230 1.00 89.25 593 ASN A O 1
ATOM 4807 N N . ALA A 1 594 ? 17.014 -12.113 9.000 1.00 92.19 594 ALA A N 1
ATOM 4808 C CA . ALA A 1 594 ? 15.810 -12.927 8.991 1.00 92.19 594 ALA A CA 1
ATOM 4809 C C . ALA A 1 594 ? 16.144 -14.390 8.679 1.00 92.19 594 ALA A C 1
ATOM 4811 O O . ALA A 1 594 ? 17.000 -14.694 7.846 1.00 92.19 594 ALA A O 1
ATOM 4812 N N . ILE A 1 595 ? 15.420 -15.300 9.322 1.00 93.44 595 ILE A N 1
ATOM 4813 C CA . ILE A 1 595 ? 15.418 -16.722 8.989 1.00 93.44 595 ILE A CA 1
ATOM 4814 C C . ILE A 1 595 ? 14.358 -16.959 7.913 1.00 93.44 595 ILE A C 1
ATOM 4816 O O . ILE A 1 595 ? 13.166 -16.769 8.168 1.00 93.44 595 ILE A O 1
ATOM 4820 N N . VAL A 1 596 ? 14.772 -17.404 6.725 1.00 92.50 596 VAL A N 1
ATOM 4821 C CA . VAL A 1 596 ? 13.852 -17.694 5.617 1.00 92.50 596 VAL A CA 1
ATOM 4822 C C . VAL A 1 596 ? 13.565 -19.191 5.515 1.00 92.50 596 VAL A C 1
ATOM 4824 O O . VAL A 1 596 ? 14.409 -19.993 5.119 1.00 92.50 596 VAL A O 1
ATOM 4827 N N . TYR A 1 597 ? 12.331 -19.581 5.823 1.00 92.62 597 TYR A N 1
ATOM 4828 C CA . TYR A 1 597 ? 11.854 -20.950 5.671 1.00 92.62 597 TYR A CA 1
ATOM 4829 C C . TYR A 1 597 ? 11.394 -21.194 4.233 1.00 92.62 597 TYR A C 1
ATOM 4831 O O . TYR A 1 597 ? 10.255 -20.880 3.872 1.00 92.62 597 TYR A O 1
ATOM 4839 N N . ASN A 1 598 ? 12.260 -21.803 3.414 1.00 91.75 598 ASN A N 1
ATOM 4840 C CA . ASN A 1 598 ? 11.881 -22.231 2.069 1.00 91.75 598 ASN A CA 1
ATOM 4841 C C . ASN A 1 598 ? 11.042 -23.525 2.085 1.00 91.75 598 ASN A C 1
ATOM 4843 O O . ASN A 1 598 ? 11.559 -24.608 1.798 1.00 91.75 598 ASN A O 1
ATOM 4847 N N . GLN A 1 599 ? 9.767 -23.420 2.487 1.00 88.88 599 GLN A N 1
ATOM 4848 C CA . GLN A 1 599 ? 8.854 -24.553 2.694 1.00 88.88 599 GLN A CA 1
ATOM 4849 C C . GLN A 1 599 ? 7.364 -24.154 2.599 1.00 88.88 599 GLN A C 1
ATOM 4851 O O . GLN A 1 599 ? 7.010 -22.983 2.706 1.00 88.88 599 GLN A O 1
ATOM 4856 N N . ASP A 1 600 ? 6.466 -25.130 2.405 1.00 85.56 600 ASP A N 1
ATOM 4857 C CA . ASP A 1 600 ? 5.010 -24.921 2.480 1.00 85.56 600 ASP A CA 1
ATOM 4858 C C . ASP A 1 600 ? 4.581 -24.510 3.902 1.00 85.56 600 ASP A C 1
ATOM 4860 O O . ASP A 1 600 ? 4.882 -25.196 4.887 1.00 85.56 600 ASP A O 1
ATOM 4864 N N . SER A 1 601 ? 3.825 -23.414 4.011 1.00 86.62 601 SER A N 1
ATOM 4865 C CA . SER A 1 601 ? 3.347 -22.879 5.289 1.00 86.62 601 SER A CA 1
ATOM 4866 C C . SER A 1 601 ? 2.472 -23.858 6.078 1.00 86.62 601 SER A C 1
ATOM 4868 O O . SER A 1 601 ? 2.499 -23.841 7.307 1.00 86.62 601 SER A O 1
ATOM 4870 N N . ASN A 1 602 ? 1.739 -24.757 5.412 1.00 85.19 602 ASN A N 1
ATOM 4871 C CA . ASN A 1 602 ? 0.947 -25.785 6.090 1.00 85.19 602 ASN A CA 1
ATOM 4872 C C . ASN A 1 602 ? 1.852 -26.810 6.784 1.00 85.19 602 ASN A C 1
ATOM 4874 O O . ASN A 1 602 ? 1.559 -27.242 7.899 1.00 85.19 602 ASN A O 1
ATOM 4878 N N . ILE A 1 603 ? 2.961 -27.192 6.144 1.00 87.31 603 ILE A N 1
ATOM 4879 C CA . ILE A 1 603 ? 3.935 -28.131 6.715 1.00 87.31 603 ILE A CA 1
ATOM 4880 C C . ILE A 1 603 ? 4.619 -27.493 7.928 1.00 87.31 603 ILE A C 1
ATOM 4882 O O . ILE A 1 603 ? 4.725 -28.139 8.971 1.00 87.31 603 ILE A O 1
ATOM 4886 N N . LEU A 1 604 ? 5.005 -26.218 7.814 1.00 89.12 604 LEU A N 1
ATOM 4887 C CA . LEU A 1 604 ? 5.598 -25.452 8.912 1.00 89.12 604 LEU A CA 1
ATOM 4888 C C . LEU A 1 604 ? 4.640 -25.331 10.103 1.00 89.12 604 LEU A C 1
ATOM 4890 O O . LEU A 1 604 ? 5.033 -25.632 11.227 1.00 89.12 604 LEU A O 1
ATOM 4894 N N . LEU A 1 605 ? 3.371 -24.975 9.869 1.00 86.56 605 LEU A N 1
ATOM 4895 C CA . LEU A 1 605 ? 2.366 -24.878 10.933 1.00 86.56 605 LEU A CA 1
ATOM 4896 C C . LEU A 1 605 ? 2.144 -26.224 11.632 1.00 86.56 605 LEU A C 1
ATOM 4898 O O . LEU A 1 605 ? 2.090 -26.286 12.857 1.00 86.56 605 LEU A O 1
ATOM 4902 N N . LYS A 1 606 ? 2.058 -27.319 10.866 1.00 85.19 606 LYS A N 1
ATOM 4903 C CA . LYS A 1 606 ? 1.924 -28.668 11.430 1.00 85.19 606 LYS A CA 1
ATOM 4904 C C . LYS A 1 606 ? 3.112 -29.026 12.325 1.00 85.19 606 LYS A C 1
ATOM 4906 O O . LYS A 1 606 ? 2.918 -29.613 13.385 1.00 85.19 606 LYS A O 1
ATOM 4911 N N . HIS A 1 607 ? 4.325 -28.700 11.887 1.00 87.75 607 HIS A N 1
ATOM 4912 C CA . HIS A 1 607 ? 5.539 -28.944 12.659 1.00 87.75 607 HIS A CA 1
ATOM 4913 C C . HIS A 1 607 ? 5.572 -28.095 13.937 1.00 87.75 607 HIS A C 1
ATOM 4915 O O . HIS A 1 607 ? 5.861 -28.623 15.006 1.00 87.75 607 HIS A O 1
ATOM 4921 N N . ALA A 1 608 ? 5.223 -26.807 13.848 1.00 86.88 608 ALA A N 1
ATOM 4922 C CA . ALA A 1 608 ? 5.169 -25.903 14.995 1.00 86.88 608 ALA A CA 1
ATOM 4923 C C . ALA A 1 608 ? 4.155 -26.363 16.058 1.00 86.88 608 ALA A C 1
ATOM 4925 O O . ALA A 1 608 ? 4.475 -26.369 17.242 1.00 86.88 608 ALA A O 1
ATOM 4926 N N . LEU A 1 609 ? 2.965 -26.813 15.641 1.00 83.81 609 LEU A N 1
ATOM 4927 C CA . LEU A 1 609 ? 1.953 -27.364 16.553 1.00 83.81 609 LEU A CA 1
ATOM 4928 C C . LEU A 1 609 ? 2.430 -28.654 17.227 1.00 83.81 609 LEU A C 1
ATOM 4930 O O . LEU A 1 609 ? 2.346 -28.768 18.444 1.00 83.81 609 LEU A O 1
ATOM 4934 N N . ALA A 1 610 ? 2.992 -29.593 16.457 1.00 82.94 610 ALA A N 1
ATOM 4935 C CA . ALA A 1 610 ? 3.530 -30.831 17.017 1.00 82.94 610 ALA A CA 1
ATOM 4936 C C . ALA A 1 610 ? 4.627 -30.555 18.061 1.00 82.94 610 ALA A C 1
ATOM 4938 O O . ALA A 1 610 ? 4.608 -31.162 19.128 1.00 82.94 610 ALA A O 1
ATOM 4939 N N . ALA A 1 611 ? 5.539 -29.620 17.778 1.00 83.38 611 ALA A N 1
ATOM 4940 C CA . ALA A 1 611 ? 6.574 -29.210 18.724 1.00 83.38 611 ALA A CA 1
ATOM 4941 C C . ALA A 1 611 ? 5.987 -28.544 19.984 1.00 83.38 611 ALA A C 1
ATOM 4943 O O . ALA A 1 611 ? 6.450 -28.813 21.090 1.00 83.38 611 ALA A O 1
ATOM 4944 N N . HIS A 1 612 ? 4.948 -27.714 19.838 1.00 81.94 612 HIS A N 1
ATOM 4945 C CA . HIS A 1 612 ? 4.265 -27.066 20.963 1.00 81.94 612 HIS A CA 1
ATOM 4946 C C . HIS A 1 612 ? 3.564 -28.068 21.894 1.00 81.94 612 HIS A C 1
ATOM 4948 O O . HIS A 1 612 ? 3.600 -27.904 23.108 1.00 81.94 612 HIS A O 1
ATOM 4954 N N . GLU A 1 613 ? 2.991 -29.137 21.340 1.00 82.81 613 GLU A N 1
ATOM 4955 C CA . GLU A 1 613 ? 2.381 -30.246 22.093 1.00 82.81 613 GLU A CA 1
ATOM 4956 C C . GLU A 1 613 ? 3.419 -31.153 22.792 1.00 82.81 613 GLU A C 1
ATOM 4958 O O . GLU A 1 613 ? 3.064 -32.166 23.391 1.00 82.81 613 GLU A O 1
ATOM 4963 N N . GLY A 1 614 ? 4.714 -30.827 22.710 1.00 80.25 614 GLY A N 1
ATOM 4964 C CA . GLY A 1 614 ? 5.796 -31.619 23.297 1.00 80.25 614 GLY A CA 1
ATOM 4965 C C . GLY A 1 614 ? 6.183 -32.857 22.483 1.00 80.25 614 GLY A C 1
ATOM 4966 O O . GLY A 1 614 ? 6.972 -33.677 22.958 1.00 80.25 614 GLY A O 1
ATOM 4967 N N . ASN A 1 615 ? 5.667 -33.007 21.258 1.00 83.44 615 ASN A N 1
ATOM 4968 C CA . ASN A 1 615 ? 6.139 -34.039 20.338 1.00 83.44 615 ASN A CA 1
ATOM 4969 C C . ASN A 1 615 ? 7.500 -33.639 19.744 1.00 83.44 615 ASN A C 1
ATOM 4971 O O . ASN A 1 615 ? 7.833 -32.459 19.659 1.00 83.44 615 ASN A O 1
ATOM 4975 N N . ASN A 1 616 ? 8.270 -34.622 19.267 1.00 80.12 616 ASN A N 1
ATOM 4976 C CA . ASN A 1 616 ? 9.537 -34.388 18.567 1.00 80.12 616 ASN A CA 1
ATOM 4977 C C . ASN A 1 616 ? 9.368 -34.676 17.060 1.00 80.12 616 ASN A C 1
ATOM 4979 O O . ASN A 1 616 ? 9.652 -35.796 16.623 1.00 80.12 616 ASN A O 1
ATOM 4983 N N . PRO A 1 617 ? 8.791 -33.742 16.276 1.00 82.50 617 PRO A N 1
ATOM 4984 C CA . PRO A 1 617 ? 8.593 -33.944 14.845 1.00 82.50 617 PRO A CA 1
ATOM 4985 C C . PRO A 1 617 ? 9.931 -34.072 14.102 1.00 82.50 617 PRO A C 1
ATOM 4987 O O . PRO A 1 617 ? 10.935 -33.485 14.493 1.00 82.50 617 PRO A O 1
ATOM 4990 N N . GLU A 1 618 ? 9.929 -34.839 13.009 1.00 83.56 618 GLU A N 1
ATOM 4991 C CA . GLU A 1 618 ? 11.088 -34.972 12.116 1.00 83.56 618 GLU A CA 1
ATOM 4992 C C . GLU A 1 618 ? 11.561 -33.598 11.599 1.00 83.56 618 GLU A C 1
ATOM 4994 O O . GLU A 1 618 ? 10.703 -32.782 11.227 1.00 83.56 618 GLU A O 1
ATOM 4999 N N . PRO A 1 619 ? 12.885 -33.361 11.494 1.00 84.19 619 PRO A N 1
ATOM 5000 C CA . PRO A 1 619 ? 13.433 -32.107 10.987 1.00 84.19 619 PRO A CA 1
ATOM 5001 C C . PRO A 1 619 ? 12.871 -31.734 9.612 1.00 84.19 619 PRO A C 1
ATOM 5003 O O . PRO A 1 619 ? 12.818 -32.548 8.682 1.00 84.19 619 PRO A O 1
ATOM 5006 N N . LEU A 1 620 ? 12.459 -30.474 9.459 1.00 87.62 620 LEU A N 1
ATOM 5007 C CA . LEU A 1 620 ? 12.035 -29.955 8.163 1.00 87.62 620 LEU A CA 1
ATOM 5008 C C . LEU A 1 620 ? 13.248 -29.713 7.272 1.00 87.62 620 LEU A C 1
ATOM 5010 O O . LEU A 1 620 ? 14.260 -29.191 7.716 1.00 87.62 620 LEU A O 1
ATOM 5014 N N . LEU A 1 621 ? 13.118 -30.042 5.991 1.00 87.94 621 LEU A N 1
ATOM 5015 C CA . LEU A 1 621 ? 14.151 -29.788 4.990 1.00 87.94 621 LEU A CA 1
ATOM 5016 C C . LEU A 1 621 ? 13.715 -28.666 4.049 1.00 87.94 621 LEU A C 1
ATOM 5018 O O . LEU A 1 621 ? 12.525 -28.556 3.740 1.00 87.94 621 LEU A O 1
ATOM 5022 N N . SER A 1 622 ? 14.666 -27.883 3.546 1.00 87.00 622 SER A N 1
ATOM 5023 C CA . SER A 1 622 ? 14.421 -26.898 2.488 1.00 87.00 622 SER A CA 1
ATOM 5024 C C . SER A 1 622 ? 13.919 -27.562 1.190 1.00 87.00 622 SER A C 1
ATOM 5026 O O . SER A 1 622 ? 14.144 -28.754 0.941 1.00 87.00 622 SER A O 1
ATOM 5028 N N . LEU A 1 623 ? 13.179 -26.811 0.360 1.00 86.12 623 LEU A N 1
ATOM 5029 C CA . LEU A 1 623 ? 12.597 -27.325 -0.893 1.00 86.12 623 LEU A CA 1
ATOM 5030 C C . LEU A 1 623 ? 13.601 -27.445 -2.049 1.00 86.12 623 LEU A C 1
ATOM 5032 O O . LEU A 1 623 ? 13.327 -28.151 -3.021 1.00 86.12 623 LEU A O 1
ATOM 5036 N N . ARG A 1 624 ? 14.745 -26.766 -1.964 1.00 79.25 624 ARG A N 1
ATOM 5037 C CA . ARG A 1 624 ? 15.772 -26.758 -3.006 1.00 79.25 624 ARG A CA 1
ATOM 5038 C C . ARG A 1 624 ? 16.557 -28.078 -3.005 1.00 79.25 624 ARG A C 1
ATOM 5040 O O . ARG A 1 624 ? 17.242 -28.391 -2.039 1.00 79.25 624 ARG A O 1
ATOM 5047 N N . GLU A 1 625 ? 16.441 -28.870 -4.075 1.00 69.69 625 GLU A N 1
ATOM 5048 C CA . GLU A 1 625 ? 17.005 -30.233 -4.139 1.00 69.69 625 GLU A CA 1
ATOM 5049 C C . GLU A 1 625 ? 18.543 -30.269 -4.115 1.00 69.69 625 GLU A C 1
ATOM 5051 O O . GLU A 1 625 ? 19.115 -31.184 -3.527 1.00 69.69 625 GLU A O 1
ATOM 5056 N N . ASP A 1 626 ? 19.205 -29.288 -4.732 1.00 69.94 626 ASP A N 1
ATOM 5057 C CA . ASP A 1 626 ? 20.666 -29.178 -4.837 1.00 69.94 626 ASP A CA 1
ATOM 5058 C C . ASP A 1 626 ? 21.345 -28.640 -3.566 1.00 69.94 626 ASP A C 1
ATOM 5060 O O . ASP A 1 626 ? 22.534 -28.868 -3.365 1.00 69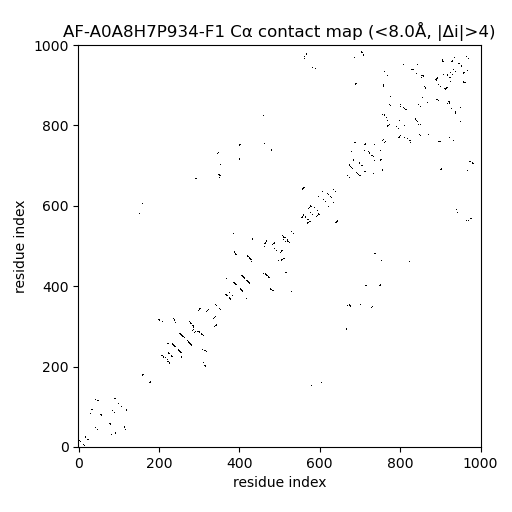.94 626 ASP A O 1
ATOM 5064 N N . GLU A 1 627 ? 20.590 -27.993 -2.676 1.00 70.62 627 GLU A N 1
ATOM 5065 C CA . GLU A 1 627 ? 21.062 -27.451 -1.391 1.00 70.62 627 GLU A CA 1
ATOM 5066 C C . GLU A 1 627 ? 20.101 -27.831 -0.258 1.00 70.62 627 GLU A C 1
ATOM 5068 O O . GLU A 1 627 ? 19.727 -27.015 0.591 1.00 70.62 627 GLU A O 1
ATOM 5073 N N . ARG A 1 628 ? 19.648 -29.085 -0.265 1.00 80.50 628 ARG A N 1
ATOM 5074 C CA . ARG A 1 628 ? 18.679 -29.567 0.714 1.00 80.50 628 ARG A CA 1
ATOM 5075 C C . ARG A 1 628 ? 19.327 -29.646 2.093 1.00 80.50 628 ARG A C 1
ATOM 5077 O O . ARG A 1 628 ? 20.204 -30.475 2.319 1.00 80.50 628 ARG A O 1
ATOM 5084 N N . HIS A 1 629 ? 18.882 -28.795 3.006 1.00 84.81 629 HIS A N 1
ATOM 5085 C CA . HIS A 1 629 ? 19.413 -28.688 4.362 1.00 84.81 629 HIS A CA 1
ATOM 5086 C C . HIS A 1 629 ? 18.278 -28.658 5.382 1.00 84.81 629 HIS A C 1
ATOM 5088 O O . HIS A 1 629 ? 17.130 -28.366 5.036 1.00 84.81 629 HIS A O 1
ATOM 5094 N N . GLU A 1 630 ? 18.605 -28.982 6.630 1.00 90.25 630 GLU A N 1
ATOM 5095 C CA . GLU A 1 630 ? 17.675 -28.869 7.751 1.00 90.25 630 GLU A CA 1
ATOM 5096 C C . GLU A 1 630 ? 17.358 -27.402 8.026 1.00 90.25 630 GLU A C 1
ATOM 5098 O O . GLU A 1 630 ? 18.249 -26.568 8.181 1.00 90.25 630 GLU A O 1
ATOM 5103 N N . LEU A 1 631 ? 16.066 -27.094 8.050 1.00 90.00 631 LEU A N 1
ATOM 5104 C CA . LEU A 1 631 ? 15.559 -25.793 8.439 1.00 90.00 631 LEU A CA 1
ATOM 5105 C C . LEU A 1 631 ? 15.654 -25.659 9.964 1.00 90.00 631 LEU A C 1
ATOM 5107 O O . LEU A 1 631 ? 15.423 -26.639 10.680 1.00 90.00 631 LEU A O 1
ATOM 5111 N N . PRO A 1 632 ? 15.950 -24.456 10.479 1.00 89.25 632 PRO A N 1
ATOM 5112 C CA . PRO A 1 632 ? 15.971 -24.225 11.916 1.00 89.25 632 PRO A CA 1
ATOM 5113 C C . PRO A 1 632 ? 14.576 -24.441 12.535 1.00 89.25 632 PRO A C 1
ATOM 5115 O O . PRO A 1 632 ? 13.569 -24.464 11.821 1.00 89.25 632 PRO A O 1
ATOM 5118 N N . PRO A 1 633 ? 14.477 -24.567 13.868 1.00 86.31 633 PRO A N 1
ATOM 5119 C CA . PRO A 1 633 ? 13.188 -24.594 14.551 1.00 86.31 633 PRO A CA 1
ATOM 5120 C C . PRO A 1 633 ? 12.342 -23.356 14.219 1.00 86.31 633 PRO A C 1
ATOM 5122 O O . PRO A 1 633 ? 12.871 -22.258 14.041 1.00 86.31 633 PRO A O 1
ATOM 5125 N N . MET A 1 634 ? 11.024 -23.538 14.130 1.00 88.50 634 MET A N 1
ATOM 5126 C CA . MET A 1 634 ? 10.070 -22.429 14.009 1.00 88.50 634 MET A CA 1
ATOM 5127 C C . MET A 1 634 ? 9.988 -21.641 15.325 1.00 88.50 634 MET A C 1
ATOM 5129 O O . MET A 1 634 ? 10.165 -22.249 16.385 1.00 88.50 634 MET A O 1
ATOM 5133 N N . PRO A 1 635 ? 9.671 -20.332 15.283 1.00 90.56 635 PRO A N 1
ATOM 5134 C CA . PRO A 1 635 ? 9.458 -19.551 16.494 1.00 90.56 635 PRO A CA 1
ATOM 5135 C C . PRO A 1 635 ? 8.314 -20.114 17.341 1.00 90.56 635 PRO A C 1
ATOM 5137 O O . PRO A 1 635 ? 7.308 -20.618 16.831 1.00 90.56 635 PRO A O 1
ATOM 5140 N N . THR A 1 636 ? 8.480 -19.997 18.649 1.00 87.44 636 THR A N 1
ATOM 5141 C CA . THR A 1 636 ? 7.546 -20.442 19.681 1.00 87.44 636 THR A CA 1
ATOM 5142 C C . THR A 1 636 ? 6.586 -19.322 20.097 1.00 87.44 636 THR A C 1
ATOM 5144 O O . THR A 1 636 ? 6.723 -18.154 19.717 1.00 87.44 636 THR A O 1
ATOM 5147 N N . GLN A 1 637 ? 5.548 -19.673 20.863 1.00 85.94 637 GLN A N 1
ATOM 5148 C CA . GLN A 1 637 ? 4.560 -18.705 21.339 1.00 85.94 637 GLN A CA 1
ATOM 5149 C C . GLN A 1 637 ? 5.225 -17.628 22.212 1.00 85.94 637 GLN A C 1
ATOM 5151 O O . GLN A 1 637 ? 5.918 -17.942 23.173 1.00 85.94 637 GLN A O 1
ATOM 5156 N N . GLY A 1 638 ? 4.980 -16.355 21.888 1.00 87.25 638 GLY A N 1
ATOM 5157 C CA . GLY A 1 638 ? 5.581 -15.203 22.574 1.00 87.25 638 GLY A CA 1
ATOM 5158 C C . GLY A 1 638 ? 6.868 -14.672 21.929 1.00 87.25 638 GLY A C 1
ATOM 5159 O O . GLY A 1 638 ? 7.334 -13.599 22.310 1.00 87.25 638 GLY A O 1
ATOM 5160 N N . GLU A 1 639 ? 7.431 -15.363 20.931 1.00 92.19 639 GLU A N 1
ATOM 5161 C CA . GLU A 1 639 ? 8.573 -14.850 20.157 1.00 92.19 639 GLU A CA 1
ATOM 5162 C C . GLU A 1 639 ? 8.151 -13.957 18.984 1.00 92.19 639 GLU A C 1
ATOM 5164 O O . GLU A 1 639 ? 8.901 -13.065 18.592 1.00 92.19 639 GLU A O 1
ATOM 5169 N N . VAL A 1 640 ? 6.949 -14.176 18.444 1.00 94.19 640 VAL A N 1
ATOM 5170 C CA . VAL A 1 640 ? 6.379 -13.384 17.349 1.00 94.19 640 VAL A CA 1
ATOM 5171 C C . VAL A 1 640 ? 5.438 -12.325 17.914 1.00 94.19 640 VAL A C 1
ATOM 5173 O O . VAL A 1 640 ? 4.399 -12.664 18.480 1.00 94.19 640 VAL A O 1
ATOM 5176 N N . ASP A 1 641 ? 5.772 -11.052 17.708 1.00 93.88 641 ASP A N 1
ATOM 5177 C CA . ASP A 1 641 ? 4.939 -9.924 18.144 1.00 93.88 641 ASP A CA 1
ATOM 5178 C C . ASP A 1 641 ? 3.936 -9.510 17.055 1.00 93.88 641 ASP A C 1
ATOM 5180 O O . ASP A 1 641 ? 2.841 -9.028 17.350 1.00 93.88 641 ASP A O 1
ATOM 5184 N N . PHE A 1 642 ? 4.297 -9.702 15.780 1.00 93.62 642 PHE A N 1
ATOM 5185 C CA . PHE A 1 642 ? 3.501 -9.252 14.641 1.00 93.62 642 PHE A CA 1
ATOM 5186 C C . PHE A 1 642 ? 3.578 -10.225 13.457 1.00 93.62 642 PHE A C 1
ATOM 5188 O O . PHE A 1 642 ? 4.657 -10.659 13.060 1.00 93.62 642 PHE A O 1
ATOM 5195 N N . ILE A 1 643 ? 2.423 -10.557 12.870 1.00 92.62 643 ILE A N 1
ATOM 5196 C CA . ILE A 1 643 ? 2.305 -11.434 11.694 1.00 92.62 643 ILE A CA 1
ATOM 5197 C C . ILE A 1 643 ? 1.694 -10.628 10.551 1.00 92.62 643 ILE A C 1
ATOM 5199 O O . ILE A 1 643 ? 0.633 -10.025 10.713 1.00 92.62 643 ILE A O 1
ATOM 5203 N N . TYR A 1 644 ? 2.323 -10.652 9.378 1.00 90.75 644 TYR A N 1
ATOM 5204 C CA . TYR A 1 644 ? 1.842 -9.941 8.191 1.00 90.75 644 TYR A CA 1
ATOM 5205 C C . TYR A 1 644 ? 2.139 -10.725 6.924 1.00 90.75 644 TYR A C 1
ATOM 5207 O O . TYR A 1 644 ? 3.137 -11.418 6.822 1.00 90.75 644 TYR A O 1
ATOM 5215 N N . GLY A 1 645 ? 1.283 -10.602 5.916 1.00 84.31 645 GLY A N 1
ATOM 5216 C CA . GLY A 1 645 ? 1.527 -11.178 4.599 1.00 84.31 645 GLY A CA 1
ATOM 5217 C C . GLY A 1 645 ? 0.285 -11.166 3.723 1.00 84.31 645 GLY A C 1
ATOM 5218 O O . GLY A 1 645 ? -0.819 -10.868 4.177 1.00 84.31 645 GLY A O 1
ATOM 5219 N N . GLY A 1 646 ? 0.467 -11.480 2.444 1.00 68.00 646 GLY A N 1
ATOM 5220 C CA . GLY A 1 646 ? -0.607 -11.504 1.459 1.00 68.00 646 GLY A CA 1
ATOM 5221 C C . GLY A 1 646 ? -0.525 -12.733 0.567 1.00 68.00 646 GLY A C 1
ATOM 5222 O O . GLY A 1 646 ? 0.430 -12.903 -0.180 1.00 68.00 646 GLY A O 1
ATOM 5223 N N . ARG A 1 647 ? -1.562 -13.573 0.589 1.00 62.56 647 ARG A N 1
ATOM 5224 C CA . ARG A 1 647 ? -1.669 -14.713 -0.327 1.00 62.56 647 ARG A CA 1
ATOM 5225 C C . ARG A 1 647 ? -2.440 -14.321 -1.582 1.00 62.56 647 ARG A C 1
ATOM 5227 O O . ARG A 1 647 ? -3.546 -13.789 -1.496 1.00 62.56 647 ARG A O 1
ATOM 5234 N N . GLN A 1 648 ? -1.903 -14.641 -2.755 1.00 52.06 648 GLN A N 1
ATOM 5235 C CA . GLN A 1 648 ? -2.622 -14.457 -4.013 1.00 52.06 648 GLN A CA 1
ATOM 5236 C C . GLN A 1 648 ? -3.555 -15.647 -4.271 1.00 52.06 648 GLN A C 1
ATOM 5238 O O . GLN A 1 648 ? -3.113 -16.790 -4.372 1.00 52.06 648 GLN A O 1
ATOM 5243 N N . VAL A 1 649 ? -4.857 -15.384 -4.403 1.00 54.06 649 VAL A N 1
ATOM 5244 C CA . VAL A 1 649 ? -5.840 -16.393 -4.821 1.00 54.06 649 VAL A CA 1
ATOM 5245 C C . VAL A 1 649 ? -6.197 -16.130 -6.281 1.00 54.06 649 VAL A C 1
ATOM 5247 O O . VAL A 1 649 ? -6.837 -15.136 -6.607 1.00 54.06 649 VAL A O 1
ATOM 5250 N N . GLY A 1 650 ? -5.744 -17.011 -7.174 1.00 39.91 650 GLY A N 1
ATOM 5251 C CA . GLY A 1 650 ? -5.917 -16.888 -8.628 1.00 39.91 650 GLY A CA 1
ATOM 5252 C C . GLY A 1 650 ? -7.271 -17.354 -9.172 1.00 39.91 650 GLY A C 1
ATOM 5253 O O . GLY A 1 650 ? -7.381 -17.581 -10.371 1.00 39.91 650 GLY A O 1
ATOM 5254 N N . ARG A 1 651 ? -8.293 -17.548 -8.329 1.00 45.25 651 ARG A N 1
ATOM 5255 C CA . ARG A 1 651 ? -9.606 -18.052 -8.762 1.00 45.25 651 ARG A CA 1
ATOM 5256 C C . ARG A 1 651 ? -10.715 -17.100 -8.334 1.00 45.25 651 ARG A C 1
ATOM 5258 O O . ARG A 1 651 ? -10.879 -16.829 -7.147 1.00 45.25 651 ARG A O 1
ATOM 5265 N N . ALA A 1 652 ? -11.478 -16.605 -9.306 1.00 43.81 652 ALA A N 1
ATOM 5266 C CA . ALA A 1 652 ? -12.766 -15.985 -9.038 1.00 43.81 652 ALA A CA 1
ATOM 5267 C C . ALA A 1 652 ? -13.757 -17.098 -8.686 1.00 43.81 652 ALA A C 1
ATOM 5269 O O . ALA A 1 652 ? -13.901 -18.061 -9.436 1.00 43.81 652 ALA A O 1
ATOM 5270 N N . ILE A 1 653 ? -14.419 -16.987 -7.538 1.00 49.38 653 ILE A N 1
ATOM 5271 C CA . ILE A 1 653 ? -15.488 -17.914 -7.176 1.00 49.38 653 ILE A CA 1
ATOM 5272 C C . ILE A 1 653 ? -16.748 -17.452 -7.920 1.00 49.38 653 ILE A C 1
ATOM 5274 O O . ILE A 1 653 ? -17.283 -16.382 -7.623 1.00 49.38 653 ILE A O 1
ATOM 5278 N N . VAL A 1 654 ? -17.203 -18.227 -8.906 1.00 40.72 654 VAL A N 1
ATOM 5279 C CA . VAL A 1 654 ? -18.508 -18.028 -9.553 1.00 40.72 654 VAL A CA 1
ATOM 5280 C C . VAL A 1 654 ? -19.532 -18.868 -8.785 1.00 40.72 654 VAL A C 1
ATOM 5282 O O . VAL A 1 654 ? -19.504 -20.091 -8.861 1.00 40.72 654 VAL A O 1
ATOM 5285 N N . GLY A 1 655 ? -20.404 -18.203 -8.016 1.00 51.50 655 GLY A N 1
ATOM 5286 C CA . GLY A 1 655 ? -21.369 -18.831 -7.097 1.00 51.50 655 GLY A CA 1
ATOM 5287 C C . GLY A 1 655 ? -20.819 -19.020 -5.671 1.00 51.50 655 GLY A C 1
ATOM 5288 O O . GLY A 1 655 ? -19.781 -19.636 -5.483 1.00 51.50 655 GLY A O 1
ATOM 5289 N N . GLY A 1 656 ? -21.490 -18.468 -4.652 1.00 67.12 656 GLY A N 1
ATOM 5290 C CA . GLY A 1 656 ? -21.063 -18.535 -3.242 1.00 67.12 656 GLY A CA 1
ATOM 5291 C C . GLY A 1 656 ? -21.491 -17.311 -2.418 1.00 67.12 656 GLY A C 1
ATOM 5292 O O . GLY A 1 656 ? -22.174 -16.422 -2.928 1.00 67.12 656 GLY A O 1
ATOM 5293 N N . ILE A 1 657 ? -21.080 -17.246 -1.144 1.00 72.56 657 ILE A N 1
ATOM 5294 C CA . ILE A 1 657 ? -21.391 -16.119 -0.244 1.00 72.56 657 ILE A CA 1
ATOM 5295 C C . ILE A 1 657 ? -20.728 -14.837 -0.766 1.00 72.56 657 ILE A C 1
ATOM 5297 O O . ILE A 1 657 ? -19.506 -14.769 -0.940 1.00 72.56 657 ILE A O 1
ATOM 5301 N N . LYS A 1 658 ? -21.522 -13.779 -0.977 1.00 77.19 658 LYS A N 1
ATOM 5302 C CA . LYS A 1 658 ? -21.012 -12.465 -1.398 1.00 77.19 658 LYS A CA 1
ATOM 5303 C C . LYS A 1 658 ? -20.010 -11.941 -0.366 1.00 77.19 658 LYS A C 1
ATOM 5305 O O . LYS A 1 658 ? -20.330 -11.841 0.816 1.00 77.19 658 LYS A O 1
ATOM 5310 N N . MET A 1 659 ? -18.807 -11.589 -0.828 1.00 79.06 659 MET A N 1
ATOM 5311 C CA . MET A 1 659 ? -17.672 -11.205 0.028 1.00 79.06 659 MET A CA 1
ATOM 5312 C C . MET A 1 659 ? -17.280 -12.272 1.073 1.00 79.06 659 MET A C 1
ATOM 5314 O O . MET A 1 659 ? -16.697 -11.928 2.097 1.00 79.06 659 MET A O 1
ATOM 5318 N N . GLY A 1 660 ? -17.541 -13.559 0.810 1.00 80.56 660 GLY A N 1
ATOM 5319 C CA . GLY A 1 660 ? -17.312 -14.654 1.762 1.00 80.56 660 GLY A CA 1
ATOM 5320 C C . GLY A 1 660 ? -15.899 -14.701 2.353 1.00 80.56 660 GLY A C 1
ATOM 5321 O O . GLY A 1 660 ? -15.758 -14.886 3.553 1.00 80.56 660 GLY A O 1
ATOM 5322 N N . VAL A 1 661 ? -14.855 -14.430 1.559 1.00 82.19 661 VAL A N 1
ATOM 5323 C CA . VAL A 1 661 ? -13.463 -14.376 2.059 1.00 82.19 661 VAL A CA 1
ATOM 5324 C C . VAL A 1 661 ? -13.259 -13.238 3.065 1.00 82.19 661 VAL A C 1
ATOM 5326 O O . VAL A 1 661 ? -12.648 -13.445 4.107 1.00 82.19 661 VAL A O 1
ATOM 5329 N N . VAL A 1 662 ? -13.793 -12.045 2.783 1.00 85.75 662 VAL A N 1
ATOM 5330 C CA . VAL A 1 662 ? -13.701 -10.885 3.689 1.00 85.75 662 VAL A CA 1
ATOM 5331 C C . VAL A 1 662 ? -14.447 -11.182 4.988 1.00 85.75 662 VAL A C 1
ATOM 5333 O O . VAL A 1 662 ? -13.889 -11.001 6.066 1.00 85.75 662 VAL A O 1
ATOM 5336 N N . LYS A 1 663 ? -15.679 -11.698 4.879 1.00 86.75 663 LYS A N 1
ATOM 5337 C CA . LYS A 1 663 ? -16.502 -12.101 6.027 1.00 86.75 663 LYS A CA 1
ATOM 5338 C C . LYS A 1 663 ? -15.794 -13.148 6.884 1.00 86.75 663 LYS A C 1
ATOM 5340 O O . LYS A 1 663 ? -15.736 -12.995 8.097 1.00 86.75 663 LYS A O 1
ATOM 5345 N N . PHE A 1 664 ? -15.200 -14.160 6.253 1.00 87.06 664 PHE A N 1
ATOM 5346 C CA . PHE A 1 664 ? -14.469 -15.223 6.936 1.00 87.06 664 PHE A CA 1
ATOM 5347 C C . PHE A 1 664 ? -13.244 -14.699 7.693 1.00 87.06 664 PHE A C 1
ATOM 5349 O O . PHE A 1 664 ? -13.074 -15.040 8.858 1.00 87.06 664 PHE A O 1
ATOM 5356 N N . ILE A 1 665 ? -12.427 -13.834 7.077 1.00 88.69 665 ILE A N 1
ATOM 5357 C CA . ILE A 1 665 ? -11.255 -13.233 7.741 1.00 88.69 665 ILE A CA 1
ATOM 5358 C C . ILE A 1 665 ? -11.687 -12.432 8.972 1.00 88.69 665 ILE A C 1
ATOM 5360 O O . ILE A 1 665 ? -11.142 -12.633 10.056 1.00 88.69 665 ILE A O 1
ATOM 5364 N N . ILE A 1 666 ? -12.688 -11.558 8.822 1.00 89.44 666 ILE A N 1
ATOM 5365 C CA . ILE A 1 666 ? -13.196 -10.745 9.934 1.00 89.44 666 ILE A CA 1
ATOM 5366 C C . ILE A 1 666 ? -13.754 -11.655 11.029 1.00 89.44 666 ILE A C 1
ATOM 5368 O O . ILE A 1 666 ? -13.401 -11.496 12.192 1.00 89.44 666 ILE A O 1
ATOM 5372 N N . ARG A 1 667 ? -14.574 -12.648 10.665 1.00 88.12 667 ARG A N 1
ATOM 5373 C CA . ARG A 1 667 ? -15.172 -13.586 11.618 1.00 88.12 667 ARG A CA 1
ATOM 5374 C C . ARG A 1 667 ? -14.121 -14.383 12.389 1.00 88.12 667 ARG A C 1
ATOM 5376 O O . ARG A 1 667 ? -14.269 -14.543 13.599 1.00 88.12 667 ARG A O 1
ATOM 5383 N N . ALA A 1 668 ? -13.084 -14.863 11.703 1.00 89.12 668 ALA A N 1
ATOM 5384 C CA . ALA A 1 668 ? -11.988 -15.611 12.304 1.00 89.12 668 ALA A CA 1
ATOM 5385 C C . ALA A 1 668 ? -11.219 -14.762 13.323 1.00 89.12 668 ALA A C 1
ATOM 5387 O O . ALA A 1 668 ? -11.038 -15.196 14.456 1.00 89.12 668 ALA A O 1
ATOM 5388 N N . LEU A 1 669 ? -10.837 -13.537 12.956 1.00 90.38 669 LEU A N 1
ATOM 5389 C CA . LEU A 1 669 ? -10.128 -12.617 13.850 1.00 90.38 669 LEU A CA 1
ATOM 5390 C C . LEU A 1 669 ? -10.983 -12.213 15.062 1.00 90.38 669 LEU A C 1
ATOM 5392 O O . LEU A 1 669 ? -10.510 -12.265 16.193 1.00 90.38 669 LEU A O 1
ATOM 5396 N N . VAL A 1 670 ? -12.260 -11.895 14.844 1.00 87.94 670 VAL A N 1
ATOM 5397 C CA . VAL A 1 670 ? -13.214 -11.558 15.914 1.00 87.94 670 VAL A CA 1
ATOM 5398 C C . VAL A 1 670 ? -13.345 -12.694 16.928 1.00 87.94 670 VAL A C 1
ATOM 5400 O O . VAL A 1 670 ? -13.253 -12.452 18.130 1.00 87.94 670 VAL A O 1
ATOM 5403 N N . CYS A 1 671 ? -13.480 -13.937 16.449 1.00 85.56 671 CYS A N 1
ATOM 5404 C CA . CYS A 1 671 ? -13.563 -15.115 17.315 1.00 85.56 671 CYS A CA 1
ATOM 5405 C C . CYS A 1 671 ? -12.299 -15.316 18.161 1.00 85.56 671 CYS A C 1
ATOM 5407 O O . CYS A 1 671 ? -12.375 -15.855 19.263 1.00 85.56 671 CYS A O 1
ATOM 5409 N N . LEU A 1 672 ? -11.143 -14.900 17.638 1.00 85.75 672 LEU A N 1
ATOM 5410 C CA . LEU A 1 672 ? -9.848 -14.968 18.313 1.00 85.75 672 LEU A CA 1
ATOM 5411 C C . LEU A 1 672 ? -9.595 -13.775 19.252 1.00 85.75 672 LEU A C 1
ATOM 5413 O O . LEU A 1 672 ? -8.497 -13.661 19.787 1.00 85.75 672 LEU A O 1
ATOM 5417 N N . GLY A 1 673 ? -10.570 -12.877 19.445 1.00 85.38 673 GLY A N 1
ATOM 5418 C CA . GLY A 1 673 ? -10.397 -11.700 20.302 1.00 85.38 673 GLY A CA 1
ATOM 5419 C C . GLY A 1 673 ? -9.516 -10.619 19.670 1.00 85.38 673 GLY A C 1
ATOM 5420 O O . GLY A 1 673 ? -8.773 -9.930 20.365 1.00 85.38 673 GLY A O 1
ATOM 5421 N N . TYR A 1 674 ? -9.573 -10.462 18.346 1.00 91.56 674 TYR A N 1
ATOM 5422 C CA . TYR A 1 674 ? -8.937 -9.346 17.653 1.00 91.56 674 TYR A CA 1
ATOM 5423 C C . TYR A 1 674 ? -9.967 -8.283 17.274 1.00 91.56 674 TYR A C 1
ATOM 5425 O O . TYR A 1 674 ? -11.044 -8.583 16.757 1.00 91.56 674 TYR A O 1
ATOM 5433 N N . GLN A 1 675 ? -9.586 -7.027 17.477 1.00 91.69 675 GLN A N 1
ATOM 5434 C CA . GLN A 1 675 ? -10.157 -5.883 16.781 1.00 91.69 675 GLN A CA 1
ATOM 5435 C C . GLN A 1 675 ? -9.767 -5.967 15.307 1.00 91.69 675 GLN A C 1
ATOM 5437 O O . GLN A 1 675 ? -8.646 -6.371 14.988 1.00 91.69 675 GLN A O 1
ATOM 5442 N N . VAL A 1 676 ? -10.668 -5.573 14.408 1.00 92.31 676 VAL A N 1
ATOM 5443 C CA . VAL A 1 676 ? -10.464 -5.720 12.963 1.00 92.31 676 VAL A CA 1
ATOM 5444 C C . VAL A 1 676 ? -10.904 -4.473 12.223 1.00 92.31 676 VAL A C 1
ATOM 5446 O O . VAL A 1 676 ? -12.011 -3.984 12.420 1.00 92.31 676 VAL A O 1
ATOM 5449 N N . HIS A 1 677 ? -10.077 -4.000 11.299 1.00 89.56 677 HIS A N 1
ATOM 5450 C CA . HIS A 1 677 ? -10.428 -2.910 10.390 1.00 89.56 677 HIS A CA 1
ATOM 5451 C C . HIS A 1 677 ? -9.850 -3.206 9.012 1.00 89.56 677 HIS A C 1
ATOM 5453 O O . HIS A 1 677 ? -8.675 -3.546 8.888 1.00 89.56 677 HIS A O 1
ATOM 5459 N N . PHE A 1 678 ? -10.665 -3.091 7.962 1.00 90.19 678 PHE A N 1
ATOM 5460 C CA . PHE A 1 678 ? -10.197 -3.306 6.597 1.00 90.19 678 PHE A CA 1
ATOM 5461 C C . PHE A 1 678 ? -10.552 -2.143 5.672 1.00 90.19 678 PHE A C 1
ATOM 5463 O O . PHE A 1 678 ? -11.615 -1.532 5.776 1.00 90.19 678 PHE A O 1
ATOM 5470 N N . LYS A 1 679 ? -9.666 -1.868 4.714 1.00 87.50 679 LYS A N 1
ATOM 5471 C CA . LYS A 1 679 ? -9.887 -0.884 3.648 1.00 87.50 679 LYS A CA 1
ATOM 5472 C C . LYS A 1 679 ? -9.309 -1.379 2.332 1.00 87.50 679 LYS A C 1
ATOM 5474 O O . LYS A 1 679 ? -8.421 -2.231 2.289 1.00 87.50 679 LYS A O 1
ATOM 5479 N N . VAL A 1 680 ? -9.811 -0.800 1.244 1.00 86.88 680 VAL A N 1
ATOM 5480 C CA . VAL A 1 680 ? -9.166 -0.882 -0.067 1.00 86.88 680 VAL A CA 1
ATOM 5481 C C . VAL A 1 680 ? -8.366 0.394 -0.280 1.00 86.88 680 VAL A C 1
ATOM 5483 O O . VAL A 1 680 ? -8.934 1.484 -0.295 1.00 86.88 680 VAL A O 1
ATOM 5486 N N . VAL A 1 681 ? -7.058 0.254 -0.453 1.00 88.25 681 VAL A N 1
ATOM 5487 C CA . VAL A 1 681 ? -6.114 1.364 -0.622 1.00 88.25 681 VAL A CA 1
ATOM 5488 C C . VAL A 1 681 ? -5.378 1.231 -1.954 1.00 88.25 681 VAL A C 1
ATOM 5490 O O . VAL A 1 681 ? -5.210 0.122 -2.461 1.00 88.25 681 VAL A O 1
ATOM 5493 N N . ASP A 1 682 ? -4.973 2.349 -2.555 1.00 89.88 682 ASP A N 1
ATOM 5494 C CA . ASP A 1 682 ? -4.189 2.371 -3.796 1.00 89.88 682 ASP A CA 1
ATOM 5495 C C . ASP A 1 682 ? -2.777 2.864 -3.491 1.00 89.88 682 ASP A C 1
ATOM 5497 O O . ASP A 1 682 ? -2.614 3.953 -2.948 1.00 89.88 682 ASP A O 1
ATOM 5501 N N . ALA A 1 683 ? -1.769 2.064 -3.831 1.00 91.81 683 ALA A N 1
ATOM 5502 C CA . ALA A 1 683 ? -0.376 2.374 -3.534 1.00 91.81 683 ALA A CA 1
ATOM 5503 C C . ALA A 1 683 ? 0.119 3.688 -4.146 1.00 91.81 683 ALA A C 1
ATOM 5505 O O . ALA A 1 683 ? 0.996 4.331 -3.573 1.00 91.81 683 ALA A O 1
ATOM 5506 N N . GLY A 1 684 ? -0.460 4.106 -5.275 1.00 91.00 684 GLY A N 1
ATOM 5507 C CA . GLY A 1 684 ? -0.086 5.362 -5.916 1.00 91.00 684 GLY A CA 1
ATOM 5508 C C . GLY A 1 684 ? -0.369 6.583 -5.039 1.00 91.00 684 GLY A C 1
ATOM 5509 O O . GLY A 1 684 ? 0.387 7.545 -5.078 1.00 91.00 684 GLY A O 1
ATOM 5510 N N . HIS A 1 685 ? -1.370 6.510 -4.153 1.00 91.25 685 HIS A N 1
ATOM 5511 C CA . HIS A 1 685 ? -1.640 7.570 -3.179 1.00 91.25 685 HIS A CA 1
ATOM 5512 C C . HIS A 1 685 ? -0.549 7.713 -2.108 1.00 91.25 685 HIS A C 1
ATOM 5514 O O . HIS A 1 685 ? -0.555 8.690 -1.366 1.00 91.25 685 HIS A O 1
ATOM 5520 N N . TYR A 1 686 ? 0.366 6.752 -1.998 1.00 92.38 686 TYR A N 1
ATOM 5521 C CA . TYR A 1 686 ? 1.413 6.711 -0.975 1.00 92.38 686 TYR A CA 1
ATOM 5522 C C . TYR A 1 686 ? 2.814 6.852 -1.579 1.00 92.38 686 TYR A C 1
ATOM 5524 O O . TYR A 1 686 ? 3.790 6.510 -0.926 1.00 92.38 686 TYR A O 1
ATOM 5532 N N . GLY A 1 687 ? 2.919 7.334 -2.823 1.00 91.75 687 GLY A N 1
ATOM 5533 C CA . GLY A 1 687 ? 4.201 7.634 -3.467 1.00 91.75 687 GLY A CA 1
ATOM 5534 C C . GLY A 1 687 ? 4.781 6.489 -4.294 1.00 91.75 687 GLY A C 1
ATOM 5535 O O . GLY A 1 687 ? 5.912 6.581 -4.760 1.00 91.75 687 GLY A O 1
ATOM 5536 N N . ALA A 1 688 ? 4.033 5.405 -4.519 1.00 92.88 688 ALA A N 1
ATOM 5537 C CA . ALA A 1 688 ? 4.413 4.444 -5.550 1.00 92.88 688 ALA A CA 1
ATOM 5538 C C . ALA A 1 688 ? 4.184 5.059 -6.935 1.00 92.88 688 ALA A C 1
ATOM 5540 O O . ALA A 1 688 ? 3.118 5.615 -7.194 1.00 92.88 688 ALA A O 1
ATOM 5541 N N . ALA A 1 689 ? 5.121 4.864 -7.863 1.00 92.81 689 ALA A N 1
ATOM 5542 C CA . ALA A 1 689 ? 4.984 5.353 -9.235 1.00 92.81 689 ALA A CA 1
ATOM 5543 C C . ALA A 1 689 ? 3.911 4.601 -10.051 1.00 92.81 689 ALA A C 1
ATOM 5545 O O . ALA A 1 689 ? 3.870 4.704 -11.268 1.00 92.81 689 ALA A O 1
ATOM 5546 N N . GLN A 1 690 ? 3.039 3.806 -9.422 1.00 91.12 690 GLN A N 1
ATOM 5547 C CA . GLN A 1 690 ? 2.005 3.008 -10.076 1.00 91.12 690 GLN A CA 1
ATOM 5548 C C . GLN A 1 690 ? 0.680 3.075 -9.314 1.00 91.12 690 GLN A C 1
ATOM 5550 O O . GLN A 1 690 ? 0.658 3.163 -8.087 1.00 91.12 690 GLN A O 1
ATOM 5555 N N . SER A 1 691 ? -0.435 2.874 -10.022 1.00 87.94 691 SER A N 1
ATOM 5556 C CA . SER A 1 691 ? -1.714 2.567 -9.363 1.00 87.94 691 SER A CA 1
ATOM 5557 C C . SER A 1 691 ? -1.887 1.057 -9.198 1.00 87.94 691 SER A C 1
ATOM 5559 O O . SER A 1 691 ? -1.902 0.281 -10.167 1.00 87.94 691 SER A O 1
ATOM 5561 N N . ARG A 1 692 ? -2.029 0.639 -7.939 1.00 87.44 692 ARG A N 1
ATOM 5562 C CA . ARG A 1 692 ? -2.115 -0.758 -7.515 1.00 87.44 692 ARG A CA 1
ATOM 5563 C C . ARG A 1 692 ? -2.951 -0.861 -6.247 1.00 87.44 692 ARG A C 1
ATOM 5565 O O . ARG A 1 692 ? -2.485 -0.591 -5.143 1.00 87.44 692 ARG A O 1
ATOM 5572 N N . ARG A 1 693 ? -4.199 -1.297 -6.419 1.00 87.44 693 ARG A N 1
ATOM 5573 C CA . ARG A 1 693 ? -5.141 -1.466 -5.310 1.00 87.44 693 ARG A CA 1
ATOM 5574 C C . ARG A 1 693 ? -4.848 -2.715 -4.494 1.00 87.44 693 ARG A C 1
ATOM 5576 O O . ARG A 1 693 ? -4.480 -3.763 -5.040 1.00 87.44 693 ARG A O 1
ATOM 5583 N N . ARG A 1 694 ? -5.049 -2.596 -3.187 1.00 87.38 694 ARG A N 1
ATOM 5584 C CA . ARG A 1 694 ? -4.899 -3.656 -2.195 1.00 87.38 694 ARG A CA 1
ATOM 5585 C C . ARG A 1 694 ? -6.030 -3.594 -1.192 1.00 87.38 694 ARG A C 1
ATOM 5587 O O . ARG A 1 694 ? -6.384 -2.515 -0.734 1.00 87.38 694 ARG A O 1
ATOM 5594 N N . VAL A 1 695 ? -6.582 -4.757 -0.867 1.00 88.12 695 VAL A N 1
ATOM 5595 C CA . VAL A 1 695 ? -7.410 -4.919 0.328 1.00 88.12 695 VAL A CA 1
ATOM 5596 C C . VAL A 1 695 ? -6.451 -5.210 1.471 1.00 88.12 695 VAL A C 1
ATOM 5598 O O . VAL A 1 695 ? -5.643 -6.130 1.355 1.00 88.12 695 VAL A O 1
ATOM 5601 N N . ILE A 1 696 ? -6.511 -4.413 2.528 1.00 90.62 696 ILE A N 1
ATOM 5602 C CA . ILE A 1 696 ? -5.645 -4.535 3.698 1.00 90.62 696 ILE A CA 1
ATOM 5603 C C . ILE A 1 696 ? -6.535 -4.752 4.916 1.00 90.62 696 ILE A C 1
ATOM 5605 O O . ILE A 1 696 ? -7.548 -4.068 5.057 1.00 90.62 696 ILE A O 1
ATOM 5609 N N . PHE A 1 697 ? -6.144 -5.695 5.771 1.00 92.31 697 PHE A N 1
ATOM 5610 C CA . PHE A 1 697 ? -6.788 -5.995 7.044 1.00 92.31 697 PHE A CA 1
ATOM 5611 C C . PHE A 1 697 ? -5.800 -5.704 8.167 1.00 92.31 697 PHE A C 1
ATOM 5613 O O . PHE A 1 697 ? -4.704 -6.260 8.176 1.00 92.31 697 PHE A O 1
ATOM 5620 N N . TRP A 1 698 ? -6.205 -4.869 9.113 1.00 93.31 698 TRP A N 1
ATOM 5621 C CA . TRP A 1 698 ? -5.564 -4.762 10.412 1.00 93.31 698 TRP A CA 1
ATOM 5622 C C . TRP A 1 698 ? -6.267 -5.686 11.395 1.00 93.31 698 TRP A C 1
ATOM 5624 O O . TRP A 1 698 ? -7.497 -5.700 11.454 1.00 93.31 698 TRP A O 1
ATOM 5634 N N . GLY A 1 699 ? -5.475 -6.433 12.159 1.00 93.88 699 GLY A N 1
ATOM 5635 C CA . GLY A 1 699 ? -5.914 -7.176 13.330 1.00 93.88 699 GLY A CA 1
ATOM 5636 C C . GLY A 1 699 ? -5.062 -6.759 14.522 1.00 93.88 699 GLY A C 1
ATOM 5637 O O . GLY A 1 699 ? -3.848 -6.934 14.473 1.00 93.88 699 GLY A O 1
ATOM 5638 N N . ALA A 1 700 ? -5.673 -6.235 15.582 1.00 92.56 700 ALA A N 1
ATOM 5639 C CA . ALA A 1 700 ? -4.984 -5.948 16.843 1.00 92.56 700 ALA A CA 1
ATOM 5640 C C . ALA A 1 700 ? -5.670 -6.690 17.989 1.00 92.56 700 ALA A C 1
ATOM 5642 O O . ALA A 1 700 ? -6.899 -6.688 18.069 1.00 92.56 700 ALA A O 1
ATOM 5643 N N . LYS A 1 701 ? -4.897 -7.325 18.877 1.00 89.25 701 LYS A N 1
ATOM 5644 C CA . LYS A 1 701 ? -5.463 -7.979 20.063 1.00 89.25 701 LYS A CA 1
ATOM 5645 C C . LYS A 1 701 ? -6.223 -6.941 20.899 1.00 89.25 701 LYS A C 1
ATOM 5647 O O . LYS A 1 701 ? -5.850 -5.767 20.929 1.00 89.25 701 LYS A O 1
ATOM 5652 N N . GLN A 1 702 ? -7.309 -7.338 21.554 1.00 82.81 702 GLN A N 1
ATOM 5653 C CA . GLN A 1 702 ? -8.015 -6.423 22.452 1.00 82.81 702 GLN A CA 1
ATOM 5654 C C . GLN A 1 702 ? -7.085 -5.883 23.547 1.00 82.81 702 GLN A C 1
ATOM 5656 O O . GLN A 1 702 ? -6.262 -6.612 24.094 1.00 82.81 702 GLN A O 1
ATOM 5661 N N . GLY A 1 703 ? -7.213 -4.589 23.843 1.00 78.19 703 GLY A N 1
ATOM 5662 C CA . GLY A 1 703 ? -6.338 -3.869 24.771 1.00 78.19 703 GLY A CA 1
ATOM 5663 C C . GLY A 1 703 ? -5.109 -3.255 24.096 1.00 78.19 703 GLY A C 1
ATOM 5664 O O . GLY A 1 703 ? -4.456 -2.409 24.693 1.00 78.19 703 GLY A O 1
ATOM 5665 N N . VAL A 1 704 ? -4.830 -3.616 22.840 1.00 87.00 704 VAL A N 1
ATOM 5666 C CA . VAL A 1 704 ? -3.817 -2.957 22.010 1.00 87.00 704 VAL A CA 1
ATOM 5667 C C . VAL A 1 704 ? -4.508 -1.942 21.090 1.00 87.00 704 VAL A C 1
ATOM 5669 O O . VAL A 1 704 ? -5.522 -2.283 20.475 1.00 87.00 704 VAL A O 1
ATOM 5672 N N . PRO A 1 705 ? -4.001 -0.706 20.953 1.00 88.31 705 PRO A N 1
ATOM 5673 C CA . PRO A 1 705 ? -4.511 0.258 19.984 1.00 88.31 705 PRO A CA 1
ATOM 5674 C C . PRO A 1 705 ? -4.539 -0.318 18.561 1.00 88.31 705 PRO A C 1
ATOM 5676 O O . PRO A 1 705 ? -3.538 -0.830 18.059 1.00 88.31 705 PRO A O 1
ATOM 5679 N N . LEU A 1 706 ? -5.692 -0.231 17.892 1.00 88.69 706 LEU A N 1
ATOM 5680 C CA . LEU A 1 706 ? -5.837 -0.671 16.505 1.00 88.69 706 LEU A CA 1
ATOM 5681 C C . LEU A 1 706 ? -5.215 0.371 15.553 1.00 88.69 706 LEU A C 1
ATOM 5683 O O . LEU A 1 706 ? -5.637 1.533 15.588 1.00 88.69 706 LEU A O 1
ATOM 5687 N N . PRO A 1 707 ? -4.267 -0.007 14.669 1.00 90.75 707 PRO A N 1
ATOM 5688 C CA . PRO A 1 707 ? -3.690 0.926 13.708 1.00 90.75 707 PRO A CA 1
ATOM 5689 C C . PRO A 1 707 ? -4.739 1.556 12.786 1.00 90.75 707 PRO A C 1
ATOM 5691 O O . PRO A 1 707 ? -5.683 0.904 12.324 1.00 90.75 707 PRO A O 1
ATOM 5694 N N . LYS A 1 708 ? -4.553 2.843 12.482 1.00 89.00 708 LYS A N 1
ATOM 5695 C CA . LYS A 1 708 ? -5.363 3.556 11.487 1.00 89.00 708 LYS A CA 1
ATOM 5696 C C . LYS A 1 708 ? -4.844 3.264 10.076 1.00 89.00 708 LYS A C 1
ATOM 5698 O O . LYS A 1 708 ? -3.756 2.730 9.877 1.00 89.00 708 LYS A O 1
ATOM 5703 N N . PHE A 1 709 ? -5.642 3.600 9.064 1.00 90.44 709 PHE A N 1
ATOM 5704 C CA . PHE A 1 709 ? -5.163 3.580 7.683 1.00 90.44 709 PHE A CA 1
ATOM 5705 C C . PHE A 1 709 ? -4.464 4.897 7.336 1.00 90.44 709 PHE A C 1
ATOM 5707 O O . PHE A 1 709 ? -4.997 5.958 7.672 1.00 90.44 709 PHE A O 1
ATOM 5714 N N . PRO A 1 710 ? -3.326 4.852 6.617 1.00 91.00 710 PRO A N 1
ATOM 5715 C CA . PRO A 1 710 ? -2.589 6.057 6.275 1.00 91.00 710 PRO A CA 1
ATOM 5716 C C . PRO A 1 710 ? -3.420 6.942 5.349 1.00 91.00 710 PRO A C 1
ATOM 5718 O O . PRO A 1 710 ? -4.043 6.464 4.388 1.00 91.00 710 PRO A O 1
ATOM 5721 N N . LYS A 1 711 ? -3.415 8.249 5.628 1.00 88.56 711 LYS A N 1
ATOM 5722 C CA . LYS A 1 711 ? -4.040 9.248 4.757 1.00 88.56 711 LYS A CA 1
ATOM 5723 C C . LYS A 1 711 ? -3.291 9.303 3.415 1.00 88.56 711 LYS A C 1
ATOM 5725 O O . LYS A 1 711 ? -2.068 9.197 3.400 1.00 88.56 711 LYS A O 1
ATOM 5730 N N . PRO A 1 712 ? -3.999 9.453 2.285 1.00 89.94 712 PRO A N 1
ATOM 5731 C CA . PRO A 1 712 ? -3.361 9.525 0.975 1.00 89.94 712 PRO A CA 1
ATOM 5732 C C . PRO A 1 712 ? -2.552 10.816 0.834 1.00 89.94 712 PRO A C 1
ATOM 5734 O O . PRO A 1 712 ? -3.048 11.894 1.148 1.00 89.94 712 PRO A O 1
ATOM 5737 N N . MET A 1 713 ? -1.321 10.709 0.345 1.00 90.88 713 MET A N 1
ATOM 5738 C CA . MET A 1 713 ? -0.385 11.827 0.211 1.00 90.88 713 MET A CA 1
ATOM 5739 C C . MET A 1 713 ? -0.272 12.350 -1.224 1.00 90.88 713 MET A C 1
ATOM 5741 O O . MET A 1 713 ? -0.027 13.538 -1.410 1.00 90.88 713 MET A O 1
ATOM 5745 N N . HIS A 1 714 ? -0.483 11.487 -2.219 1.00 89.81 714 HIS A N 1
ATOM 5746 C CA . HIS A 1 714 ? -0.305 11.787 -3.640 1.00 89.81 714 HIS A CA 1
ATOM 5747 C C . HIS A 1 714 ? -1.622 11.708 -4.416 1.00 89.81 714 HIS A C 1
ATOM 5749 O O . HIS A 1 714 ? -2.471 10.861 -4.124 1.00 89.81 714 HIS A O 1
ATOM 5755 N N . ASP A 1 715 ? -1.776 12.569 -5.421 1.00 81.75 715 ASP A N 1
ATOM 5756 C CA . ASP A 1 715 ? -2.947 12.593 -6.302 1.00 81.75 715 ASP A CA 1
ATOM 5757 C C . ASP A 1 715 ? -2.829 11.574 -7.448 1.00 81.75 715 ASP A C 1
ATOM 5759 O O . ASP A 1 715 ? -1.754 11.373 -7.995 1.00 81.75 715 ASP A O 1
ATOM 5763 N N . LEU A 1 716 ? -3.940 10.947 -7.845 1.00 74.56 716 LEU A N 1
ATOM 5764 C CA . LEU A 1 716 ? -4.029 10.007 -8.972 1.00 74.56 716 LEU A CA 1
ATOM 5765 C C . LEU A 1 716 ? -5.108 10.410 -10.004 1.00 74.56 716 LEU A C 1
ATOM 5767 O O . LEU A 1 716 ? -5.645 9.537 -10.703 1.00 74.56 716 LEU A O 1
ATOM 5771 N N . THR A 1 717 ? -5.486 11.695 -10.062 1.00 57.31 717 THR A N 1
ATOM 5772 C CA . THR A 1 717 ? -6.610 12.265 -10.838 1.00 57.31 717 THR A CA 1
ATOM 5773 C C . THR A 1 717 ? -6.783 11.674 -12.246 1.00 57.31 717 THR A C 1
ATOM 5775 O O . THR A 1 717 ? -6.157 12.062 -13.225 1.00 57.31 717 THR A O 1
ATOM 5778 N N . LYS A 1 718 ? -7.679 10.677 -12.295 1.00 51.72 718 LYS A N 1
ATOM 5779 C CA . LYS A 1 718 ? -8.367 9.978 -13.411 1.00 51.72 718 LYS A CA 1
ATOM 5780 C C . LYS A 1 718 ? -8.961 8.661 -12.882 1.00 51.72 718 LYS A C 1
ATOM 5782 O O . LYS A 1 718 ? -9.915 8.133 -13.450 1.00 51.72 718 LYS A O 1
ATOM 5787 N N . ARG A 1 719 ? -8.454 8.141 -11.753 1.00 52.84 719 ARG A N 1
ATOM 5788 C CA . ARG A 1 719 ? -9.055 7.035 -10.987 1.00 52.84 719 ARG A CA 1
ATOM 5789 C C . ARG A 1 719 ? -9.628 7.589 -9.680 1.00 52.84 719 ARG A C 1
ATOM 5791 O O . ARG A 1 719 ? -8.910 7.690 -8.700 1.00 52.84 719 ARG A O 1
ATOM 5798 N N . SER A 1 720 ? -10.915 7.951 -9.686 1.00 51.34 720 SER A N 1
ATOM 5799 C CA . SER A 1 720 ? -11.665 8.413 -8.499 1.00 51.34 720 SER A CA 1
ATOM 5800 C C . SER A 1 720 ? -11.385 7.535 -7.268 1.00 51.34 720 SER A C 1
ATOM 5802 O O . SER A 1 720 ? -11.137 6.339 -7.411 1.00 51.34 720 SER A O 1
ATOM 5804 N N . PHE A 1 721 ? -11.441 8.085 -6.059 1.00 62.44 721 PHE A N 1
ATOM 5805 C CA . PHE A 1 721 ? -11.448 7.292 -4.833 1.00 62.44 721 PHE A CA 1
ATOM 5806 C C . PHE A 1 721 ? -12.684 6.384 -4.830 1.00 62.44 721 PHE A C 1
ATOM 5808 O O . PHE A 1 721 ? -13.817 6.846 -4.715 1.00 62.44 721 PHE A O 1
ATOM 5815 N N . HIS A 1 722 ? -12.482 5.079 -5.037 1.00 60.94 722 HIS A N 1
ATOM 5816 C CA . HIS A 1 722 ? -13.605 4.155 -5.179 1.00 60.94 722 HIS A CA 1
ATOM 5817 C C . HIS A 1 722 ? -14.213 3.896 -3.808 1.00 60.94 722 HIS A C 1
ATOM 5819 O O . HIS A 1 722 ? -13.553 3.368 -2.915 1.00 60.94 722 HIS A O 1
ATOM 5825 N N . SER A 1 723 ? -15.485 4.247 -3.667 1.00 67.50 723 SER A N 1
ATOM 5826 C CA . SER A 1 723 ? -16.305 3.742 -2.581 1.00 67.50 723 SER A CA 1
ATOM 5827 C C . SER A 1 723 ? -16.842 2.359 -2.952 1.00 67.50 723 SER A C 1
ATOM 5829 O O . SER A 1 723 ? -17.125 2.078 -4.120 1.00 67.50 723 SER A O 1
ATOM 5831 N N . PHE A 1 724 ? -16.948 1.472 -1.967 1.00 70.06 724 PHE A N 1
ATOM 5832 C CA . PHE A 1 724 ? -17.421 0.105 -2.182 1.00 70.06 724 PHE A CA 1
ATOM 5833 C C . PHE A 1 724 ? -18.735 -0.095 -1.446 1.00 70.06 724 PHE A C 1
ATOM 5835 O O . PHE A 1 724 ? -18.823 0.183 -0.256 1.00 70.06 724 PHE A O 1
ATOM 5842 N N . LYS A 1 725 ? -19.764 -0.594 -2.132 1.00 74.25 725 LYS A N 1
ATOM 5843 C CA . LYS A 1 725 ? -21.006 -0.983 -1.459 1.00 74.25 725 LYS A CA 1
ATOM 5844 C C . LYS A 1 725 ? -20.801 -2.320 -0.756 1.00 74.25 725 LYS A C 1
ATOM 5846 O O . LYS A 1 725 ? -20.525 -3.327 -1.413 1.00 74.25 725 LYS A O 1
ATOM 5851 N N . LEU A 1 726 ? -20.945 -2.316 0.562 1.00 74.38 726 LEU A N 1
ATOM 5852 C CA . LEU A 1 726 ? -20.986 -3.517 1.378 1.00 74.38 726 LEU A CA 1
ATOM 5853 C C . LEU A 1 726 ? -22.260 -4.324 1.061 1.00 74.38 726 LEU A C 1
ATOM 5855 O O . LEU A 1 726 ? -23.222 -3.785 0.500 1.00 74.38 726 LEU A O 1
ATOM 5859 N N . PRO A 1 727 ? -22.303 -5.628 1.388 1.00 71.06 727 PRO A N 1
ATOM 5860 C CA . PRO A 1 727 ? -23.485 -6.461 1.177 1.00 71.06 727 PRO A CA 1
ATOM 5861 C C . PRO A 1 727 ? -24.733 -5.948 1.909 1.00 71.06 727 PRO A C 1
ATOM 5863 O O . PRO A 1 727 ? -25.836 -6.180 1.428 1.00 71.06 727 PRO A O 1
ATOM 5866 N N . THR A 1 728 ? -24.546 -5.211 3.007 1.00 72.00 728 THR A N 1
ATOM 5867 C CA . THR A 1 728 ? -25.582 -4.540 3.811 1.00 72.00 728 THR A CA 1
ATOM 5868 C C . THR A 1 728 ? -26.200 -3.315 3.126 1.00 72.00 728 THR A C 1
ATOM 5870 O O . THR A 1 728 ? -27.203 -2.794 3.595 1.00 72.00 728 THR A O 1
ATOM 5873 N N . GLY A 1 729 ? -25.625 -2.842 2.014 1.00 74.12 729 GLY A N 1
ATOM 5874 C CA . GLY A 1 729 ? -26.028 -1.604 1.337 1.00 74.12 729 GLY A CA 1
ATOM 5875 C C . GLY A 1 729 ? -25.252 -0.365 1.795 1.00 74.12 729 GLY A C 1
ATOM 5876 O O . GLY A 1 729 ? -25.239 0.637 1.077 1.00 74.12 729 GLY A O 1
ATOM 5877 N N . GLU A 1 730 ? -24.544 -0.452 2.924 1.00 73.00 730 GLU A N 1
ATOM 5878 C CA . GLU A 1 730 ? -23.635 0.586 3.414 1.00 73.00 730 GLU A CA 1
ATOM 5879 C C . GLU A 1 730 ? -22.492 0.841 2.423 1.00 73.00 730 GLU A C 1
ATOM 5881 O O . GLU A 1 730 ? -22.070 -0.040 1.670 1.00 73.00 730 GLU A O 1
ATOM 5886 N N . VAL A 1 731 ? -21.965 2.062 2.420 1.00 73.75 731 VAL A N 1
ATOM 5887 C CA . VAL A 1 731 ? -20.879 2.459 1.523 1.00 73.75 731 VAL A CA 1
ATOM 5888 C C . VAL A 1 731 ? -19.586 2.556 2.321 1.00 73.75 731 VAL A C 1
ATOM 5890 O O . VAL A 1 731 ? -19.406 3.483 3.108 1.00 73.75 731 VAL A O 1
ATOM 5893 N N . LEU A 1 732 ? -18.654 1.638 2.063 1.00 76.12 732 LEU A N 1
ATOM 5894 C CA . LEU A 1 732 ? -17.285 1.727 2.550 1.00 76.12 732 LEU A CA 1
ATOM 5895 C C . LEU A 1 732 ? -16.624 2.955 1.926 1.00 76.12 732 LEU A C 1
ATOM 5897 O O . LEU A 1 732 ? -16.275 2.964 0.738 1.00 76.12 732 LEU A O 1
ATOM 5901 N N . LYS A 1 733 ? -16.476 4.001 2.738 1.00 74.38 733 LYS A N 1
ATOM 5902 C CA . LYS A 1 733 ? -15.835 5.247 2.324 1.00 74.38 733 LYS A CA 1
ATOM 5903 C C . LYS A 1 733 ? -14.317 5.044 2.190 1.00 74.38 733 LYS A C 1
ATOM 5905 O O . LYS A 1 733 ? -13.726 4.327 3.012 1.00 74.38 733 LYS A O 1
ATOM 5910 N N . PRO A 1 734 ? -13.685 5.662 1.174 1.00 75.12 734 PRO A N 1
ATOM 5911 C CA . PRO A 1 734 ? -12.233 5.675 1.048 1.00 75.12 734 PRO A CA 1
ATOM 5912 C C . PRO A 1 734 ? -11.598 6.424 2.226 1.00 75.12 734 PRO A C 1
ATOM 5914 O O . PRO A 1 734 ? -12.245 7.248 2.873 1.00 75.12 734 PRO A O 1
ATOM 5917 N N . VAL A 1 735 ? -10.319 6.156 2.484 1.00 79.31 735 VAL A N 1
ATOM 5918 C CA . VAL A 1 735 ? -9.528 6.952 3.432 1.00 79.31 735 VAL A CA 1
ATOM 5919 C C . VAL A 1 735 ? -9.370 8.355 2.853 1.00 79.31 735 VAL A C 1
ATOM 5921 O O . VAL A 1 735 ? -8.962 8.483 1.699 1.00 79.31 735 VAL A O 1
ATOM 5924 N N . THR A 1 736 ? -9.703 9.391 3.622 1.00 74.94 736 THR A N 1
ATOM 5925 C CA . THR A 1 736 ? -9.696 10.790 3.169 1.00 74.94 736 THR A CA 1
ATOM 5926 C C . THR A 1 736 ? -9.107 11.724 4.223 1.00 74.94 736 THR A C 1
ATOM 5928 O O . THR A 1 736 ? -9.036 11.388 5.404 1.00 74.94 736 THR A O 1
ATOM 5931 N N . TRP A 1 737 ? -8.670 12.899 3.773 1.00 74.06 737 TRP A N 1
ATOM 5932 C CA . TRP A 1 737 ? -8.316 14.021 4.638 1.00 74.06 737 TRP A CA 1
ATOM 5933 C C . TRP A 1 737 ? -9.542 14.758 5.182 1.00 74.06 737 TRP A C 1
ATOM 5935 O O . TRP A 1 737 ? -9.441 15.372 6.239 1.00 74.06 737 TRP A O 1
ATOM 5945 N N . SER A 1 738 ? -10.676 14.707 4.470 1.00 62.03 738 SER A N 1
ATOM 5946 C CA . SER A 1 738 ? -11.852 15.509 4.810 1.00 62.03 738 SER A CA 1
ATOM 5947 C C . SER A 1 738 ? -12.500 15.035 6.104 1.00 62.03 738 SER A C 1
ATOM 5949 O O . SER A 1 738 ? -12.885 13.875 6.236 1.00 62.03 738 SER A O 1
ATOM 5951 N N . ILE A 1 739 ? -12.657 15.973 7.033 1.00 52.72 739 ILE A N 1
ATOM 5952 C CA . ILE A 1 739 ? -13.186 15.729 8.378 1.00 52.72 739 ILE A CA 1
ATOM 5953 C C . ILE A 1 739 ? -14.726 15.875 8.416 1.00 52.72 739 ILE A C 1
ATOM 5955 O O . ILE A 1 739 ? -15.386 15.483 9.377 1.00 52.72 739 ILE A O 1
ATOM 5959 N N . ARG A 1 740 ? -15.347 16.395 7.343 1.00 52.50 740 ARG A N 1
ATOM 5960 C CA . ARG A 1 740 ? -16.801 16.629 7.254 1.00 52.50 740 ARG A CA 1
ATOM 5961 C C . ARG A 1 740 ? -17.547 15.342 6.904 1.00 52.50 740 ARG A C 1
ATOM 5963 O O . ARG A 1 740 ? -17.927 15.110 5.761 1.00 52.50 740 ARG A O 1
ATOM 5970 N N . HIS A 1 741 ? -17.775 14.488 7.898 1.00 47.84 741 HIS A N 1
ATOM 5971 C CA . HIS A 1 741 ? -18.355 13.169 7.648 1.00 47.84 741 HIS A CA 1
ATOM 5972 C C . HIS A 1 741 ? -19.890 13.101 7.532 1.00 47.84 741 HIS A C 1
ATOM 5974 O O . HIS A 1 741 ? -20.366 12.034 7.127 1.00 47.84 741 HIS A O 1
ATOM 5980 N N . LYS A 1 742 ? -20.672 14.163 7.816 1.00 40.56 742 LYS A N 1
ATOM 5981 C CA . LYS A 1 742 ? -22.140 13.999 7.949 1.00 40.56 742 LYS A CA 1
ATOM 5982 C C . LYS A 1 742 ? -23.110 15.014 7.309 1.00 40.56 742 LYS A C 1
ATOM 5984 O O . LYS A 1 742 ? -24.242 14.603 7.098 1.00 40.56 742 LYS A O 1
ATOM 5989 N N . GLU A 1 743 ? -22.756 16.249 6.932 1.00 33.84 743 GLU A N 1
ATOM 5990 C CA . GLU A 1 743 ? -23.829 17.271 6.777 1.00 33.84 743 GLU A CA 1
ATOM 5991 C C . GLU A 1 743 ? -24.099 17.878 5.395 1.00 33.84 743 GLU A C 1
ATOM 5993 O O . GLU A 1 743 ? -25.143 18.496 5.210 1.00 33.84 743 GLU A O 1
ATOM 5998 N N . SER A 1 744 ? -23.254 17.688 4.384 1.00 35.69 744 SER A N 1
ATOM 5999 C CA . SER A 1 744 ? -23.560 18.225 3.050 1.00 35.69 744 SER A CA 1
ATOM 6000 C C . SER A 1 744 ? -23.470 17.113 2.025 1.00 35.69 744 SER A C 1
ATOM 6002 O O . SER A 1 744 ? -22.419 16.508 1.858 1.00 35.69 744 SER A O 1
ATOM 6004 N N . GLY A 1 745 ? -24.564 16.830 1.319 1.00 38.25 745 GLY A N 1
ATOM 6005 C CA . GLY A 1 745 ? -24.597 15.911 0.173 1.00 38.25 745 GLY A CA 1
ATOM 6006 C C . GLY A 1 745 ? -23.747 16.367 -1.025 1.00 38.25 745 GLY A C 1
ATOM 6007 O O . GLY A 1 745 ? -24.074 16.037 -2.161 1.00 38.25 745 GLY A O 1
ATOM 6008 N N . GLN A 1 746 ? -22.691 17.150 -0.795 1.00 39.16 746 GLN A N 1
ATOM 6009 C CA . GLN A 1 746 ? -21.680 17.515 -1.773 1.00 39.16 746 GLN A CA 1
ATOM 6010 C C . GLN A 1 746 ? -20.666 16.376 -1.895 1.00 39.16 746 GLN A C 1
ATOM 6012 O O . GLN A 1 746 ? -20.304 15.721 -0.918 1.00 39.16 746 GLN A O 1
ATOM 6017 N N . SER A 1 747 ? -20.238 16.113 -3.129 1.00 42.19 747 SER A N 1
ATOM 6018 C CA . SER A 1 747 ? -19.218 15.120 -3.458 1.00 42.19 747 SER A CA 1
ATOM 6019 C C . SER A 1 747 ? -18.014 15.236 -2.524 1.00 42.19 747 SER A C 1
ATOM 6021 O O . SER A 1 747 ? -17.516 16.339 -2.320 1.00 42.19 747 SER A O 1
ATOM 6023 N N . ASN A 1 748 ? -17.537 14.101 -1.996 1.00 49.66 748 ASN A N 1
ATOM 6024 C CA . ASN A 1 748 ? -16.270 13.989 -1.267 1.00 49.66 748 ASN A CA 1
ATOM 6025 C C . ASN A 1 748 ? -15.128 14.538 -2.142 1.00 49.66 748 ASN A C 1
ATOM 6027 O O . ASN A 1 748 ? -14.500 13.787 -2.890 1.00 49.66 748 ASN A O 1
ATOM 6031 N N . HIS A 1 749 ? -14.878 15.845 -2.090 1.00 53.41 749 HIS A N 1
ATOM 6032 C CA . HIS A 1 749 ? -13.700 16.443 -2.692 1.00 53.41 749 HIS A CA 1
ATOM 6033 C C . HIS A 1 749 ? -12.509 15.975 -1.871 1.00 53.41 749 HIS A C 1
ATOM 6035 O O . HIS A 1 749 ? -12.407 16.255 -0.676 1.00 53.41 749 HIS A O 1
ATOM 6041 N N . GLN A 1 750 ? -11.656 15.180 -2.502 1.00 65.06 750 GLN A N 1
ATOM 6042 C CA . GLN A 1 750 ? -10.487 14.619 -1.864 1.00 65.06 750 GLN A CA 1
ATOM 6043 C C . GLN A 1 750 ? -9.261 15.349 -2.388 1.00 65.06 750 GLN A C 1
ATOM 6045 O O . GLN A 1 750 ? -8.861 15.144 -3.531 1.00 65.06 750 GLN A O 1
ATOM 6050 N N . CYS A 1 751 ? -8.711 16.221 -1.546 1.00 79.50 751 CYS A N 1
ATOM 6051 C CA . CYS A 1 751 ? -7.454 16.903 -1.808 1.00 79.50 751 CYS A CA 1
ATOM 6052 C C . CYS A 1 751 ? -6.310 16.179 -1.093 1.00 79.50 751 CYS A C 1
ATOM 6054 O O . CYS A 1 751 ? -6.520 15.544 -0.053 1.00 79.50 751 CYS A O 1
ATOM 6056 N N . VAL A 1 752 ? -5.111 16.262 -1.663 1.00 87.25 752 VAL A N 1
ATOM 6057 C CA . VAL A 1 752 ? -3.897 15.632 -1.131 1.00 87.25 752 VAL A CA 1
ATOM 6058 C C . VAL A 1 752 ? -2.693 16.586 -1.170 1.00 87.25 752 VAL A C 1
ATOM 6060 O O . VAL A 1 752 ? -2.701 17.565 -1.924 1.00 87.25 752 VAL A O 1
ATOM 6063 N N . PRO A 1 753 ? -1.655 16.356 -0.344 1.00 90.75 753 PRO A N 1
ATOM 6064 C CA . PRO A 1 753 ? -0.505 17.257 -0.266 1.00 90.75 753 PRO A CA 1
ATOM 6065 C C . PRO A 1 753 ? 0.468 17.246 -1.451 1.00 90.75 753 PRO A C 1
ATOM 6067 O O . PRO A 1 753 ? 1.180 18.237 -1.596 1.00 90.75 753 PRO A O 1
ATOM 6070 N N . LEU A 1 754 ? 0.563 16.184 -2.259 1.00 91.38 754 LEU A N 1
ATOM 6071 C CA . LEU A 1 754 ? 1.629 16.002 -3.261 1.00 91.38 754 LEU A CA 1
ATOM 6072 C C . LEU A 1 754 ? 1.093 15.577 -4.637 1.00 91.38 754 LEU A C 1
ATOM 6074 O O . LEU A 1 754 ? 0.048 14.937 -4.750 1.00 91.38 754 LEU A O 1
ATOM 6078 N N . LEU A 1 755 ? 1.851 15.902 -5.687 1.00 88.69 755 LEU A N 1
ATOM 6079 C CA . LEU A 1 755 ? 1.627 15.398 -7.047 1.00 88.69 755 LEU A CA 1
ATOM 6080 C C . LEU A 1 755 ? 1.935 13.889 -7.141 1.00 88.69 755 LEU A C 1
ATOM 6082 O O . LEU A 1 755 ? 2.691 13.375 -6.310 1.00 88.69 755 LEU A O 1
ATOM 6086 N N . PRO A 1 756 ? 1.368 13.159 -8.121 1.00 89.50 756 PRO A N 1
ATOM 6087 C CA . PRO A 1 756 ? 1.751 11.771 -8.387 1.00 89.50 756 PRO A CA 1
ATOM 6088 C C . PRO A 1 756 ? 3.245 11.640 -8.681 1.00 89.50 756 PRO A C 1
ATOM 6090 O O . PRO A 1 756 ? 3.833 12.514 -9.304 1.00 89.50 756 PRO A O 1
ATOM 6093 N N . VAL A 1 757 ? 3.821 10.493 -8.315 1.00 92.25 757 VAL A N 1
ATOM 6094 C CA . VAL A 1 757 ? 5.128 10.076 -8.836 1.00 92.25 757 VAL A CA 1
ATOM 6095 C C . VAL A 1 757 ? 4.919 9.505 -10.236 1.00 92.25 757 VAL A C 1
ATOM 6097 O O . VAL A 1 757 ? 4.262 8.472 -10.398 1.00 92.25 757 VAL A O 1
ATOM 6100 N N . THR A 1 758 ? 5.438 10.187 -11.248 1.00 92.00 758 THR A N 1
ATOM 6101 C CA . THR A 1 758 ? 5.296 9.809 -12.658 1.00 92.00 758 THR A CA 1
ATOM 6102 C C . THR A 1 758 ? 6.273 8.701 -13.064 1.00 92.00 758 THR A C 1
ATOM 6104 O O . THR A 1 758 ? 7.162 8.293 -12.312 1.00 92.00 758 THR A O 1
ATOM 6107 N N . VAL A 1 759 ? 6.105 8.171 -14.277 1.00 93.69 759 VAL A N 1
ATOM 6108 C CA . VAL A 1 759 ? 7.058 7.237 -14.882 1.00 93.69 759 VAL A CA 1
ATOM 6109 C C . VAL A 1 759 ? 8.427 7.902 -15.025 1.00 93.69 759 VAL A C 1
ATOM 6111 O O . VAL A 1 759 ? 9.425 7.295 -14.638 1.00 93.69 759 VAL A O 1
ATOM 6114 N N . ASN A 1 760 ? 8.482 9.139 -15.519 1.00 91.62 760 ASN A N 1
ATOM 6115 C CA . ASN A 1 760 ? 9.725 9.888 -15.697 1.00 91.62 760 ASN A CA 1
ATOM 6116 C C . ASN A 1 760 ? 10.403 10.195 -14.354 1.00 91.62 760 ASN A C 1
ATOM 6118 O O . ASN A 1 760 ? 11.608 9.962 -14.228 1.00 91.62 760 ASN A O 1
ATOM 6122 N N . ASP A 1 761 ? 9.632 10.539 -13.313 1.00 92.44 761 ASP A N 1
ATOM 6123 C CA . ASP A 1 761 ? 10.162 10.662 -11.947 1.00 92.44 761 ASP A CA 1
ATOM 6124 C C . ASP A 1 761 ? 10.854 9.383 -11.486 1.00 92.44 761 ASP A C 1
ATOM 6126 O O . ASP A 1 761 ? 11.782 9.445 -10.690 1.00 92.44 761 ASP A O 1
ATOM 6130 N N . ALA A 1 762 ? 10.441 8.217 -11.978 1.00 95.50 762 ALA A N 1
ATOM 6131 C CA . ALA A 1 762 ? 11.012 6.942 -11.582 1.00 95.50 762 ALA A CA 1
ATOM 6132 C C . ALA A 1 762 ? 12.165 6.451 -12.466 1.00 95.50 762 ALA A C 1
ATOM 6134 O O . ALA A 1 762 ? 13.000 5.713 -11.950 1.00 95.50 762 ALA A O 1
ATOM 6135 N N . ILE A 1 763 ? 12.235 6.782 -13.763 1.00 95.44 763 ILE A N 1
ATOM 6136 C CA . ILE A 1 763 ? 13.171 6.103 -14.691 1.00 95.44 763 ILE A CA 1
ATOM 6137 C C . ILE A 1 763 ? 14.036 7.017 -15.571 1.00 95.44 763 ILE A C 1
ATOM 6139 O O . ILE A 1 763 ? 14.857 6.494 -16.323 1.00 95.44 763 ILE A O 1
ATOM 6143 N N . ALA A 1 764 ? 13.874 8.343 -15.511 1.00 91.38 764 ALA A N 1
ATOM 6144 C CA . ALA A 1 764 ? 14.558 9.266 -16.425 1.00 91.38 764 ALA A CA 1
ATOM 6145 C C . ALA A 1 764 ? 16.099 9.286 -16.295 1.00 91.38 764 ALA A C 1
ATOM 6147 O O . ALA A 1 764 ? 16.780 9.574 -17.276 1.00 91.38 764 ALA A O 1
ATOM 6148 N N . ASP A 1 765 ? 16.656 8.921 -15.136 1.00 92.38 765 ASP A N 1
ATOM 6149 C CA . ASP A 1 765 ? 18.105 8.849 -14.871 1.00 92.38 765 ASP A CA 1
ATOM 6150 C C . ASP A 1 765 ? 18.784 7.554 -15.372 1.00 92.38 765 ASP A C 1
ATOM 6152 O O . ASP A 1 765 ? 20.004 7.396 -15.247 1.00 92.38 765 ASP A O 1
ATOM 6156 N N . LEU A 1 766 ? 18.018 6.600 -15.918 1.00 94.25 766 LEU A N 1
ATOM 6157 C CA . LEU A 1 766 ? 18.532 5.311 -16.392 1.00 94.25 766 LEU A CA 1
ATOM 6158 C C . LEU A 1 766 ? 19.126 5.384 -17.808 1.00 94.25 766 LEU A C 1
ATOM 6160 O O . LEU A 1 766 ? 18.674 6.137 -18.670 1.00 94.25 766 LEU A O 1
ATOM 6164 N N . ASN A 1 767 ? 20.106 4.514 -18.078 1.00 93.69 767 ASN A N 1
ATOM 6165 C CA . ASN A 1 767 ? 20.751 4.397 -19.389 1.00 93.69 767 ASN A CA 1
ATOM 6166 C C . ASN A 1 767 ? 19.754 4.102 -20.518 1.00 93.69 767 ASN A C 1
ATOM 6168 O O . ASN A 1 767 ? 19.074 3.077 -20.541 1.00 93.69 767 ASN A O 1
ATOM 6172 N N . ARG A 1 768 ? 19.713 4.969 -21.531 1.00 92.62 768 ARG A N 1
ATOM 6173 C CA . ARG A 1 768 ? 18.833 4.777 -22.688 1.00 92.62 768 ARG A CA 1
ATOM 6174 C C . ARG A 1 768 ? 19.370 3.657 -23.593 1.00 92.62 768 ARG A C 1
ATOM 6176 O O . ARG A 1 768 ? 20.531 3.664 -24.000 1.00 92.62 768 ARG A O 1
ATOM 6183 N N . PHE A 1 769 ? 18.511 2.708 -23.972 1.00 93.88 769 PHE A N 1
ATOM 6184 C CA . PHE A 1 769 ? 18.826 1.695 -24.984 1.00 93.88 769 PHE A CA 1
ATOM 6185 C C . PHE A 1 769 ? 17.588 1.209 -25.742 1.00 93.88 769 PHE A C 1
ATOM 6187 O O . PHE A 1 769 ? 16.445 1.359 -25.313 1.00 93.88 769 PHE A O 1
ATOM 6194 N N . GLN A 1 770 ? 17.795 0.579 -26.892 1.00 92.69 770 GLN A N 1
ATOM 6195 C CA . GLN A 1 770 ? 16.703 0.095 -27.732 1.00 92.69 770 GLN A CA 1
ATOM 6196 C C . GLN A 1 770 ? 17.008 -1.243 -28.396 1.00 92.69 770 GLN A C 1
ATOM 6198 O O . GLN A 1 770 ? 18.149 -1.701 -28.433 1.00 92.69 770 GLN A O 1
ATOM 6203 N N . ARG A 1 771 ? 15.968 -1.877 -28.943 1.00 92.31 771 ARG A N 1
ATOM 6204 C CA . ARG A 1 771 ? 16.107 -3.139 -29.671 1.00 92.31 771 ARG A CA 1
ATOM 6205 C C . ARG A 1 771 ? 16.466 -2.893 -31.131 1.00 92.31 771 ARG A C 1
ATOM 6207 O O . ARG A 1 771 ? 15.967 -1.958 -31.760 1.00 92.31 771 ARG A O 1
ATOM 6214 N N . VAL A 1 772 ? 17.309 -3.758 -31.683 1.00 91.25 772 VAL A N 1
ATOM 6215 C CA . VAL A 1 772 ? 17.536 -3.829 -33.129 1.00 91.25 772 VAL A CA 1
ATOM 6216 C C . VAL A 1 772 ? 16.251 -4.319 -33.805 1.00 91.25 772 VAL A C 1
ATOM 6218 O O . VAL A 1 772 ? 15.609 -5.256 -33.333 1.00 91.25 772 VAL A O 1
ATOM 6221 N N . ASN A 1 773 ? 15.847 -3.663 -34.897 1.00 91.94 773 ASN A N 1
ATOM 6222 C CA . ASN A 1 773 ? 14.756 -4.156 -35.729 1.00 91.94 773 ASN A CA 1
ATOM 6223 C C . ASN A 1 773 ? 15.272 -5.356 -36.539 1.00 91.94 773 ASN A C 1
ATOM 6225 O O . ASN A 1 773 ? 16.222 -5.164 -37.298 1.00 91.94 773 ASN A O 1
ATOM 6229 N N . PRO A 1 774 ? 14.681 -6.558 -36.419 1.00 91.06 774 PRO A N 1
ATOM 6230 C CA . PRO A 1 774 ? 15.125 -7.708 -37.200 1.00 91.06 774 PRO A CA 1
ATOM 6231 C C . PRO A 1 774 ? 14.702 -7.631 -38.677 1.00 91.06 774 PRO A C 1
ATOM 6233 O O . PRO A 1 774 ? 15.196 -8.422 -39.471 1.00 91.06 774 PRO A O 1
ATOM 6236 N N . PHE A 1 775 ? 13.793 -6.714 -39.048 1.00 89.94 775 PHE A N 1
ATOM 6237 C CA . PHE A 1 775 ? 13.252 -6.569 -40.409 1.00 89.94 775 PHE A CA 1
ATOM 6238 C C . PHE A 1 775 ? 12.757 -7.900 -41.006 1.00 89.94 775 PHE A C 1
ATOM 6240 O O . PHE A 1 775 ? 12.973 -8.197 -42.181 1.00 89.94 775 PHE A O 1
ATOM 6247 N N . ASN A 1 776 ? 12.101 -8.709 -40.170 1.00 88.25 776 ASN A N 1
ATOM 6248 C CA . ASN A 1 776 ? 11.669 -10.063 -40.500 1.00 88.25 776 ASN A CA 1
ATOM 6249 C C . ASN A 1 776 ? 10.510 -10.066 -41.511 1.00 88.25 776 ASN A C 1
ATOM 6251 O O . ASN A 1 776 ? 10.477 -10.898 -42.409 1.00 88.25 776 ASN A O 1
ATOM 6255 N N . GLU A 1 777 ? 9.564 -9.137 -41.370 1.00 87.50 777 GLU A N 1
ATOM 6256 C CA . GLU A 1 777 ? 8.361 -9.034 -42.211 1.00 87.50 777 GLU A CA 1
ATOM 6257 C C . GLU A 1 777 ? 8.413 -7.824 -43.158 1.00 87.50 777 GLU A C 1
ATOM 6259 O O . GLU A 1 777 ? 7.917 -7.869 -44.290 1.00 87.50 777 GLU A O 1
ATOM 6264 N N . ILE A 1 778 ? 8.990 -6.706 -42.701 1.00 88.75 778 ILE A N 1
ATOM 6265 C CA . ILE A 1 778 ? 9.066 -5.454 -43.457 1.00 88.75 778 ILE A CA 1
ATOM 6266 C C . ILE A 1 778 ? 10.528 -5.035 -43.594 1.00 88.75 778 ILE A C 1
ATOM 6268 O O . ILE A 1 778 ? 11.182 -4.733 -42.599 1.00 88.75 778 ILE A O 1
ATOM 6272 N N . ARG A 1 779 ? 11.014 -4.940 -44.838 1.00 88.56 779 ARG A N 1
ATOM 6273 C CA . ARG A 1 779 ? 12.366 -4.450 -45.160 1.00 88.56 779 ARG A CA 1
ATOM 6274 C C . ARG A 1 779 ? 12.567 -2.986 -44.721 1.00 88.56 779 ARG A C 1
ATOM 6276 O O . ARG A 1 779 ? 11.592 -2.231 -44.730 1.00 88.56 779 ARG A O 1
ATOM 6283 N N . PRO A 1 780 ? 13.800 -2.574 -44.369 1.00 88.31 780 PRO A N 1
ATOM 6284 C CA . PRO A 1 780 ? 14.096 -1.190 -43.997 1.00 88.31 780 PRO A CA 1
ATOM 6285 C C . PRO A 1 780 ? 13.822 -0.224 -45.156 1.00 88.31 780 PRO A C 1
ATOM 6287 O O . PRO A 1 780 ? 14.251 -0.475 -46.283 1.00 88.31 780 PRO A O 1
ATOM 6290 N N . GLY A 1 781 ? 13.119 0.874 -44.873 1.00 88.44 781 GLY A N 1
ATOM 6291 C CA . GLY A 1 781 ? 12.987 2.018 -45.782 1.00 88.44 781 GLY A CA 1
ATOM 6292 C C . GLY A 1 781 ? 13.933 3.177 -45.423 1.00 88.44 781 GLY A C 1
ATOM 6293 O O . GLY A 1 781 ? 14.541 3.144 -44.356 1.00 88.44 781 GLY A O 1
ATOM 6294 N N . PRO A 1 782 ? 14.021 4.237 -46.254 1.00 87.06 782 PRO A N 1
ATOM 6295 C CA . PRO A 1 782 ? 14.874 5.404 -45.988 1.00 87.06 782 PRO A CA 1
ATOM 6296 C C . PRO A 1 782 ? 14.617 6.047 -44.618 1.00 87.06 782 PRO A C 1
ATOM 6298 O O . PRO A 1 782 ? 15.537 6.175 -43.826 1.00 87.06 782 PRO A O 1
ATOM 6301 N N . LYS A 1 783 ? 13.344 6.279 -44.264 1.00 84.62 783 LYS A N 1
ATOM 6302 C CA . LYS A 1 783 ? 12.960 6.817 -42.946 1.00 84.62 783 LYS A CA 1
ATOM 6303 C C . LYS A 1 783 ? 13.412 5.946 -41.769 1.00 84.62 783 LYS A C 1
ATOM 6305 O O . LYS A 1 783 ? 13.710 6.473 -40.706 1.00 84.62 783 LYS A O 1
ATOM 6310 N N . ASP A 1 784 ? 13.435 4.619 -41.945 1.00 83.62 784 ASP A N 1
ATOM 6311 C CA . ASP A 1 784 ? 13.919 3.711 -40.898 1.00 83.62 784 ASP A CA 1
ATOM 6312 C C . ASP A 1 784 ? 15.440 3.885 -40.708 1.00 83.62 784 ASP A C 1
ATOM 6314 O O . ASP A 1 784 ? 15.926 3.790 -39.584 1.00 83.62 784 ASP A O 1
ATOM 6318 N N . LEU A 1 785 ? 16.190 4.134 -41.790 1.00 86.81 785 LEU A N 1
ATOM 6319 C CA . LEU A 1 785 ? 17.637 4.374 -41.751 1.00 86.81 785 LEU A CA 1
ATOM 6320 C C . LEU A 1 785 ? 17.965 5.744 -41.151 1.00 86.81 785 LEU A C 1
ATOM 6322 O O . LEU A 1 785 ? 18.844 5.813 -40.295 1.00 86.81 785 LEU A O 1
ATOM 6326 N N . ASP A 1 786 ? 17.219 6.783 -41.528 1.00 87.25 786 ASP A N 1
ATOM 6327 C CA . ASP A 1 786 ? 17.363 8.135 -40.976 1.00 87.25 786 ASP A CA 1
ATOM 6328 C C . ASP A 1 786 ? 17.100 8.126 -39.465 1.00 87.25 786 ASP A C 1
ATOM 6330 O O . ASP A 1 786 ? 17.917 8.599 -38.679 1.00 87.25 786 ASP A O 1
ATOM 6334 N N . GLU A 1 787 ? 16.009 7.486 -39.025 1.00 86.50 787 GLU A N 1
ATOM 6335 C CA . GLU A 1 787 ? 15.700 7.357 -37.600 1.00 86.50 787 GLU A CA 1
ATOM 6336 C C . GLU A 1 787 ? 16.773 6.551 -36.849 1.00 86.50 787 GLU A C 1
ATOM 6338 O O . GLU A 1 787 ? 17.134 6.882 -35.719 1.00 86.50 787 GLU A O 1
ATOM 6343 N N . ILE A 1 788 ? 17.306 5.484 -37.457 1.00 85.75 788 ILE A N 1
ATOM 6344 C CA . ILE A 1 788 ? 18.431 4.738 -36.879 1.00 85.75 788 ILE A CA 1
ATOM 6345 C C . ILE A 1 788 ? 19.650 5.652 -36.712 1.00 85.75 788 ILE A C 1
ATOM 6347 O O . ILE A 1 788 ? 20.268 5.606 -35.648 1.00 85.75 788 ILE A O 1
ATOM 6351 N N . GLY A 1 789 ? 19.976 6.462 -37.723 1.00 86.00 789 GLY A N 1
ATOM 6352 C CA . GLY A 1 789 ? 21.077 7.426 -37.692 1.00 86.00 789 GLY A CA 1
ATOM 6353 C C . GLY A 1 789 ? 20.907 8.454 -36.578 1.00 86.00 789 GLY A C 1
ATOM 6354 O O . GLY A 1 789 ? 21.766 8.544 -35.704 1.00 86.00 789 GLY A O 1
ATOM 6355 N N . LEU A 1 790 ? 19.753 9.124 -36.528 1.00 86.44 790 LEU A N 1
ATOM 6356 C CA . LEU A 1 790 ? 19.423 10.117 -35.498 1.00 86.44 790 LEU A CA 1
ATOM 6357 C C . LEU A 1 790 ? 19.526 9.540 -34.082 1.00 86.44 790 LEU A C 1
ATOM 6359 O O . LEU A 1 790 ? 20.089 10.151 -33.180 1.00 86.44 790 LEU A O 1
ATOM 6363 N N . ARG A 1 791 ? 19.017 8.324 -33.857 1.00 84.81 791 ARG A N 1
ATOM 6364 C CA . ARG A 1 791 ? 19.067 7.706 -32.521 1.00 84.81 791 ARG A CA 1
ATOM 6365 C C . ARG A 1 791 ? 20.467 7.234 -32.128 1.00 84.81 791 ARG A C 1
ATOM 6367 O O . ARG A 1 791 ? 20.748 7.167 -30.934 1.00 84.81 791 ARG A O 1
ATOM 6374 N N . LEU A 1 792 ? 21.315 6.885 -33.098 1.00 83.94 792 LEU A N 1
ATOM 6375 C CA . LEU A 1 792 ? 22.731 6.601 -32.853 1.00 83.94 792 LEU A CA 1
ATOM 6376 C C . LEU A 1 792 ? 23.503 7.883 -32.525 1.00 83.94 792 LEU A C 1
ATOM 6378 O O . LEU A 1 792 ? 24.313 7.845 -31.605 1.00 83.94 792 LEU A O 1
ATOM 6382 N N . ALA A 1 793 ? 23.204 8.994 -33.207 1.00 82.44 793 ALA A N 1
ATOM 6383 C CA . ALA A 1 793 ? 23.762 10.310 -32.894 1.00 82.44 793 ALA A CA 1
ATOM 6384 C C . ALA A 1 793 ? 23.401 10.747 -31.463 1.00 82.44 793 ALA A C 1
ATOM 6386 O O . ALA A 1 793 ? 24.271 11.170 -30.716 1.00 82.44 793 ALA A O 1
ATOM 6387 N N . LYS A 1 794 ? 22.166 10.473 -31.008 1.00 80.50 794 LYS A N 1
ATOM 6388 C CA . LYS A 1 794 ? 21.737 10.654 -29.602 1.00 80.50 794 LYS A CA 1
ATOM 6389 C C . LYS A 1 794 ? 22.364 9.654 -28.600 1.00 80.50 794 LYS A C 1
ATOM 6391 O O . LYS A 1 794 ? 21.857 9.498 -27.490 1.00 80.50 794 LYS A O 1
ATOM 6396 N N . GLY A 1 795 ? 23.383 8.880 -28.988 1.00 82.19 795 GLY A N 1
ATOM 6397 C CA . GLY A 1 795 ? 24.090 7.932 -28.114 1.00 82.19 795 GLY A CA 1
ATOM 6398 C C . GLY A 1 795 ? 23.284 6.703 -27.655 1.00 82.19 795 GLY A C 1
ATOM 6399 O O . GLY A 1 795 ? 23.730 5.957 -26.779 1.00 82.19 795 GLY A O 1
ATOM 6400 N N . ILE A 1 796 ? 22.097 6.439 -28.221 1.00 86.81 796 ILE A N 1
ATOM 6401 C CA . ILE A 1 796 ? 21.208 5.365 -27.745 1.00 86.81 796 ILE A CA 1
ATOM 6402 C C . ILE A 1 796 ? 21.711 3.998 -28.224 1.00 86.81 796 ILE A C 1
ATOM 6404 O O . ILE A 1 796 ? 21.530 3.606 -29.385 1.00 86.81 796 ILE A O 1
ATOM 6408 N N . ARG A 1 797 ? 22.263 3.211 -27.291 1.00 89.56 797 ARG A N 1
ATOM 6409 C CA . ARG A 1 797 ? 22.776 1.859 -27.564 1.00 89.56 797 ARG A CA 1
ATOM 6410 C C . ARG A 1 797 ? 21.693 0.922 -28.100 1.00 89.56 797 ARG A C 1
ATOM 6412 O O . ARG A 1 797 ? 20.520 0.991 -27.722 1.00 89.56 797 ARG A O 1
ATOM 6419 N N . ARG A 1 798 ? 22.095 -0.003 -28.974 1.00 91.38 798 ARG A N 1
ATOM 6420 C CA . ARG A 1 798 ? 21.204 -0.975 -29.621 1.00 91.38 798 ARG A CA 1
ATOM 6421 C C . ARG A 1 798 ? 21.604 -2.394 -29.241 1.00 91.38 798 ARG A C 1
ATOM 6423 O O . ARG A 1 798 ? 22.767 -2.755 -29.371 1.00 91.38 798 ARG A O 1
ATOM 6430 N N . PHE A 1 799 ? 20.629 -3.191 -28.824 1.00 89.56 799 PHE A N 1
ATOM 6431 C CA . PHE A 1 799 ? 20.830 -4.588 -28.447 1.00 89.56 799 PHE A CA 1
ATOM 6432 C C . PHE A 1 799 ? 20.003 -5.506 -29.334 1.00 89.56 799 PHE A C 1
ATOM 6434 O O . PHE A 1 799 ? 18.850 -5.197 -29.666 1.00 89.56 799 PHE A O 1
ATOM 6441 N N . ASP A 1 800 ? 20.585 -6.646 -29.697 1.00 85.31 800 ASP A N 1
ATOM 6442 C CA . ASP A 1 800 ? 19.814 -7.719 -30.301 1.00 85.31 800 ASP A CA 1
ATOM 6443 C C . ASP A 1 800 ? 18.863 -8.313 -29.252 1.00 85.31 800 ASP A C 1
ATOM 6445 O O . ASP A 1 800 ? 19.224 -8.514 -28.094 1.00 85.31 800 ASP A O 1
ATOM 6449 N N . ALA A 1 801 ? 17.615 -8.522 -29.650 1.00 78.88 801 ALA A N 1
ATOM 6450 C CA . ALA A 1 801 ? 16.556 -9.021 -28.786 1.00 78.88 801 ALA A CA 1
ATOM 6451 C C . ALA A 1 801 ? 15.893 -10.292 -29.327 1.00 78.88 801 ALA A C 1
ATOM 6453 O O . ALA A 1 801 ? 14.885 -10.725 -28.753 1.00 78.88 801 ALA A O 1
ATOM 6454 N N . VAL A 1 802 ? 16.442 -10.880 -30.400 1.00 82.25 802 VAL A N 1
ATOM 6455 C CA . VAL A 1 802 ? 16.065 -12.213 -30.877 1.00 82.25 802 VAL A CA 1
ATOM 6456 C C . VAL A 1 802 ? 16.959 -13.308 -30.294 1.00 82.25 802 VAL A C 1
ATOM 6458 O O . VAL A 1 802 ? 18.126 -13.059 -30.000 1.00 82.25 802 VAL A O 1
ATOM 6461 N N . PRO A 1 803 ? 16.429 -14.532 -30.102 1.00 76.12 803 PRO A N 1
ATOM 6462 C CA . PRO A 1 803 ? 17.248 -15.674 -29.714 1.00 76.12 803 PRO A CA 1
ATOM 6463 C C . PRO A 1 803 ? 18.372 -15.910 -30.730 1.00 76.12 803 PRO A C 1
ATOM 6465 O O . PRO A 1 803 ? 18.104 -16.071 -31.920 1.00 76.12 803 PRO A O 1
ATOM 6468 N N . SER A 1 804 ? 19.611 -15.960 -30.251 1.00 74.81 804 SER A N 1
ATOM 6469 C CA . SER A 1 804 ? 20.801 -16.298 -31.034 1.00 74.81 804 SER A CA 1
ATOM 6470 C C . SER A 1 804 ? 21.484 -17.547 -30.457 1.00 74.81 804 SER A C 1
ATOM 6472 O O . SER A 1 804 ? 21.046 -18.090 -29.439 1.00 74.81 804 SER A O 1
ATOM 6474 N N . LEU A 1 805 ? 22.539 -18.032 -31.123 1.00 69.38 805 LEU A N 1
ATOM 6475 C CA . LEU A 1 805 ? 23.312 -19.199 -30.670 1.00 69.38 805 LEU A CA 1
ATOM 6476 C C . LEU A 1 805 ? 23.981 -18.965 -29.302 1.00 69.38 805 LEU A C 1
ATOM 6478 O O . LEU A 1 805 ? 24.105 -19.904 -28.521 1.00 69.38 805 LEU A O 1
ATOM 6482 N N . GLU A 1 806 ? 24.358 -17.719 -29.000 1.00 72.56 806 GLU A N 1
ATOM 6483 C CA . GLU A 1 806 ? 24.828 -17.295 -27.679 1.00 72.56 806 GLU A CA 1
ATOM 6484 C C . GLU A 1 806 ? 23.715 -16.522 -26.961 1.00 72.56 806 GLU A C 1
ATOM 6486 O O . GLU A 1 806 ? 23.470 -15.358 -27.287 1.00 72.56 806 GLU A O 1
ATOM 6491 N N . PRO A 1 807 ? 23.027 -17.113 -25.973 1.00 66.12 807 PRO A N 1
ATOM 6492 C CA . PRO A 1 807 ? 21.923 -16.440 -25.310 1.00 66.12 807 PRO A CA 1
ATOM 6493 C C . PRO A 1 807 ? 22.453 -15.258 -24.486 1.00 66.12 807 PRO A C 1
ATOM 6495 O O . PRO A 1 807 ? 22.980 -15.438 -23.393 1.00 66.12 807 PRO A O 1
ATOM 6498 N N . ARG A 1 808 ? 22.295 -14.036 -25.003 1.00 80.75 808 ARG A N 1
ATOM 6499 C CA . ARG A 1 808 ? 22.553 -12.777 -24.285 1.00 80.75 808 ARG A CA 1
ATOM 6500 C C . ARG A 1 808 ? 21.244 -12.024 -24.116 1.00 80.75 808 ARG A C 1
ATOM 6502 O O . ARG A 1 808 ? 20.459 -11.951 -25.054 1.00 80.75 808 ARG A O 1
ATOM 6509 N N . LEU A 1 809 ? 20.979 -11.494 -22.924 1.00 88.50 809 LEU A N 1
ATOM 6510 C CA . LEU A 1 809 ? 19.795 -10.664 -22.686 1.00 88.50 809 LEU A CA 1
ATOM 6511 C C . LEU A 1 809 ? 19.930 -9.310 -23.399 1.00 88.50 809 LEU A C 1
ATOM 6513 O O . LEU A 1 809 ? 21.032 -8.851 -23.685 1.00 88.50 809 LEU A O 1
ATOM 6517 N N . ALA A 1 810 ? 18.798 -8.655 -23.662 1.00 89.50 810 ALA A N 1
ATOM 6518 C CA . ALA A 1 810 ? 18.791 -7.336 -24.287 1.00 89.50 810 ALA A CA 1
ATOM 6519 C C . ALA A 1 810 ? 18.828 -6.237 -23.214 1.00 89.50 810 ALA A C 1
ATOM 6521 O O . ALA A 1 810 ? 17.829 -6.045 -22.509 1.00 89.50 810 ALA A O 1
ATOM 6522 N N . GLY A 1 811 ? 19.948 -5.516 -23.124 1.00 92.81 811 GLY A N 1
ATOM 6523 C CA . GLY A 1 811 ? 20.215 -4.448 -22.153 1.00 92.81 811 GLY A CA 1
ATOM 6524 C C . GLY A 1 811 ? 21.553 -4.648 -21.434 1.00 92.81 811 GLY A C 1
ATOM 6525 O O . GLY A 1 811 ? 22.419 -5.368 -21.927 1.00 92.81 811 GLY A O 1
ATOM 6526 N N . PHE A 1 812 ? 21.711 -4.026 -20.267 1.00 93.69 812 PHE A N 1
ATOM 6527 C CA . PHE A 1 812 ? 22.943 -4.057 -19.473 1.00 93.69 812 PHE A CA 1
ATOM 6528 C C . PHE A 1 812 ? 22.861 -5.158 -18.413 1.00 93.69 812 PHE A C 1
ATOM 6530 O O . PHE A 1 812 ? 22.189 -4.986 -17.398 1.00 93.69 812 PHE A O 1
ATOM 6537 N N . THR A 1 813 ? 23.474 -6.314 -18.685 1.00 90.50 813 THR A N 1
ATOM 6538 C CA . THR A 1 813 ? 23.489 -7.471 -17.769 1.00 90.50 813 THR A CA 1
ATOM 6539 C C . THR A 1 813 ? 24.446 -7.303 -16.603 1.00 90.50 813 THR A C 1
ATOM 6541 O O . THR A 1 813 ? 24.145 -7.784 -15.514 1.00 90.50 813 THR A O 1
ATOM 6544 N N . ASP A 1 814 ? 25.557 -6.613 -16.839 1.00 92.50 814 ASP A N 1
ATOM 6545 C CA . ASP A 1 814 ? 26.525 -6.241 -15.815 1.00 92.50 814 ASP A CA 1
ATOM 6546 C C . ASP A 1 814 ? 26.159 -4.869 -15.221 1.00 92.50 814 ASP A C 1
ATOM 6548 O O . ASP A 1 814 ? 25.478 -4.082 -15.898 1.00 92.50 814 ASP A O 1
ATOM 6552 N N . PRO A 1 815 ? 26.588 -4.567 -13.981 1.00 94.81 815 PRO A N 1
ATOM 6553 C CA . PRO A 1 815 ? 26.459 -3.231 -13.412 1.00 94.81 815 PRO A CA 1
ATOM 6554 C C . PRO A 1 815 ? 27.065 -2.174 -14.340 1.00 94.81 815 PRO A C 1
ATOM 6556 O O . PRO A 1 815 ? 28.132 -2.374 -14.922 1.00 94.81 815 PRO A O 1
ATOM 6559 N N . VAL A 1 816 ? 26.364 -1.053 -14.502 1.00 94.81 816 VAL A N 1
ATOM 6560 C CA . VAL A 1 816 ? 26.839 0.090 -15.294 1.00 94.81 816 VAL A CA 1
ATOM 6561 C C . VAL A 1 816 ? 26.566 1.397 -14.564 1.00 94.81 816 VAL A C 1
ATOM 6563 O O . VAL A 1 816 ? 25.549 1.477 -13.879 1.00 94.81 816 VAL A O 1
ATOM 6566 N N . PRO A 1 817 ? 27.393 2.444 -14.725 1.00 96.00 817 PRO A N 1
ATOM 6567 C CA . PRO A 1 817 ? 27.123 3.750 -14.128 1.00 96.00 817 PRO A CA 1
ATOM 6568 C C . PRO A 1 817 ? 25.733 4.279 -14.496 1.00 96.00 817 PRO A C 1
ATOM 6570 O O . PRO A 1 817 ? 25.272 4.060 -15.619 1.00 96.00 817 PRO A O 1
ATOM 6573 N N . TYR A 1 818 ? 25.053 4.975 -13.579 1.00 93.94 818 TYR A N 1
ATOM 6574 C CA . TYR A 1 818 ? 23.822 5.699 -13.933 1.00 93.94 818 TYR A CA 1
ATOM 6575 C C . TYR A 1 818 ? 24.101 6.711 -15.048 1.00 93.94 818 TYR A C 1
ATOM 6577 O O . TYR A 1 818 ? 25.173 7.311 -15.082 1.00 93.94 818 TYR A O 1
ATOM 6585 N N . ALA A 1 819 ? 23.126 6.924 -15.934 1.00 90.06 819 ALA A N 1
ATOM 6586 C CA . ALA A 1 819 ? 23.284 7.893 -17.016 1.00 90.06 819 ALA A CA 1
ATOM 6587 C C . ALA A 1 819 ? 23.308 9.328 -16.485 1.00 90.06 819 ALA A C 1
ATOM 6589 O O . ALA A 1 819 ? 24.045 10.164 -16.997 1.00 90.06 819 ALA A O 1
ATOM 6590 N N . HIS A 1 820 ? 22.519 9.593 -15.441 1.00 87.12 820 HIS A N 1
ATOM 6591 C CA . HIS A 1 820 ? 22.438 10.901 -14.807 1.00 87.12 820 HIS A CA 1
ATOM 6592 C C . HIS A 1 820 ? 22.472 10.791 -13.271 1.00 87.12 820 HIS A C 1
ATOM 6594 O O . HIS A 1 820 ? 22.129 9.745 -12.693 1.00 87.12 820 HIS A O 1
ATOM 6600 N N . PRO A 1 821 ? 22.854 11.872 -12.567 1.00 89.19 821 PRO A N 1
ATOM 6601 C CA . PRO A 1 821 ? 22.487 12.055 -11.165 1.00 89.19 821 PRO A CA 1
ATOM 6602 C C . PRO A 1 821 ? 20.959 11.955 -10.976 1.00 89.19 821 PRO A C 1
ATOM 6604 O O . PRO A 1 821 ? 20.219 12.088 -11.951 1.00 89.19 821 PRO A O 1
ATOM 6607 N N . PRO A 1 822 ? 20.453 11.722 -9.751 1.00 90.75 822 PRO A N 1
ATOM 6608 C CA . PRO A 1 822 ? 19.014 11.726 -9.502 1.00 90.75 822 PRO A CA 1
ATOM 6609 C C . PRO A 1 822 ? 18.367 13.041 -9.962 1.00 90.75 822 PRO A C 1
ATOM 6611 O O . PRO A 1 822 ? 18.753 14.114 -9.505 1.00 90.75 822 PRO A O 1
ATOM 6614 N N . MET A 1 823 ? 17.378 12.939 -10.847 1.00 89.31 823 MET A N 1
ATOM 6615 C CA . MET A 1 823 ? 16.640 14.058 -11.448 1.00 89.31 823 MET A CA 1
ATOM 6616 C C . MET A 1 823 ? 15.303 14.327 -10.747 1.00 89.31 823 MET A C 1
ATOM 6618 O O . MET A 1 823 ? 14.657 15.341 -10.993 1.00 89.31 823 MET A O 1
ATOM 6622 N N . SER A 1 824 ? 14.889 13.422 -9.862 1.00 90.50 824 SER A N 1
ATOM 6623 C CA . SER A 1 824 ? 13.705 13.567 -9.023 1.00 90.50 824 SER A CA 1
ATOM 6624 C C . SER A 1 824 ? 14.017 13.164 -7.584 1.00 90.50 824 SER A C 1
ATOM 6626 O O . SER A 1 824 ? 14.914 12.352 -7.309 1.00 90.50 824 SER A O 1
ATOM 6628 N N . ARG A 1 825 ? 13.208 13.649 -6.640 1.00 89.06 825 ARG A N 1
ATOM 6629 C CA . ARG A 1 825 ? 13.289 13.188 -5.245 1.00 89.06 825 ARG A CA 1
ATOM 6630 C C . ARG A 1 825 ? 12.987 11.691 -5.093 1.00 89.06 825 ARG A C 1
ATOM 6632 O O . ARG A 1 825 ? 13.518 11.044 -4.192 1.00 89.06 825 ARG A O 1
ATOM 6639 N N . TYR A 1 826 ? 12.184 11.118 -5.989 1.00 93.31 826 TYR A N 1
ATOM 6640 C CA . TYR A 1 826 ? 11.916 9.681 -5.996 1.00 93.31 826 TYR A CA 1
ATOM 6641 C C . TYR A 1 826 ? 13.169 8.868 -6.346 1.00 93.31 826 TYR A C 1
ATOM 6643 O O . TYR A 1 826 ? 13.492 7.906 -5.651 1.00 93.31 826 TYR A O 1
ATOM 6651 N N . GLN A 1 827 ? 13.919 9.293 -7.367 1.00 94.75 827 GLN A N 1
ATOM 6652 C CA . GLN A 1 827 ? 15.200 8.685 -7.741 1.00 94.75 827 GLN A CA 1
ATOM 6653 C C . GLN A 1 827 ? 16.244 8.829 -6.633 1.00 94.75 827 GLN A C 1
ATOM 6655 O O . GLN A 1 827 ? 16.993 7.889 -6.378 1.00 94.75 827 GLN A O 1
ATOM 6660 N N . LEU A 1 828 ? 16.272 9.976 -5.945 1.00 91.62 828 LEU A N 1
ATOM 6661 C CA . LEU A 1 828 ? 17.151 10.189 -4.795 1.00 91.62 828 LEU A CA 1
ATOM 6662 C C . LEU A 1 828 ? 16.879 9.146 -3.698 1.00 91.62 828 LEU A C 1
ATOM 6664 O O . LEU A 1 828 ? 17.812 8.527 -3.192 1.00 91.62 828 LEU A O 1
ATOM 6668 N N . TRP A 1 829 ? 15.601 8.925 -3.376 1.00 91.25 829 TRP A N 1
ATOM 6669 C CA . TRP A 1 829 ? 15.177 7.968 -2.356 1.00 91.25 829 TRP A CA 1
ATOM 6670 C C . TRP A 1 829 ? 15.510 6.519 -2.735 1.00 91.25 829 TRP A C 1
ATOM 6672 O O . TRP A 1 829 ? 16.169 5.820 -1.969 1.00 91.25 829 TRP A O 1
ATOM 6682 N N . ILE A 1 830 ? 15.122 6.062 -3.929 1.00 93.00 830 ILE A N 1
ATOM 6683 C CA . ILE A 1 830 ? 15.352 4.663 -4.335 1.00 93.00 830 ILE A CA 1
ATOM 6684 C C . ILE A 1 830 ? 16.841 4.344 -4.537 1.00 93.00 830 ILE A C 1
ATOM 6686 O O . ILE A 1 830 ? 17.247 3.206 -4.318 1.00 93.00 830 ILE A O 1
ATOM 6690 N N . ARG A 1 831 ? 17.679 5.322 -4.908 1.00 94.50 831 ARG A N 1
ATOM 6691 C CA . ARG A 1 831 ? 19.131 5.127 -5.086 1.00 94.50 831 ARG A CA 1
ATOM 6692 C C . ARG A 1 831 ? 19.924 5.179 -3.784 1.00 94.50 831 ARG A C 1
ATOM 6694 O O . ARG A 1 831 ? 21.134 4.941 -3.805 1.00 94.50 831 ARG A O 1
ATOM 6701 N N . GLN A 1 832 ? 19.285 5.467 -2.651 1.00 90.25 832 GLN A N 1
ATOM 6702 C CA . GLN A 1 832 ? 19.968 5.569 -1.367 1.00 90.25 832 GLN A CA 1
ATOM 6703 C C . GLN A 1 832 ? 20.702 4.259 -1.022 1.00 90.25 832 GLN A C 1
ATOM 6705 O O . GLN A 1 832 ? 20.103 3.199 -0.827 1.00 90.25 832 GLN A O 1
ATOM 6710 N N . GLY A 1 833 ? 22.034 4.336 -0.953 1.00 88.69 833 GLY A N 1
ATOM 6711 C CA . GLY A 1 833 ? 22.908 3.192 -0.678 1.00 88.69 833 GLY A CA 1
ATOM 6712 C C . GLY A 1 833 ? 23.160 2.242 -1.858 1.00 88.69 833 GLY A C 1
ATOM 6713 O O . GLY A 1 833 ? 23.775 1.206 -1.639 1.00 88.69 833 GLY A O 1
ATOM 6714 N N . ALA A 1 834 ? 22.719 2.562 -3.081 1.00 86.62 834 ALA A N 1
ATOM 6715 C CA . ALA A 1 834 ? 22.931 1.732 -4.279 1.00 86.62 834 ALA A CA 1
ATOM 6716 C C . ALA A 1 834 ? 24.275 1.976 -4.999 1.00 86.62 834 ALA A C 1
ATOM 6718 O O . ALA A 1 834 ? 24.595 1.280 -5.956 1.00 86.62 834 ALA A O 1
ATOM 6719 N N . GLY A 1 835 ? 25.074 2.951 -4.552 1.00 89.50 835 GLY A N 1
ATOM 6720 C CA . GLY A 1 835 ? 26.326 3.332 -5.213 1.00 89.50 835 GLY A CA 1
ATOM 6721 C C . GLY A 1 835 ? 26.111 4.122 -6.513 1.00 89.50 835 GLY A C 1
ATOM 6722 O O . GLY A 1 835 ? 25.068 4.746 -6.717 1.00 89.50 835 GLY A O 1
ATOM 6723 N N . ALA A 1 836 ? 27.127 4.130 -7.382 1.00 92.12 836 ALA A N 1
ATOM 6724 C CA . ALA A 1 836 ? 27.130 4.887 -8.642 1.00 92.12 836 ALA A CA 1
ATOM 6725 C C . ALA A 1 836 ? 26.637 4.080 -9.857 1.00 92.12 836 ALA A C 1
ATOM 6727 O O . ALA A 1 836 ? 26.551 4.629 -10.956 1.00 92.12 836 ALA A O 1
ATOM 6728 N N . GLU A 1 837 ? 26.295 2.804 -9.669 1.00 95.06 837 GLU A N 1
ATOM 6729 C CA . GLU A 1 837 ? 25.938 1.879 -10.743 1.00 95.06 837 GLU A CA 1
ATOM 6730 C C . GLU A 1 837 ? 24.509 1.348 -10.598 1.00 95.06 837 GLU A C 1
ATOM 6732 O O . GLU A 1 837 ? 23.954 1.254 -9.502 1.00 95.06 837 GLU A O 1
ATOM 6737 N N . VAL A 1 838 ? 23.908 0.990 -11.731 1.00 95.69 838 VAL A N 1
ATOM 6738 C CA . VAL A 1 838 ? 22.596 0.364 -11.831 1.00 95.69 838 VAL A CA 1
ATOM 6739 C C . VAL A 1 838 ? 22.730 -1.103 -12.227 1.00 95.69 838 VAL A C 1
ATOM 6741 O O . VAL A 1 838 ? 23.413 -1.450 -13.190 1.00 95.69 838 VAL A O 1
ATOM 6744 N N . THR A 1 839 ? 22.011 -1.966 -11.510 1.00 96.06 839 THR A N 1
ATOM 6745 C CA . THR A 1 839 ? 21.867 -3.398 -11.813 1.00 96.06 839 THR A CA 1
ATOM 6746 C C . THR A 1 839 ? 20.475 -3.700 -12.375 1.00 96.06 839 THR A C 1
ATOM 6748 O O . THR A 1 839 ? 19.563 -2.869 -12.310 1.00 96.06 839 THR A O 1
ATOM 6751 N N . HIS A 1 840 ? 20.278 -4.907 -12.916 1.00 95.94 840 HIS A N 1
ATOM 6752 C CA . HIS A 1 840 ? 18.975 -5.389 -13.406 1.00 95.94 840 HIS A CA 1
ATOM 6753 C C . HIS A 1 840 ? 18.368 -4.575 -14.569 1.00 95.94 840 HIS A C 1
ATOM 6755 O O . HIS A 1 840 ? 17.160 -4.632 -14.826 1.00 95.94 840 HIS A O 1
ATOM 6761 N N . HIS A 1 841 ? 19.180 -3.821 -15.317 1.00 96.75 841 HIS A N 1
ATOM 6762 C CA . HIS A 1 841 ? 18.704 -2.971 -16.411 1.00 96.75 841 HIS A CA 1
ATOM 6763 C C . HIS A 1 841 ? 18.703 -3.694 -17.772 1.00 96.75 841 HIS A C 1
ATOM 6765 O O . HIS A 1 841 ? 19.331 -3.285 -18.750 1.00 96.75 841 HIS A O 1
ATOM 6771 N N . TYR A 1 842 ? 17.956 -4.798 -17.834 1.00 95.56 842 TYR A N 1
ATOM 6772 C CA . TYR A 1 842 ? 17.816 -5.649 -19.017 1.00 95.56 842 TYR A CA 1
ATOM 6773 C C . TYR A 1 842 ? 16.390 -6.183 -19.194 1.00 95.56 842 TYR A C 1
ATOM 6775 O O . TYR A 1 842 ? 15.538 -6.090 -18.309 1.00 95.56 842 TYR A O 1
ATOM 6783 N N . THR A 1 843 ? 16.123 -6.748 -20.373 1.00 93.38 843 THR A N 1
ATOM 6784 C CA . THR A 1 843 ? 14.834 -7.334 -20.766 1.00 93.38 843 THR A CA 1
ATOM 6785 C C . THR A 1 843 ? 15.001 -8.768 -21.266 1.00 93.38 843 THR A C 1
ATOM 6787 O O . THR A 1 843 ? 16.051 -9.139 -21.794 1.00 93.38 843 THR A O 1
ATOM 6790 N N . ARG A 1 844 ? 13.931 -9.570 -21.179 1.00 87.50 844 ARG A N 1
ATOM 6791 C CA . ARG A 1 844 ? 13.899 -10.908 -21.790 1.00 87.50 844 ARG A CA 1
ATOM 6792 C C . ARG A 1 844 ? 13.882 -10.845 -23.320 1.00 87.50 844 ARG A C 1
ATOM 6794 O O . ARG A 1 844 ? 13.377 -9.885 -23.914 1.00 87.50 844 ARG A O 1
ATOM 6801 N N . LEU A 1 845 ? 14.359 -11.919 -23.941 1.00 86.19 845 LEU A N 1
ATOM 6802 C CA . LEU A 1 845 ? 14.348 -12.112 -25.391 1.00 86.19 845 LEU A CA 1
ATOM 6803 C C . LEU A 1 845 ? 12.960 -12.493 -25.914 1.00 86.19 845 LEU A C 1
ATOM 6805 O O . LEU A 1 845 ? 12.158 -13.106 -25.205 1.00 86.19 845 LEU A O 1
ATOM 6809 N N . PHE A 1 846 ? 12.684 -12.132 -27.169 1.00 87.25 846 PHE A N 1
ATOM 6810 C CA . PHE A 1 846 ? 11.427 -12.443 -27.850 1.00 87.25 846 PHE A CA 1
ATOM 6811 C C . PHE A 1 846 ? 11.667 -12.870 -29.304 1.00 87.25 846 PHE A C 1
ATOM 6813 O O . PHE A 1 846 ? 12.634 -12.428 -29.915 1.00 87.25 846 PHE A O 1
ATOM 6820 N N . PRO A 1 847 ? 10.761 -13.661 -29.908 1.00 89.19 847 PRO A N 1
ATOM 6821 C CA . PRO A 1 847 ? 10.811 -13.962 -31.338 1.00 89.19 847 PRO A CA 1
ATOM 6822 C C . PRO A 1 847 ? 10.836 -12.702 -32.218 1.00 89.19 847 PRO A C 1
ATOM 6824 O O . PRO A 1 847 ? 10.211 -11.692 -31.875 1.00 89.19 847 PRO A O 1
ATOM 6827 N N . ALA A 1 848 ? 11.472 -12.798 -33.392 1.00 90.19 848 ALA A N 1
ATOM 6828 C CA . ALA A 1 848 ? 11.712 -11.679 -34.316 1.00 90.19 848 ALA A CA 1
ATOM 6829 C C . ALA A 1 848 ? 10.445 -10.876 -34.621 1.00 90.19 848 ALA A C 1
ATOM 6831 O O . ALA A 1 848 ? 10.427 -9.651 -34.521 1.00 90.19 848 ALA A O 1
ATOM 6832 N N . ARG A 1 849 ? 9.344 -11.584 -34.877 1.00 89.94 849 ARG A N 1
ATOM 6833 C CA . ARG A 1 849 ? 8.032 -10.993 -35.156 1.00 89.94 849 ARG A CA 1
ATOM 6834 C C . ARG A 1 849 ? 7.501 -10.119 -34.014 1.00 89.94 849 ARG A C 1
ATOM 6836 O O . ARG A 1 849 ? 6.857 -9.103 -34.260 1.00 89.94 849 ARG A O 1
ATOM 6843 N N . ILE A 1 850 ? 7.746 -10.498 -32.756 1.00 91.12 850 ILE A N 1
ATOM 6844 C CA . ILE A 1 850 ? 7.340 -9.694 -31.594 1.00 91.12 850 ILE A CA 1
ATOM 6845 C C . ILE A 1 850 ? 8.250 -8.473 -31.458 1.00 91.12 850 ILE A C 1
ATOM 6847 O O . ILE A 1 850 ? 7.747 -7.381 -31.197 1.00 91.12 850 ILE A O 1
ATOM 6851 N N . VAL A 1 851 ? 9.562 -8.643 -31.649 1.00 92.75 851 VAL A N 1
ATOM 6852 C CA . VAL A 1 851 ? 10.530 -7.538 -31.589 1.00 92.75 851 VAL A CA 1
ATOM 6853 C C . VAL A 1 851 ? 10.221 -6.489 -32.655 1.00 92.75 851 VAL A C 1
ATOM 6855 O O . VAL A 1 851 ? 10.112 -5.312 -32.323 1.00 92.75 851 VAL A O 1
ATOM 6858 N N . GLU A 1 852 ? 9.981 -6.901 -33.901 1.00 93.69 852 GLU A N 1
ATOM 6859 C CA . GLU A 1 852 ? 9.642 -5.986 -34.994 1.00 93.69 852 GLU A CA 1
ATOM 6860 C C . GLU A 1 852 ? 8.365 -5.183 -34.702 1.00 93.69 852 GLU A C 1
ATOM 6862 O O . GLU A 1 852 ? 8.333 -3.974 -34.928 1.00 93.69 852 GLU A O 1
ATOM 6867 N N . ARG A 1 853 ? 7.338 -5.814 -34.112 1.00 94.12 853 ARG A N 1
ATOM 6868 C CA . ARG A 1 853 ? 6.134 -5.102 -33.650 1.00 94.12 853 ARG A CA 1
ATOM 6869 C C . ARG A 1 853 ? 6.466 -4.059 -32.587 1.00 94.12 853 ARG A C 1
ATOM 6871 O O . ARG A 1 853 ? 6.091 -2.908 -32.752 1.00 94.12 853 ARG A O 1
ATOM 6878 N N . VAL A 1 854 ? 7.194 -4.430 -31.530 1.00 94.06 854 VAL A N 1
ATOM 6879 C CA . VAL A 1 854 ? 7.576 -3.505 -30.441 1.00 94.06 854 VAL A CA 1
ATOM 6880 C C . VAL A 1 854 ? 8.316 -2.276 -30.974 1.00 94.06 854 VAL A C 1
ATOM 6882 O O . VAL A 1 854 ? 8.038 -1.153 -30.559 1.00 94.06 854 VAL A O 1
ATOM 6885 N N . VAL A 1 855 ? 9.249 -2.485 -31.902 1.00 93.88 855 VAL A N 1
ATOM 6886 C CA . VAL A 1 855 ? 10.092 -1.425 -32.469 1.00 93.88 855 VAL A CA 1
ATOM 6887 C C . VAL A 1 855 ? 9.303 -0.507 -33.413 1.00 93.88 855 VAL A C 1
ATOM 6889 O O . VAL A 1 855 ? 9.646 0.667 -33.539 1.00 93.88 855 VAL A O 1
ATOM 6892 N N . ARG A 1 856 ? 8.230 -1.005 -34.043 1.00 92.31 856 ARG A N 1
ATOM 6893 C CA . ARG A 1 856 ? 7.387 -0.234 -34.973 1.00 92.31 856 ARG A CA 1
ATOM 6894 C C . ARG A 1 856 ? 6.145 0.413 -34.346 1.00 92.31 856 ARG A C 1
ATOM 6896 O O . ARG A 1 856 ? 5.432 1.113 -35.058 1.00 92.31 856 ARG A O 1
ATOM 6903 N N . VAL A 1 857 ? 5.875 0.228 -33.051 1.00 93.44 857 VAL A N 1
ATOM 6904 C CA . VAL A 1 857 ? 4.853 1.042 -32.362 1.00 93.44 857 VAL A CA 1
ATOM 6905 C C . VAL A 1 857 ? 5.338 2.501 -32.299 1.00 93.44 857 VAL A C 1
ATOM 6907 O O . VAL A 1 857 ? 6.466 2.713 -31.838 1.00 93.44 857 VAL A O 1
ATOM 6910 N N . PRO A 1 858 ? 4.522 3.499 -32.702 1.00 92.38 858 PRO A N 1
ATOM 6911 C CA . PRO A 1 858 ? 4.894 4.918 -32.662 1.00 92.38 858 PRO A CA 1
ATOM 6912 C C . PRO A 1 858 ? 5.396 5.368 -31.288 1.00 92.38 858 PRO A C 1
ATOM 6914 O O . PRO A 1 858 ? 4.892 4.892 -30.275 1.00 92.38 858 PRO A O 1
ATOM 6917 N N . LEU A 1 859 ? 6.376 6.274 -31.241 1.00 90.44 859 LEU A N 1
ATOM 6918 C CA . LEU A 1 859 ? 6.946 6.841 -30.008 1.00 90.44 859 LEU A CA 1
ATOM 6919 C C . LEU A 1 859 ? 6.094 7.999 -29.467 1.00 90.44 859 LEU A C 1
ATOM 6921 O O . LEU A 1 859 ? 6.604 9.071 -29.179 1.00 90.44 859 LEU A O 1
ATOM 6925 N N . THR A 1 860 ? 4.784 7.791 -29.364 1.00 90.31 860 THR A N 1
ATOM 6926 C CA . THR A 1 860 ? 3.857 8.773 -28.791 1.00 90.31 860 THR A CA 1
ATOM 6927 C C . THR A 1 860 ? 3.202 8.204 -27.533 1.00 90.31 860 THR A C 1
ATOM 6929 O O . THR A 1 860 ? 2.984 6.983 -27.461 1.00 90.31 860 THR A O 1
ATOM 6932 N N . PRO A 1 861 ? 2.849 9.050 -26.547 1.00 89.25 861 PRO A N 1
ATOM 6933 C CA . PRO A 1 861 ? 2.156 8.607 -25.344 1.00 89.25 861 PRO A CA 1
ATOM 6934 C C . PRO A 1 861 ? 0.923 7.769 -25.681 1.00 89.25 861 PRO A C 1
ATOM 6936 O O . PRO A 1 861 ? 0.151 8.090 -26.585 1.00 89.25 861 PRO A O 1
ATOM 6939 N N . ASN A 1 862 ? 0.742 6.662 -24.961 1.00 90.00 862 ASN A N 1
ATOM 6940 C CA . ASN A 1 862 ? -0.387 5.742 -25.119 1.00 90.00 862 ASN A CA 1
ATOM 6941 C C . ASN A 1 862 ? -0.534 5.072 -26.507 1.00 90.00 862 ASN A C 1
ATOM 6943 O O . ASN A 1 862 ? -1.533 4.376 -26.725 1.00 90.00 862 ASN A O 1
ATOM 6947 N N . ALA A 1 863 ? 0.453 5.178 -27.409 1.00 92.06 863 ALA A N 1
ATOM 6948 C CA . ALA A 1 863 ? 0.477 4.401 -28.651 1.00 92.06 863 ALA A CA 1
ATOM 6949 C C . ALA A 1 863 ? 0.357 2.900 -28.358 1.00 92.06 863 ALA A C 1
ATOM 6951 O O . ALA A 1 863 ? 0.904 2.405 -27.374 1.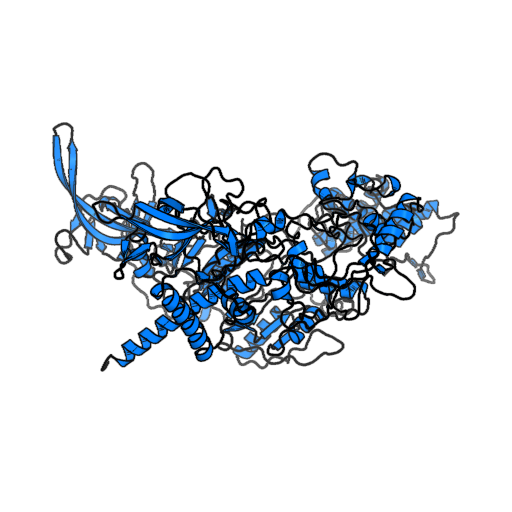00 92.06 863 ALA A O 1
ATOM 6952 N N . ASN A 1 864 ? -0.366 2.162 -29.195 1.00 91.31 864 ASN A N 1
ATOM 6953 C CA . ASN A 1 864 ? -0.631 0.739 -28.994 1.00 91.31 864 ASN A CA 1
ATOM 6954 C C . ASN A 1 864 ? -0.571 -0.025 -30.326 1.00 91.31 864 ASN A C 1
ATOM 6956 O O . ASN A 1 864 ? -0.103 0.495 -31.343 1.00 91.31 864 ASN A O 1
ATOM 6960 N N . HIS A 1 865 ? -1.045 -1.273 -30.324 1.00 88.56 865 HIS A N 1
ATOM 6961 C CA . HIS A 1 865 ? -1.101 -2.108 -31.520 1.00 88.56 865 HIS A CA 1
ATOM 6962 C C . HIS A 1 865 ? -1.804 -1.449 -32.722 1.00 88.56 865 HIS A C 1
ATOM 6964 O O . HIS A 1 865 ? -1.443 -1.781 -33.848 1.00 88.56 865 HIS A O 1
ATOM 6970 N N . GLU A 1 866 ? -2.746 -0.514 -32.531 1.00 86.94 866 GLU A N 1
ATOM 6971 C CA . GLU A 1 866 ? -3.461 0.155 -33.630 1.00 86.94 866 GLU A CA 1
ATOM 6972 C C . GLU A 1 866 ? -2.518 0.958 -34.544 1.00 86.94 866 GLU A C 1
ATOM 6974 O O . GLU A 1 866 ? -2.751 1.051 -35.752 1.00 86.94 866 GLU A O 1
ATOM 6979 N N . GLY A 1 867 ? -1.406 1.456 -33.993 1.00 87.94 867 GLY A N 1
ATOM 6980 C CA . GLY A 1 867 ? -0.369 2.177 -34.733 1.00 87.94 867 GLY A CA 1
ATOM 6981 C C . GLY A 1 867 ? 0.532 1.293 -35.604 1.00 87.94 867 GLY A C 1
ATOM 6982 O O . GLY A 1 867 ? 1.401 1.813 -36.300 1.00 87.94 867 GLY A O 1
ATOM 6983 N N . LEU A 1 868 ? 0.366 -0.036 -35.586 1.00 90.31 868 LEU A N 1
ATOM 6984 C CA . LEU A 1 868 ? 1.213 -0.948 -36.358 1.00 90.31 868 LEU A CA 1
ATOM 6985 C C . LEU A 1 868 ? 0.891 -0.924 -37.869 1.00 90.31 868 LEU A C 1
ATOM 6987 O O . LEU A 1 868 ? -0.287 -0.886 -38.260 1.00 90.31 868 LEU A O 1
ATOM 6991 N N . PRO A 1 869 ? 1.913 -1.059 -38.743 1.00 89.12 869 PRO A N 1
ATOM 6992 C CA . PRO A 1 869 ? 1.716 -1.246 -40.180 1.00 89.12 869 PRO A CA 1
ATOM 6993 C C . PRO A 1 869 ? 0.874 -2.484 -40.492 1.00 89.12 869 PRO A C 1
ATOM 6995 O O . PRO A 1 869 ? 1.001 -3.500 -39.810 1.00 89.12 869 PRO A O 1
ATOM 6998 N N . ALA A 1 870 ? 0.088 -2.442 -41.575 1.00 85.06 870 ALA A N 1
ATOM 6999 C CA . ALA A 1 870 ? -0.878 -3.487 -41.939 1.00 85.06 870 ALA A CA 1
ATOM 7000 C C . ALA A 1 870 ? -0.315 -4.922 -41.898 1.00 85.06 870 ALA A C 1
ATOM 7002 O O . ALA A 1 870 ? -0.960 -5.810 -41.350 1.00 85.06 870 ALA A O 1
ATOM 7003 N N . LYS A 1 871 ? 0.914 -5.141 -42.388 1.00 86.75 871 LYS A N 1
ATOM 7004 C CA . LYS A 1 871 ? 1.578 -6.462 -42.389 1.00 86.75 871 LYS A CA 1
ATOM 7005 C C . LYS A 1 871 ? 1.899 -7.013 -40.993 1.00 86.75 871 LYS A C 1
ATOM 7007 O O . LYS A 1 871 ? 2.029 -8.218 -40.819 1.00 86.75 871 LYS A O 1
ATOM 7012 N N . LEU A 1 872 ? 2.037 -6.141 -39.997 1.00 86.56 872 LEU A N 1
ATOM 7013 C CA . LEU A 1 872 ? 2.382 -6.508 -38.622 1.00 86.56 872 LEU A CA 1
ATOM 7014 C C . LEU A 1 872 ? 1.178 -6.532 -37.685 1.00 86.56 872 LEU A C 1
ATOM 7016 O O . LEU A 1 872 ? 1.319 -6.953 -36.532 1.00 86.56 872 LEU A O 1
ATOM 7020 N N . ARG A 1 873 ? 0.003 -6.127 -38.175 1.00 81.12 873 ARG A N 1
ATOM 7021 C CA . ARG A 1 873 ? -1.262 -6.204 -37.446 1.00 81.12 873 ARG A CA 1
ATOM 7022 C C . ARG A 1 873 ? -1.599 -7.656 -37.090 1.00 81.12 873 ARG A C 1
ATOM 7024 O O . ARG A 1 873 ? -1.147 -8.607 -37.724 1.00 81.12 873 ARG A O 1
ATOM 7031 N N . VAL A 1 874 ? -2.358 -7.834 -36.015 1.00 71.00 874 VAL A N 1
ATOM 7032 C CA . VAL A 1 874 ? -2.780 -9.141 -35.495 1.00 71.00 874 VAL A CA 1
ATOM 7033 C C . VAL A 1 874 ? -4.253 -9.320 -35.870 1.00 71.00 874 VAL A C 1
ATOM 7035 O O . VAL A 1 874 ? -5.097 -8.667 -35.269 1.00 71.00 874 VAL A O 1
ATOM 7038 N N . GLY A 1 875 ? -4.548 -10.156 -36.875 1.00 58.97 875 GLY A N 1
ATOM 7039 C CA . GLY A 1 875 ? -5.833 -10.217 -37.606 1.00 58.97 875 GLY A CA 1
ATOM 7040 C C . GLY A 1 875 ? -7.105 -9.992 -36.776 1.00 58.97 875 GLY A C 1
ATOM 7041 O O . GLY A 1 875 ? -7.794 -9.001 -36.991 1.00 58.97 875 GLY A O 1
ATOM 7042 N N . ARG A 1 876 ? -7.371 -10.825 -35.756 1.00 55.75 876 ARG A N 1
ATOM 7043 C CA . ARG A 1 876 ? -8.609 -10.731 -34.949 1.00 55.75 876 ARG A CA 1
ATOM 7044 C C . ARG A 1 876 ? -8.729 -9.462 -34.081 1.00 55.75 876 ARG A C 1
ATOM 7046 O O . ARG A 1 876 ? -9.822 -9.152 -33.627 1.00 55.75 876 ARG A O 1
ATOM 7053 N N . LEU A 1 877 ? -7.637 -8.725 -33.832 1.00 56.97 877 LEU A N 1
ATOM 7054 C CA . LEU A 1 877 ? -7.635 -7.526 -32.967 1.00 56.97 877 LEU A CA 1
ATOM 7055 C C . LEU A 1 877 ? -8.199 -6.277 -33.658 1.00 56.97 877 LEU A C 1
ATOM 7057 O O . LEU A 1 877 ? -8.664 -5.357 -32.993 1.00 56.97 877 LEU A O 1
ATOM 7061 N N . PHE A 1 878 ? -8.153 -6.243 -34.991 1.00 54.03 878 PHE A N 1
ATOM 7062 C CA . PHE A 1 878 ? -8.567 -5.086 -35.792 1.00 54.03 878 PHE A CA 1
ATOM 7063 C C . PHE A 1 878 ? -10.012 -5.183 -36.289 1.00 54.03 878 PHE A C 1
ATOM 7065 O O . PHE A 1 878 ? -10.562 -4.193 -36.761 1.00 54.03 878 PHE A O 1
ATOM 7072 N N . GLU A 1 879 ? -10.625 -6.360 -36.157 1.00 53.31 879 GLU A N 1
ATOM 7073 C CA . GLU A 1 879 ? -12.007 -6.641 -36.565 1.00 53.31 879 GLU A CA 1
ATOM 7074 C C . GLU A 1 879 ? -13.001 -6.497 -35.397 1.00 53.31 879 GLU A C 1
ATOM 7076 O O . GLU A 1 879 ? -14.212 -6.471 -35.599 1.00 53.31 879 GLU A O 1
ATOM 7081 N N . SER A 1 880 ? -12.508 -6.366 -34.160 1.00 55.44 880 SER A N 1
ATOM 7082 C CA . SER A 1 880 ? -13.349 -6.222 -32.969 1.00 55.44 880 SER A CA 1
ATOM 7083 C C . SER A 1 880 ? -13.970 -4.822 -32.832 1.00 55.44 880 SER A C 1
ATOM 7085 O O . SER A 1 880 ? -13.262 -3.820 -32.746 1.00 55.44 880 SER A O 1
ATOM 7087 N N . SER A 1 881 ? -15.302 -4.753 -32.719 1.00 54.94 881 SER A N 1
ATOM 7088 C CA . SER A 1 881 ? -16.073 -3.537 -32.406 1.00 54.94 881 SER A CA 1
ATOM 7089 C C . SER A 1 881 ? -16.526 -3.487 -30.935 1.00 54.94 881 SER A C 1
ATOM 7091 O O . SER A 1 881 ? -16.652 -4.516 -30.271 1.00 54.94 881 SER A O 1
ATOM 7093 N N . GLY A 1 882 ? -16.800 -2.289 -30.405 1.00 63.19 882 GLY A N 1
ATOM 7094 C CA . GLY A 1 882 ? -17.376 -2.111 -29.061 1.00 63.19 882 GLY A CA 1
ATOM 7095 C C . GLY A 1 882 ? -16.447 -2.535 -27.911 1.00 63.19 882 GLY A C 1
ATOM 7096 O O . GLY A 1 882 ? -15.258 -2.214 -27.903 1.00 63.19 882 GLY A O 1
ATOM 7097 N N . ASP A 1 883 ? -16.977 -3.253 -26.916 1.00 55.97 883 ASP A N 1
ATOM 7098 C CA . ASP A 1 883 ? -16.230 -3.648 -25.708 1.00 55.97 883 ASP A CA 1
ATOM 7099 C C . ASP A 1 883 ? -15.123 -4.684 -25.965 1.00 55.97 883 ASP A C 1
ATOM 7101 O O . ASP A 1 883 ? -14.185 -4.799 -25.173 1.00 55.97 883 ASP A O 1
ATOM 7105 N N . ALA A 1 884 ? -15.175 -5.409 -27.087 1.00 58.06 884 ALA A N 1
ATOM 7106 C CA . ALA A 1 884 ? -14.079 -6.276 -27.514 1.00 58.06 884 ALA A CA 1
ATOM 7107 C C . ALA A 1 884 ? -12.821 -5.458 -27.864 1.00 58.06 884 ALA A C 1
ATOM 7109 O O . ALA A 1 884 ? -11.730 -5.819 -27.434 1.00 58.06 884 ALA A O 1
ATOM 7110 N N . ARG A 1 885 ? -12.969 -4.294 -28.515 1.00 65.62 885 ARG A N 1
ATOM 7111 C CA . ARG A 1 885 ? -11.849 -3.385 -28.831 1.00 65.62 885 ARG A CA 1
ATOM 7112 C C . ARG A 1 885 ? -11.168 -2.847 -27.570 1.00 65.62 885 ARG A C 1
ATOM 7114 O O . ARG A 1 885 ? -9.943 -2.854 -27.471 1.00 65.62 885 ARG A O 1
ATOM 7121 N N . LYS A 1 886 ? -11.951 -2.465 -26.552 1.00 65.06 886 LYS A N 1
ATOM 7122 C CA . LYS A 1 886 ? -11.421 -1.986 -25.257 1.00 65.06 886 LYS A CA 1
ATOM 7123 C C . LYS A 1 886 ? -10.541 -3.023 -24.549 1.00 65.06 886 LYS A C 1
ATOM 7125 O O . LYS A 1 886 ? -9.612 -2.641 -23.842 1.00 65.06 886 LYS A O 1
ATOM 7130 N N . ARG A 1 887 ? -10.799 -4.325 -24.740 1.00 67.12 887 ARG A N 1
ATOM 7131 C CA . ARG A 1 887 ? -9.981 -5.405 -24.152 1.00 67.12 887 ARG A CA 1
ATOM 7132 C C . ARG A 1 887 ? -8.567 -5.477 -24.736 1.00 67.12 887 ARG A C 1
ATOM 7134 O O . ARG A 1 887 ? -7.683 -6.020 -24.078 1.00 67.12 887 ARG A O 1
ATOM 7141 N N . TYR A 1 888 ? -8.343 -4.918 -25.925 1.00 76.50 888 TYR A N 1
ATOM 7142 C CA . TYR A 1 888 ? -7.060 -4.977 -26.626 1.00 76.50 888 TYR A CA 1
ATOM 7143 C C . TYR A 1 888 ? -6.290 -3.657 -26.643 1.00 76.50 888 TYR A C 1
ATOM 7145 O O . TYR A 1 888 ? -5.127 -3.651 -27.031 1.00 76.50 888 TYR A O 1
ATOM 7153 N N . ASP A 1 889 ? -6.866 -2.562 -26.145 1.00 81.25 889 ASP A N 1
ATOM 7154 C CA . ASP A 1 889 ? -6.230 -1.234 -26.095 1.00 81.25 889 ASP A CA 1
ATOM 7155 C C . ASP A 1 889 ? -4.824 -1.233 -25.451 1.00 81.25 889 ASP A C 1
ATOM 7157 O O . ASP A 1 889 ? -3.955 -0.434 -25.796 1.00 81.25 889 ASP A O 1
ATOM 7161 N N . ARG A 1 890 ? -4.571 -2.168 -24.531 1.00 85.50 890 ARG A N 1
ATOM 7162 C CA . ARG A 1 890 ? -3.292 -2.290 -23.815 1.00 85.50 890 ARG A CA 1
ATOM 7163 C C . ARG A 1 890 ? -2.234 -3.099 -24.570 1.00 85.50 890 ARG A C 1
ATOM 7165 O O . ARG A 1 890 ? -1.049 -2.983 -24.262 1.00 85.50 890 ARG A O 1
ATOM 7172 N N . VAL A 1 891 ? -2.645 -3.890 -25.560 1.00 88.19 891 VAL A N 1
ATOM 7173 C CA . VAL A 1 891 ? -1.760 -4.756 -26.346 1.00 88.19 891 VAL A CA 1
ATOM 7174 C C . VAL A 1 891 ? -0.793 -3.902 -27.166 1.00 88.19 891 VAL A C 1
ATOM 7176 O O . VAL A 1 891 ? -1.198 -2.964 -27.854 1.00 88.19 891 VAL A O 1
ATOM 7179 N N . TYR A 1 892 ? 0.497 -4.229 -27.068 1.00 91.88 892 TYR A N 1
ATOM 7180 C CA . TYR A 1 892 ? 1.637 -3.453 -27.566 1.00 91.88 892 TYR A CA 1
ATOM 7181 C C . TYR A 1 892 ? 1.583 -1.975 -27.144 1.00 91.88 892 TYR A C 1
ATOM 7183 O O . TYR A 1 892 ? 2.052 -1.103 -27.866 1.00 91.88 892 TYR A O 1
ATOM 7191 N N . GLY A 1 893 ? 0.994 -1.686 -25.980 1.00 92.81 893 GLY A N 1
ATOM 7192 C CA . GLY A 1 893 ? 0.815 -0.329 -25.484 1.00 92.81 893 GLY A CA 1
ATOM 7193 C C . GLY A 1 893 ? 2.078 0.260 -24.856 1.00 92.81 893 GLY A C 1
ATOM 7194 O O . GLY A 1 893 ? 2.680 -0.360 -23.972 1.00 92.81 893 GLY A O 1
ATOM 7195 N N . ARG A 1 894 ? 2.433 1.482 -25.266 1.00 93.69 894 ARG A N 1
ATOM 7196 C CA . ARG A 1 894 ? 3.366 2.379 -24.574 1.00 93.69 894 ARG A CA 1
ATOM 7197 C C . ARG A 1 894 ? 2.720 3.000 -23.359 1.00 93.69 894 ARG A C 1
ATOM 7199 O O . ARG A 1 894 ? 1.538 3.352 -23.389 1.00 93.69 894 ARG A O 1
ATOM 7206 N N . ILE A 1 895 ? 3.509 3.090 -22.298 1.00 93.19 895 ILE A N 1
ATOM 7207 C CA . ILE A 1 895 ? 3.176 3.914 -21.144 1.00 93.19 895 ILE A CA 1
ATOM 7208 C C . ILE A 1 895 ? 3.473 5.382 -21.467 1.00 93.19 895 ILE A C 1
ATOM 7210 O O . ILE A 1 895 ? 4.196 5.693 -22.413 1.00 93.19 895 ILE A O 1
ATOM 7214 N N . ASP A 1 896 ? 2.865 6.259 -20.691 1.00 91.62 896 ASP A N 1
ATOM 7215 C CA . ASP A 1 896 ? 3.003 7.706 -20.782 1.00 91.62 896 ASP A CA 1
ATOM 7216 C C . ASP A 1 896 ? 4.003 8.150 -19.704 1.00 91.62 896 ASP A C 1
ATOM 7218 O O . ASP A 1 896 ? 3.869 7.726 -18.555 1.00 91.62 896 ASP A O 1
ATOM 7222 N N . GLY A 1 897 ? 5.037 8.900 -20.099 1.00 90.00 897 GLY A N 1
ATOM 7223 C CA . GLY A 1 897 ? 6.137 9.303 -19.216 1.00 90.00 897 GLY A CA 1
ATOM 7224 C C . GLY A 1 897 ? 5.684 10.226 -18.084 1.00 90.00 897 GLY A C 1
ATOM 7225 O O . GLY A 1 897 ? 6.171 10.104 -16.961 1.00 90.00 897 GLY A O 1
ATOM 7226 N N . ASP A 1 898 ? 4.671 11.050 -18.350 1.00 87.44 898 ASP A N 1
ATOM 7227 C CA . ASP A 1 898 ? 4.194 12.095 -17.434 1.00 87.44 898 ASP A CA 1
ATOM 7228 C C . ASP A 1 898 ? 3.023 11.615 -16.567 1.00 87.44 898 ASP A C 1
ATOM 7230 O O . ASP A 1 898 ? 2.402 12.369 -15.821 1.00 87.44 898 ASP A O 1
ATOM 7234 N N . HIS A 1 899 ? 2.691 10.329 -16.667 1.00 88.88 899 HIS A N 1
ATOM 7235 C CA . HIS A 1 899 ? 1.675 9.676 -15.854 1.00 88.88 899 HIS A CA 1
ATOM 7236 C C . HIS A 1 899 ? 2.297 8.538 -15.044 1.00 88.88 899 HIS A C 1
ATOM 7238 O O . HIS A 1 899 ? 3.449 8.164 -15.221 1.00 88.88 899 HIS A O 1
ATOM 7244 N N . ILE A 1 900 ? 1.518 7.959 -14.132 1.00 90.06 900 ILE A N 1
ATOM 7245 C CA . ILE A 1 900 ? 1.935 6.795 -13.344 1.00 90.06 900 ILE A CA 1
ATOM 7246 C C . ILE A 1 900 ? 2.018 5.522 -14.206 1.00 90.06 900 ILE A C 1
ATOM 7248 O O . ILE A 1 900 ? 1.246 5.325 -15.153 1.00 90.06 900 ILE A O 1
ATOM 7252 N N . PHE A 1 901 ? 2.864 4.579 -13.798 1.00 89.50 901 PHE A N 1
ATOM 7253 C CA . PHE A 1 901 ? 2.863 3.217 -14.314 1.00 89.50 901 PHE A CA 1
ATOM 7254 C C . PHE A 1 901 ? 1.481 2.565 -14.163 1.00 89.50 901 PHE A C 1
ATOM 7256 O O . PHE A 1 901 ? 0.744 2.738 -13.182 1.00 89.50 901 PHE A O 1
ATOM 7263 N N . GLN A 1 902 ? 1.148 1.707 -15.127 1.00 83.12 902 GLN A N 1
ATOM 7264 C CA . GLN A 1 902 ? 0.119 0.699 -14.897 1.00 83.12 902 GLN A CA 1
ATOM 7265 C C . GLN A 1 902 ? 0.631 -0.356 -13.910 1.00 83.12 902 GLN A C 1
ATOM 7267 O O . GLN A 1 902 ? 1.826 -0.466 -13.660 1.00 83.12 902 GLN A O 1
ATOM 7272 N N . THR A 1 903 ? -0.286 -1.139 -13.345 1.00 82.38 903 THR A N 1
ATOM 7273 C CA . THR A 1 903 ? 0.035 -2.170 -12.356 1.00 82.38 903 THR A CA 1
ATOM 7274 C C . THR A 1 903 ? 1.190 -3.060 -12.826 1.00 82.38 903 THR A C 1
ATOM 7276 O O . THR A 1 903 ? 1.069 -3.716 -13.859 1.00 82.38 903 THR A O 1
ATOM 7279 N N . ALA A 1 904 ? 2.277 -3.104 -12.048 1.00 82.88 904 ALA A N 1
ATOM 7280 C CA . ALA A 1 904 ? 3.423 -3.971 -12.296 1.00 82.88 904 ALA A CA 1
ATOM 7281 C C . ALA A 1 904 ? 2.966 -5.436 -12.372 1.00 82.88 904 ALA A C 1
ATOM 7283 O O . ALA A 1 904 ? 2.297 -5.947 -11.465 1.00 82.88 904 ALA A O 1
ATOM 7284 N N . LEU A 1 905 ? 3.281 -6.093 -13.484 1.00 83.81 905 LEU A N 1
ATOM 7285 C CA . LEU A 1 905 ? 2.769 -7.417 -13.825 1.00 83.81 905 LEU A CA 1
ATOM 7286 C C . LEU A 1 905 ? 3.769 -8.500 -13.435 1.00 83.81 905 LEU A C 1
ATOM 7288 O O . LEU A 1 905 ? 4.973 -8.308 -13.548 1.00 83.81 905 LEU A O 1
ATOM 7292 N N . THR A 1 906 ? 3.258 -9.681 -13.096 1.00 82.88 906 THR A N 1
ATOM 7293 C CA . THR A 1 906 ? 4.068 -10.895 -12.903 1.00 82.88 906 THR A CA 1
ATOM 7294 C C . THR A 1 906 ? 4.617 -11.457 -14.211 1.00 82.88 906 THR A C 1
ATOM 7296 O O . THR A 1 906 ? 5.490 -12.317 -14.218 1.00 82.88 906 THR A O 1
ATOM 7299 N N . THR A 1 907 ? 4.082 -11.008 -15.346 1.00 83.50 907 THR A N 1
ATOM 7300 C CA . THR A 1 907 ? 4.536 -11.390 -16.679 1.00 83.50 907 THR A CA 1
ATOM 7301 C C . THR A 1 907 ? 4.551 -10.160 -17.569 1.00 83.50 907 THR A C 1
ATOM 7303 O O . THR A 1 907 ? 3.508 -9.606 -17.914 1.00 83.50 907 THR A O 1
ATOM 7306 N N . VAL A 1 908 ? 5.751 -9.746 -17.972 1.00 85.56 908 VAL A N 1
ATOM 7307 C CA . VAL A 1 908 ? 5.951 -8.620 -18.887 1.00 85.56 908 VAL A CA 1
ATOM 7308 C C . VAL A 1 908 ? 6.007 -9.158 -20.316 1.00 85.56 908 VAL A C 1
ATOM 7310 O O . VAL A 1 908 ? 6.999 -9.738 -20.777 1.00 85.56 908 VAL A O 1
ATOM 7313 N N . ALA A 1 909 ? 4.884 -9.031 -21.020 1.00 87.69 909 ALA A N 1
ATOM 7314 C CA . ALA A 1 909 ? 4.723 -9.483 -22.396 1.00 87.69 909 ALA A CA 1
ATOM 7315 C C . ALA A 1 909 ? 3.947 -8.434 -23.207 1.00 87.69 909 ALA A C 1
ATOM 7317 O O . ALA A 1 909 ? 2.854 -8.044 -22.798 1.00 87.69 909 ALA A O 1
ATOM 7318 N N . PRO A 1 910 ? 4.465 -7.983 -24.363 1.00 87.06 910 PRO A N 1
ATOM 7319 C CA . PRO A 1 910 ? 3.845 -6.900 -25.121 1.00 87.06 910 PRO A CA 1
ATOM 7320 C C . PRO A 1 910 ? 2.541 -7.324 -25.807 1.00 87.06 910 PRO A C 1
ATOM 7322 O O . PRO A 1 910 ? 1.727 -6.479 -26.141 1.00 87.06 910 PRO A O 1
ATOM 7325 N N . ASN A 1 911 ? 2.304 -8.622 -25.993 1.00 84.00 911 ASN A N 1
ATOM 7326 C CA . ASN A 1 911 ? 1.057 -9.172 -26.525 1.00 84.00 911 ASN A CA 1
ATOM 7327 C C . ASN A 1 911 ? -0.001 -9.472 -25.441 1.00 84.00 911 ASN A C 1
ATOM 7329 O O . ASN A 1 911 ? -1.045 -10.036 -25.761 1.00 84.00 911 ASN A O 1
ATOM 7333 N N . SER A 1 912 ? 0.255 -9.125 -24.175 1.00 80.38 912 SER A N 1
ATOM 7334 C CA . SER A 1 912 ? -0.702 -9.326 -23.082 1.00 80.38 912 SER A CA 1
ATOM 7335 C C . SER A 1 912 ? -1.891 -8.368 -23.193 1.00 80.38 912 SER A C 1
ATOM 7337 O O . SER A 1 912 ? -1.717 -7.173 -23.422 1.00 80.38 912 SER A O 1
ATOM 7339 N N . LYS A 1 913 ? -3.107 -8.879 -22.948 1.00 75.06 913 LYS A N 1
ATOM 7340 C CA . LYS A 1 913 ? -4.324 -8.056 -22.775 1.00 75.06 913 LYS A CA 1
ATOM 7341 C C . LYS A 1 913 ? -4.251 -7.211 -21.487 1.00 75.06 913 LYS A C 1
ATOM 7343 O O . LYS A 1 913 ? -4.942 -6.204 -21.337 1.00 75.06 913 LYS A O 1
ATOM 7348 N N . VAL A 1 914 ? -3.415 -7.626 -20.535 1.00 68.38 914 VAL A N 1
ATOM 7349 C CA . VAL A 1 914 ? -3.345 -7.074 -19.183 1.00 68.38 914 VAL A CA 1
ATOM 7350 C C . VAL A 1 914 ? -2.105 -6.192 -19.075 1.00 68.38 914 VAL A C 1
ATOM 7352 O O . VAL A 1 914 ? -1.064 -6.661 -18.650 1.00 68.38 914 VAL A O 1
ATOM 7355 N N . GLY A 1 915 ? -2.217 -4.918 -19.460 1.00 77.25 915 GLY A N 1
ATOM 7356 C CA . GLY A 1 915 ? -1.225 -3.875 -19.150 1.00 77.25 915 GLY A CA 1
ATOM 7357 C C . GLY A 1 915 ? -0.410 -3.341 -20.335 1.00 77.25 915 GLY A C 1
ATOM 7358 O O . GLY A 1 915 ? -0.186 -4.039 -21.318 1.00 77.25 915 GLY A O 1
ATOM 7359 N N . ARG A 1 916 ? 0.016 -2.078 -20.229 1.00 90.25 916 ARG A N 1
ATOM 7360 C CA . ARG A 1 916 ? 0.932 -1.393 -21.156 1.00 90.25 916 ARG A CA 1
ATOM 7361 C C . ARG A 1 916 ? 2.363 -1.560 -20.647 1.00 90.25 916 ARG A C 1
ATOM 7363 O O . ARG A 1 916 ? 2.630 -1.249 -19.491 1.00 90.25 916 ARG A O 1
ATOM 7370 N N . VAL A 1 917 ? 3.259 -2.083 -21.482 1.00 92.69 917 VAL A N 1
ATOM 7371 C CA . VAL A 1 917 ? 4.612 -2.509 -21.061 1.00 92.69 917 VAL A CA 1
ATOM 7372 C C . VAL A 1 917 ? 5.733 -1.995 -21.962 1.00 92.69 917 VAL A C 1
ATOM 7374 O O . VAL A 1 917 ? 6.886 -2.384 -21.778 1.00 92.69 917 VAL A O 1
ATOM 7377 N N . LEU A 1 918 ? 5.416 -1.175 -22.968 1.00 95.31 918 LEU A N 1
ATOM 7378 C CA . LEU A 1 918 ? 6.438 -0.547 -23.802 1.00 95.31 918 LEU A CA 1
ATOM 7379 C C . LEU A 1 918 ? 6.920 0.751 -23.147 1.00 95.31 918 LEU A C 1
ATOM 7381 O O . LEU A 1 918 ? 6.112 1.502 -22.600 1.00 95.31 918 LEU A O 1
ATOM 7385 N N . HIS A 1 919 ? 8.225 1.004 -23.231 1.00 95.56 919 HIS A N 1
ATOM 7386 C CA . HIS A 1 919 ? 8.854 2.219 -22.707 1.00 95.56 919 HIS A CA 1
ATOM 7387 C C . HIS A 1 919 ? 8.278 3.481 -23.392 1.00 95.56 919 HIS A C 1
ATOM 7389 O O . HIS A 1 919 ? 7.982 3.395 -24.592 1.00 95.56 919 HIS A O 1
ATOM 7395 N N . PRO A 1 920 ? 8.159 4.642 -22.706 1.00 93.25 920 PRO A N 1
ATOM 7396 C CA . PRO A 1 920 ? 7.601 5.865 -23.297 1.00 93.25 920 PRO A CA 1
ATOM 7397 C C . PRO A 1 920 ? 8.293 6.275 -24.604 1.00 93.25 920 PRO A C 1
ATOM 7399 O O . PRO A 1 920 ? 7.668 6.332 -25.658 1.00 93.25 920 PRO A O 1
ATOM 7402 N N . ASN A 1 921 ? 9.617 6.448 -24.551 1.00 90.50 921 ASN A N 1
ATOM 7403 C CA . ASN A 1 921 ? 10.425 7.025 -25.636 1.00 90.50 921 ASN A CA 1
ATOM 7404 C C . ASN A 1 921 ? 11.527 6.083 -26.183 1.00 90.50 921 ASN A C 1
ATOM 7406 O O . ASN A 1 921 ? 12.371 6.498 -26.982 1.00 90.50 921 ASN A O 1
ATOM 7410 N N . GLN A 1 922 ? 11.531 4.798 -25.797 1.00 92.31 922 GLN A N 1
ATOM 7411 C CA . GLN A 1 922 ? 12.521 3.807 -26.254 1.00 92.31 922 GLN A CA 1
ATOM 7412 C C . GLN A 1 922 ? 11.834 2.632 -26.957 1.00 92.31 922 GLN A C 1
ATOM 7414 O O . GLN A 1 922 ? 10.758 2.173 -26.567 1.00 92.31 922 GLN A O 1
ATOM 7419 N N . LYS A 1 923 ? 12.452 2.101 -28.016 1.00 94.31 923 LYS A N 1
ATOM 7420 C CA . LYS A 1 923 ? 11.905 0.996 -28.824 1.00 94.31 923 LYS A CA 1
ATOM 7421 C C . LYS A 1 923 ? 12.140 -0.373 -28.169 1.00 94.31 923 LYS A C 1
ATOM 7423 O O . LYS A 1 923 ? 12.811 -1.244 -28.722 1.00 94.31 923 LYS A O 1
ATOM 7428 N N . ARG A 1 924 ? 11.613 -0.549 -26.955 1.00 94.56 924 ARG A N 1
ATOM 7429 C CA . ARG A 1 924 ? 11.726 -1.764 -26.136 1.00 94.56 924 ARG A CA 1
ATOM 7430 C C . ARG A 1 924 ? 10.577 -1.882 -25.130 1.00 94.56 924 ARG A C 1
ATOM 7432 O O . ARG A 1 924 ? 9.785 -0.958 -24.956 1.00 94.56 924 ARG A O 1
ATOM 7439 N N . ILE A 1 925 ? 10.505 -3.038 -24.472 1.00 94.62 925 ILE A N 1
ATOM 7440 C CA . ILE A 1 925 ? 9.693 -3.210 -23.262 1.00 94.62 925 ILE A CA 1
ATOM 7441 C C . ILE A 1 925 ? 10.429 -2.650 -22.036 1.00 94.62 925 ILE A C 1
ATOM 7443 O O . ILE A 1 925 ? 11.630 -2.363 -22.107 1.00 94.62 925 ILE A O 1
ATOM 7447 N N . LEU A 1 926 ? 9.712 -2.547 -20.921 1.00 95.50 926 LEU A N 1
ATOM 7448 C CA . LEU A 1 926 ? 10.293 -2.230 -19.620 1.00 95.50 926 LEU A CA 1
ATOM 7449 C C . LEU A 1 926 ? 11.289 -3.303 -19.145 1.00 95.50 926 LEU A C 1
ATOM 7451 O O . LEU A 1 926 ? 11.107 -4.496 -19.401 1.00 95.50 926 LEU A O 1
ATOM 7455 N N . THR A 1 927 ? 12.339 -2.856 -18.461 1.00 96.69 927 THR A N 1
ATOM 7456 C CA . THR A 1 927 ? 13.375 -3.680 -17.820 1.00 96.69 927 THR A CA 1
ATOM 7457 C C . THR A 1 927 ? 12.948 -4.179 -16.441 1.00 96.69 927 THR A C 1
ATOM 7459 O O . THR A 1 927 ? 11.973 -3.692 -15.864 1.00 96.69 927 THR A O 1
ATOM 7462 N N . VAL A 1 928 ? 13.701 -5.136 -15.887 1.00 97.06 928 VAL A N 1
ATOM 7463 C CA . VAL A 1 928 ? 13.518 -5.602 -14.499 1.00 97.06 928 VAL A CA 1
ATOM 7464 C C . VAL A 1 928 ? 13.643 -4.430 -13.518 1.00 97.06 928 VAL A C 1
ATOM 7466 O O . VAL A 1 928 ? 12.728 -4.212 -12.726 1.00 97.06 928 VAL A O 1
ATOM 7469 N N . ARG A 1 929 ? 14.698 -3.612 -13.643 1.00 97.56 929 ARG A N 1
ATOM 7470 C CA . ARG A 1 929 ? 14.926 -2.407 -12.828 1.00 97.56 929 ARG A CA 1
ATOM 7471 C C . ARG A 1 929 ? 13.781 -1.396 -12.906 1.00 97.56 929 ARG A C 1
ATOM 7473 O O . ARG A 1 929 ? 13.325 -0.919 -11.876 1.00 97.56 929 ARG A O 1
ATOM 7480 N N . GLU A 1 930 ? 13.266 -1.097 -14.097 1.00 97.62 930 GLU A N 1
ATOM 7481 C CA . GLU A 1 930 ? 12.144 -0.152 -14.252 1.00 97.62 930 GLU A CA 1
ATOM 7482 C C . GLU A 1 930 ? 10.860 -0.676 -13.591 1.00 97.62 930 GLU A C 1
ATOM 7484 O O . GLU A 1 930 ? 10.139 0.081 -12.943 1.00 97.62 930 GLU A O 1
ATOM 7489 N N . CYS A 1 931 ? 10.582 -1.981 -13.691 1.00 96.75 931 CYS A N 1
ATOM 7490 C CA . CYS A 1 931 ? 9.468 -2.595 -12.965 1.00 96.75 931 CYS A CA 1
ATOM 7491 C C . CYS A 1 931 ? 9.684 -2.582 -11.441 1.00 96.75 931 CYS A C 1
ATOM 7493 O O . CYS A 1 931 ? 8.719 -2.381 -10.701 1.00 96.75 931 CYS A O 1
ATOM 7495 N N . ALA A 1 932 ? 10.919 -2.784 -10.969 1.00 96.75 932 ALA A N 1
ATOM 7496 C CA . ALA A 1 932 ? 11.270 -2.710 -9.551 1.00 96.75 932 ALA A CA 1
ATOM 7497 C C . ALA A 1 932 ? 11.058 -1.290 -9.003 1.00 96.75 932 ALA A C 1
ATOM 7499 O O . ALA A 1 932 ? 10.403 -1.115 -7.973 1.00 96.75 932 ALA A O 1
ATOM 7500 N N . ARG A 1 933 ? 11.495 -0.269 -9.750 1.00 97.19 933 ARG A N 1
ATOM 7501 C CA . ARG A 1 933 ? 11.243 1.136 -9.420 1.00 97.19 933 ARG A CA 1
ATOM 7502 C C . ARG A 1 933 ? 9.757 1.485 -9.454 1.00 97.19 933 ARG A C 1
ATOM 7504 O O . ARG A 1 933 ? 9.302 2.178 -8.565 1.00 97.19 933 ARG A O 1
ATOM 7511 N N . ALA A 1 934 ? 8.943 0.927 -10.352 1.00 95.25 934 ALA A N 1
ATOM 7512 C CA . ALA A 1 934 ? 7.484 1.122 -10.294 1.00 95.25 934 ALA A CA 1
ATOM 7513 C C . ALA A 1 934 ? 6.843 0.604 -8.979 1.00 95.25 934 ALA A C 1
ATOM 7515 O O . ALA A 1 934 ? 5.809 1.112 -8.535 1.00 95.25 934 ALA A O 1
ATOM 7516 N N . GLN A 1 935 ? 7.441 -0.411 -8.344 1.00 93.75 935 GLN A N 1
ATOM 7517 C CA . GLN A 1 935 ? 7.065 -0.924 -7.017 1.00 93.75 935 GLN A CA 1
ATOM 7518 C C . GLN A 1 935 ? 7.709 -0.147 -5.852 1.00 93.75 935 GLN A C 1
ATOM 7520 O O . GLN A 1 935 ? 7.283 -0.325 -4.711 1.00 93.75 935 GLN A O 1
ATOM 7525 N N . GLY A 1 936 ? 8.684 0.724 -6.124 1.00 94.69 936 GLY A N 1
ATOM 7526 C CA . GLY A 1 936 ? 9.461 1.459 -5.125 1.00 94.69 936 GLY A CA 1
ATOM 7527 C C . GLY A 1 936 ? 10.537 0.644 -4.422 1.00 94.69 936 GLY A C 1
ATOM 7528 O O . GLY A 1 936 ? 10.924 1.001 -3.315 1.00 94.69 936 GLY A O 1
ATOM 7529 N N . PHE A 1 937 ? 11.017 -0.442 -5.034 1.00 95.38 937 PHE A N 1
ATOM 7530 C CA . PHE A 1 937 ? 12.191 -1.138 -4.510 1.00 95.38 937 PHE A CA 1
ATOM 7531 C C . PHE A 1 937 ? 13.426 -0.227 -4.557 1.00 95.38 937 PHE A C 1
ATOM 7533 O O . PHE A 1 937 ? 13.641 0.427 -5.582 1.00 95.38 937 PHE A O 1
ATOM 7540 N N . PRO A 1 938 ? 14.259 -0.221 -3.500 1.00 94.38 938 PRO A N 1
ATOM 7541 C CA . PRO A 1 938 ? 15.577 0.392 -3.556 1.00 94.38 938 PRO A CA 1
ATOM 7542 C C . PRO A 1 938 ? 16.417 -0.196 -4.693 1.00 94.38 938 PRO A C 1
ATOM 7544 O O . PRO A 1 938 ? 16.324 -1.385 -5.007 1.00 94.38 938 PRO A O 1
ATOM 7547 N N . ASP A 1 939 ? 17.294 0.608 -5.284 1.00 96.50 939 ASP A N 1
ATOM 7548 C CA . ASP A 1 939 ? 18.122 0.160 -6.400 1.00 96.50 939 ASP A CA 1
ATOM 7549 C C . ASP A 1 939 ? 19.173 -0.876 -5.988 1.00 96.50 939 ASP A C 1
ATOM 7551 O O . ASP A 1 939 ? 19.543 -1.720 -6.797 1.00 96.50 939 ASP A O 1
ATOM 7555 N N . LYS A 1 940 ? 19.553 -0.889 -4.707 1.00 94.31 940 LYS A N 1
ATOM 7556 C CA . LYS A 1 940 ? 20.394 -1.930 -4.099 1.00 94.31 940 LYS A CA 1
ATOM 7557 C C . LYS A 1 940 ? 19.684 -3.270 -3.866 1.00 94.31 940 LYS A C 1
ATOM 7559 O O . LYS A 1 940 ? 20.329 -4.203 -3.413 1.00 94.31 940 LYS A O 1
ATOM 7564 N N . TYR A 1 941 ? 18.365 -3.344 -4.072 1.00 94.75 941 TYR A N 1
ATOM 7565 C CA . TYR A 1 941 ? 17.611 -4.575 -3.843 1.00 94.75 941 TYR A CA 1
ATOM 7566 C C . TYR A 1 941 ? 17.913 -5.581 -4.959 1.00 94.75 941 TYR A C 1
ATOM 7568 O O . TYR A 1 941 ? 17.723 -5.273 -6.143 1.00 94.75 941 TYR A O 1
ATOM 7576 N N . GLU A 1 942 ? 18.374 -6.767 -4.576 1.00 93.94 942 GLU A N 1
ATOM 7577 C CA . GLU A 1 942 ? 18.823 -7.818 -5.495 1.00 93.94 942 GLU A CA 1
ATOM 7578 C C . GLU A 1 942 ? 17.718 -8.850 -5.756 1.00 93.94 942 GLU A C 1
ATOM 7580 O O . GLU A 1 942 ? 16.957 -9.179 -4.848 1.00 93.94 942 GLU A O 1
ATOM 7585 N N . PHE A 1 943 ? 17.610 -9.369 -6.988 1.00 94.56 943 PHE A N 1
ATOM 7586 C CA . PHE A 1 943 ? 16.584 -10.349 -7.374 1.00 94.56 943 PHE A CA 1
ATOM 7587 C C . PHE A 1 943 ? 17.207 -11.628 -7.949 1.00 94.56 943 PHE A C 1
ATOM 7589 O O . PHE A 1 943 ? 17.735 -11.644 -9.066 1.00 94.56 943 PHE A O 1
ATOM 7596 N N . HIS A 1 944 ? 17.053 -12.737 -7.230 1.00 93.19 944 HIS A N 1
ATOM 7597 C CA . HIS A 1 944 ? 17.638 -14.035 -7.552 1.00 93.19 944 HIS A CA 1
ATOM 7598 C C . HIS A 1 944 ? 16.645 -14.985 -8.235 1.00 93.19 944 HIS A C 1
ATOM 7600 O O . HIS A 1 944 ? 15.426 -14.875 -8.112 1.00 93.19 944 HIS A O 1
ATOM 7606 N N . SER A 1 945 ? 17.175 -15.955 -8.980 1.00 91.25 945 SER A N 1
ATOM 7607 C CA . SER A 1 945 ? 16.410 -17.058 -9.567 1.00 91.25 945 SER A CA 1
ATOM 7608 C C . SER A 1 945 ? 17.284 -18.307 -9.625 1.00 91.25 945 SER A C 1
ATOM 7610 O O . SER A 1 945 ? 18.469 -18.226 -9.951 1.00 91.25 945 SER A O 1
ATOM 7612 N N . VAL A 1 946 ? 16.684 -19.466 -9.352 1.00 89.31 946 VAL A N 1
ATOM 7613 C CA . VAL A 1 946 ? 17.345 -20.778 -9.466 1.00 89.31 946 VAL A CA 1
ATOM 7614 C C . VAL A 1 946 ? 17.270 -21.359 -10.884 1.00 89.31 946 VAL A C 1
ATOM 7616 O O . VAL A 1 946 ? 17.845 -22.409 -11.165 1.00 89.31 946 VAL A O 1
ATOM 7619 N N . ASN A 1 947 ? 16.572 -20.692 -11.811 1.00 86.56 947 ASN A N 1
ATOM 7620 C CA . ASN A 1 947 ? 16.468 -21.154 -13.190 1.00 86.56 947 ASN A CA 1
ATOM 7621 C C . ASN A 1 947 ? 17.801 -21.004 -13.934 1.00 86.56 947 ASN A C 1
ATOM 7623 O O . ASN A 1 947 ? 18.517 -20.019 -13.783 1.00 86.56 947 ASN A O 1
ATOM 7627 N N . THR A 1 948 ? 18.139 -21.958 -14.802 1.00 84.00 948 THR A N 1
ATOM 7628 C CA . THR A 1 948 ? 19.369 -21.900 -15.620 1.00 84.00 948 THR A CA 1
ATOM 7629 C C . THR A 1 948 ? 19.177 -21.125 -16.922 1.00 84.00 948 THR A C 1
ATOM 7631 O O . THR A 1 948 ? 20.115 -20.520 -17.436 1.00 84.00 948 THR A O 1
ATOM 7634 N N . LYS A 1 949 ? 17.951 -21.099 -17.454 1.00 85.38 949 LYS A N 1
ATOM 7635 C CA . LYS A 1 949 ? 17.605 -20.359 -18.672 1.00 85.38 949 LYS A CA 1
ATOM 7636 C C . LYS A 1 949 ? 17.439 -18.873 -18.365 1.00 85.38 949 LYS A C 1
ATOM 7638 O O . LYS A 1 949 ? 16.584 -18.498 -17.567 1.00 85.38 949 LYS A O 1
ATOM 7643 N N . LEU A 1 950 ? 18.181 -18.016 -19.071 1.00 85.06 950 LEU A N 1
ATOM 7644 C CA . LEU A 1 950 ? 18.128 -16.557 -18.890 1.00 85.06 950 LEU A CA 1
ATOM 7645 C C . LEU A 1 950 ? 16.709 -15.981 -19.024 1.00 85.06 950 LEU A C 1
ATOM 7647 O O . LEU A 1 950 ? 16.321 -15.114 -18.252 1.00 85.06 950 LEU A O 1
ATOM 7651 N N . SER A 1 951 ? 15.907 -16.476 -19.969 1.00 82.62 951 SER A N 1
ATOM 7652 C CA . SER A 1 951 ? 14.520 -16.025 -20.138 1.00 82.62 951 SER A CA 1
ATOM 7653 C C . SER A 1 951 ? 13.629 -16.348 -18.938 1.00 82.62 951 SER A C 1
ATOM 7655 O O . SER A 1 951 ? 12.765 -15.539 -18.604 1.00 82.62 951 SER A O 1
ATOM 7657 N N . ASP A 1 952 ? 13.828 -17.510 -18.308 1.00 86.00 952 ASP A N 1
ATOM 7658 C CA . ASP A 1 952 ? 13.070 -17.925 -17.125 1.00 86.00 952 ASP A CA 1
ATOM 7659 C C . ASP A 1 952 ? 13.554 -17.167 -15.876 1.00 86.00 952 ASP A C 1
ATOM 7661 O O . ASP A 1 952 ? 12.722 -16.732 -15.088 1.00 86.00 952 ASP A O 1
ATOM 7665 N N . ARG A 1 953 ? 14.861 -16.865 -15.759 1.00 89.69 953 ARG A N 1
ATOM 7666 C CA . ARG A 1 953 ? 15.392 -15.978 -14.702 1.00 89.69 953 ARG A CA 1
ATOM 7667 C C . ARG A 1 953 ? 14.704 -14.615 -14.694 1.00 89.69 953 ARG A C 1
ATOM 7669 O O . ARG A 1 953 ? 14.182 -14.189 -13.670 1.00 89.69 953 ARG A O 1
ATOM 7676 N N . VAL A 1 954 ? 14.646 -13.959 -15.855 1.00 91.19 954 VAL A N 1
ATOM 7677 C CA . VAL A 1 954 ? 13.970 -12.658 -15.999 1.00 91.19 954 VAL A CA 1
ATOM 7678 C C . VAL A 1 954 ? 12.473 -12.775 -15.690 1.00 91.19 954 VAL A C 1
ATOM 7680 O O . VAL A 1 954 ? 11.879 -11.860 -15.118 1.00 91.19 954 VAL A O 1
ATOM 7683 N N . ALA A 1 955 ? 11.840 -13.894 -16.061 1.00 88.88 955 ALA A N 1
ATOM 7684 C CA . ALA A 1 955 ? 10.436 -14.133 -15.745 1.00 88.88 955 ALA A CA 1
ATOM 7685 C C . ALA A 1 955 ? 10.199 -14.252 -14.231 1.00 88.88 955 ALA A C 1
ATOM 7687 O O . ALA A 1 955 ? 9.230 -13.681 -13.736 1.00 88.88 955 ALA A O 1
ATOM 7688 N N . ASP A 1 956 ? 11.082 -14.927 -13.494 1.00 89.75 956 ASP A N 1
ATOM 7689 C CA . ASP A 1 956 ? 10.984 -15.035 -12.036 1.00 89.75 956 ASP A CA 1
ATOM 7690 C C . ASP A 1 956 ? 11.209 -13.696 -11.343 1.00 89.75 956 ASP A C 1
ATOM 7692 O O . ASP A 1 956 ? 10.429 -13.342 -10.464 1.00 89.75 956 ASP A O 1
ATOM 7696 N N . GLN A 1 957 ? 12.193 -12.909 -11.783 1.00 93.94 957 GLN A N 1
ATOM 7697 C CA . GLN A 1 957 ? 12.427 -11.563 -11.249 1.00 93.94 957 GLN A CA 1
ATOM 7698 C C . GLN A 1 957 ? 11.189 -10.673 -11.440 1.00 93.94 957 GLN A C 1
ATOM 7700 O O . GLN A 1 957 ? 10.702 -10.056 -10.493 1.00 93.94 957 GLN A O 1
ATOM 7705 N N . HIS A 1 958 ? 10.593 -10.667 -12.640 1.00 92.25 958 HIS A N 1
ATOM 7706 C CA . HIS A 1 958 ? 9.327 -9.966 -12.869 1.00 92.25 958 HIS A CA 1
ATOM 7707 C C . HIS A 1 958 ? 8.170 -10.533 -12.038 1.00 92.25 958 HIS A C 1
ATOM 7709 O O . HIS A 1 958 ? 7.304 -9.768 -11.621 1.00 92.25 958 HIS A O 1
ATOM 7715 N N . ARG A 1 959 ? 8.131 -11.844 -11.775 1.00 88.94 959 ARG A N 1
ATOM 7716 C CA . ARG A 1 959 ? 7.113 -12.469 -10.920 1.00 88.94 959 ARG A CA 1
ATOM 7717 C C . ARG A 1 959 ? 7.247 -12.014 -9.470 1.00 88.94 959 ARG A C 1
ATOM 7719 O O . ARG A 1 959 ? 6.240 -11.635 -8.883 1.00 88.94 959 ARG A O 1
ATOM 7726 N N . GLN A 1 960 ? 8.464 -11.998 -8.928 1.00 91.62 960 GLN A N 1
ATOM 7727 C CA . GLN A 1 960 ? 8.767 -11.513 -7.578 1.00 91.62 960 GLN A CA 1
ATOM 7728 C C . GLN A 1 960 ? 8.348 -10.046 -7.431 1.00 91.62 960 GLN A C 1
ATOM 7730 O O . GLN A 1 960 ? 7.493 -9.722 -6.605 1.00 91.62 960 GLN A O 1
ATOM 7735 N N . ILE A 1 961 ? 8.827 -9.178 -8.330 1.00 92.62 961 ILE A N 1
ATOM 7736 C CA . ILE A 1 961 ? 8.448 -7.758 -8.380 1.00 92.62 961 ILE A CA 1
ATOM 7737 C C . ILE A 1 961 ? 6.930 -7.610 -8.541 1.00 92.62 961 ILE A C 1
ATOM 7739 O O . ILE A 1 961 ? 6.286 -6.822 -7.854 1.00 92.62 961 ILE A O 1
ATOM 7743 N N . GLY A 1 962 ? 6.332 -8.373 -9.451 1.00 89.12 962 GLY A N 1
ATOM 7744 C CA . GLY A 1 962 ? 4.913 -8.329 -9.777 1.00 89.12 962 GLY A CA 1
ATOM 7745 C C . GLY A 1 962 ? 4.001 -8.881 -8.685 1.00 89.12 962 GLY A C 1
ATOM 7746 O O . GLY A 1 962 ? 2.823 -8.537 -8.700 1.00 89.12 962 GLY A O 1
ATOM 7747 N N . ASN A 1 963 ? 4.496 -9.684 -7.743 1.00 87.31 963 ASN A N 1
ATOM 7748 C CA . ASN A 1 963 ? 3.737 -10.197 -6.598 1.00 87.31 963 ASN A CA 1
ATOM 7749 C C . ASN A 1 963 ? 3.837 -9.280 -5.377 1.00 87.31 963 ASN A C 1
ATOM 7751 O O . ASN A 1 963 ? 2.855 -9.145 -4.644 1.00 87.31 963 ASN A O 1
ATOM 7755 N N . ALA A 1 964 ? 4.964 -8.585 -5.224 1.00 88.44 964 ALA A N 1
ATOM 7756 C CA . ALA A 1 964 ? 5.240 -7.724 -4.086 1.00 88.44 964 ALA A CA 1
ATOM 7757 C C . ALA A 1 964 ? 4.153 -6.663 -3.818 1.00 88.44 964 ALA A C 1
ATOM 7759 O O . ALA A 1 964 ? 3.433 -6.178 -4.717 1.00 88.44 964 ALA A O 1
ATOM 7760 N N . VAL A 1 965 ? 4.055 -6.296 -2.540 1.00 90.44 965 VAL A N 1
ATOM 7761 C CA . VAL A 1 965 ? 3.376 -5.082 -2.081 1.00 90.44 965 VAL A CA 1
ATOM 7762 C C . VAL A 1 965 ? 4.291 -3.889 -2.382 1.00 90.44 965 VAL A C 1
ATOM 7764 O O . VAL A 1 965 ? 5.474 -3.967 -2.063 1.00 90.44 965 VAL A O 1
ATOM 7767 N N . PRO A 1 966 ? 3.777 -2.801 -2.986 1.00 93.19 966 PRO A N 1
ATOM 7768 C CA . PRO A 1 966 ? 4.563 -1.592 -3.206 1.00 93.19 966 PRO A CA 1
ATOM 7769 C C . PRO A 1 966 ? 5.199 -1.093 -1.914 1.00 93.19 966 PRO A C 1
ATOM 7771 O O . PRO A 1 966 ? 4.501 -0.882 -0.920 1.00 93.19 966 PRO A O 1
ATOM 7774 N N . VAL A 1 967 ? 6.504 -0.856 -1.961 1.00 93.75 967 VAL A N 1
ATOM 7775 C CA . VAL A 1 967 ? 7.310 -0.448 -0.808 1.00 93.75 967 VAL A CA 1
ATOM 7776 C C . VAL A 1 967 ? 6.779 0.836 -0.149 1.00 93.75 967 VAL A C 1
ATOM 7778 O O . VAL A 1 967 ? 6.638 0.839 1.074 1.00 93.75 967 VAL A O 1
ATOM 7781 N N . PRO A 1 968 ? 6.365 1.889 -0.891 1.00 93.62 968 PRO A N 1
ATOM 7782 C CA . PRO A 1 968 ? 5.819 3.098 -0.267 1.00 93.62 968 PRO A CA 1
ATOM 7783 C C . PRO A 1 968 ? 4.505 2.859 0.493 1.00 93.62 968 PRO A C 1
ATOM 7785 O O . PRO A 1 968 ? 4.261 3.474 1.528 1.00 93.62 968 PRO A O 1
ATOM 7788 N N . LEU A 1 969 ? 3.669 1.922 0.023 1.00 93.31 969 LEU A N 1
ATOM 7789 C CA . LEU A 1 969 ? 2.454 1.531 0.744 1.00 93.31 969 LEU A CA 1
ATOM 7790 C C . LEU A 1 969 ? 2.802 0.786 2.039 1.00 93.31 969 LEU A C 1
ATOM 7792 O O . LEU A 1 969 ? 2.184 1.048 3.069 1.00 93.31 969 LEU A O 1
ATOM 7796 N N . GLY A 1 970 ? 3.781 -0.123 1.988 1.00 93.06 970 GLY A N 1
ATOM 7797 C CA . GLY A 1 970 ? 4.295 -0.808 3.174 1.00 93.06 970 GLY A CA 1
ATOM 7798 C C . GLY A 1 970 ? 4.827 0.180 4.213 1.00 93.06 970 GLY A C 1
ATOM 7799 O O . GLY A 1 970 ? 4.394 0.160 5.361 1.00 93.06 970 GLY A O 1
ATOM 7800 N N . LEU A 1 971 ? 5.665 1.129 3.790 1.00 92.38 971 LEU A N 1
ATOM 7801 C CA . LEU A 1 971 ? 6.180 2.196 4.649 1.00 92.38 971 LEU A CA 1
ATOM 7802 C C . LEU A 1 971 ? 5.052 3.013 5.304 1.00 92.38 971 LEU A C 1
ATOM 7804 O O . LEU A 1 971 ? 5.061 3.208 6.518 1.00 92.38 971 LEU A O 1
ATOM 7808 N N . ALA A 1 972 ? 4.053 3.448 4.530 1.00 93.06 972 ALA A N 1
ATOM 7809 C CA . ALA A 1 972 ? 2.926 4.223 5.052 1.00 93.06 972 ALA A CA 1
ATOM 7810 C C . ALA A 1 972 ? 2.094 3.437 6.084 1.00 93.06 972 ALA A C 1
ATOM 7812 O O . ALA A 1 972 ? 1.696 3.988 7.109 1.00 93.06 972 ALA A O 1
ATOM 7813 N N . LEU A 1 973 ? 1.857 2.141 5.844 1.00 93.81 973 LEU A N 1
ATOM 7814 C CA . LEU A 1 973 ? 1.191 1.255 6.806 1.00 93.81 973 LEU A CA 1
ATOM 7815 C C . LEU A 1 973 ? 2.037 1.063 8.074 1.00 93.81 973 LEU A C 1
ATOM 7817 O O . LEU A 1 973 ? 1.503 1.129 9.179 1.00 93.81 973 LEU A O 1
ATOM 7821 N N . GLY A 1 974 ? 3.349 0.874 7.921 1.00 92.88 974 GLY A N 1
ATOM 7822 C CA . GLY A 1 974 ? 4.283 0.723 9.034 1.00 92.88 974 GLY A CA 1
ATOM 7823 C C . GLY A 1 974 ? 4.381 1.972 9.918 1.00 92.88 974 GLY A C 1
ATOM 7824 O O . GLY A 1 974 ? 4.514 1.836 11.130 1.00 92.88 974 GLY A O 1
ATOM 7825 N N . LYS A 1 975 ? 4.251 3.180 9.350 1.00 91.19 975 LYS A N 1
ATOM 7826 C CA . LYS A 1 975 ? 4.180 4.435 10.123 1.00 91.19 975 LYS A CA 1
ATOM 7827 C C . LYS A 1 975 ? 2.903 4.526 10.969 1.00 91.19 975 LYS A C 1
ATOM 7829 O O . LYS A 1 975 ? 2.965 4.948 12.119 1.00 91.19 975 LYS A O 1
ATOM 7834 N N . GLU A 1 976 ? 1.746 4.114 10.444 1.00 91.94 976 GLU A N 1
ATOM 7835 C CA . GLU A 1 976 ? 0.500 4.086 11.234 1.00 91.94 976 GLU A CA 1
ATOM 7836 C C . GLU A 1 976 ? 0.514 3.009 12.327 1.00 91.94 976 GLU A C 1
ATOM 7838 O O . GLU A 1 976 ? -0.046 3.223 13.402 1.00 91.94 976 GLU A O 1
ATOM 7843 N N . LEU A 1 977 ? 1.193 1.881 12.086 1.00 93.06 977 LEU A N 1
ATOM 7844 C CA . LEU A 1 977 ? 1.487 0.898 13.129 1.00 93.06 977 LEU A CA 1
ATOM 7845 C C . LEU A 1 977 ? 2.366 1.511 14.229 1.00 93.06 977 LEU A C 1
ATOM 7847 O O . LEU A 1 977 ? 2.036 1.375 15.403 1.00 93.06 977 LEU A O 1
ATOM 7851 N N . GLY A 1 978 ? 3.422 2.243 13.861 1.00 90.56 978 GLY A N 1
ATOM 7852 C CA . GLY A 1 978 ? 4.277 2.961 14.810 1.00 90.56 978 GLY A CA 1
ATOM 7853 C C . GLY A 1 978 ? 3.501 3.922 15.710 1.00 90.56 978 GLY A C 1
ATOM 7854 O O . GLY A 1 978 ? 3.648 3.879 16.926 1.00 90.56 978 GLY A O 1
ATOM 7855 N N . LYS A 1 979 ? 2.579 4.712 15.144 1.00 89.44 979 LYS A N 1
ATOM 7856 C CA . LYS A 1 979 ? 1.694 5.593 15.933 1.00 89.44 979 LYS A CA 1
ATOM 7857 C C . LYS A 1 979 ? 0.841 4.823 16.943 1.00 89.44 979 LYS A C 1
ATOM 7859 O O . LYS A 1 979 ? 0.661 5.280 18.067 1.00 89.44 979 LYS A O 1
ATOM 7864 N N . ALA A 1 980 ? 0.311 3.662 16.556 1.00 90.88 980 ALA A N 1
ATOM 7865 C CA . ALA A 1 980 ? -0.451 2.811 17.468 1.00 90.88 980 ALA A CA 1
ATOM 7866 C C . ALA A 1 980 ? 0.431 2.227 18.587 1.00 90.88 980 ALA A C 1
ATOM 7868 O O . ALA A 1 980 ? -0.020 2.134 19.727 1.00 90.88 980 ALA A O 1
ATOM 7869 N N . LEU A 1 981 ? 1.688 1.883 18.282 1.00 90.94 981 LEU A N 1
ATOM 7870 C CA . LEU A 1 981 ? 2.663 1.413 19.270 1.00 90.94 981 LEU A CA 1
ATOM 7871 C C . LEU A 1 981 ? 3.072 2.500 20.260 1.00 90.94 981 LEU A C 1
ATOM 7873 O O . LEU A 1 981 ? 3.142 2.216 21.450 1.00 90.94 981 LEU A O 1
ATOM 7877 N N . MET A 1 982 ? 3.271 3.736 19.799 1.00 88.88 982 MET A N 1
ATOM 7878 C CA . MET A 1 982 ? 3.568 4.866 20.686 1.00 88.88 982 MET A CA 1
ATOM 7879 C C . MET A 1 982 ? 2.447 5.072 21.706 1.00 88.88 982 MET A C 1
ATOM 7881 O O . MET A 1 982 ? 2.701 5.064 22.905 1.00 88.88 982 MET A O 1
ATOM 7885 N N . LEU A 1 983 ? 1.189 5.093 21.247 1.00 86.56 983 LEU A N 1
ATOM 7886 C CA . LEU A 1 983 ? 0.026 5.167 22.140 1.00 86.56 983 LEU A CA 1
ATOM 7887 C C . LEU A 1 983 ? -0.020 4.007 23.143 1.00 86.56 983 LEU A C 1
ATOM 7889 O O . LEU A 1 983 ? -0.402 4.193 24.296 1.00 86.56 983 LEU A O 1
ATOM 7893 N N . TYR A 1 984 ? 0.345 2.802 22.705 1.00 87.25 984 TYR A N 1
ATOM 7894 C CA . TYR A 1 984 ? 0.381 1.630 23.571 1.00 87.25 984 TYR A CA 1
ATOM 7895 C C . TYR A 1 984 ? 1.459 1.746 24.654 1.00 87.25 984 TYR A C 1
ATOM 7897 O O . TYR A 1 984 ? 1.201 1.448 25.820 1.00 87.25 984 TYR A O 1
ATOM 7905 N N . TRP A 1 985 ? 2.662 2.183 24.283 1.00 87.62 985 TRP A N 1
ATOM 7906 C CA . TRP A 1 985 ? 3.772 2.348 25.216 1.00 87.62 985 TRP A CA 1
ATOM 7907 C C . TRP A 1 985 ? 3.523 3.476 26.217 1.00 87.62 985 TRP A C 1
ATOM 7909 O O . TRP A 1 985 ? 3.774 3.267 27.403 1.00 87.62 985 TRP A O 1
ATOM 7919 N N . ASP A 1 986 ? 2.927 4.589 25.786 1.00 83.44 986 ASP A N 1
ATOM 7920 C CA . ASP A 1 986 ? 2.523 5.679 26.681 1.00 83.44 986 ASP A CA 1
ATOM 7921 C C . ASP A 1 986 ? 1.520 5.191 27.737 1.00 83.44 986 ASP A C 1
ATOM 7923 O O . ASP A 1 986 ? 1.682 5.441 28.933 1.00 83.44 986 ASP A O 1
ATOM 7927 N N . GLN A 1 987 ? 0.510 4.415 27.325 1.00 80.81 987 GLN A N 1
ATOM 7928 C CA . GLN A 1 987 ? -0.474 3.835 28.246 1.00 80.81 987 GLN A CA 1
ATOM 7929 C C . GLN A 1 987 ? 0.160 2.861 29.250 1.00 80.81 987 GLN A C 1
ATOM 7931 O O . GLN A 1 987 ? -0.283 2.780 30.399 1.00 80.81 987 GLN A O 1
ATOM 7936 N N . GLN A 1 988 ? 1.183 2.103 28.847 1.00 77.75 988 GLN A N 1
ATOM 7937 C CA . GLN A 1 988 ? 1.897 1.217 29.765 1.00 77.75 988 GLN A CA 1
ATOM 7938 C C . GLN A 1 988 ? 2.726 1.994 30.786 1.00 77.75 988 GLN A C 1
ATOM 7940 O O . GLN A 1 988 ? 2.662 1.679 31.975 1.00 77.75 988 GLN A O 1
ATOM 7945 N N . ASP A 1 989 ? 3.478 3.000 30.341 1.00 75.75 989 ASP A N 1
ATOM 7946 C CA . ASP A 1 989 ? 4.377 3.760 31.209 1.00 75.75 989 ASP A CA 1
ATOM 7947 C C . ASP A 1 989 ? 3.562 4.568 32.259 1.00 75.75 989 ASP A C 1
ATOM 7949 O O . ASP A 1 989 ? 3.929 4.584 33.439 1.00 75.75 989 ASP A O 1
ATOM 7953 N N . VAL A 1 990 ? 2.382 5.104 31.897 1.00 69.75 990 VAL A N 1
ATOM 7954 C CA . VAL A 1 990 ? 1.429 5.723 32.850 1.00 69.75 990 VAL A CA 1
ATOM 7955 C C . VAL A 1 990 ? 0.939 4.716 33.899 1.00 69.75 990 VAL A C 1
ATOM 7957 O O . VAL A 1 990 ? 1.054 4.976 35.098 1.00 69.75 990 VAL A O 1
ATOM 7960 N N . ASN A 1 991 ? 0.471 3.534 33.483 1.00 60.56 991 ASN A N 1
ATOM 7961 C CA . ASN A 1 991 ? -0.020 2.501 34.407 1.00 60.56 991 ASN A CA 1
ATOM 7962 C C . ASN A 1 991 ? 1.061 1.998 35.383 1.00 60.56 991 ASN A C 1
ATOM 7964 O O . ASN A 1 991 ? 0.757 1.642 36.524 1.00 60.56 991 ASN A O 1
ATOM 7968 N N . VAL A 1 992 ? 2.327 1.950 34.956 1.00 60.38 992 VAL A N 1
ATOM 7969 C CA . VAL A 1 992 ? 3.457 1.597 35.831 1.00 60.38 992 VAL A CA 1
ATOM 7970 C C . VAL A 1 992 ? 3.711 2.705 36.856 1.00 60.38 992 VAL A C 1
ATOM 7972 O O . VAL A 1 992 ? 3.894 2.401 38.037 1.00 60.38 992 VAL A O 1
ATOM 7975 N N . SER A 1 993 ? 3.663 3.976 36.442 1.00 51.31 993 SER A N 1
ATOM 7976 C CA . SER A 1 993 ? 3.823 5.107 37.364 1.00 51.31 993 SER A CA 1
ATOM 7977 C C . SER A 1 993 ? 2.710 5.174 38.421 1.00 51.31 993 SER A C 1
ATOM 7979 O O . SER A 1 993 ? 3.009 5.323 39.606 1.00 51.31 993 SER A O 1
ATOM 7981 N N . GLU A 1 994 ? 1.449 4.940 38.046 1.00 50.50 994 GLU A N 1
ATOM 7982 C CA . GLU A 1 994 ? 0.318 4.920 38.985 1.00 50.50 994 GLU A CA 1
ATOM 7983 C C . GLU A 1 994 ? 0.407 3.750 39.978 1.00 50.50 994 GLU A C 1
ATOM 7985 O O . GLU A 1 994 ? 0.172 3.938 41.172 1.00 50.50 994 GLU A O 1
ATOM 7990 N N . ARG A 1 995 ? 0.847 2.564 39.529 1.00 47.38 995 ARG A N 1
ATOM 7991 C CA . ARG A 1 995 ? 1.121 1.413 40.415 1.00 47.38 995 ARG A CA 1
ATOM 7992 C C . ARG A 1 995 ? 2.303 1.644 41.357 1.00 47.38 995 ARG A C 1
ATOM 7994 O O . ARG A 1 995 ? 2.323 1.091 42.450 1.00 47.38 995 ARG A O 1
ATOM 8001 N N . SER A 1 996 ? 3.286 2.450 40.957 1.00 44.03 996 SER A N 1
ATOM 8002 C CA . SER A 1 996 ? 4.414 2.824 41.823 1.00 44.03 996 SER A CA 1
ATOM 8003 C C . SER A 1 996 ? 4.062 3.905 42.855 1.00 44.03 996 SER A C 1
ATOM 8005 O O . SER A 1 996 ? 4.777 4.065 43.843 1.00 44.03 996 SER A O 1
ATOM 8007 N N . LEU A 1 997 ? 2.948 4.617 42.647 1.00 45.84 997 LEU A N 1
ATOM 8008 C CA . LEU A 1 997 ? 2.430 5.668 43.527 1.00 45.84 997 LEU A CA 1
ATOM 8009 C C . LEU A 1 997 ? 1.275 5.198 44.425 1.00 45.84 997 LEU A C 1
ATOM 8011 O O . LEU A 1 997 ? 0.815 5.981 45.253 1.00 45.84 997 LEU A O 1
ATOM 8015 N N . SER A 1 998 ? 0.825 3.943 44.312 1.00 33.94 998 SER A N 1
ATOM 8016 C CA . SER A 1 998 ? -0.078 3.328 45.288 1.00 33.94 998 SER A CA 1
ATOM 8017 C C . SER A 1 998 ? 0.732 2.694 46.428 1.00 33.94 998 SER A C 1
ATOM 8019 O O . SER A 1 998 ? 1.361 1.654 46.209 1.00 33.94 998 SER A O 1
ATOM 8021 N N . PRO A 1 999 ? 0.737 3.257 47.652 1.00 41.47 999 PRO A N 1
ATOM 8022 C CA . PRO A 1 999 ? 1.150 2.491 48.810 1.00 41.47 999 PRO A CA 1
ATOM 8023 C C . PRO A 1 999 ? 0.016 1.513 49.141 1.00 41.47 999 PRO A C 1
ATOM 8025 O O . PRO A 1 999 ? -1.060 1.939 49.545 1.00 41.47 999 PRO A O 1
ATOM 8028 N N . GLU A 1 1000 ? 0.300 0.223 48.958 1.00 33.81 1000 GLU A N 1
ATOM 8029 C CA . GLU A 1 1000 ? -0.452 -0.931 49.479 1.00 33.81 1000 GLU A CA 1
ATOM 8030 C C . GLU A 1 1000 ? -1.853 -1.193 48.889 1.00 33.81 1000 GLU A C 1
ATOM 8032 O O . GLU A 1 1000 ? -2.814 -0.477 49.162 1.00 33.81 1000 GLU A O 1
ATOM 8037 N N . VAL A 1 1001 ? -1.978 -2.333 48.192 1.00 32.12 1001 VAL A N 1
ATOM 8038 C CA . VAL A 1 1001 ? -2.915 -3.412 48.572 1.00 32.12 1001 VAL A CA 1
ATOM 8039 C C . VAL A 1 1001 ? -2.191 -4.745 48.454 1.00 32.12 1001 VAL A C 1
ATOM 8041 O O . VAL A 1 1001 ? -1.564 -4.969 47.393 1.00 32.12 1001 VAL A O 1
#

Sequence (1001 aa):
MVSNIYIRTQNSWYILDQPLDSYYPFFIDFWIKHRLLHLTISSSLADPTTTTDQFVELLAVTPESSDEVGIALRFLSRELGEQDLNADDTRAYIESMIQMLCADDPQLRRALSHVPLICSLVELNVSSQSGKKESATHKERIKKTFKDIEKNVLLHRERTIVTPTVARIAGDLFVQTLKVTGESLEEKASDDNGMEFDVAPVHYTDPARIEWVPTSRIAPYYYKSVIVDGVKYSACYLTFVNYMIQNANFQFCQIAYMFERQETLKCKYGSKPVTRKYFHARWLQHGSQMLLQETAHPNGLFYLNECDDLPVECIYRRCNLRVLGPDEPEPIEEPSDLFFARMIWDSTQAALVNVTDQDIQAAIGQATWTPCSDGGISRFGIDYHVHDFVYVMPHSSSSNAALFEIGQLVNLILDADSHVLEVEVRWYKRYDLVVQKCPDDDDDDDDDDDDDDDTSSRVVSDNRRLYRTREYETINADRIQGKAYVAFIESRDRRDEWLQHDDHFYTDLYTNNSIAQSLDDLHTLTKSIPQCLVCRQQRIDQLESEVEVLDRKGPLRGLELFAGLELSGFVQTKWAVEFSPGAALTFQENHTNAIVYNQDSNILLKHALAAHEGNNPEPLLSLREDERHELPPMPTQGEVDFIYGGRQVGRAIVGGIKMGVVKFIIRALVCLGYQVHFKVVDAGHYGAAQSRRRVIFWGAKQGVPLPKFPKPMHDLTKRSFHSFKLPTGEVLKPVTWSIRHKESGQSNHQCVPLLPVTVNDAIADLNRFQRVNPFNEIRPGPKDLDEIGLRLAKGIRRFDAVPSLEPRLAGFTDPVPYAHPPMSRYQLWIRQGAGAEVTHHYTRLFPARIVERVVRVPLTPNANHEGLPAKLRVGRLFESSGDARKRYDRVYGRIDGDHIFQTALTTVAPNSKVGRVLHPNQKRILTVRECARAQGFPDKYEFHSVNTKLSDRVADQHRQIGNAVPVPLGLALGKELGKALMLYWDQQDVNVSERSLSPEV

Secondary structure (DSSP, 8-state):
----EEEE-SS-EEEE-PPPTTTHHHHHHHHHHHHHHHHHHHHHHH-TT--HHHHHHHHH---SSTTTHHHHHHHHSS---HHHHT-HHHHHHHHHHHHHHHHH-HHHHHHHTT-HHHHHHS---------------TTSSSTT----SGGGTTS--SPPEE-HHHHHHHTTT-SSPPEE-S--GGGG-S----PPP--PPP--SS-S-EEE-GGGEEETTEESEEEETTEEEETT-EEEEEEETTTTEEEEEEEEEEEEEEEEEEETTEEEEEEEEEEEEEEEEEGGGSTTGGGS-TTEEEEEEEEEEEEGGGEEEEEEEEE--TTPPPPSS--TTEEEEEEEEETTTTEEEE--TTHHHHTTS-SS-EE-TTSSEEETTEEE-TT-EEEEPPPTT-TTTTB-EEEEEEEEEE-TTS-EEEEEEEEEEESHHHHTTSPPTTS-----------TT-PPPB-TTEEEEEEEEEEEEGGGEEEEEEEE----HHHHHHHTTSTTEEEEEEE-SSSS-SSGGG-EE--SPPP--HHHHHHHHHHHHHHHHHHHHH--EEEEESS---GGGSSEEEEEEE-SSHHHHHHHHHH-TTSEEE-S-HHHHHHHHHHHHTT--PPPPB-S-GGG--BPPPPPPTTT-SEEE---------SSSSTTHHHHHHHHHHHHTTEEEEEEEEEGGGGT-SB--EEEEEEEEETTSPPPPPPPP-B--TTS----EE-TTS-EEPPP-S----SS--S-----BSB----HHHHHTTSPPEEEPP--SSSPPPHHHHHHHHHHHHTT-EEE--S--SS---EEE-S-EE-SSS--BHHHHHHTTTSTTEE--EEE----HHHHHHHHHS-SSTT--GGGS-GGGS-HHHHS--THHHHTTTTTTPBPPTTSPBPPPPSS--TT-SS---B-SSSSSBPPHHHHHHHHT--TT-------SSHHHHHHHHHHHHHHSPPHHHHHHHHHHHHHHHHHHHHHHHHHHHHHHS----

Mean predicted aligned error: 15.49 Å

Solvent-accessible surface area (backbone atoms only — not comparable to full-atom values): 57719 Å² total; per-residue (Å²): 131,82,88,69,49,72,48,78,56,101,86,49,78,43,79,56,80,83,73,53,80,90,46,36,77,64,49,52,60,53,46,53,40,54,50,51,39,51,49,52,52,52,48,39,72,75,36,49,76,43,36,58,69,58,48,43,48,44,51,73,62,63,76,87,45,92,72,60,52,53,52,45,42,72,76,62,76,43,77,59,50,61,69,62,60,67,32,70,69,34,36,52,49,38,35,55,49,51,54,52,52,33,70,78,30,68,65,59,32,61,62,46,73,73,13,50,32,49,57,75,60,31,92,73,82,87,75,88,84,88,84,91,80,90,81,93,78,84,84,78,80,77,86,81,82,84,94,56,69,74,82,41,76,80,61,78,86,67,78,60,62,37,42,51,71,54,45,60,72,46,56,92,75,52,97,65,88,71,43,72,55,77,76,69,72,78,78,72,68,82,83,72,82,86,73,88,81,81,85,56,71,75,46,91,58,75,64,89,40,81,45,72,43,85,90,29,61,77,50,94,58,28,30,46,30,39,29,49,70,85,44,79,48,43,49,71,40,31,31,35,29,41,82,39,84,92,72,77,46,71,49,42,24,32,30,66,43,31,36,58,47,82,40,75,48,79,50,101,88,49,76,43,82,42,81,44,55,33,29,36,32,38,35,36,45,51,29,54,80,39,83,39,27,92,69,33,57,97,48,35,35,26,36,46,96,48,70,49,83,38,58,58,62,31,55,29,32,61,47,45,67,46,75,53,56,62,85,55,74,72,80,90,79,71,62,97,62,47,30,33,34,64,34,25,44,39,74,72,66,53,27,37,37,75,77,56,82,61,65,73,60,63,78,79,72,48,92,60,67,40,74,40,96,88,77,31,39,26,46,75,91,43,76,47,45,60,33,33,32,31,30,28,63,61,60,97,84,48,95,63,62,41,42,42,42,42,28,30,32,69,43,81,44,59,49,100,86,62,39,69,56,32,30,34,29,36,39,41,46,60,45,40,73,25,57,75,64,50,78,69,84,87,74,71,88,70,94,67,98,67,96,71,89,66,87,80,75,72,84,61,48,36,80,47,37,31,28,40,39,79,45,72,47,79,40,55,48,83,40,53,70,47,74,38,46,73,42,67,60,90,52,68,70,65,41,58,62,56,53,74,43,95,56,36,35,33,36,54,33,28,32,92,44,85,65,61,75,44,72,85,46,53,42,79,55,91,69,84,70,81,61,34,63,66,66,51,47,54,50,50,54,50,54,54,48,55,51,53,50,42,71,72,71,51,49,39,36,21,37,32,50,47,57,59,35,46,87,43,61,42,36,41,58,45,31,35,47,29,66,36,60,24,56,28,50,22,49,36,70,75,36,75,80,30,48,63,43,32,38,57,67,52,60,52,52,54,46,48,52,38,44,72,75,69,45,85,65,80,84,50,58,37,71,45,81,93,69,59,41,78,52,77,85,71,86,56,94,84,64,61,73,41,80,48,58,64,84,88,77,95,67,85,79,84,78,78,67,85,63,43,69,62,33,48,54,51,46,51,39,46,62,71,32,27,28,37,40,48,50,72,46,48,26,21,22,46,60,14,19,18,56,46,78,43,80,47,74,49,74,26,51,60,95,47,59,66,57,63,82,58,65,51,39,21,37,64,96,85,63,74,83,69,62,43,73,45,97,74,68,50,61,45,61,51,77,60,66,72,81,83,84,82,86,66,100,62,78,88,72,63,49,18,76,30,70,52,39,20,34,42,44,58,49,68,37,52,71,66,53,29,47,52,70,66,48,79,90,56,73,86,48,72,70,56,52,51,52,50,50,54,42,48,74,70,66,42,46,74,28,62,34,51,86,55,97,69,86,63,67,26,57,43,84,57,75,40,66,49,66,44,70,68,48,19,59,61,33,48,59,27,41,62,88,28,73,71,45,44,54,53,47,29,33,66,61,40,59,50,74,58,44,36,48,52,48,52,33,55,78,41,72,62,30,16,51,87,58,37,58,79,92,69,49,60,75,76,67,77,73,42,65,72,74,59,34,66,52,45,57,25,19,46,6,22,34,39,44,88,34,52,36,60,57,63,47,46,66,92,50,53,82,31,58,79,46,45,45,28,36,40,85,39,40,34,64,59,28,50,37,55,46,30,35,37,31,43,46,43,58,62,63,65,77,45,50,81,54,86,50,69,57,54,27,49,42,45,38,31,30,53,54,28,66,50,58,38,34,33,37,24,30,43,47,26,47,28,42,39,55,24,48,52,58,44,51,54,55,48,56,52,55,52,52,55,61,71,69,52,85,80,134

Nearest PDB structures (foldseek):
  4yoc-assembly1_A  TM=6.845E-01  e=1.985E-46  Homo sapiens
  6w8w-assembly1_A  TM=7.108E-01  e=1.101E-43  Mus musculus
  4da4-assembly2_B  TM=7.147E-01  e=7.405E-43  Mus musculus
  3pt6-assembly2_B  TM=6.770E-01  e=3.759E-45  Mus musculus
  7xib-assembly1_A  TM=7.042E-01  e=3.403E-42  Homo sapiens

Foldseek 3Di:
DPPFDWDDDPVDIDTDDDDDPVCLVVVLLVCLLVVVLVLLLVVCLVPLADAPVNSQVCQVDDPPDPPPVCPCCVNPVDTDHPVSCPPPVSLVSSQVVLVVVCVVDVVSCVSNVRRNHSVVSYVDDDDDDDDDDDDDDPPPPPPPDDDDLLVCQQPPPDAAEDEQLLQLLCVPQDPDRGHYDDDHPVVVPPDDDDDDDDFWDFDPAFFPDKAAPPVADDDVFWGQWIATNNDIDGAQFWFWFQQDVVPRDIFIWGFHIKGWDWDWDDDPVGTDTDIFIKTKTFGKDFCLLDLLNPSGDLQEIATELDIDIGGPRRTGTTAAEDEADQQRFDDPDDPNRYHYYAFHQDLQQRWTAGDDPVSNVVVPPFCFWDADPVGFIDGPRDTDDQQFKFFFQDDPPDPPNFATWIWGFHAFDADPVRGTFKTKTFGKAFPQVQVVLDDDPPPDPDPDPDPDPPLPPFAFDEQQEIAGEPDMDIDTPLRTLGTAAEWADPDPVVVVVQVVDLRYHYYQWYADDRDDNHPVRIDGDPDTDDHDPVVVVVVVVVVVVLVVVCVVVDAFAEEEAAADQCVLRRYQDQEYEAQAPQLLVLCCVVRVNHQYANDDPSVLVSCQSCVVVVHDDDFDWHPDPVPTDGGDRDDHPPNGRYYDYDDDDPDDDDDRDDCSVVSSVCSSLVSSSWIKGWDWDFCQLLAQLETDIDIDMWTDRPVFFTFDAFERAEDAPPDPQDWDQRPSRRTNGGRASDPPDDDDPDPPSGHHHGYTCFLCLQDVQAQAEAEDQPCPFHDDDPVNVVVVVVVVVVVHYYFHQADDPDDDFAFDQDWDFTNGDNSYPLSVQLQVPVPRTFHQQTDHHDHNLQLNQLQQQDLAAFTALVSHDPRSHDPVQVPDDDVSVVLRSQQSTEHARGHGAYQQALDQGNRDSRHHFRYNRYSDGGTLSSLLSSLSHRRNSDGGHPDPDPNVRRSSSSNSSNSYHRNSSSSSSSNSVSVSVVVSVVVVVVVVVVVVVDDDD

Radius of gyration: 34.62 Å; Cα contacts (8 Å, |Δi|>4): 1668; chains: 1; bounding box: 91×98×100 Å